Protein AF-A0A5C6ZRB0-F1 (afdb_monomer_lite)

pLDDT: mean 86.14, std 13.91, range [27.92, 98.75]

Structure (mmCIF, N/CA/C/O backbone):
data_AF-A0A5C6ZRB0-F1
#
_entry.id   AF-A0A5C6ZRB0-F1
#
loop_
_atom_site.group_PDB
_atom_site.id
_atom_site.type_symbol
_atom_site.label_atom_id
_atom_site.label_alt_id
_atom_site.label_comp_id
_atom_site.label_asym_id
_atom_site.label_entity_id
_atom_site.label_seq_id
_atom_site.pdbx_PDB_ins_code
_atom_site.Cartn_x
_atom_site.Cartn_y
_atom_site.Cartn_z
_atom_site.occupancy
_atom_site.B_iso_or_equiv
_atom_site.auth_seq_id
_atom_site.auth_comp_id
_atom_site.auth_asym_id
_atom_site.auth_atom_id
_atom_site.pdbx_PDB_model_num
ATOM 1 N N . MET A 1 1 ? 23.924 12.279 19.665 1.00 90.25 1 MET A N 1
ATOM 2 C CA . MET A 1 1 ? 23.215 11.304 18.821 1.00 90.25 1 MET A CA 1
ATOM 3 C C . MET A 1 1 ? 22.158 12.057 18.046 1.00 90.25 1 MET A C 1
ATOM 5 O O . MET A 1 1 ? 21.431 12.835 18.651 1.00 90.25 1 MET A O 1
ATOM 9 N N . GLU A 1 2 ? 22.085 11.858 16.735 1.00 92.00 2 GLU A N 1
ATOM 10 C CA . GLU A 1 2 ? 21.138 12.551 15.854 1.00 92.00 2 GLU A CA 1
ATOM 11 C C . GLU A 1 2 ? 20.298 11.528 15.082 1.00 92.00 2 GLU A C 1
ATOM 13 O O . GLU A 1 2 ? 20.844 10.572 14.531 1.00 92.00 2 GLU A O 1
ATOM 18 N N . VAL A 1 3 ? 18.977 11.714 15.037 1.00 93.75 3 VAL A N 1
ATOM 19 C CA . VAL A 1 3 ? 18.061 10.862 14.263 1.00 93.75 3 VAL A CA 1
ATOM 20 C C . VAL A 1 3 ? 17.631 11.630 13.016 1.00 93.75 3 VAL A C 1
ATOM 22 O O . VAL A 1 3 ? 16.795 12.525 13.090 1.00 93.75 3 VAL A O 1
ATOM 25 N N . SER A 1 4 ? 18.213 11.298 11.863 1.00 89.19 4 SER A N 1
ATOM 26 C CA . SER A 1 4 ? 18.031 12.072 10.622 1.00 89.19 4 SER A CA 1
ATOM 27 C C . SER A 1 4 ? 16.792 11.673 9.815 1.00 89.19 4 SER A C 1
ATOM 29 O O . SER A 1 4 ? 16.344 12.421 8.942 1.00 89.19 4 SER A O 1
ATOM 31 N N . ARG A 1 5 ? 16.218 10.490 10.079 1.00 90.19 5 ARG A N 1
ATOM 32 C CA . ARG A 1 5 ? 15.005 9.991 9.410 1.00 90.19 5 ARG A CA 1
ATOM 33 C C . ARG A 1 5 ? 14.362 8.850 10.192 1.00 90.19 5 ARG A C 1
ATOM 35 O O . ARG A 1 5 ? 15.033 7.852 10.419 1.00 90.19 5 ARG A O 1
ATOM 42 N N . THR A 1 6 ? 13.050 8.914 10.421 1.00 92.44 6 THR A N 1
ATOM 43 C CA . THR A 1 6 ? 12.245 7.821 11.008 1.00 92.44 6 THR A CA 1
ATOM 44 C C . THR A 1 6 ? 11.079 7.450 10.086 1.00 92.44 6 THR A C 1
ATOM 46 O O . THR A 1 6 ? 10.424 8.331 9.524 1.00 92.44 6 THR A O 1
ATOM 49 N N . ARG A 1 7 ? 10.800 6.153 9.896 1.00 93.06 7 ARG A N 1
ATOM 50 C CA . ARG A 1 7 ? 9.714 5.645 9.032 1.00 93.06 7 ARG A CA 1
ATOM 51 C C . ARG A 1 7 ? 9.107 4.342 9.554 1.00 93.06 7 ARG A C 1
ATOM 53 O O . ARG A 1 7 ? 9.813 3.512 10.106 1.00 93.06 7 ARG A O 1
ATOM 60 N N . ALA A 1 8 ? 7.811 4.141 9.319 1.00 94.69 8 ALA A N 1
ATOM 61 C CA . ALA A 1 8 ? 7.111 2.907 9.669 1.00 94.69 8 ALA A CA 1
ATOM 62 C C . ALA A 1 8 ? 7.018 1.952 8.468 1.00 94.69 8 ALA A C 1
ATOM 64 O O . ALA A 1 8 ? 6.417 2.274 7.435 1.00 94.69 8 ALA A O 1
ATOM 65 N N . LEU A 1 9 ? 7.590 0.762 8.630 1.00 95.19 9 LEU A N 1
ATOM 66 C CA . LEU A 1 9 ? 7.423 -0.392 7.754 1.00 95.19 9 LEU A CA 1
ATOM 67 C C . LEU A 1 9 ? 6.119 -1.101 8.156 1.00 95.19 9 LEU A C 1
ATOM 69 O O . LEU A 1 9 ? 5.903 -1.387 9.334 1.00 95.19 9 LEU A O 1
ATOM 73 N N . ARG A 1 10 ? 5.225 -1.327 7.188 1.00 93.38 10 ARG A N 1
ATOM 74 C CA . ARG A 1 10 ? 3.817 -1.740 7.366 1.00 93.38 10 ARG A CA 1
ATOM 75 C C . ARG A 1 10 ? 3.523 -3.096 6.716 1.00 93.38 10 ARG A C 1
ATOM 77 O O . ARG A 1 10 ? 2.487 -3.279 6.076 1.00 93.38 10 ARG A O 1
ATOM 84 N N . GLY A 1 11 ? 4.490 -4.003 6.808 1.00 92.62 11 GLY A N 1
ATOM 85 C CA . GLY A 1 11 ? 4.471 -5.324 6.188 1.00 92.62 11 GLY A CA 1
ATOM 86 C C . GLY A 1 11 ? 5.880 -5.921 6.080 1.00 92.62 11 GLY A C 1
ATOM 87 O O . GLY A 1 11 ? 6.857 -5.258 6.457 1.00 92.62 11 GLY A O 1
ATOM 88 N N . PRO A 1 12 ? 6.005 -7.148 5.540 1.00 95.31 12 PRO A N 1
ATOM 89 C CA . PRO A 1 12 ? 7.283 -7.843 5.431 1.00 95.31 12 PRO A CA 1
ATOM 90 C C . PRO A 1 12 ? 8.333 -7.018 4.687 1.00 95.31 12 PRO A C 1
ATOM 92 O O . PRO A 1 12 ? 8.055 -6.404 3.657 1.00 95.31 12 PRO A O 1
ATOM 95 N N . ASN A 1 13 ? 9.546 -6.975 5.220 1.00 94.19 13 ASN A N 1
ATOM 96 C CA . ASN A 1 13 ? 10.597 -6.053 4.803 1.00 94.19 13 ASN A CA 1
ATOM 97 C C . ASN A 1 13 ? 11.969 -6.756 4.805 1.00 94.19 13 ASN A C 1
ATOM 99 O O . ASN A 1 13 ? 12.049 -7.976 4.923 1.00 94.19 13 ASN A O 1
ATOM 103 N N . MET A 1 14 ? 13.057 -6.006 4.603 1.00 90.81 14 MET A N 1
ATOM 104 C CA . MET A 1 14 ? 14.409 -6.587 4.521 1.00 90.81 14 MET A CA 1
ATOM 105 C C . MET A 1 14 ? 14.971 -7.067 5.869 1.00 90.81 14 MET A C 1
ATOM 107 O O . MET A 1 14 ? 15.928 -7.842 5.874 1.00 90.81 14 MET A O 1
ATOM 111 N N . TRP A 1 15 ? 14.375 -6.630 6.984 1.00 91.00 15 TRP A N 1
ATOM 112 C CA . TRP A 1 15 ? 14.803 -6.948 8.346 1.00 91.00 15 TRP A CA 1
ATOM 113 C C . TRP A 1 15 ? 13.997 -8.108 8.938 1.00 91.00 15 TRP A C 1
ATOM 115 O O . TRP A 1 15 ? 14.576 -9.043 9.487 1.00 91.00 15 TRP A O 1
ATOM 125 N N . SER A 1 16 ? 12.667 -8.081 8.798 1.00 90.94 16 SER A N 1
ATOM 126 C CA . SER A 1 16 ? 11.777 -9.127 9.314 1.00 90.94 16 SER A CA 1
ATOM 127 C C . SER A 1 16 ? 10.439 -9.199 8.559 1.00 90.94 16 SER A C 1
ATOM 129 O O . SER A 1 16 ? 10.167 -8.426 7.637 1.00 90.94 16 SER A O 1
ATOM 131 N N . ARG A 1 17 ? 9.572 -10.142 8.954 1.00 91.00 17 ARG A N 1
ATOM 132 C CA . ARG A 1 17 ? 8.167 -10.205 8.504 1.00 91.00 17 ARG A CA 1
ATOM 133 C C . ARG A 1 17 ? 7.239 -9.228 9.248 1.00 91.00 17 ARG A C 1
ATOM 135 O O . ARG A 1 17 ? 6.087 -9.087 8.850 1.00 91.00 17 ARG A O 1
ATOM 142 N N . HIS A 1 18 ? 7.731 -8.578 10.301 1.00 90.75 18 HIS A N 1
ATOM 143 C CA . HIS A 1 18 ? 6.939 -7.812 11.260 1.00 90.75 18 HIS A CA 1
ATOM 144 C C . HIS A 1 18 ? 6.822 -6.335 10.854 1.00 90.75 18 HIS A C 1
ATOM 146 O O . HIS A 1 18 ? 7.639 -5.804 10.096 1.00 90.75 18 HIS A O 1
ATOM 152 N N . THR A 1 19 ? 5.807 -5.664 11.389 1.00 94.38 19 THR A N 1
ATOM 153 C CA . THR A 1 19 ? 5.680 -4.203 11.414 1.00 94.38 19 THR A CA 1
ATOM 154 C C . THR A 1 19 ? 6.788 -3.596 12.272 1.00 94.38 19 THR A C 1
ATOM 156 O O . THR A 1 19 ? 7.009 -4.041 13.393 1.00 94.38 19 THR A O 1
ATOM 159 N N . ALA A 1 20 ? 7.521 -2.606 11.753 1.00 96.62 20 ALA A N 1
ATOM 160 C CA . ALA A 1 20 ? 8.669 -2.034 12.462 1.00 96.62 20 ALA A CA 1
ATOM 161 C C . ALA A 1 20 ? 8.908 -0.549 12.156 1.00 96.62 20 ALA A C 1
ATOM 163 O O . ALA A 1 20 ? 8.751 -0.103 11.016 1.00 96.62 20 ALA A O 1
ATOM 164 N N . ILE A 1 21 ? 9.323 0.214 13.165 1.00 97.25 21 ILE A N 1
ATOM 165 C CA . ILE A 1 21 ? 9.900 1.546 12.996 1.00 97.25 21 ILE A CA 1
ATOM 166 C C . ILE A 1 21 ? 11.358 1.355 12.566 1.00 97.25 21 ILE A C 1
ATOM 168 O O . ILE A 1 21 ? 12.124 0.698 13.265 1.00 97.25 21 ILE A O 1
ATOM 172 N N . GLU A 1 22 ? 11.742 1.919 11.420 1.00 95.56 22 GLU A N 1
ATOM 173 C CA . GLU A 1 22 ? 13.142 2.057 11.010 1.00 95.56 22 GLU A CA 1
ATOM 174 C C . GLU A 1 22 ? 13.568 3.523 11.143 1.00 95.56 22 GLU A C 1
ATOM 176 O O . GLU A 1 22 ? 12.947 4.417 10.558 1.00 95.56 22 GLU A O 1
ATOM 181 N N . ALA A 1 23 ? 14.666 3.755 11.856 1.00 95.62 23 ALA A N 1
ATOM 182 C CA . ALA A 1 23 ? 15.309 5.049 11.999 1.00 95.62 23 ALA A CA 1
ATOM 183 C C . ALA A 1 23 ? 16.756 5.032 11.486 1.00 95.62 23 ALA A C 1
ATOM 185 O O . ALA A 1 23 ? 17.452 4.024 11.585 1.00 95.62 23 ALA A O 1
ATOM 186 N N . VAL A 1 24 ? 17.221 6.166 10.961 1.00 94.56 24 VAL A N 1
ATOM 187 C CA . VAL A 1 24 ? 18.633 6.423 10.644 1.00 94.56 24 VAL A CA 1
ATOM 188 C C . VAL A 1 24 ? 19.225 7.260 11.769 1.00 94.56 24 VAL A C 1
ATOM 190 O O . VAL A 1 24 ? 18.698 8.326 12.087 1.00 94.56 24 VAL A O 1
ATOM 193 N N . VAL A 1 25 ? 20.297 6.757 12.377 1.00 95.00 25 VAL A N 1
ATOM 194 C CA . VAL A 1 25 ? 20.872 7.282 13.619 1.00 95.00 25 VAL A CA 1
ATOM 195 C C . VAL A 1 25 ? 22.362 7.532 13.427 1.00 95.00 25 VAL A C 1
ATOM 197 O O . VAL A 1 25 ? 23.105 6.615 13.076 1.00 95.00 25 VAL A O 1
ATOM 200 N N . HIS A 1 26 ? 22.806 8.757 13.686 1.00 94.75 26 HIS A N 1
ATOM 201 C CA . HIS A 1 26 ? 24.207 9.156 13.635 1.00 94.75 26 HIS A CA 1
ATOM 202 C C . HIS A 1 26 ? 24.765 9.299 15.059 1.00 94.75 26 HIS A C 1
ATOM 204 O O . HIS A 1 26 ? 24.214 10.018 15.900 1.00 94.75 26 HIS A O 1
ATOM 210 N N . CYS A 1 27 ? 25.875 8.611 15.322 1.00 92.88 27 CYS A N 1
ATOM 211 C CA . CYS A 1 27 ? 26.628 8.671 16.572 1.00 92.88 27 CYS A CA 1
ATOM 212 C C . CYS A 1 27 ? 27.962 9.399 16.348 1.00 92.88 27 CYS A C 1
ATOM 214 O O . CYS A 1 27 ? 28.741 9.038 15.448 1.00 92.88 27 CYS A O 1
ATOM 216 N N . SER A 1 28 ? 28.258 10.387 17.199 1.00 91.81 28 SER A N 1
ATOM 217 C CA . SER A 1 28 ? 29.598 10.987 17.278 1.00 91.81 28 SER A CA 1
ATOM 218 C C . SER A 1 28 ? 30.634 9.943 17.720 1.00 91.81 28 SER A C 1
ATOM 220 O O . SER A 1 28 ? 30.281 8.830 18.106 1.00 91.81 28 SER A O 1
ATOM 222 N N . GLU A 1 29 ? 31.928 10.261 17.656 1.00 88.38 29 GLU A N 1
ATOM 223 C CA . GLU A 1 29 ? 32.979 9.282 17.976 1.00 88.38 29 GLU A CA 1
ATOM 224 C C . GLU A 1 29 ? 32.856 8.728 19.403 1.00 88.38 29 GLU A C 1
ATOM 226 O O . GLU A 1 29 ? 32.892 7.514 19.589 1.00 88.38 29 GLU A O 1
ATOM 231 N N . THR A 1 30 ? 32.559 9.592 20.377 1.00 87.31 30 THR A N 1
ATOM 232 C CA . THR A 1 30 ? 32.305 9.228 21.782 1.00 87.31 30 THR A CA 1
ATOM 233 C C . THR A 1 30 ? 31.012 8.438 22.013 1.00 87.31 30 THR A C 1
ATOM 235 O O . THR A 1 30 ? 30.826 7.882 23.088 1.00 87.31 30 THR A O 1
ATOM 238 N N . GLU A 1 31 ? 30.113 8.361 21.029 1.00 90.19 31 GLU A N 1
ATOM 239 C CA . GLU A 1 31 ? 28.834 7.636 21.107 1.00 90.19 31 GLU A CA 1
ATOM 240 C C . GLU A 1 31 ? 28.880 6.264 20.405 1.00 90.19 31 GLU A C 1
ATOM 242 O O . GLU A 1 31 ? 27.898 5.510 20.415 1.00 90.19 31 GLU A O 1
ATOM 247 N N . ARG A 1 32 ? 30.022 5.929 19.784 1.00 87.44 32 ARG A N 1
ATOM 248 C CA . ARG A 1 32 ? 30.270 4.646 19.099 1.00 87.44 32 ARG A CA 1
ATOM 249 C C . ARG A 1 32 ? 30.754 3.542 20.044 1.00 87.44 32 ARG A C 1
ATOM 251 O O . ARG A 1 32 ? 30.764 2.380 19.645 1.00 87.44 32 ARG A O 1
ATOM 258 N N . ALA A 1 33 ? 31.115 3.878 21.281 1.00 88.19 33 ALA A N 1
ATOM 259 C CA . ALA A 1 33 ? 31.437 2.911 22.321 1.00 88.19 33 ALA A CA 1
ATOM 260 C C . ALA A 1 33 ? 30.920 3.383 23.688 1.00 88.19 33 ALA A C 1
ATOM 262 O O . ALA A 1 33 ? 31.397 4.359 24.255 1.00 88.19 33 ALA A O 1
ATOM 263 N N . LEU A 1 34 ? 29.971 2.635 24.253 1.00 86.75 34 LEU A N 1
ATOM 264 C CA . LEU A 1 34 ? 29.368 2.894 25.565 1.00 86.75 34 LEU A CA 1
ATOM 265 C C . LEU A 1 34 ? 30.409 2.954 26.700 1.00 86.75 34 LEU A C 1
ATOM 267 O O . LEU A 1 34 ? 30.205 3.649 27.691 1.00 86.75 34 LEU A O 1
ATOM 271 N N . ALA A 1 35 ? 31.529 2.243 26.538 1.00 85.06 35 ALA A N 1
ATOM 272 C CA . ALA A 1 35 ? 32.652 2.228 27.473 1.00 85.06 35 ALA A CA 1
ATOM 273 C C . ALA A 1 35 ? 33.363 3.590 27.591 1.00 85.06 35 ALA A C 1
ATOM 275 O O . ALA A 1 35 ? 33.854 3.923 28.669 1.00 85.06 35 ALA A O 1
ATOM 276 N N . ASP A 1 36 ? 33.361 4.395 26.525 1.00 86.25 36 ASP A N 1
ATOM 277 C CA . ASP A 1 36 ? 33.977 5.728 26.505 1.00 86.25 36 ASP A CA 1
ATOM 278 C C . ASP A 1 36 ? 33.050 6.785 27.147 1.00 86.25 36 ASP A C 1
ATOM 280 O O . ASP A 1 36 ? 33.470 7.888 27.503 1.00 86.25 36 ASP A O 1
ATOM 284 N N . MET A 1 37 ? 31.772 6.441 27.356 1.00 89.31 37 MET A N 1
ATOM 285 C CA . MET A 1 37 ? 30.749 7.309 27.938 1.00 89.31 37 MET A CA 1
ATOM 286 C C . MET A 1 37 ? 30.697 7.182 29.468 1.00 89.31 37 MET A C 1
ATOM 288 O O . MET A 1 37 ? 29.798 6.555 30.035 1.00 89.31 37 MET A O 1
ATOM 292 N N . ALA A 1 38 ? 31.654 7.811 30.156 1.00 87.81 38 ALA A N 1
ATOM 293 C CA . ALA A 1 38 ? 31.828 7.731 31.611 1.00 87.81 38 ALA A CA 1
ATOM 294 C C . ALA A 1 38 ? 30.508 7.833 32.423 1.00 87.81 38 ALA A C 1
ATOM 296 O O . ALA A 1 38 ? 29.809 8.855 32.447 1.00 87.81 38 ALA A O 1
ATOM 297 N N . GLY A 1 39 ? 30.163 6.735 33.105 1.00 89.38 39 GLY A N 1
ATOM 298 C CA . GLY A 1 39 ? 28.979 6.613 33.964 1.00 89.38 39 GLY A CA 1
ATOM 299 C C . GLY A 1 39 ? 27.620 6.620 33.248 1.00 89.38 39 GLY A C 1
ATOM 300 O O . GLY A 1 39 ? 26.597 6.617 33.930 1.00 89.38 39 GLY A O 1
ATOM 301 N N . PHE A 1 40 ? 27.570 6.636 31.910 1.00 93.44 40 PHE A N 1
ATOM 302 C CA . PHE A 1 40 ? 26.311 6.722 31.162 1.00 93.44 40 PHE A CA 1
ATOM 303 C C . PHE A 1 40 ? 25.398 5.516 31.407 1.00 93.44 40 PHE A C 1
ATOM 305 O O . PHE A 1 40 ? 24.228 5.714 31.720 1.00 93.44 40 PHE A O 1
ATOM 312 N N . GLU A 1 41 ? 25.913 4.281 31.348 1.00 92.62 41 GLU A N 1
ATOM 313 C CA . GLU A 1 41 ? 25.077 3.090 31.581 1.00 92.62 41 GLU A CA 1
ATOM 314 C C . GLU A 1 41 ? 24.499 3.056 33.008 1.00 92.62 41 GLU A C 1
ATOM 316 O O . GLU A 1 41 ? 23.354 2.654 33.196 1.00 92.62 41 GLU A O 1
ATOM 321 N N . ALA A 1 42 ? 25.237 3.551 34.009 1.00 92.00 42 ALA A N 1
ATOM 322 C CA . ALA A 1 42 ? 24.724 3.672 35.373 1.00 92.00 42 ALA A CA 1
ATOM 323 C C . ALA A 1 42 ? 23.549 4.665 35.445 1.00 92.00 42 ALA A C 1
ATOM 325 O O . ALA A 1 42 ? 22.488 4.314 35.955 1.00 92.00 42 ALA A O 1
ATOM 326 N N . ARG A 1 43 ? 23.692 5.862 34.853 1.00 95.19 43 ARG A N 1
ATOM 327 C CA . ARG A 1 43 ? 22.615 6.872 34.776 1.00 95.19 43 ARG A CA 1
ATOM 328 C C . ARG A 1 43 ? 21.410 6.391 33.958 1.00 95.19 43 ARG A C 1
ATOM 330 O O . ARG A 1 43 ? 20.271 6.726 34.277 1.00 95.19 43 ARG A O 1
ATOM 337 N N . LEU A 1 44 ? 21.647 5.597 32.917 1.00 95.00 44 LEU A N 1
ATOM 338 C CA . LEU A 1 44 ? 20.611 4.975 32.096 1.00 95.00 44 LEU A CA 1
ATOM 339 C C . LEU A 1 44 ? 19.811 3.935 32.894 1.00 95.00 44 LEU A C 1
ATOM 341 O O . LEU A 1 44 ? 18.585 3.982 32.891 1.00 95.00 44 LEU A O 1
ATOM 345 N N . ARG A 1 45 ? 20.491 3.035 33.618 1.00 94.69 45 ARG A N 1
ATOM 346 C CA . ARG A 1 45 ? 19.852 2.000 34.453 1.00 94.69 45 ARG A CA 1
ATOM 347 C C . ARG A 1 45 ? 19.201 2.556 35.718 1.00 94.69 45 ARG A C 1
ATOM 349 O O . ARG A 1 45 ? 18.235 1.973 36.186 1.00 94.69 45 ARG A O 1
ATOM 356 N N . GLU A 1 46 ? 19.687 3.682 36.235 1.00 93.94 46 GLU A N 1
ATOM 357 C CA . GLU A 1 46 ? 19.027 4.473 37.283 1.00 93.94 46 GLU A CA 1
ATOM 358 C C . GLU A 1 46 ? 17.667 5.015 36.805 1.00 93.94 46 GLU A C 1
ATOM 360 O O . GLU A 1 46 ? 16.685 4.927 37.534 1.00 93.94 46 GLU A O 1
ATOM 365 N N . ARG A 1 47 ? 17.594 5.529 35.567 1.00 95.19 47 ARG A N 1
ATOM 366 C CA . ARG A 1 47 ? 16.364 6.090 34.968 1.00 95.19 47 ARG A CA 1
ATOM 367 C C . ARG A 1 47 ? 15.404 5.031 34.433 1.00 95.19 47 ARG A C 1
ATOM 369 O O . ARG A 1 47 ? 14.199 5.241 34.464 1.00 95.19 47 ARG A O 1
ATOM 376 N N . PHE A 1 48 ? 15.923 3.914 33.926 1.00 96.38 48 PHE A N 1
ATOM 377 C CA . PHE A 1 48 ? 15.121 2.811 33.400 1.00 96.38 48 PHE A CA 1
ATOM 378 C C . PHE A 1 48 ? 15.748 1.448 33.752 1.00 96.38 48 PHE A C 1
ATOM 380 O O . PHE A 1 48 ? 16.431 0.837 32.922 1.00 96.38 48 PHE A O 1
ATOM 387 N N . PRO A 1 49 ? 15.510 0.928 34.974 1.00 92.38 49 PRO A N 1
ATOM 388 C CA . PRO A 1 49 ? 16.048 -0.366 35.406 1.00 92.38 49 PRO A CA 1
ATOM 389 C C . PRO A 1 49 ? 15.627 -1.531 34.496 1.00 92.38 49 PRO A C 1
ATOM 391 O O . PRO A 1 49 ? 16.405 -2.457 34.259 1.00 92.38 49 PRO A O 1
ATOM 394 N N . GLY A 1 50 ? 14.412 -1.456 33.941 1.00 90.38 50 GLY A N 1
ATOM 395 C CA . GLY A 1 50 ? 13.809 -2.467 33.071 1.00 90.38 50 GLY A CA 1
ATOM 396 C C . GLY A 1 50 ? 14.375 -2.558 31.647 1.00 90.38 50 GLY A C 1
ATOM 397 O O . GLY A 1 50 ? 13.906 -3.395 30.885 1.00 90.38 50 GLY A O 1
ATOM 398 N N . ILE A 1 51 ? 15.376 -1.752 31.266 1.00 92.00 51 ILE A N 1
ATOM 399 C CA . ILE A 1 51 ? 15.956 -1.754 29.904 1.00 92.00 51 ILE A CA 1
ATOM 400 C C . ILE A 1 51 ? 16.588 -3.099 29.481 1.00 92.00 51 ILE A C 1
ATOM 402 O O . ILE A 1 51 ? 16.803 -3.349 28.299 1.00 92.00 51 ILE A O 1
ATOM 406 N N . GLY A 1 52 ? 16.905 -3.979 30.436 1.00 87.19 52 GLY A N 1
ATOM 407 C CA . GLY A 1 52 ? 17.457 -5.303 30.144 1.00 87.19 52 GLY A CA 1
ATOM 408 C C . GLY A 1 52 ? 18.933 -5.294 29.695 1.00 87.19 52 GLY A C 1
ATOM 409 O O . GLY A 1 52 ? 19.698 -4.382 30.043 1.00 87.19 52 GLY A O 1
ATOM 410 N N . PRO A 1 53 ? 19.395 -6.355 29.004 1.00 85.56 53 PRO A N 1
ATOM 411 C CA . PRO A 1 53 ? 20.795 -6.523 28.625 1.00 85.56 53 PRO A CA 1
ATOM 412 C C . PRO A 1 53 ? 21.110 -5.854 27.279 1.00 85.56 53 PRO A C 1
ATOM 414 O O . PRO A 1 53 ? 20.667 -6.312 26.230 1.00 85.56 53 PRO A O 1
ATOM 417 N N . LEU A 1 54 ? 21.966 -4.830 27.293 1.00 86.12 54 LEU A N 1
ATOM 418 C CA . LEU A 1 54 ? 22.481 -4.211 26.071 1.00 86.12 54 LEU A CA 1
ATOM 419 C C . LEU A 1 54 ? 23.405 -5.208 25.348 1.00 86.12 54 LEU A C 1
ATOM 421 O O . LEU A 1 54 ? 24.361 -5.711 25.941 1.00 86.12 54 LEU A O 1
ATOM 425 N N . ARG A 1 55 ? 23.114 -5.529 24.081 1.00 71.31 55 ARG A N 1
ATOM 426 C CA . ARG A 1 55 ? 23.852 -6.532 23.292 1.00 71.31 55 ARG A CA 1
ATOM 427 C C . ARG A 1 55 ? 24.086 -6.041 21.857 1.00 71.31 55 ARG A C 1
ATOM 429 O O . ARG A 1 55 ? 23.140 -5.557 21.244 1.00 71.31 55 ARG A O 1
ATOM 436 N N . PRO A 1 56 ? 25.295 -6.202 21.286 1.00 64.69 56 PRO A N 1
ATOM 437 C CA . PRO A 1 56 ? 25.503 -6.004 19.856 1.00 64.69 56 PRO A CA 1
ATOM 438 C C . PRO A 1 56 ? 24.868 -7.157 19.065 1.00 64.69 56 PRO A C 1
ATOM 440 O O . PRO A 1 56 ? 25.062 -8.327 19.403 1.00 64.69 56 PRO A O 1
ATOM 443 N N . ALA A 1 57 ? 24.134 -6.843 17.994 1.00 56.50 57 ALA A N 1
ATOM 444 C CA . ALA A 1 57 ? 23.401 -7.847 17.213 1.00 56.50 57 ALA A CA 1
ATOM 445 C C . ALA A 1 57 ? 24.317 -8.805 16.419 1.00 56.50 57 ALA A C 1
ATOM 447 O O . ALA A 1 57 ? 23.909 -9.916 16.078 1.00 56.50 57 ALA A O 1
ATOM 448 N N . SER A 1 58 ? 25.561 -8.402 16.126 1.00 52.50 58 SER A N 1
ATOM 449 C CA . SER A 1 58 ? 26.530 -9.196 15.364 1.00 52.50 58 SER A CA 1
ATOM 450 C C . SER A 1 58 ? 27.926 -9.209 16.011 1.00 52.50 58 SER A C 1
ATOM 452 O O . SER A 1 58 ? 28.672 -8.228 16.022 1.00 52.50 58 SER A O 1
ATOM 454 N N . SER A 1 59 ? 28.298 -10.397 16.501 1.00 51.91 59 SER A N 1
ATOM 455 C CA . SER A 1 59 ? 29.538 -10.728 17.223 1.00 51.91 59 SER A CA 1
ATOM 456 C C . SER A 1 59 ? 29.713 -10.080 18.608 1.00 51.91 59 SER A C 1
ATOM 458 O O . SER A 1 59 ? 29.524 -8.883 18.804 1.00 51.91 59 SER A O 1
ATOM 460 N N . ALA A 1 60 ? 30.214 -10.865 19.566 1.00 55.31 60 ALA A N 1
ATOM 461 C CA . ALA A 1 60 ? 30.578 -10.412 20.914 1.00 55.31 60 ALA A CA 1
ATOM 462 C C . ALA A 1 60 ? 31.899 -9.599 20.965 1.00 55.31 60 ALA A C 1
ATOM 464 O O . ALA A 1 60 ? 32.629 -9.658 21.951 1.00 55.31 60 ALA A O 1
ATOM 465 N N . LYS A 1 61 ? 32.247 -8.903 19.873 1.00 57.16 61 LYS A N 1
ATOM 466 C CA . LYS A 1 61 ? 33.458 -8.071 1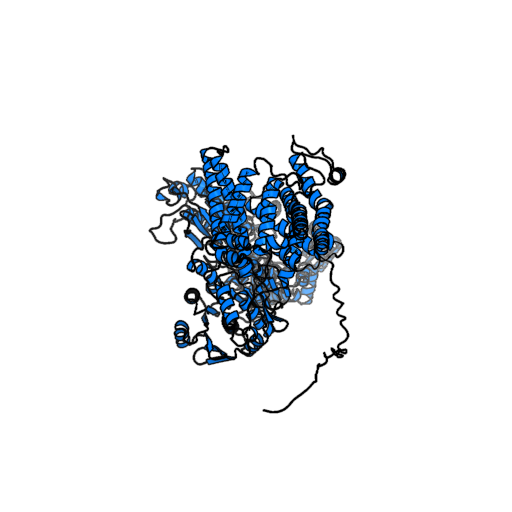9.736 1.00 57.16 61 LYS A CA 1
ATOM 467 C C . LYS A 1 61 ? 33.179 -6.658 19.215 1.00 57.16 61 LYS A C 1
ATOM 469 O O . LYS A 1 61 ? 34.071 -5.817 19.280 1.00 57.16 61 LYS A O 1
ATOM 474 N N . SER A 1 62 ? 31.976 -6.391 18.710 1.00 68.06 62 SER A N 1
ATOM 475 C CA . SER A 1 62 ? 31.551 -5.048 18.308 1.00 68.06 62 SER A CA 1
ATOM 476 C C . SER A 1 62 ? 31.263 -4.196 19.554 1.00 68.06 62 SER A C 1
ATOM 478 O O . SER A 1 62 ? 30.605 -4.700 20.469 1.00 68.06 62 SER A O 1
ATOM 480 N N . PRO A 1 63 ? 31.710 -2.927 19.627 1.00 81.25 63 PRO A N 1
ATOM 481 C CA . PRO A 1 63 ? 31.347 -2.046 20.731 1.00 81.25 63 PRO A CA 1
ATOM 482 C C . PRO A 1 63 ? 29.840 -1.755 20.720 1.00 81.25 63 PRO A C 1
ATOM 484 O O . PRO A 1 63 ? 29.221 -1.635 19.661 1.00 81.25 63 PRO A O 1
ATOM 487 N N . ILE A 1 64 ? 29.247 -1.628 21.908 1.00 88.94 64 ILE A N 1
ATOM 488 C CA . ILE A 1 64 ? 27.856 -1.186 22.062 1.00 88.94 64 ILE A CA 1
ATOM 489 C C . ILE A 1 64 ? 27.813 0.321 21.786 1.00 88.94 64 ILE A C 1
ATOM 491 O O . ILE A 1 64 ? 28.584 1.077 22.372 1.00 88.94 64 ILE A O 1
ATOM 495 N N . THR A 1 65 ? 26.917 0.750 20.902 1.00 92.75 65 THR A N 1
ATOM 496 C CA . THR A 1 65 ? 26.751 2.150 20.470 1.00 92.75 65 THR A CA 1
ATOM 497 C C . THR A 1 65 ? 25.447 2.718 21.034 1.00 92.75 65 THR A C 1
ATOM 499 O O . THR A 1 65 ? 24.558 1.947 21.407 1.00 92.75 65 THR A O 1
ATOM 502 N N . LEU A 1 66 ? 25.254 4.043 21.028 1.00 94.38 66 LEU A N 1
ATOM 503 C CA . LEU A 1 66 ? 23.948 4.610 21.406 1.00 94.38 66 LEU A CA 1
ATOM 504 C C . LEU A 1 66 ? 22.790 4.150 20.500 1.00 94.38 66 LEU A C 1
ATOM 506 O O . LEU A 1 66 ? 21.662 4.064 20.972 1.00 94.38 66 LEU A O 1
ATOM 510 N N . ALA A 1 67 ? 23.055 3.764 19.247 1.00 94.31 67 ALA A N 1
ATOM 511 C CA . ALA A 1 67 ? 22.043 3.158 18.377 1.00 94.31 67 ALA A CA 1
ATOM 512 C C . ALA A 1 67 ? 21.501 1.826 18.946 1.00 94.31 67 ALA A C 1
ATOM 514 O O . ALA A 1 67 ? 20.291 1.621 18.963 1.00 94.31 67 ALA A O 1
ATOM 515 N N . HIS A 1 68 ? 22.369 0.977 19.515 1.00 93.56 68 HIS A N 1
ATOM 516 C CA . HIS A 1 68 ? 21.953 -0.251 20.212 1.00 93.56 68 HIS A CA 1
ATOM 517 C C . HIS A 1 68 ? 21.209 0.040 21.528 1.00 93.56 68 HIS A C 1
ATOM 519 O O . HIS A 1 68 ? 20.348 -0.736 21.940 1.00 93.56 68 HIS A O 1
ATOM 525 N N . VAL A 1 69 ? 21.526 1.153 22.202 1.00 95.31 69 VAL A N 1
ATOM 526 C CA . VAL A 1 69 ? 20.778 1.597 23.391 1.00 95.31 69 VAL A CA 1
ATOM 527 C C . VAL A 1 69 ? 19.370 2.044 23.003 1.00 95.31 69 VAL A C 1
ATOM 529 O O . VAL A 1 69 ? 18.412 1.655 23.663 1.00 95.31 69 VAL A O 1
ATOM 532 N N . LEU A 1 70 ? 19.240 2.811 21.917 1.00 96.50 70 LEU A N 1
ATOM 533 C CA . LEU A 1 70 ? 17.964 3.294 21.384 1.00 96.50 70 LEU A CA 1
ATOM 534 C C . LEU A 1 70 ? 17.065 2.136 20.934 1.00 96.50 70 LEU A C 1
ATOM 536 O O . LEU A 1 70 ? 15.886 2.105 21.278 1.00 96.50 70 LEU A O 1
ATOM 540 N N . GLU A 1 71 ? 17.649 1.153 20.244 1.00 95.75 71 GLU A N 1
ATOM 541 C CA . GLU A 1 71 ? 16.998 -0.103 19.867 1.00 95.75 71 GLU A CA 1
ATOM 542 C C . GLU A 1 71 ? 16.368 -0.813 21.081 1.00 95.75 71 GLU A C 1
ATOM 544 O O . GLU A 1 71 ? 15.163 -1.071 21.107 1.00 95.75 71 GLU A O 1
ATOM 549 N N . GLN A 1 72 ? 17.180 -1.108 22.101 1.00 95.69 72 GLN A N 1
ATOM 550 C CA . GLN A 1 72 ? 16.748 -1.895 23.257 1.00 95.69 72 GLN A CA 1
ATOM 551 C C . GLN A 1 72 ? 15.827 -1.101 24.196 1.00 95.69 72 GLN A C 1
ATOM 553 O O . GLN A 1 72 ? 14.883 -1.670 24.739 1.00 95.69 72 GLN A O 1
ATOM 558 N N . ALA A 1 73 ? 16.026 0.213 24.341 1.00 96.88 73 ALA A N 1
ATOM 559 C CA . ALA A 1 73 ? 15.124 1.075 25.102 1.00 96.88 73 ALA A CA 1
ATOM 560 C C . ALA A 1 73 ? 13.718 1.134 24.480 1.00 96.88 73 ALA A C 1
ATOM 562 O O . ALA A 1 73 ? 12.734 0.936 25.193 1.00 96.88 73 ALA A O 1
ATOM 563 N N . ALA A 1 74 ? 13.609 1.337 23.162 1.00 97.12 74 ALA A N 1
ATOM 564 C CA . ALA A 1 74 ? 12.317 1.402 22.475 1.00 97.12 74 ALA A CA 1
ATOM 565 C C . ALA A 1 74 ? 11.576 0.049 22.473 1.00 97.12 74 ALA A C 1
ATOM 567 O O . ALA A 1 74 ? 10.348 0.018 22.582 1.00 97.12 74 ALA A O 1
ATOM 568 N N . LEU A 1 75 ? 12.302 -1.076 22.402 1.00 96.75 75 LEU A N 1
ATOM 569 C CA . LEU A 1 75 ? 11.710 -2.409 22.560 1.00 96.75 75 LEU A CA 1
ATOM 570 C C . LEU A 1 75 ? 11.232 -2.645 24.006 1.00 96.75 75 LEU A C 1
ATOM 572 O O . LEU A 1 75 ? 10.089 -3.046 24.226 1.00 96.75 75 LEU A O 1
ATOM 576 N N . ALA A 1 76 ? 12.082 -2.364 24.999 1.00 96.62 76 ALA A N 1
ATOM 577 C CA . ALA A 1 76 ? 11.787 -2.623 26.408 1.00 96.62 76 ALA A CA 1
ATOM 578 C C . ALA A 1 76 ? 10.656 -1.740 26.966 1.00 96.62 76 ALA A C 1
ATOM 580 O O . ALA A 1 76 ? 9.905 -2.207 27.827 1.00 96.62 76 ALA A O 1
ATOM 581 N N . LEU A 1 77 ? 10.509 -0.500 26.480 1.00 97.56 77 LEU A N 1
ATOM 582 C CA . LEU A 1 77 ? 9.394 0.389 26.831 1.00 97.56 77 LEU A CA 1
ATOM 583 C C . LEU A 1 77 ? 8.048 -0.173 26.343 1.00 97.56 77 LEU A C 1
ATOM 585 O O . LEU A 1 77 ? 7.112 -0.269 27.135 1.00 97.56 77 LEU A O 1
ATOM 589 N N . GLN A 1 78 ? 7.959 -0.619 25.083 1.00 97.25 78 GLN A N 1
ATOM 590 C CA . GLN A 1 78 ? 6.750 -1.267 24.546 1.00 97.25 78 GLN A CA 1
ATOM 591 C C . GLN A 1 78 ? 6.420 -2.573 25.286 1.00 97.25 78 GLN A C 1
ATOM 593 O O . GLN A 1 78 ? 5.277 -2.789 25.691 1.00 97.25 78 GLN A O 1
ATOM 598 N N . ALA A 1 79 ? 7.423 -3.422 25.528 1.00 95.62 79 ALA A N 1
ATOM 599 C CA . ALA A 1 79 ? 7.230 -4.687 26.237 1.00 95.62 79 ALA A CA 1
ATOM 600 C C . ALA A 1 79 ? 6.712 -4.491 27.679 1.00 95.62 79 ALA A C 1
ATOM 602 O O . ALA A 1 79 ? 5.892 -5.277 28.150 1.00 95.62 79 ALA A O 1
ATOM 603 N N . GLN A 1 80 ? 7.134 -3.425 28.373 1.00 95.19 80 GLN A N 1
ATOM 604 C CA . GLN A 1 80 ? 6.632 -3.080 29.714 1.00 95.19 80 GLN A CA 1
ATOM 605 C C . GLN A 1 80 ? 5.293 -2.329 29.697 1.00 95.19 80 GLN A C 1
ATOM 607 O O . GLN A 1 80 ? 4.505 -2.474 30.636 1.00 95.19 80 GLN A O 1
ATOM 612 N N . ALA A 1 81 ? 4.978 -1.586 28.631 1.00 93.00 81 ALA A N 1
ATOM 613 C CA . ALA A 1 81 ? 3.622 -1.084 28.406 1.00 93.00 81 ALA A CA 1
ATOM 614 C C . ALA A 1 81 ? 2.621 -2.248 28.268 1.00 93.00 81 ALA A C 1
ATOM 616 O O . ALA A 1 81 ? 1.517 -2.171 28.804 1.00 93.00 81 ALA A O 1
ATOM 617 N N . GLY A 1 82 ? 3.055 -3.363 27.671 1.00 90.62 82 GLY A N 1
ATOM 618 C CA . GLY A 1 82 ? 2.289 -4.606 27.513 1.00 90.62 82 GLY A CA 1
ATOM 619 C C . GLY A 1 82 ? 2.113 -5.034 26.054 1.00 90.62 82 GLY A C 1
ATOM 620 O O . GLY A 1 82 ? 1.375 -5.977 25.776 1.00 90.62 82 GLY A O 1
ATOM 621 N N . CYS A 1 83 ? 2.773 -4.344 25.122 1.00 92.31 83 CYS A N 1
ATOM 622 C CA . CYS A 1 83 ? 2.649 -4.579 23.691 1.00 92.31 83 CYS A CA 1
ATOM 623 C C . CYS A 1 83 ? 3.366 -5.888 23.291 1.00 92.31 83 CYS A C 1
ATOM 625 O O . CYS A 1 83 ? 4.478 -6.140 23.768 1.00 92.31 83 CYS A O 1
ATOM 627 N N . PRO A 1 84 ? 2.790 -6.716 22.398 1.00 90.56 84 PRO A N 1
ATOM 628 C CA . PRO A 1 84 ? 3.313 -8.039 22.042 1.00 90.56 84 PRO A CA 1
ATOM 629 C C . PRO A 1 84 ? 4.477 -7.969 21.032 1.00 90.56 84 PRO A C 1
ATOM 631 O O . PRO A 1 84 ? 4.412 -8.559 19.956 1.00 90.56 84 PRO A O 1
ATOM 634 N N . VAL A 1 85 ? 5.538 -7.230 21.368 1.00 94.25 85 VAL A N 1
ATOM 635 C CA . VAL A 1 85 ? 6.715 -7.002 20.511 1.00 94.25 85 VAL A CA 1
ATOM 636 C C . VAL A 1 85 ? 7.934 -7.792 20.994 1.00 94.25 85 VAL A C 1
ATOM 638 O O . VAL A 1 85 ? 8.143 -7.980 22.192 1.00 94.25 85 VAL A O 1
ATOM 641 N N . THR A 1 86 ? 8.753 -8.268 20.055 1.00 93.06 86 THR A N 1
ATOM 642 C CA . THR A 1 86 ? 9.907 -9.149 20.322 1.00 93.06 86 THR A CA 1
ATOM 643 C C . THR A 1 86 ? 11.121 -8.891 19.425 1.00 93.06 86 THR A C 1
ATOM 645 O O . THR A 1 86 ? 12.240 -9.229 19.814 1.00 93.06 86 THR A O 1
ATOM 648 N N . PHE A 1 87 ? 10.931 -8.315 18.234 1.00 94.12 87 PHE A N 1
ATOM 649 C CA . PHE A 1 87 ? 11.987 -8.118 17.245 1.00 94.12 87 PHE A CA 1
ATOM 650 C C . PHE A 1 87 ? 12.592 -6.708 17.296 1.00 94.12 87 PHE A C 1
ATOM 652 O O . PHE A 1 87 ? 11.895 -5.694 17.230 1.00 94.12 87 PHE A O 1
ATOM 659 N N . SER A 1 88 ? 13.922 -6.644 17.295 1.00 94.06 88 SER A N 1
ATOM 660 C CA . SER A 1 88 ? 14.683 -5.419 17.057 1.00 94.06 88 SER A CA 1
ATOM 661 C C . SER A 1 88 ? 16.024 -5.726 16.382 1.00 94.06 88 SER A C 1
ATOM 663 O O . SER A 1 88 ? 16.507 -6.862 16.426 1.00 94.06 88 SER A O 1
ATOM 665 N N . HIS A 1 89 ? 16.609 -4.737 15.700 1.00 92.00 89 HIS A N 1
ATOM 666 C CA . HIS A 1 89 ? 17.890 -4.884 15.011 1.00 92.00 89 HIS A CA 1
ATOM 667 C C . HIS A 1 89 ? 18.579 -3.542 14.715 1.00 92.00 89 HIS A C 1
ATOM 669 O O . HIS A 1 89 ? 18.014 -2.692 14.028 1.00 92.00 89 HIS A O 1
ATOM 675 N N . THR A 1 90 ? 19.837 -3.391 15.131 1.00 91.94 90 THR A N 1
ATOM 676 C CA . THR A 1 90 ? 20.741 -2.323 14.674 1.00 91.94 90 THR A CA 1
ATOM 677 C C . THR A 1 90 ? 21.679 -2.841 13.583 1.00 91.94 90 THR A C 1
ATOM 679 O O . THR A 1 90 ? 22.460 -3.768 13.805 1.00 91.94 90 THR A O 1
ATOM 682 N N . HIS A 1 91 ? 21.652 -2.193 12.419 1.00 88.56 91 HIS A N 1
ATOM 683 C CA . HIS A 1 91 ? 22.534 -2.458 11.285 1.00 88.56 91 HIS A CA 1
ATOM 684 C C . HIS A 1 91 ? 23.509 -1.292 11.059 1.00 88.56 91 HIS A C 1
ATOM 686 O O . HIS A 1 91 ? 23.096 -0.141 10.908 1.00 88.56 91 HIS A O 1
ATOM 692 N N . THR A 1 92 ? 24.812 -1.571 11.001 1.00 88.19 92 THR A N 1
ATOM 693 C CA . THR A 1 92 ? 25.843 -0.570 10.669 1.00 88.19 92 THR A CA 1
ATOM 694 C C . THR A 1 92 ? 25.846 -0.293 9.166 1.00 88.19 92 THR A C 1
ATOM 696 O O . THR A 1 92 ? 25.879 -1.228 8.370 1.00 88.19 92 THR A O 1
ATOM 699 N N . THR A 1 93 ? 25.822 0.977 8.760 1.00 85.69 93 THR A N 1
ATOM 700 C CA . THR A 1 93 ? 25.852 1.350 7.333 1.00 85.69 93 THR A CA 1
ATOM 701 C C . THR A 1 93 ? 27.285 1.503 6.800 1.00 85.69 93 THR A C 1
ATOM 703 O O . THR A 1 93 ? 28.261 1.389 7.540 1.00 85.69 93 THR A O 1
ATOM 706 N N . SER A 1 94 ? 27.419 1.815 5.507 1.00 80.31 94 SER A N 1
ATOM 707 C CA . SER A 1 94 ? 28.691 2.191 4.874 1.00 80.31 94 SER A CA 1
ATOM 708 C C . SER A 1 94 ? 29.307 3.500 5.393 1.00 80.31 94 SER A C 1
ATOM 710 O O . SER A 1 94 ? 30.466 3.782 5.098 1.00 80.31 94 SER A O 1
ATOM 712 N N . GLU A 1 95 ? 28.543 4.327 6.110 1.00 85.62 95 GLU A N 1
ATOM 713 C CA . GLU A 1 95 ? 28.995 5.614 6.642 1.00 85.62 95 GLU A CA 1
ATOM 714 C C . GLU A 1 95 ? 29.467 5.461 8.104 1.00 85.62 95 GLU A C 1
ATOM 716 O O . GLU A 1 95 ? 28.685 5.023 8.956 1.00 85.62 95 GLU A O 1
ATOM 721 N N . PRO A 1 96 ? 30.723 5.820 8.446 1.00 85.75 96 PRO A N 1
ATOM 722 C CA . PRO A 1 96 ? 31.260 5.630 9.794 1.00 85.75 96 PRO A CA 1
ATOM 723 C C . PRO A 1 96 ? 30.471 6.369 10.885 1.00 85.75 96 PRO A C 1
ATOM 725 O O . PRO A 1 96 ? 30.530 7.594 11.003 1.00 85.75 96 PRO A O 1
ATOM 728 N N . GLY A 1 97 ? 29.779 5.600 11.730 1.00 89.12 97 GLY A N 1
ATOM 729 C CA . GLY A 1 97 ? 28.928 6.105 12.811 1.00 89.12 97 GLY A CA 1
ATOM 730 C C . GLY A 1 97 ? 27.457 6.313 12.441 1.00 89.12 97 GLY A C 1
ATOM 731 O O . GLY A 1 97 ? 26.698 6.742 13.306 1.00 89.12 97 GLY A O 1
ATOM 732 N N . THR A 1 98 ? 27.047 5.996 11.210 1.00 92.12 98 THR A N 1
ATOM 733 C CA . THR A 1 98 ? 25.639 5.966 10.789 1.00 92.12 98 THR A CA 1
ATOM 734 C C . THR A 1 98 ? 25.091 4.537 10.892 1.00 92.12 98 THR A C 1
ATOM 736 O O . THR A 1 98 ? 25.649 3.594 10.318 1.00 92.12 98 THR A O 1
ATOM 739 N N . TYR A 1 99 ? 23.962 4.380 11.580 1.00 92.38 99 TYR A N 1
ATOM 740 C CA . TYR A 1 99 ? 23.277 3.109 11.824 1.00 92.38 99 TYR A CA 1
ATOM 741 C C . TYR A 1 99 ? 21.824 3.168 11.339 1.00 92.38 99 TYR A C 1
ATOM 743 O O . TYR A 1 99 ? 21.196 4.227 11.352 1.00 92.38 99 TYR A O 1
ATOM 751 N N . GLN A 1 100 ? 21.270 2.018 10.959 1.00 92.81 100 GLN A N 1
ATOM 752 C CA . GLN A 1 100 ? 19.830 1.814 10.817 1.00 92.81 100 GLN A CA 1
ATOM 753 C C . GLN A 1 100 ? 19.332 1.037 12.037 1.00 92.81 100 GLN A C 1
ATOM 755 O O . GLN A 1 100 ? 19.738 -0.105 12.240 1.00 92.81 100 GLN A O 1
ATOM 760 N N . VAL A 1 101 ? 18.480 1.659 12.848 1.00 95.25 101 VAL A N 1
ATOM 761 C CA . VAL A 1 101 ? 17.839 1.040 14.018 1.00 95.25 101 VAL A CA 1
ATOM 762 C C . VAL A 1 101 ? 16.432 0.611 13.627 1.00 95.25 101 VAL A C 1
ATOM 764 O O . VAL A 1 101 ? 15.675 1.412 13.081 1.00 95.25 101 VAL A O 1
ATOM 767 N N . VAL A 1 102 ? 16.087 -0.643 13.900 1.00 95.62 102 VAL A N 1
ATOM 768 C CA . VAL A 1 102 ? 14.800 -1.262 13.569 1.00 95.62 102 VAL A CA 1
ATOM 769 C C . VAL A 1 102 ? 14.170 -1.801 14.847 1.00 95.62 102 VAL A C 1
ATOM 771 O O . VAL A 1 102 ? 14.816 -2.559 15.568 1.00 95.62 102 VAL A O 1
ATOM 774 N N . VAL A 1 103 ? 12.919 -1.441 15.128 1.00 96.69 103 VAL A N 1
ATOM 775 C CA . VAL A 1 103 ? 12.185 -1.892 16.325 1.00 96.69 103 VAL A CA 1
ATOM 776 C C . VAL A 1 103 ? 10.760 -2.265 15.929 1.00 96.69 103 VAL A C 1
ATOM 778 O O . VAL A 1 103 ? 10.090 -1.489 15.249 1.00 96.69 103 VAL A O 1
ATOM 781 N N . GLU A 1 104 ? 10.302 -3.455 16.312 1.00 97.00 104 GLU A N 1
ATOM 782 C CA . GLU A 1 104 ? 8.930 -3.916 16.077 1.00 97.00 104 GLU A CA 1
ATOM 783 C C . GLU A 1 104 ? 7.888 -3.014 16.762 1.00 97.00 104 GLU A C 1
ATOM 785 O O . GLU A 1 104 ? 8.154 -2.446 17.821 1.00 97.00 104 GLU A O 1
ATOM 790 N N . TYR A 1 105 ? 6.696 -2.903 16.166 1.00 96.12 105 TYR A N 1
ATOM 791 C CA . TYR A 1 105 ? 5.513 -2.316 16.801 1.00 96.12 105 TYR A CA 1
ATOM 792 C C . TYR A 1 105 ? 4.255 -3.148 16.517 1.00 96.12 105 TYR A C 1
ATOM 794 O O . TYR A 1 105 ? 4.101 -3.690 15.418 1.00 96.12 105 TYR A O 1
ATOM 802 N N . SER A 1 106 ? 3.338 -3.198 17.486 1.00 91.81 106 SER A N 1
ATOM 803 C CA . SER A 1 106 ? 1.974 -3.726 17.318 1.00 91.81 106 SER A CA 1
ATOM 804 C C . SER A 1 106 ? 1.046 -2.688 16.679 1.00 91.81 106 SER A C 1
ATOM 806 O O . SER A 1 106 ? 0.439 -2.955 15.646 1.00 91.81 106 SER A O 1
ATOM 808 N N . GLU A 1 107 ? 0.995 -1.483 17.251 1.00 93.31 107 GLU A N 1
ATOM 809 C CA . GLU A 1 107 ? 0.248 -0.324 16.745 1.00 93.31 107 GLU A CA 1
ATOM 810 C C . GLU A 1 107 ? 1.223 0.840 16.477 1.00 93.31 107 GLU A C 1
ATOM 812 O O . GLU A 1 107 ? 2.151 1.082 17.255 1.00 93.31 107 GLU A O 1
ATOM 817 N N . GLU A 1 108 ? 1.069 1.542 15.345 1.00 94.75 108 GLU A N 1
ATOM 818 C CA . GLU A 1 108 ? 2.125 2.436 14.824 1.00 94.75 108 GLU A CA 1
ATOM 819 C C . GLU A 1 108 ? 2.420 3.622 15.754 1.00 94.75 108 GLU A C 1
ATOM 821 O O . GLU A 1 108 ? 3.583 3.979 15.947 1.00 94.75 108 GLU A O 1
ATOM 826 N N . ASP A 1 109 ? 1.387 4.216 16.350 1.00 95.06 109 ASP A N 1
ATOM 827 C CA . ASP A 1 109 ? 1.527 5.417 17.178 1.00 95.06 109 ASP A CA 1
ATOM 828 C C . ASP A 1 109 ? 2.191 5.110 18.535 1.00 95.06 109 ASP A C 1
ATOM 830 O O . ASP A 1 109 ? 3.002 5.903 19.015 1.00 95.06 109 ASP A O 1
ATOM 834 N N . VAL A 1 110 ? 1.960 3.915 19.096 1.00 96.00 110 VAL A N 1
ATOM 835 C CA . VAL A 1 110 ? 2.667 3.414 20.292 1.00 96.00 110 VAL A CA 1
ATOM 836 C C . VAL A 1 110 ? 4.134 3.127 19.970 1.00 96.00 110 VAL A C 1
ATOM 838 O O . VAL A 1 110 ? 5.019 3.548 20.715 1.00 96.00 110 VAL A O 1
ATOM 841 N N . GLY A 1 111 ? 4.417 2.488 18.828 1.00 96.56 111 GLY A N 1
ATOM 842 C CA . GLY A 1 111 ? 5.790 2.237 18.374 1.00 96.56 111 GLY A CA 1
ATOM 843 C C . GLY A 1 111 ? 6.593 3.520 18.142 1.00 96.56 111 GLY A C 1
ATOM 844 O O . GLY A 1 111 ? 7.774 3.591 18.485 1.00 96.56 111 GLY A O 1
ATOM 845 N N . ARG A 1 112 ? 5.945 4.563 17.609 1.00 97.00 112 ARG A N 1
ATOM 846 C CA . ARG A 1 112 ? 6.522 5.910 17.469 1.00 97.00 112 ARG A CA 1
ATOM 847 C C . ARG A 1 112 ? 6.788 6.553 18.824 1.00 97.00 112 ARG A C 1
ATOM 849 O O . ARG A 1 112 ? 7.925 6.931 19.089 1.00 97.00 112 ARG A O 1
ATOM 856 N N . MET A 1 113 ? 5.780 6.604 19.695 1.00 97.50 113 MET A N 1
ATOM 857 C CA . MET A 1 113 ? 5.919 7.191 21.027 1.00 97.50 113 MET A CA 1
ATOM 858 C C . MET A 1 113 ? 7.022 6.496 21.839 1.00 97.50 113 MET A C 1
ATOM 860 O O . MET A 1 113 ? 7.805 7.172 22.499 1.00 97.50 113 MET A O 1
ATOM 864 N N . ALA A 1 114 ? 7.145 5.169 21.760 1.00 97.75 114 ALA A N 1
ATOM 865 C CA . ALA A 1 114 ? 8.196 4.431 22.458 1.00 97.75 114 ALA A CA 1
ATOM 866 C C . ALA A 1 114 ? 9.597 4.728 21.904 1.00 97.75 114 ALA A C 1
ATOM 868 O O . ALA A 1 114 ? 10.557 4.795 22.672 1.00 97.75 114 ALA A O 1
ATOM 869 N N . PHE A 1 115 ? 9.717 4.947 20.591 1.00 97.44 115 PHE A N 1
ATOM 870 C CA . PHE A 1 115 ? 10.964 5.386 19.970 1.00 97.44 115 PHE A CA 1
ATOM 871 C C . PHE A 1 115 ? 11.352 6.799 20.434 1.00 97.44 115 PHE A C 1
ATOM 873 O O . PHE A 1 115 ? 12.487 7.018 20.857 1.00 97.44 115 PHE A O 1
ATOM 880 N N . ASP A 1 116 ? 10.403 7.736 20.445 1.00 96.94 116 ASP A N 1
ATOM 881 C CA . ASP A 1 116 ? 10.638 9.111 20.897 1.00 96.94 116 ASP A CA 1
ATOM 882 C C . ASP A 1 116 ? 10.976 9.158 22.404 1.00 96.94 116 ASP A C 1
ATOM 884 O O . ASP A 1 116 ? 11.939 9.815 22.808 1.00 96.94 116 ASP A O 1
ATOM 888 N N . LYS A 1 117 ? 10.289 8.364 23.243 1.00 97.88 117 LYS A N 1
ATOM 889 C CA . LYS A 1 117 ? 10.626 8.200 24.671 1.00 97.88 117 LYS A CA 1
ATOM 890 C C . LYS A 1 117 ? 11.981 7.533 24.909 1.00 97.88 117 LYS A C 1
ATOM 892 O O . LYS A 1 117 ? 12.656 7.875 25.880 1.00 97.88 117 LYS A O 1
ATOM 897 N N . ALA A 1 118 ? 12.429 6.648 24.023 1.00 97.69 118 ALA A N 1
ATOM 898 C CA . ALA A 1 118 ? 13.781 6.101 24.084 1.00 97.69 118 ALA A CA 1
ATOM 899 C C . ALA A 1 118 ? 14.859 7.152 23.735 1.00 97.69 118 ALA A C 1
ATOM 901 O O . ALA A 1 118 ? 15.929 7.150 24.350 1.00 97.69 118 ALA A O 1
ATOM 902 N N . VAL A 1 119 ? 14.575 8.096 22.825 1.00 96.94 119 VAL A N 1
ATOM 903 C CA . VAL A 1 119 ? 15.451 9.258 22.573 1.00 96.94 119 VAL A CA 1
ATOM 904 C C . VAL A 1 119 ? 15.485 10.198 23.787 1.00 96.94 119 VAL A C 1
ATOM 906 O O . VAL A 1 119 ? 16.575 10.595 24.204 1.00 96.94 119 VAL A O 1
ATOM 909 N N . GLU A 1 120 ? 14.335 10.503 24.403 1.00 96.62 120 GLU A N 1
ATOM 910 C CA . GLU A 1 120 ? 14.261 11.304 25.642 1.00 96.62 120 GLU A CA 1
ATOM 911 C C . GLU A 1 120 ? 15.084 10.684 26.786 1.00 96.62 120 GLU A C 1
ATOM 913 O O . GLU A 1 120 ? 15.889 11.377 27.415 1.00 96.62 120 GLU A O 1
ATOM 918 N N . LEU A 1 121 ? 14.943 9.374 27.023 1.00 97.31 121 LEU A N 1
ATOM 919 C CA . LEU A 1 121 ? 15.704 8.631 28.034 1.00 97.31 121 LEU A CA 1
ATOM 920 C C . LEU A 1 121 ? 17.223 8.733 27.808 1.00 97.31 121 LEU A C 1
ATOM 922 O O . LEU A 1 121 ? 17.980 8.966 28.756 1.00 97.31 121 LEU A O 1
ATOM 926 N N . ILE A 1 122 ? 17.679 8.581 26.560 1.00 95.88 122 ILE A N 1
ATOM 927 C CA . ILE A 1 122 ? 19.102 8.704 26.213 1.00 95.88 122 ILE A CA 1
ATOM 928 C C . ILE A 1 122 ? 19.585 10.138 26.444 1.00 95.88 122 ILE A C 1
ATOM 930 O O . ILE A 1 122 ? 20.623 10.325 27.080 1.00 95.88 122 ILE A O 1
ATOM 934 N N . ALA A 1 123 ? 18.825 11.151 26.018 1.00 94.81 123 ALA A N 1
ATOM 935 C CA . ALA A 1 123 ? 19.170 12.554 26.241 1.00 94.81 123 ALA A CA 1
ATOM 936 C C . ALA A 1 123 ? 19.253 12.905 27.742 1.00 94.81 123 ALA A C 1
ATOM 938 O O . ALA A 1 123 ? 20.181 13.604 28.166 1.00 94.81 123 ALA A O 1
ATOM 939 N N . ALA A 1 124 ? 18.353 12.366 28.572 1.00 95.31 124 ALA A N 1
ATOM 940 C CA . ALA A 1 124 ? 18.400 12.499 30.029 1.00 95.31 124 ALA A CA 1
ATOM 941 C C . ALA A 1 124 ? 19.638 11.808 30.638 1.00 95.31 124 ALA A C 1
ATOM 943 O O . ALA A 1 124 ? 20.336 12.396 31.464 1.00 95.31 124 ALA A O 1
ATOM 944 N N . ALA A 1 125 ? 19.981 10.595 30.192 1.00 94.56 125 ALA A N 1
ATOM 945 C CA . ALA A 1 125 ? 21.176 9.882 30.654 1.00 94.56 125 ALA A CA 1
ATOM 946 C C . ALA A 1 125 ? 22.501 10.518 30.163 1.00 94.56 125 ALA A C 1
ATOM 948 O O . ALA A 1 125 ? 23.519 10.443 30.864 1.00 94.56 125 ALA A O 1
ATOM 949 N N . GLN A 1 126 ? 22.508 11.188 29.001 1.00 92.12 126 GLN A N 1
ATOM 950 C CA . GLN A 1 126 ? 23.651 11.978 28.521 1.00 92.12 126 GLN A CA 1
ATOM 951 C C . GLN A 1 126 ? 23.829 13.267 29.337 1.00 92.12 126 GLN A C 1
ATOM 953 O O . GLN A 1 126 ? 24.926 13.519 29.830 1.00 92.12 126 GLN A O 1
ATOM 958 N N . SER A 1 127 ? 22.760 14.052 29.508 1.00 91.25 127 SER A N 1
ATOM 959 C CA . SER A 1 127 ? 22.788 15.372 30.168 1.00 91.25 127 SER A CA 1
ATOM 960 C C . SER A 1 127 ? 22.797 15.331 31.701 1.00 91.25 127 SER A C 1
ATOM 962 O O . SER A 1 127 ? 23.155 16.319 32.336 1.00 91.25 127 SER A O 1
ATOM 964 N N . GLY A 1 128 ? 22.381 14.214 32.305 1.00 86.12 128 GLY A N 1
ATOM 965 C CA . GLY A 1 128 ? 22.134 14.101 33.745 1.00 86.12 128 GLY A CA 1
ATOM 966 C C . GLY A 1 128 ? 20.720 14.514 34.175 1.00 86.12 128 GLY A C 1
ATOM 967 O O . GLY A 1 128 ? 20.388 14.353 35.349 1.00 86.12 128 GLY A O 1
ATOM 968 N N . GLY A 1 129 ? 19.869 14.983 33.253 1.00 88.94 129 GLY A N 1
ATOM 969 C CA . GLY A 1 129 ? 18.463 15.309 33.522 1.00 88.94 129 GLY A CA 1
ATOM 970 C C . GLY A 1 129 ? 17.639 14.118 34.031 1.00 88.94 129 GLY A C 1
ATOM 971 O O . GLY A 1 129 ? 18.085 12.970 33.994 1.00 88.94 129 GLY A O 1
ATOM 972 N N . ALA A 1 130 ? 16.429 14.379 34.524 1.00 91.50 130 ALA A N 1
ATOM 973 C CA . ALA A 1 130 ? 15.500 13.336 34.963 1.00 91.50 130 ALA A CA 1
ATOM 974 C C . ALA A 1 130 ? 14.742 12.708 33.778 1.00 91.50 130 ALA A C 1
ATOM 976 O O . ALA A 1 130 ? 14.520 13.359 32.760 1.00 91.50 130 ALA A O 1
ATOM 977 N N . PHE A 1 131 ? 14.319 11.454 33.939 1.00 96.56 131 PHE A N 1
ATOM 978 C CA . PHE A 1 131 ? 13.366 10.770 33.064 1.00 96.56 131 PHE A CA 1
ATOM 979 C C . PHE A 1 131 ? 12.489 9.873 33.940 1.00 96.56 131 PHE A C 1
ATOM 981 O O . PHE A 1 131 ? 13.020 9.147 34.779 1.00 96.56 131 PHE A O 1
ATOM 988 N N . ASP A 1 132 ? 11.173 9.948 33.762 1.00 96.00 132 ASP A N 1
ATOM 989 C CA . ASP A 1 132 ? 10.195 9.159 34.512 1.00 96.00 132 ASP A CA 1
ATOM 990 C C . ASP A 1 132 ? 9.739 7.974 33.649 1.00 96.00 132 ASP A C 1
ATOM 992 O O . ASP A 1 132 ? 8.913 8.115 32.740 1.00 96.00 132 ASP A O 1
ATOM 996 N N . ALA A 1 133 ? 10.335 6.806 33.900 1.00 95.19 133 ALA A N 1
ATOM 997 C CA . ALA A 1 133 ? 10.021 5.593 33.155 1.00 95.19 133 ALA A CA 1
ATOM 998 C C . ALA A 1 133 ? 8.616 5.061 33.461 1.00 95.19 133 ALA A C 1
ATOM 1000 O O . ALA A 1 133 ? 7.967 4.559 32.546 1.00 95.19 133 ALA A O 1
ATOM 1001 N N . ASP A 1 134 ? 8.114 5.211 34.689 1.00 95.06 134 ASP A N 1
ATOM 1002 C CA . ASP A 1 134 ? 6.776 4.739 35.053 1.00 95.06 134 ASP A CA 1
ATOM 1003 C C . ASP A 1 134 ? 5.698 5.590 34.368 1.00 95.06 134 ASP A C 1
ATOM 1005 O O . ASP A 1 134 ? 4.745 5.043 33.808 1.00 95.06 134 ASP A O 1
ATOM 1009 N N . ALA A 1 135 ? 5.880 6.914 34.303 1.00 95.94 135 ALA A N 1
ATOM 1010 C CA . ALA A 1 135 ? 5.013 7.799 33.526 1.00 95.94 135 ALA A CA 1
ATOM 1011 C C . ALA A 1 135 ? 5.093 7.524 32.013 1.00 95.94 135 ALA A C 1
ATOM 1013 O O . ALA A 1 135 ? 4.061 7.536 31.338 1.00 95.94 135 ALA A O 1
ATOM 1014 N N . ALA A 1 136 ? 6.283 7.233 31.471 1.00 96.31 136 ALA A N 1
ATOM 1015 C CA . ALA A 1 136 ? 6.447 6.878 30.058 1.00 96.31 136 ALA A CA 1
ATOM 1016 C C . ALA A 1 136 ? 5.766 5.539 29.707 1.00 96.31 136 ALA A C 1
ATOM 1018 O O . ALA A 1 136 ? 5.018 5.466 28.732 1.00 96.31 136 ALA A O 1
ATOM 1019 N N . ILE A 1 137 ? 5.970 4.497 30.520 1.00 96.38 137 ILE A N 1
ATOM 1020 C CA . ILE A 1 137 ? 5.324 3.181 30.370 1.00 96.38 137 ILE A CA 1
ATOM 1021 C C . ILE A 1 137 ? 3.805 3.305 30.524 1.00 96.38 137 ILE A C 1
ATOM 1023 O O . ILE A 1 137 ? 3.056 2.689 29.763 1.00 96.38 137 ILE A O 1
ATOM 1027 N N . LYS A 1 138 ? 3.340 4.126 31.474 1.00 94.50 138 LYS A N 1
ATOM 1028 C CA . LYS A 1 138 ? 1.919 4.414 31.668 1.00 94.50 138 LYS A CA 1
ATOM 1029 C C . LYS A 1 138 ? 1.310 5.083 30.432 1.00 94.50 138 LYS A C 1
ATOM 1031 O O . LYS A 1 138 ? 0.317 4.572 29.929 1.00 94.50 138 LYS A O 1
ATOM 1036 N N . ALA A 1 139 ? 1.914 6.153 29.912 1.00 95.00 139 ALA A N 1
ATOM 1037 C CA . ALA A 1 139 ? 1.408 6.854 28.727 1.00 95.00 139 ALA A CA 1
ATOM 1038 C C . ALA A 1 139 ? 1.364 5.947 27.482 1.00 95.00 139 ALA A C 1
ATOM 1040 O O . ALA A 1 139 ? 0.405 5.994 26.710 1.00 95.00 139 ALA A O 1
ATOM 1041 N N . LEU A 1 140 ? 2.363 5.071 27.317 1.00 95.75 140 LEU A N 1
ATOM 1042 C CA . LEU A 1 140 ? 2.370 4.049 26.266 1.00 95.75 140 LEU A CA 1
ATOM 1043 C C . LEU A 1 140 ? 1.233 3.034 26.438 1.00 95.75 140 LEU A C 1
ATOM 1045 O O . LEU A 1 140 ? 0.572 2.706 25.457 1.00 95.75 140 LEU A O 1
ATOM 1049 N N . ARG A 1 141 ? 0.968 2.570 27.668 1.00 92.88 141 ARG A N 1
ATOM 1050 C CA . ARG A 1 141 ? -0.134 1.638 27.960 1.00 92.88 141 ARG A CA 1
ATOM 1051 C C . ARG A 1 141 ? -1.505 2.282 27.777 1.00 92.88 141 ARG A C 1
ATOM 1053 O O . ARG A 1 141 ? -2.379 1.647 27.206 1.00 92.88 141 ARG A O 1
ATOM 1060 N N . GLU A 1 142 ? -1.693 3.521 28.228 1.00 90.88 142 GLU A N 1
ATOM 1061 C CA . GLU A 1 142 ? -2.937 4.276 28.018 1.00 90.88 142 GLU A CA 1
ATOM 1062 C C . GLU A 1 142 ? -3.196 4.470 26.513 1.00 90.88 142 GLU A C 1
ATOM 1064 O O . GLU A 1 142 ? -4.298 4.204 26.044 1.00 90.88 142 GLU A O 1
ATOM 1069 N N . THR A 1 143 ? -2.156 4.794 25.734 1.00 92.44 143 THR A N 1
ATOM 1070 C CA . THR A 1 143 ? -2.251 4.891 24.267 1.00 92.44 143 THR A CA 1
ATOM 1071 C C . THR A 1 143 ? -2.585 3.541 23.616 1.00 92.44 143 THR A C 1
ATOM 1073 O O . THR A 1 143 ? -3.462 3.487 22.758 1.00 92.44 143 THR A O 1
ATOM 1076 N N . ASP A 1 144 ? -1.925 2.448 24.017 1.00 90.50 144 ASP A N 1
ATOM 1077 C CA . ASP A 1 144 ? -2.199 1.092 23.512 1.00 90.50 144 ASP A CA 1
ATOM 1078 C C . ASP A 1 144 ? -3.633 0.643 23.850 1.00 90.50 144 ASP A C 1
ATOM 1080 O O . ASP A 1 144 ? -4.342 0.159 22.971 1.00 90.50 144 ASP A O 1
ATOM 1084 N N . GLU A 1 145 ? -4.101 0.861 25.084 1.00 85.56 145 GLU A N 1
ATOM 1085 C CA . GLU A 1 145 ? -5.460 0.509 25.521 1.00 85.56 145 GLU A CA 1
ATOM 1086 C C . GLU A 1 145 ? -6.564 1.303 24.804 1.00 85.56 145 GLU A C 1
ATOM 1088 O O . GLU A 1 145 ? -7.619 0.720 24.531 1.00 85.56 145 GLU A O 1
ATOM 1093 N N . ASP A 1 146 ? -6.320 2.572 24.460 1.00 85.75 146 ASP A N 1
ATOM 1094 C CA . ASP A 1 146 ? -7.254 3.408 23.694 1.00 85.75 146 ASP A CA 1
ATOM 1095 C C . ASP A 1 146 ? -7.304 3.034 22.202 1.00 85.75 146 ASP A C 1
ATOM 1097 O O . ASP A 1 146 ? -8.389 3.019 21.610 1.00 85.75 146 ASP A O 1
ATOM 1101 N N . ILE A 1 147 ? -6.156 2.740 21.568 1.00 88.19 147 ILE A N 1
ATOM 1102 C CA . ILE A 1 147 ? -6.113 2.522 20.110 1.00 88.19 147 ILE A CA 1
ATOM 1103 C C . ILE A 1 147 ? -6.240 1.061 19.682 1.00 88.19 147 ILE A C 1
ATOM 1105 O O . ILE A 1 147 ? -6.687 0.831 18.560 1.00 88.19 147 ILE A O 1
ATOM 1109 N N . ARG A 1 148 ? -5.868 0.061 20.492 1.00 87.81 148 ARG A N 1
ATOM 1110 C CA . ARG A 1 148 ? -5.849 -1.351 20.051 1.00 87.81 148 ARG A CA 1
ATOM 1111 C C . ARG A 1 148 ? -7.245 -1.924 19.778 1.00 87.81 148 ARG A C 1
ATOM 1113 O O . ARG A 1 148 ? -8.275 -1.367 20.158 1.00 87.81 148 ARG A O 1
ATOM 1120 N N . LEU A 1 149 ? -7.306 -3.087 19.130 1.00 89.25 149 LEU A N 1
ATOM 1121 C CA . LEU A 1 149 ? -8.571 -3.809 18.965 1.00 89.25 149 LEU A CA 1
ATOM 1122 C C . LEU A 1 149 ? -9.124 -4.273 20.324 1.00 89.25 149 LEU A C 1
ATOM 1124 O O . LEU A 1 149 ? -8.540 -5.123 20.994 1.00 89.25 149 LEU A O 1
ATOM 1128 N N . GLY A 1 150 ? -10.298 -3.757 20.703 1.00 85.31 150 GLY A N 1
ATOM 1129 C CA . GLY A 1 150 ? -11.011 -4.190 21.910 1.00 85.31 150 GLY A CA 1
ATOM 1130 C C . GLY A 1 150 ? -11.335 -5.697 21.907 1.00 85.31 150 GLY A C 1
ATOM 1131 O O . GLY A 1 150 ? -11.501 -6.286 20.832 1.00 85.31 150 GLY A O 1
ATOM 1132 N N . PRO A 1 151 ? -11.477 -6.331 23.091 1.00 85.62 151 PRO A N 1
ATOM 1133 C CA . PRO A 1 151 ? -11.308 -7.779 23.277 1.00 85.62 151 PRO A CA 1
ATOM 1134 C C . PRO A 1 151 ? -12.224 -8.672 22.426 1.00 85.62 151 PRO A C 1
ATOM 1136 O O . PRO A 1 151 ? -11.793 -9.743 22.008 1.00 85.62 151 PRO A O 1
ATOM 1139 N N . SER A 1 152 ? -13.452 -8.236 22.111 1.00 90.06 152 SER A N 1
ATOM 1140 C CA . SER A 1 152 ? -14.326 -8.959 21.171 1.00 90.06 152 SER A CA 1
ATOM 1141 C C . SER A 1 152 ? -13.675 -9.082 19.788 1.00 90.06 152 SER A C 1
ATOM 1143 O O . SER A 1 152 ? -13.421 -10.189 19.322 1.00 90.06 152 SER A O 1
ATOM 1145 N N . THR A 1 153 ? -13.346 -7.945 19.166 1.00 93.69 153 THR A N 1
ATOM 1146 C CA . THR A 1 153 ? -12.735 -7.877 17.829 1.00 93.69 153 THR A CA 1
ATOM 1147 C C . THR A 1 153 ? -11.354 -8.527 17.811 1.00 93.69 153 THR A C 1
ATOM 1149 O O . THR A 1 153 ? -11.038 -9.259 16.876 1.00 93.69 153 THR A O 1
ATOM 1152 N N . GLY A 1 154 ? -10.556 -8.289 18.863 1.00 92.69 154 GLY A N 1
ATOM 1153 C CA . GLY A 1 154 ? -9.234 -8.890 19.040 1.00 92.69 154 GLY A CA 1
ATOM 1154 C C . GLY A 1 154 ? -9.298 -10.414 18.973 1.00 92.69 154 GLY A C 1
ATOM 1155 O O . GLY A 1 154 ? -8.655 -11.000 18.115 1.00 92.69 154 GLY A O 1
ATOM 1156 N N . SER A 1 155 ? -10.183 -11.051 19.752 1.00 94.44 155 SER A N 1
ATOM 1157 C CA . SER A 1 155 ? -10.313 -12.519 19.759 1.00 94.44 155 SER A CA 1
ATOM 1158 C C . SER A 1 155 ? -10.643 -13.140 18.391 1.00 94.44 155 SER A C 1
ATOM 1160 O O . SER A 1 155 ? -10.166 -14.231 18.077 1.00 94.44 155 SER A O 1
ATOM 1162 N N . ILE A 1 156 ? -11.425 -12.444 17.556 1.00 95.88 156 ILE A N 1
ATOM 1163 C CA . ILE A 1 156 ? -11.780 -12.896 16.201 1.00 95.88 156 ILE A CA 1
ATOM 1164 C C . ILE A 1 156 ? -10.575 -12.742 15.259 1.00 95.88 156 ILE A C 1
ATOM 1166 O O . ILE A 1 156 ? -10.289 -13.639 14.466 1.00 95.88 156 ILE A O 1
ATOM 1170 N N . VAL A 1 157 ? -9.831 -11.637 15.373 1.00 95.25 157 VAL A N 1
ATOM 1171 C CA . VAL A 1 157 ? -8.593 -11.406 14.609 1.00 95.25 157 VAL A CA 1
ATOM 1172 C C . VAL A 1 157 ? -7.482 -12.373 15.029 1.00 95.25 157 VAL A C 1
ATOM 1174 O O . VAL A 1 157 ? -6.818 -12.936 14.163 1.00 95.25 157 VAL A O 1
ATOM 1177 N N . ASP A 1 158 ? -7.330 -12.660 16.320 1.00 93.94 158 ASP A N 1
ATOM 1178 C CA . ASP A 1 158 ? -6.382 -13.652 16.833 1.00 93.94 158 ASP A CA 1
ATOM 1179 C C . ASP A 1 158 ? -6.692 -15.051 16.287 1.00 93.94 158 ASP A C 1
ATOM 1181 O O . ASP A 1 158 ? -5.785 -15.774 15.877 1.00 93.94 158 ASP A O 1
ATOM 1185 N N . ALA A 1 159 ? -7.971 -15.437 16.225 1.00 94.75 159 ALA A N 1
ATOM 1186 C CA . ALA A 1 159 ? -8.390 -16.694 15.609 1.00 94.75 159 ALA A CA 1
ATOM 1187 C C . ALA A 1 159 ? -8.128 -16.731 14.092 1.00 94.75 159 ALA A C 1
ATOM 1189 O O . ALA A 1 159 ? -7.645 -17.743 13.576 1.00 94.75 159 ALA A O 1
ATOM 1190 N N . ALA A 1 160 ? -8.350 -15.618 13.382 1.00 94.12 160 ALA A N 1
ATOM 1191 C CA . ALA A 1 160 ? -7.978 -15.494 11.974 1.00 94.12 160 ALA A CA 1
ATOM 1192 C C . ALA A 1 160 ? -6.464 -15.702 11.791 1.00 94.12 160 ALA A C 1
ATOM 1194 O O . ALA A 1 160 ? -6.051 -16.544 10.992 1.00 94.12 160 ALA A O 1
ATOM 1195 N N . CYS A 1 161 ? -5.643 -15.031 12.603 1.00 92.31 161 CYS A N 1
ATOM 1196 C CA . CYS A 1 161 ? -4.188 -15.167 12.612 1.00 92.31 161 CYS A CA 1
ATOM 1197 C C . CYS A 1 161 ? -3.720 -16.597 12.941 1.00 92.31 161 CYS A C 1
ATOM 1199 O O . CYS A 1 161 ? -2.840 -17.107 12.247 1.00 92.31 161 CYS A O 1
ATOM 1201 N N . LYS A 1 162 ? -4.332 -17.285 13.922 1.00 92.25 162 LYS A N 1
ATOM 1202 C CA . LYS A 1 162 ? -4.054 -18.707 14.236 1.00 92.25 162 LYS A CA 1
ATOM 1203 C C . LYS A 1 162 ? -4.320 -19.627 13.037 1.00 92.25 162 LYS A C 1
ATOM 1205 O O . LYS A 1 162 ? -3.535 -20.536 12.779 1.00 92.25 162 LYS A O 1
ATOM 1210 N N . ARG A 1 163 ? -5.394 -19.374 12.278 1.00 89.06 163 ARG A N 1
ATOM 1211 C CA . ARG A 1 163 ? -5.711 -20.063 11.008 1.00 89.06 163 ARG A CA 1
ATOM 1212 C C . ARG A 1 163 ? -4.894 -19.561 9.811 1.00 89.06 163 ARG A C 1
ATOM 1214 O O . ARG A 1 163 ? -5.062 -20.049 8.696 1.00 89.06 163 ARG A O 1
ATOM 1221 N N . GLY A 1 164 ? -4.013 -18.585 10.019 1.00 90.38 164 GLY A N 1
ATOM 1222 C CA . GLY A 1 164 ? -3.214 -17.962 8.971 1.00 90.38 164 GLY A CA 1
ATOM 1223 C C . GLY A 1 164 ? -4.022 -17.112 7.989 1.00 90.38 164 GLY A C 1
ATOM 1224 O O . GLY A 1 164 ? -3.493 -16.794 6.927 1.00 90.38 164 GLY A O 1
ATOM 1225 N N . ILE A 1 165 ? -5.266 -16.740 8.296 1.00 93.38 165 ILE A N 1
ATOM 1226 C CA . ILE A 1 165 ? -6.082 -15.815 7.496 1.00 93.38 165 ILE A CA 1
ATOM 1227 C C . ILE A 1 165 ? -5.535 -14.392 7.704 1.00 93.38 165 ILE A C 1
ATOM 1229 O O . ILE A 1 165 ? -5.388 -13.964 8.850 1.00 93.38 165 ILE A O 1
ATOM 1233 N N . PRO A 1 166 ? -5.204 -13.641 6.638 1.00 93.50 166 PRO A N 1
ATOM 1234 C CA . PRO A 1 166 ? -4.659 -12.299 6.778 1.00 93.50 166 PRO A CA 1
ATOM 1235 C C . PRO A 1 166 ? -5.781 -11.306 7.100 1.00 93.50 166 PRO A C 1
ATOM 1237 O O . PRO A 1 166 ? -6.937 -11.531 6.741 1.00 93.50 166 PRO A O 1
ATOM 1240 N N . PHE A 1 167 ? -5.452 -10.181 7.734 1.00 94.00 167 PHE A N 1
ATOM 1241 C CA . PHE A 1 167 ? -6.435 -9.154 8.076 1.00 94.00 167 PHE A CA 1
ATOM 1242 C C . PHE A 1 167 ? -5.926 -7.737 7.800 1.00 94.00 167 PHE A C 1
ATOM 1244 O O . PHE A 1 167 ? -4.731 -7.495 7.615 1.00 94.00 167 PHE A O 1
ATOM 1251 N N . ARG A 1 168 ? -6.857 -6.781 7.792 1.00 91.75 168 ARG A N 1
ATOM 1252 C CA . ARG A 1 168 ? -6.574 -5.348 7.792 1.00 91.75 168 ARG A CA 1
ATOM 1253 C C . ARG A 1 168 ? -7.673 -4.572 8.514 1.00 91.75 168 ARG A C 1
ATOM 1255 O O . ARG A 1 168 ? -8.839 -4.628 8.129 1.00 91.75 168 ARG A O 1
ATOM 1262 N N . ARG A 1 169 ? -7.289 -3.772 9.508 1.00 91.38 169 ARG A N 1
ATOM 1263 C CA . ARG A 1 169 ? -8.160 -2.771 10.139 1.00 91.38 169 ARG A CA 1
ATOM 1264 C C . ARG A 1 169 ? -8.504 -1.659 9.133 1.00 91.38 169 ARG A C 1
ATOM 1266 O O . ARG A 1 169 ? -7.614 -1.178 8.427 1.00 91.38 169 ARG A O 1
ATOM 1273 N N . LEU A 1 170 ? -9.781 -1.281 9.029 1.00 90.50 170 LEU A N 1
ATOM 1274 C CA . LEU A 1 170 ? -10.266 -0.291 8.049 1.00 90.50 170 LEU A CA 1
ATOM 1275 C C . LEU A 1 170 ? -10.558 1.092 8.656 1.00 90.50 170 LEU A C 1
ATOM 1277 O O . LEU A 1 170 ? -10.629 2.073 7.919 1.00 90.50 170 LEU A O 1
ATOM 1281 N N . THR A 1 171 ? -10.717 1.181 9.977 1.00 89.19 171 THR A N 1
ATOM 1282 C CA . THR A 1 171 ? -10.939 2.426 10.735 1.00 89.19 171 THR A CA 1
ATOM 1283 C C . THR A 1 171 ? -10.143 2.387 12.042 1.00 89.19 171 THR A C 1
ATOM 1285 O O . THR A 1 171 ? -9.630 1.335 12.408 1.00 89.19 171 THR A O 1
ATOM 1288 N N . GLN A 1 172 ? -10.089 3.490 12.796 1.00 80.00 172 GLN A N 1
ATOM 1289 C CA . GLN A 1 172 ? -9.601 3.438 14.185 1.00 80.00 172 GLN A CA 1
ATOM 1290 C C . GLN A 1 172 ? -10.574 2.703 15.131 1.00 80.00 172 GLN A C 1
ATOM 1292 O O . GLN A 1 172 ? -10.224 2.385 16.260 1.00 80.00 172 GLN A O 1
ATOM 1297 N N . GLY A 1 173 ? -11.787 2.374 14.675 1.00 84.75 173 GLY A N 1
ATOM 1298 C CA . GLY A 1 173 ? -12.727 1.528 15.407 1.00 84.75 173 GLY A CA 1
ATOM 1299 C C . GLY A 1 173 ? -12.497 0.031 15.175 1.00 84.75 173 GLY A C 1
ATOM 1300 O O . GLY A 1 173 ? -11.412 -0.421 14.808 1.00 84.75 173 GLY A O 1
ATOM 1301 N N . SER A 1 174 ? -13.566 -0.739 15.373 1.00 89.88 174 SER A N 1
ATOM 1302 C CA . SER A 1 174 ? -13.605 -2.205 15.302 1.00 89.88 174 SER A CA 1
ATOM 1303 C C . SER A 1 174 ? -13.993 -2.776 13.928 1.00 89.88 174 SER A C 1
ATOM 1305 O O . SER A 1 174 ? -14.339 -3.953 13.838 1.00 89.88 174 SER A O 1
ATOM 1307 N N . LEU A 1 175 ? -13.949 -1.970 12.857 1.00 95.25 175 LEU A N 1
ATOM 1308 C CA . LEU A 1 175 ? -14.205 -2.438 11.491 1.00 95.25 175 LEU A CA 1
ATOM 1309 C C . LEU A 1 175 ? -12.931 -3.062 10.903 1.00 95.25 175 LEU A C 1
ATOM 1311 O O . LEU A 1 175 ? -11.951 -2.363 10.617 1.00 95.25 175 LEU A O 1
ATOM 1315 N N . VAL A 1 176 ? -12.960 -4.377 10.694 1.00 96.44 176 VAL A N 1
ATOM 1316 C CA . VAL A 1 176 ? -11.826 -5.167 10.200 1.00 96.44 176 VAL A CA 1
ATOM 1317 C C . VAL A 1 176 ? -12.230 -5.948 8.952 1.00 96.44 176 VAL A C 1
ATOM 1319 O O . VAL A 1 176 ? -13.308 -6.535 8.876 1.00 96.44 176 VAL A O 1
ATOM 1322 N N . GLN A 1 177 ? -11.339 -5.966 7.965 1.00 95.88 177 GLN A N 1
ATOM 1323 C CA . GLN A 1 177 ? -11.385 -6.895 6.845 1.00 95.88 177 GLN A CA 1
ATOM 1324 C C . GLN A 1 177 ? -10.517 -8.120 7.146 1.00 95.88 177 GLN A C 1
ATOM 1326 O O . GLN A 1 177 ? -9.380 -7.981 7.590 1.00 95.88 177 GLN A O 1
ATOM 1331 N N . LEU A 1 178 ? -11.040 -9.300 6.842 1.00 95.38 178 LEU A N 1
ATOM 1332 C CA . LEU A 1 178 ? -10.346 -10.583 6.818 1.00 95.38 178 LEU A CA 1
ATOM 1333 C C . LEU A 1 178 ? -10.215 -11.015 5.350 1.00 95.38 178 LEU A C 1
ATOM 1335 O O . LEU A 1 178 ? -11.149 -10.817 4.579 1.00 95.38 178 LEU A O 1
ATOM 1339 N N . GLY A 1 179 ? -9.087 -11.591 4.944 1.00 94.62 179 GLY A N 1
ATOM 1340 C CA . GLY A 1 179 ? -8.865 -12.059 3.572 1.00 94.62 179 GLY A CA 1
ATOM 1341 C C . GLY A 1 179 ? -8.741 -10.961 2.498 1.00 94.62 179 GLY A C 1
ATOM 1342 O O . GLY A 1 179 ? -8.938 -9.765 2.739 1.00 94.62 179 GLY A O 1
ATOM 1343 N N . TRP A 1 180 ? -8.405 -11.398 1.282 1.00 95.25 180 TRP A N 1
ATOM 1344 C CA . TRP A 1 180 ? -8.093 -10.552 0.122 1.00 95.25 180 TRP A CA 1
ATOM 1345 C C . TRP A 1 180 ? -8.981 -10.867 -1.096 1.00 95.25 180 TRP A C 1
ATOM 1347 O O . TRP A 1 180 ? -9.347 -12.021 -1.329 1.00 95.25 180 TRP A O 1
ATOM 1357 N N . GLY A 1 181 ? -9.260 -9.855 -1.925 1.00 95.06 181 GLY A N 1
ATOM 1358 C CA . GLY A 1 181 ? -9.982 -10.009 -3.196 1.00 95.06 181 GLY A CA 1
ATOM 1359 C C . GLY A 1 181 ? -11.403 -10.553 -3.018 1.00 95.06 181 GLY A C 1
ATOM 1360 O O . GLY A 1 181 ? -12.079 -10.218 -2.047 1.00 95.06 181 GLY A O 1
ATOM 1361 N N . VAL A 1 182 ? -11.839 -11.458 -3.901 1.00 94.19 182 VAL A N 1
ATOM 1362 C CA . VAL A 1 182 ? -13.143 -12.157 -3.799 1.00 94.19 182 VAL A CA 1
ATOM 1363 C C . VAL A 1 182 ? -13.339 -12.969 -2.514 1.00 94.19 182 VAL A C 1
ATOM 1365 O O . VAL A 1 182 ? -14.473 -13.301 -2.174 1.00 94.19 182 VAL A O 1
ATOM 1368 N N . LYS A 1 183 ? -12.256 -13.296 -1.795 1.00 92.62 183 LYS A N 1
ATOM 1369 C CA . LYS A 1 183 ? -12.301 -14.035 -0.523 1.00 92.62 183 LYS A CA 1
ATOM 1370 C C . LYS A 1 183 ? -12.367 -13.129 0.706 1.00 92.62 183 LYS A C 1
ATOM 1372 O O . LYS A 1 183 ? -12.381 -13.629 1.836 1.00 92.62 183 LYS A O 1
ATOM 1377 N N . GLN A 1 184 ? -12.358 -11.811 0.510 1.00 93.38 184 GLN A N 1
ATOM 1378 C CA . GLN A 1 184 ? -12.411 -10.883 1.625 1.00 93.38 184 GLN A CA 1
ATOM 1379 C C . GLN A 1 184 ? -13.786 -10.911 2.299 1.00 93.38 184 GLN A C 1
ATOM 1381 O O . GLN A 1 184 ? -14.825 -10.915 1.638 1.00 93.38 184 GLN A O 1
ATOM 1386 N N . ARG A 1 185 ? -13.772 -10.905 3.627 1.00 93.94 185 ARG A N 1
ATOM 1387 C CA . ARG A 1 185 ? -14.935 -10.832 4.509 1.00 93.94 185 ARG A CA 1
ATOM 1388 C C . ARG A 1 185 ? -14.737 -9.679 5.486 1.00 93.94 185 ARG A C 1
ATOM 1390 O O . ARG A 1 185 ? -13.608 -9.239 5.706 1.00 93.94 185 ARG A O 1
ATOM 1397 N N . ARG A 1 186 ? -15.809 -9.141 6.056 1.00 94.81 186 ARG A N 1
ATOM 1398 C CA . ARG A 1 186 ? -15.742 -8.022 7.009 1.00 94.81 186 ARG A CA 1
ATOM 1399 C C . ARG A 1 186 ? -16.460 -8.342 8.307 1.00 94.81 186 ARG A C 1
ATOM 1401 O O . ARG A 1 186 ? -17.490 -9.013 8.309 1.00 94.81 186 ARG A O 1
ATOM 1408 N N . ILE A 1 187 ? -15.896 -7.817 9.389 1.00 95.31 187 ILE A N 1
ATOM 1409 C CA . ILE A 1 187 ? -16.479 -7.835 10.727 1.00 95.31 187 ILE A CA 1
ATOM 1410 C C . ILE A 1 187 ? -16.520 -6.416 11.292 1.00 95.31 187 ILE A C 1
ATOM 1412 O O . ILE A 1 187 ? -15.606 -5.623 11.045 1.00 95.31 187 ILE A O 1
ATOM 1416 N N . TRP A 1 188 ? -17.554 -6.104 12.069 1.00 93.56 188 TRP A N 1
ATOM 1417 C CA . TRP A 1 188 ? -17.637 -4.874 12.858 1.00 93.56 188 TRP A CA 1
ATOM 1418 C C . TRP A 1 188 ? -17.895 -5.269 14.313 1.00 93.56 188 TRP A C 1
ATOM 1420 O O . TRP A 1 188 ? -18.962 -5.770 14.658 1.00 93.56 188 TRP A O 1
ATOM 1430 N N . ALA A 1 189 ? -16.890 -5.090 15.174 1.00 91.25 189 ALA A N 1
ATOM 1431 C CA . ALA A 1 189 ? -16.857 -5.671 16.521 1.00 91.25 189 ALA A CA 1
ATOM 1432 C C . ALA A 1 189 ? -17.048 -7.204 16.519 1.00 91.25 189 ALA A C 1
ATOM 1434 O O . ALA A 1 189 ? -16.071 -7.923 16.328 1.00 91.25 189 ALA A O 1
ATOM 1435 N N . ALA A 1 190 ? -18.271 -7.690 16.749 1.00 92.44 190 ALA A N 1
ATOM 1436 C CA . ALA A 1 190 ? -18.634 -9.112 16.713 1.00 92.44 190 ALA A CA 1
ATOM 1437 C C . ALA A 1 190 ? -19.594 -9.470 15.559 1.00 92.44 190 ALA A C 1
ATOM 1439 O O . ALA A 1 190 ? -19.826 -10.651 15.311 1.00 92.44 190 ALA A O 1
ATOM 1440 N N . GLU A 1 191 ? -20.140 -8.475 14.853 1.00 92.94 191 GLU A N 1
ATOM 1441 C CA . GLU A 1 191 ? -20.990 -8.702 13.685 1.00 92.94 191 GLU A CA 1
ATOM 1442 C C . GLU A 1 191 ? -20.170 -9.092 12.459 1.00 92.94 191 GLU A C 1
ATOM 1444 O O . GLU A 1 191 ? -19.004 -8.715 12.320 1.00 92.94 191 GLU A O 1
ATOM 1449 N N . VAL A 1 192 ? -20.808 -9.829 11.551 1.00 93.06 192 VAL A N 1
ATOM 1450 C CA . VAL A 1 192 ? -20.224 -10.344 10.310 1.00 93.06 192 VAL A CA 1
ATOM 1451 C C . VAL A 1 192 ? -21.031 -9.852 9.112 1.00 93.06 192 VAL A C 1
ATOM 1453 O O . VAL A 1 192 ? -22.252 -9.750 9.188 1.00 93.06 192 VAL A O 1
ATOM 1456 N N . ASP A 1 193 ? -20.366 -9.621 7.983 1.00 90.50 193 ASP A N 1
ATOM 1457 C CA . ASP A 1 193 ? -20.944 -9.120 6.720 1.00 90.50 193 ASP A CA 1
ATOM 1458 C C . ASP A 1 193 ? -22.088 -9.947 6.085 1.00 90.50 193 ASP A C 1
ATOM 1460 O O . ASP A 1 193 ? -22.649 -9.535 5.069 1.00 90.50 193 ASP A O 1
ATOM 1464 N N . ALA A 1 194 ? -22.434 -11.102 6.657 1.00 88.88 194 ALA A N 1
ATOM 1465 C CA . ALA A 1 194 ? -23.610 -11.886 6.288 1.00 88.88 194 ALA A CA 1
ATOM 1466 C C . ALA A 1 194 ? -24.887 -11.435 7.026 1.00 88.88 194 ALA A C 1
ATOM 1468 O O . ALA A 1 194 ? -25.991 -11.653 6.525 1.00 88.88 194 ALA A O 1
ATOM 1469 N N . THR A 1 195 ? -24.764 -10.811 8.203 1.00 91.44 195 THR A N 1
ATOM 1470 C CA . THR A 1 195 ? -25.893 -10.183 8.904 1.00 91.44 195 THR A CA 1
ATOM 1471 C C . THR A 1 195 ? -26.354 -8.959 8.114 1.00 91.44 195 THR A C 1
ATOM 1473 O O . THR A 1 195 ? -25.540 -8.157 7.661 1.00 91.44 195 THR A O 1
ATOM 1476 N N . SER A 1 196 ? -27.667 -8.824 7.915 1.00 92.81 196 SER A N 1
ATOM 1477 C CA . SER A 1 196 ? -28.231 -7.699 7.168 1.00 92.81 196 SER A CA 1
ATOM 1478 C C . SER A 1 196 ? -28.595 -6.539 8.097 1.00 92.81 196 SER A C 1
ATOM 1480 O O . SER A 1 196 ? -29.013 -6.764 9.230 1.00 92.81 196 SER A O 1
ATOM 1482 N N . ALA A 1 197 ? -28.551 -5.304 7.591 1.00 92.19 197 ALA A N 1
ATOM 1483 C CA . ALA A 1 197 ? -29.045 -4.132 8.324 1.00 92.19 197 ALA A CA 1
ATOM 1484 C C . ALA A 1 197 ? -30.551 -4.225 8.663 1.00 92.19 197 ALA A C 1
ATOM 1486 O O . ALA A 1 197 ? -31.023 -3.572 9.588 1.00 92.19 197 ALA A O 1
ATOM 1487 N N . VAL A 1 198 ? -31.317 -5.064 7.948 1.00 94.06 198 VAL A N 1
ATOM 1488 C CA . VAL A 1 198 ? -32.711 -5.383 8.305 1.00 94.06 198 VAL A CA 1
ATOM 1489 C C . VAL A 1 198 ? -32.748 -6.274 9.548 1.00 94.06 198 VAL A C 1
ATOM 1491 O O . VAL A 1 198 ? -33.510 -5.991 10.464 1.00 94.06 198 VAL A O 1
ATOM 1494 N N . SER A 1 199 ? -31.885 -7.292 9.623 1.00 93.88 199 SER A N 1
ATOM 1495 C CA . SER A 1 199 ? -31.717 -8.146 10.808 1.00 93.88 199 SER A CA 1
ATOM 1496 C C . SER A 1 199 ? -31.289 -7.331 12.035 1.00 93.88 199 SER A C 1
ATOM 1498 O O . SER A 1 199 ? -31.815 -7.525 13.126 1.00 93.88 199 SER A O 1
ATOM 1500 N N . GLU A 1 200 ? -30.358 -6.389 11.846 1.00 91.00 200 GLU A N 1
ATOM 1501 C CA . GLU A 1 200 ? -29.915 -5.441 12.876 1.00 91.00 200 GLU A CA 1
ATOM 1502 C C . GLU A 1 200 ? -31.076 -4.546 13.347 1.00 91.00 200 GLU A C 1
ATOM 1504 O O . GLU A 1 200 ? -31.325 -4.438 14.546 1.00 91.00 200 GLU A O 1
ATOM 1509 N N . SER A 1 201 ? -31.844 -3.973 12.411 1.00 90.88 201 SER A N 1
ATOM 1510 C CA . SER A 1 201 ? -33.013 -3.133 12.722 1.00 90.88 201 SER A CA 1
ATOM 1511 C C . SER A 1 201 ? -34.090 -3.904 13.495 1.00 90.88 201 SER A C 1
ATOM 1513 O O . SER A 1 201 ? -34.640 -3.384 14.463 1.00 90.88 201 SER A O 1
ATOM 1515 N N . ILE A 1 202 ? -34.363 -5.159 13.114 1.00 92.06 202 ILE A N 1
ATOM 1516 C CA . ILE A 1 202 ? -35.295 -6.037 13.840 1.00 92.06 202 ILE A CA 1
ATOM 1517 C C . ILE A 1 202 ? -34.775 -6.321 15.255 1.00 92.06 202 ILE A C 1
ATOM 1519 O O . ILE A 1 202 ? -35.566 -6.326 16.191 1.00 92.06 202 ILE A O 1
ATOM 1523 N N . ALA A 1 203 ? -33.468 -6.536 15.436 1.00 90.06 203 ALA A N 1
ATOM 1524 C CA . ALA A 1 203 ? -32.868 -6.767 16.753 1.00 90.06 203 ALA A CA 1
ATOM 1525 C C . ALA A 1 203 ? -32.928 -5.528 17.673 1.00 90.06 203 ALA A C 1
ATOM 1527 O O . ALA A 1 203 ? -32.998 -5.672 18.893 1.00 90.06 203 ALA A O 1
ATOM 1528 N N . GLN A 1 204 ? -32.907 -4.319 17.102 1.00 86.00 204 GLN A N 1
ATOM 1529 C CA . GLN A 1 204 ? -33.045 -3.061 17.848 1.00 86.00 204 GLN A CA 1
ATOM 1530 C C . GLN A 1 204 ? -34.504 -2.784 18.260 1.00 86.00 204 GLN A C 1
ATOM 1532 O O . GLN A 1 204 ? -34.743 -2.342 19.386 1.00 86.00 204 GLN A O 1
ATOM 1537 N N . ASP A 1 205 ? -35.480 -3.097 17.399 1.00 87.38 205 ASP A N 1
ATOM 1538 C CA . ASP A 1 205 ? -36.910 -3.034 17.729 1.00 87.38 205 ASP A CA 1
ATOM 1539 C C . ASP A 1 205 ? -37.327 -4.234 18.601 1.00 87.38 205 ASP A C 1
ATOM 1541 O O . ASP A 1 205 ? -37.617 -5.338 18.127 1.00 87.38 205 ASP A O 1
ATOM 1545 N N . LYS A 1 206 ? -37.374 -4.002 19.917 1.00 83.75 206 LYS A N 1
ATOM 1546 C CA . LYS A 1 206 ? -37.691 -5.033 20.918 1.00 83.75 206 LYS A CA 1
ATOM 1547 C C . LYS A 1 206 ? -39.109 -5.604 20.782 1.00 83.75 206 LYS A C 1
ATOM 1549 O O . LYS A 1 206 ? -39.321 -6.754 21.167 1.00 83.75 206 LYS A O 1
ATOM 1554 N N . ASP A 1 207 ? -40.064 -4.837 20.259 1.00 87.44 207 ASP A N 1
ATOM 1555 C CA . ASP A 1 207 ? -41.455 -5.272 20.082 1.00 87.44 207 ASP A CA 1
ATOM 1556 C C . ASP A 1 207 ? -41.587 -6.114 18.802 1.00 87.44 207 ASP A C 1
ATOM 1558 O O . ASP A 1 207 ? -42.045 -7.259 18.855 1.00 87.44 207 ASP A O 1
ATOM 1562 N N . LEU A 1 208 ? -41.058 -5.632 17.671 1.00 89.94 208 LEU A N 1
ATOM 1563 C CA . LEU A 1 208 ? -41.000 -6.401 16.424 1.00 89.94 208 LEU A CA 1
ATOM 1564 C C . LEU A 1 208 ? -40.229 -7.716 16.592 1.00 89.94 208 LEU A C 1
ATOM 1566 O O . LEU A 1 208 ? -40.741 -8.766 16.193 1.00 89.94 208 LEU A O 1
ATOM 1570 N N . SER A 1 209 ? -39.050 -7.688 17.230 1.00 91.50 209 SER A N 1
ATOM 1571 C CA . SER A 1 209 ? -38.310 -8.907 17.585 1.00 91.50 209 SER A CA 1
ATOM 1572 C C . SER A 1 209 ? -39.193 -9.877 18.366 1.00 91.50 209 SER A C 1
ATOM 1574 O O . SER A 1 209 ? -39.341 -11.031 17.966 1.00 91.50 209 SER A O 1
ATOM 1576 N N . LYS A 1 210 ? -39.840 -9.429 19.449 1.00 90.88 210 LYS A N 1
ATOM 1577 C CA . LYS A 1 210 ? -40.678 -10.304 20.280 1.00 90.88 210 LYS A CA 1
ATOM 1578 C C . LYS A 1 210 ? -41.869 -10.893 19.535 1.00 90.88 210 LYS A C 1
ATOM 1580 O O . LYS A 1 210 ? -42.107 -12.091 19.672 1.00 90.88 210 LYS A O 1
ATOM 1585 N N . ARG A 1 211 ? -42.573 -10.104 18.717 1.00 91.75 211 ARG A N 1
ATOM 1586 C CA . ARG A 1 211 ? -43.683 -10.589 17.877 1.00 91.75 211 ARG A CA 1
ATOM 1587 C C . ARG A 1 211 ? -43.218 -11.689 16.920 1.00 91.75 211 ARG A C 1
ATOM 1589 O O . ARG A 1 211 ? -43.882 -12.719 16.800 1.00 91.75 211 ARG A O 1
ATOM 1596 N N . LEU A 1 212 ? -42.059 -11.506 16.280 1.00 94.69 212 LEU A N 1
ATOM 1597 C CA . LEU A 1 212 ? -41.466 -12.504 15.385 1.00 94.69 212 LEU A CA 1
ATOM 1598 C C . LEU A 1 212 ? -41.073 -13.779 16.146 1.00 94.69 212 LEU A C 1
ATOM 1600 O O . LEU A 1 212 ? -41.474 -14.872 15.742 1.00 94.69 212 LEU A O 1
ATOM 1604 N N . LEU A 1 213 ? -40.378 -13.654 17.281 1.00 95.12 213 LEU A N 1
ATOM 1605 C CA . LEU A 1 213 ? -40.005 -14.788 18.136 1.00 95.12 213 LEU A CA 1
ATOM 1606 C C . LEU A 1 213 ? -41.228 -15.573 18.629 1.00 95.12 213 LEU A C 1
ATOM 1608 O O . LEU A 1 213 ? -41.277 -16.796 18.480 1.00 95.12 213 LEU A O 1
ATOM 1612 N N . GLN A 1 214 ? -42.250 -14.879 19.131 1.00 93.25 214 GLN A N 1
ATOM 1613 C CA . GLN A 1 214 ? -43.498 -15.494 19.579 1.00 93.25 214 GLN A CA 1
ATOM 1614 C C . GLN A 1 214 ? -44.208 -16.228 18.429 1.00 93.25 214 GLN A C 1
ATOM 1616 O O . GLN A 1 214 ? -44.668 -17.355 18.614 1.00 93.25 214 GLN A O 1
ATOM 1621 N N . SER A 1 215 ? -44.238 -15.643 17.222 1.00 92.50 215 SER A N 1
ATOM 1622 C CA . SER A 1 215 ? -44.823 -16.282 16.030 1.00 92.50 215 SER A CA 1
ATOM 1623 C C . SER A 1 215 ? -44.088 -17.559 15.595 1.00 92.50 215 SER A C 1
ATOM 1625 O O . SER A 1 215 ? -44.699 -18.459 15.022 1.00 92.50 215 SER A O 1
ATOM 1627 N N . ALA A 1 216 ? -42.797 -17.670 15.922 1.00 92.06 216 ALA A N 1
ATOM 1628 C CA . ALA A 1 216 ? -41.966 -18.846 15.678 1.00 92.06 216 ALA A CA 1
ATOM 1629 C C . ALA A 1 216 ? -41.996 -19.879 16.826 1.00 92.06 216 ALA A C 1
ATOM 1631 O O . ALA A 1 216 ? -41.235 -20.848 16.802 1.00 92.06 216 ALA A O 1
ATOM 1632 N N . GLY A 1 217 ? -42.845 -19.687 17.844 1.00 90.12 217 GLY A N 1
ATOM 1633 C CA . GLY A 1 217 ? -42.934 -20.582 19.002 1.00 90.12 217 GLY A CA 1
ATOM 1634 C C . GLY A 1 217 ? -41.736 -20.491 19.955 1.00 90.12 217 GLY A C 1
ATOM 1635 O O . GLY A 1 217 ? -41.440 -21.453 20.664 1.00 90.12 217 GLY A O 1
ATOM 1636 N N . VAL A 1 218 ? -41.027 -19.359 19.962 1.00 94.38 218 VAL A N 1
ATOM 1637 C CA . VAL A 1 218 ? -39.958 -19.070 20.925 1.00 94.38 218 VAL A CA 1
ATOM 1638 C C . VAL A 1 218 ? -40.568 -18.381 22.157 1.00 94.38 218 VAL A C 1
ATOM 1640 O O . VAL A 1 218 ? -41.279 -17.387 21.995 1.00 94.38 218 VAL A O 1
ATOM 1643 N N . PRO A 1 219 ? -40.316 -18.867 23.389 1.00 93.88 219 PRO A N 1
ATOM 1644 C CA . PRO A 1 219 ? -40.891 -18.274 24.593 1.00 93.88 219 PRO A CA 1
ATOM 1645 C C . PRO A 1 219 ? -40.276 -16.898 24.881 1.00 93.88 219 PRO A C 1
ATOM 1647 O O . PRO A 1 219 ? -39.061 -16.762 25.023 1.00 93.88 219 PRO A O 1
ATOM 1650 N N . VAL A 1 220 ? -41.136 -15.887 25.004 1.00 94.50 220 VAL A N 1
ATOM 1651 C CA . VAL A 1 220 ? -40.803 -14.494 25.345 1.00 94.50 220 VAL A CA 1
ATOM 1652 C C . VAL A 1 220 ? -41.776 -13.987 26.423 1.00 94.50 220 VAL A C 1
ATOM 1654 O O . VAL A 1 220 ? -42.908 -14.478 26.479 1.00 94.50 220 VAL A O 1
ATOM 1657 N N . PRO A 1 221 ? -41.404 -13.012 27.279 1.00 92.19 221 PRO A N 1
ATOM 1658 C CA . PRO A 1 221 ? -42.359 -12.415 28.205 1.00 92.19 221 PRO A CA 1
ATOM 1659 C C . PRO A 1 221 ? -43.438 -11.657 27.428 1.00 92.19 221 PRO A C 1
ATOM 1661 O O . PRO A 1 221 ? -43.119 -10.709 26.701 1.00 92.19 221 PRO A O 1
ATOM 1664 N N . ILE A 1 222 ? -44.689 -12.096 27.606 1.00 89.75 222 ILE A N 1
ATOM 1665 C CA . ILE A 1 222 ? -45.908 -11.491 27.051 1.00 89.75 222 ILE A CA 1
ATOM 1666 C C . ILE A 1 222 ? -46.015 -10.048 27.551 1.00 89.75 222 ILE A C 1
ATOM 1668 O O . ILE A 1 222 ? -45.807 -9.793 28.738 1.00 89.75 222 ILE A O 1
ATOM 1672 N N . GLY A 1 223 ? -46.330 -9.119 26.654 1.00 90.81 223 GLY A N 1
ATOM 1673 C CA . GLY A 1 223 ? -46.418 -7.694 26.943 1.00 90.81 223 GLY A CA 1
ATOM 1674 C C . GLY A 1 223 ? -46.689 -6.872 25.689 1.00 90.81 223 GLY A C 1
ATOM 1675 O O . GLY A 1 223 ? -46.624 -7.404 24.581 1.00 90.81 223 GLY A O 1
ATOM 1676 N N . ALA A 1 224 ? -46.979 -5.586 25.869 1.00 90.69 224 ALA A N 1
ATOM 1677 C CA . ALA A 1 224 ? -47.253 -4.646 24.783 1.00 90.69 224 ALA A CA 1
ATOM 1678 C C . ALA A 1 224 ? -46.828 -3.211 25.163 1.00 90.69 224 ALA A C 1
ATOM 1680 O O . ALA A 1 224 ? -46.738 -2.895 26.358 1.00 90.69 224 ALA A O 1
ATOM 1681 N N . PRO A 1 225 ? -46.535 -2.344 24.173 1.00 92.69 225 PRO A N 1
ATOM 1682 C CA . PRO A 1 225 ? -46.413 -0.907 24.400 1.00 92.69 225 PRO A CA 1
ATOM 1683 C C . PRO A 1 225 ? -47.769 -0.303 24.795 1.00 92.69 225 PRO A C 1
ATOM 1685 O O . PRO A 1 225 ? -48.814 -0.765 24.339 1.00 92.69 225 PRO A O 1
ATOM 1688 N N . VAL A 1 226 ? -47.732 0.733 25.630 1.00 93.94 226 VAL A N 1
ATOM 1689 C CA . VAL A 1 226 ? -48.894 1.413 26.220 1.00 93.94 226 VAL A CA 1
ATOM 1690 C C . VAL A 1 226 ? -48.670 2.926 26.256 1.00 93.94 226 VAL A C 1
ATOM 1692 O O . VAL A 1 226 ? -47.535 3.402 26.301 1.00 93.94 226 VAL A O 1
ATOM 1695 N N . ASN A 1 227 ? -49.764 3.681 26.227 1.00 93.38 227 ASN A N 1
ATOM 1696 C CA . ASN A 1 227 ? -49.800 5.130 26.017 1.00 93.38 227 ASN A CA 1
ATOM 1697 C C . ASN A 1 227 ? -50.354 5.889 27.236 1.00 93.38 227 ASN A C 1
ATOM 1699 O O . ASN A 1 227 ? -50.399 7.120 27.236 1.00 93.38 227 ASN A O 1
ATOM 1703 N N . SER A 1 228 ? -50.825 5.171 28.260 1.00 95.19 228 SER A N 1
ATOM 1704 C CA . SER A 1 228 ? -51.316 5.753 29.508 1.00 95.19 228 SER A CA 1
ATOM 1705 C C . SER A 1 228 ? -51.121 4.828 30.711 1.00 95.19 228 SER A C 1
ATOM 1707 O O . SER A 1 228 ? -50.991 3.612 30.578 1.00 95.19 228 SER A O 1
ATOM 1709 N N . VAL A 1 229 ? -51.150 5.421 31.905 1.00 95.12 229 VAL A N 1
ATOM 1710 C CA . VAL A 1 229 ? -51.084 4.724 33.200 1.00 95.12 229 VAL A CA 1
ATOM 1711 C C . VAL A 1 229 ? -52.235 3.731 33.396 1.00 95.12 229 VAL A C 1
ATOM 1713 O O . VAL A 1 229 ? -52.016 2.648 33.934 1.00 95.12 229 VAL A O 1
ATOM 1716 N N . ASP A 1 230 ? -53.453 4.078 32.974 1.00 95.31 230 ASP A N 1
ATOM 1717 C CA . ASP A 1 230 ? -54.614 3.198 33.143 1.00 95.31 230 ASP A CA 1
ATOM 1718 C C . ASP A 1 230 ? -54.560 2.006 32.176 1.00 95.31 230 ASP A C 1
ATOM 1720 O O . ASP A 1 230 ? -54.712 0.873 32.621 1.00 95.31 230 ASP A O 1
ATOM 1724 N N . GLU A 1 231 ? -54.203 2.226 30.906 1.00 96.00 231 GLU A N 1
ATOM 1725 C CA . GLU A 1 231 ? -53.920 1.162 29.923 1.00 96.00 231 GLU A CA 1
ATOM 1726 C C . GLU A 1 231 ? -52.787 0.234 30.406 1.00 96.00 231 GLU A C 1
ATOM 1728 O O . GLU A 1 231 ? -52.886 -0.990 30.315 1.00 96.00 231 GLU A O 1
ATOM 1733 N N . ALA A 1 232 ? -51.733 0.804 31.002 1.00 94.62 232 ALA A N 1
ATOM 1734 C CA . ALA A 1 232 ? -50.639 0.054 31.616 1.00 94.62 232 ALA A CA 1
ATOM 1735 C C . ALA A 1 232 ? -51.093 -0.802 32.814 1.00 94.62 232 ALA A C 1
ATOM 1737 O O . ALA A 1 232 ? -50.565 -1.896 33.023 1.00 94.62 232 ALA A O 1
ATOM 1738 N N . TRP A 1 233 ? -52.064 -0.324 33.600 1.00 95.94 233 TRP A N 1
ATOM 1739 C CA . TRP A 1 233 ? -52.624 -1.059 34.735 1.00 95.94 233 TRP A CA 1
ATOM 1740 C C . TRP A 1 233 ? -53.617 -2.146 34.301 1.00 95.94 233 TRP A C 1
ATOM 1742 O O . TRP A 1 233 ? -53.560 -3.256 34.828 1.00 95.94 233 TRP A O 1
ATOM 1752 N N . GLU A 1 234 ? -54.479 -1.870 33.319 1.00 95.75 234 GLU A N 1
ATOM 1753 C CA . GLU A 1 234 ? -55.391 -2.858 32.724 1.00 95.75 234 GLU A CA 1
ATOM 1754 C C . GLU A 1 234 ? -54.602 -4.018 32.096 1.00 95.75 234 GLU A C 1
ATOM 1756 O O . GLU A 1 234 ? -54.834 -5.181 32.438 1.00 95.75 234 GLU A O 1
ATOM 1761 N N . LEU A 1 235 ? -53.579 -3.710 31.291 1.00 95.38 235 LEU A N 1
ATOM 1762 C CA . LEU A 1 235 ? -52.680 -4.709 30.710 1.00 95.38 235 LEU A CA 1
ATOM 1763 C C . LEU A 1 235 ? -51.901 -5.493 31.785 1.00 95.38 235 LEU A C 1
ATOM 1765 O O . LEU A 1 235 ? -51.698 -6.700 31.649 1.00 95.38 235 LEU A O 1
ATOM 1769 N N . ALA A 1 236 ? -51.498 -4.850 32.888 1.00 94.81 236 ALA A N 1
ATOM 1770 C CA . ALA A 1 236 ? -50.856 -5.544 34.007 1.00 94.81 236 ALA A CA 1
ATOM 1771 C C . ALA A 1 236 ? -51.797 -6.527 34.731 1.00 94.81 236 ALA A C 1
ATOM 1773 O O . ALA A 1 236 ? -51.335 -7.550 35.247 1.00 94.81 236 ALA A O 1
ATOM 1774 N N . GLN A 1 237 ? -53.107 -6.252 34.755 1.00 94.94 237 GLN A N 1
ATOM 1775 C CA . GLN A 1 237 ? -54.110 -7.188 35.269 1.00 94.94 237 GLN A CA 1
ATOM 1776 C C . GLN A 1 237 ? -54.390 -8.339 34.291 1.00 94.94 237 GLN A C 1
ATOM 1778 O O . GLN A 1 237 ? -54.541 -9.472 34.748 1.00 94.94 237 GLN A O 1
ATOM 1783 N N . GLU A 1 238 ? -54.398 -8.089 32.976 1.00 94.38 238 GLU A N 1
ATOM 1784 C CA . GLU A 1 238 ? -54.563 -9.135 31.950 1.00 94.38 238 GLU A CA 1
ATOM 1785 C C . GLU A 1 238 ? -53.373 -10.114 31.917 1.00 94.38 238 GLU A C 1
ATOM 1787 O O . GLU A 1 238 ? -53.561 -11.331 31.911 1.00 94.38 238 GLU A O 1
ATOM 1792 N N . ILE A 1 239 ? -52.140 -9.594 31.950 1.00 92.62 239 ILE A N 1
ATOM 1793 C CA . ILE A 1 239 ? -50.902 -10.396 31.969 1.00 92.62 239 ILE A CA 1
ATOM 1794 C C . ILE A 1 239 ? -50.759 -11.203 33.274 1.00 92.62 239 ILE A C 1
ATOM 1796 O O . ILE A 1 239 ? -50.188 -12.302 33.279 1.00 92.62 239 ILE A O 1
ATOM 1800 N N . GLY A 1 240 ? -51.269 -10.647 34.376 1.00 91.88 240 GLY A N 1
ATOM 1801 C CA . GLY A 1 240 ? -51.104 -11.154 35.732 1.00 91.88 240 GLY A CA 1
ATOM 1802 C C . GLY A 1 240 ? -49.854 -10.596 36.419 1.00 91.88 240 GLY A C 1
ATOM 1803 O O . GLY A 1 240 ? -48.744 -10.652 35.890 1.00 91.88 240 GLY A O 1
ATOM 1804 N N . LEU A 1 241 ? -50.044 -10.081 37.635 1.00 92.25 241 LEU A N 1
ATOM 1805 C CA . LEU A 1 241 ? -48.988 -9.499 38.466 1.00 92.25 241 LEU A CA 1
ATOM 1806 C C . LEU A 1 241 ? -48.074 -10.584 39.083 1.00 92.25 241 LEU A C 1
ATOM 1808 O O . LEU A 1 241 ? -48.559 -11.667 39.420 1.00 92.25 241 LEU A O 1
ATOM 1812 N N . PRO A 1 242 ? -46.779 -10.294 39.324 1.00 93.69 242 PRO A N 1
ATOM 1813 C CA . PRO A 1 242 ? -46.101 -9.025 39.064 1.00 93.69 242 PRO A CA 1
ATOM 1814 C C . PRO A 1 242 ? -45.684 -8.832 37.595 1.00 93.69 242 PRO A C 1
ATOM 1816 O O . PRO A 1 242 ? -45.493 -9.785 36.841 1.00 93.69 242 PRO A O 1
ATOM 1819 N N . VAL A 1 243 ? -45.478 -7.572 37.213 1.00 94.69 243 VAL A N 1
ATOM 1820 C CA . VAL A 1 243 ? -45.031 -7.159 35.873 1.00 94.69 243 VAL A CA 1
ATOM 1821 C C . VAL A 1 243 ? -43.685 -6.423 35.901 1.00 94.69 243 VAL A C 1
ATOM 1823 O O . VAL A 1 243 ? -43.127 -6.102 36.955 1.00 94.69 243 VAL A O 1
ATOM 1826 N N . VAL A 1 244 ? -43.145 -6.184 34.711 1.00 92.88 244 VAL A N 1
ATOM 1827 C CA . VAL A 1 244 ? -42.028 -5.286 34.413 1.00 92.88 244 VAL A CA 1
ATOM 1828 C C . VAL A 1 244 ? -42.587 -4.095 33.645 1.00 92.88 244 VAL A C 1
ATOM 1830 O O . VAL A 1 244 ? -43.368 -4.278 32.714 1.00 92.88 244 VAL A O 1
ATOM 1833 N N . VAL A 1 245 ? -42.158 -2.891 34.010 1.00 91.81 245 VAL A N 1
ATOM 1834 C CA . VAL A 1 245 ? -42.469 -1.647 33.294 1.00 91.81 245 VAL A CA 1
ATOM 1835 C C . VAL A 1 245 ? -41.151 -1.054 32.806 1.00 91.81 245 VAL A C 1
ATOM 1837 O O . VAL A 1 245 ? -40.192 -0.959 33.579 1.00 91.81 245 VAL A O 1
ATOM 1840 N N . LYS A 1 246 ? -41.065 -0.712 31.518 1.00 89.12 246 LYS A N 1
ATOM 1841 C CA . LYS A 1 246 ? -39.832 -0.218 30.884 1.00 89.12 246 LYS A CA 1
ATOM 1842 C C . LYS A 1 246 ? -40.122 0.694 29.686 1.00 89.12 246 LYS A C 1
ATOM 1844 O O . LYS A 1 246 ? -41.161 0.520 29.059 1.00 89.12 246 LYS A O 1
ATOM 1849 N N . PRO A 1 247 ? -39.202 1.589 29.295 1.00 87.56 247 PRO A N 1
ATOM 1850 C CA . PRO A 1 247 ? -39.252 2.232 27.987 1.00 87.56 247 PRO A CA 1
ATOM 1851 C C . PRO A 1 247 ? -38.846 1.247 26.879 1.00 87.56 247 PRO A C 1
ATOM 1853 O O . PRO A 1 247 ? -37.911 0.455 27.053 1.00 87.56 247 PRO A O 1
ATOM 1856 N N . LEU A 1 248 ? -39.509 1.331 25.725 1.00 81.94 248 LEU A N 1
ATOM 1857 C CA . LEU A 1 248 ? -39.236 0.528 24.528 1.00 81.94 248 LEU A CA 1
ATOM 1858 C C . LEU A 1 248 ? -37.775 0.698 24.067 1.00 81.94 248 LEU A C 1
ATOM 1860 O O . LEU A 1 248 ? -36.994 -0.259 24.075 1.00 81.94 248 LEU A O 1
ATOM 1864 N N . ASP A 1 249 ? -37.366 1.941 23.812 1.00 71.00 249 ASP A N 1
ATOM 1865 C CA . ASP A 1 249 ? -36.035 2.319 23.305 1.00 71.00 249 ASP A CA 1
ATOM 1866 C C . ASP A 1 249 ? -34.964 2.454 24.412 1.00 71.00 249 ASP A C 1
ATOM 1868 O O . ASP A 1 249 ? -33.876 3.004 24.218 1.00 71.00 249 ASP A O 1
ATOM 1872 N N . GLY A 1 250 ? -35.254 1.929 25.609 1.00 61.94 250 GLY A N 1
ATOM 1873 C CA . GLY A 1 250 ? -34.370 1.986 26.770 1.00 61.94 250 GLY A CA 1
ATOM 1874 C C . GLY A 1 250 ? -33.040 1.255 26.570 1.00 61.94 250 GLY A C 1
ATOM 1875 O O . GLY A 1 250 ? -33.009 0.101 26.137 1.00 61.94 250 GLY A O 1
ATOM 1876 N N . ASN A 1 251 ? -31.945 1.910 26.967 1.00 60.16 251 ASN A N 1
ATOM 1877 C CA . ASN A 1 251 ? -30.583 1.371 26.949 1.00 60.16 251 ASN A CA 1
ATOM 1878 C C . ASN A 1 251 ? -30.017 1.173 28.369 1.00 60.16 251 ASN A C 1
ATOM 1880 O O . ASN A 1 251 ? -30.324 1.929 29.294 1.00 60.16 251 ASN A O 1
ATOM 1884 N N . GLN A 1 252 ? -29.161 0.157 28.541 1.00 59.34 252 GLN A N 1
ATOM 1885 C CA . GLN A 1 252 ? -28.483 -0.221 29.801 1.00 59.34 252 GLN A CA 1
ATOM 1886 C C . GLN A 1 252 ? -29.394 -0.497 31.023 1.00 59.34 252 GLN A C 1
ATOM 1888 O O . GLN A 1 252 ? -28.885 -0.660 32.135 1.00 59.34 252 GLN A O 1
ATOM 1893 N N . GLY A 1 253 ? -30.715 -0.584 30.845 1.00 64.75 253 GLY A N 1
ATOM 1894 C CA . GLY A 1 253 ? -31.685 -0.741 31.935 1.00 64.75 253 GLY A CA 1
ATOM 1895 C C . GLY A 1 253 ? -32.188 0.572 32.551 1.00 64.75 253 GLY A C 1
ATOM 1896 O O . GLY A 1 253 ? -32.804 0.540 33.614 1.00 64.75 253 GLY A O 1
ATOM 1897 N N . LYS A 1 254 ? -31.945 1.730 31.917 1.00 69.56 254 LYS A N 1
ATOM 1898 C CA . LYS A 1 254 ? -32.578 2.998 32.325 1.00 69.56 254 LYS A CA 1
ATOM 1899 C C . LYS A 1 254 ? -34.102 2.905 32.156 1.00 69.56 254 LYS A C 1
ATOM 1901 O O . LYS A 1 254 ? -34.566 2.384 31.147 1.00 69.56 254 LYS A O 1
ATOM 1906 N N . GLY A 1 255 ? -34.856 3.387 33.146 1.00 77.44 255 GLY A N 1
ATOM 1907 C CA . GLY A 1 255 ? -36.325 3.322 33.172 1.00 77.44 255 GLY A CA 1
ATOM 1908 C C . GLY A 1 255 ? -36.923 1.928 33.404 1.00 77.44 255 GLY A C 1
ATOM 1909 O O . GLY A 1 255 ? -38.141 1.794 33.402 1.00 77.44 255 GLY A O 1
ATOM 1910 N N . VAL A 1 256 ? -36.108 0.882 33.594 1.00 83.81 256 VAL A N 1
ATOM 1911 C CA . VAL A 1 256 ? -36.606 -0.486 33.805 1.00 83.81 256 VAL A CA 1
ATOM 1912 C C . VAL A 1 256 ? -36.901 -0.723 35.284 1.00 83.81 256 VAL A C 1
ATOM 1914 O O . VAL A 1 256 ? -35.983 -0.794 36.106 1.00 83.81 256 VAL A O 1
ATOM 1917 N N . THR A 1 257 ? -38.176 -0.934 35.604 1.00 86.06 257 THR A N 1
ATOM 1918 C CA . THR A 1 257 ? -38.640 -1.325 36.939 1.00 86.06 257 THR A CA 1
ATOM 1919 C C . THR A 1 257 ? -39.213 -2.737 36.886 1.00 86.06 257 THR A C 1
ATOM 1921 O O . THR A 1 257 ? -40.095 -3.035 36.084 1.00 86.06 257 THR A O 1
ATOM 1924 N N . VAL A 1 258 ? -38.699 -3.625 37.738 1.00 86.75 258 VAL A N 1
ATOM 1925 C CA . VAL A 1 258 ? -39.063 -5.050 37.783 1.00 86.75 258 VAL A CA 1
ATOM 1926 C C . VAL A 1 258 ? -39.823 -5.385 39.065 1.00 86.75 258 VAL A C 1
ATOM 1928 O O . VAL A 1 258 ? -39.661 -4.699 40.074 1.00 86.75 258 VAL A O 1
ATOM 1931 N N . ASN A 1 259 ? -40.598 -6.474 39.044 1.00 86.38 259 ASN A N 1
ATOM 1932 C CA . ASN A 1 259 ? -41.404 -6.938 40.178 1.00 86.38 259 ASN A CA 1
ATOM 1933 C C . ASN A 1 259 ? -42.430 -5.884 40.661 1.00 86.38 259 ASN A C 1
ATOM 1935 O O . ASN A 1 259 ? -42.585 -5.618 41.856 1.00 86.38 259 ASN A O 1
ATOM 1939 N N . VAL A 1 260 ? -43.121 -5.256 39.708 1.00 90.00 260 VAL A N 1
ATOM 1940 C CA . VAL A 1 260 ? -44.200 -4.296 39.961 1.00 90.00 260 VAL A CA 1
ATOM 1941 C C . VAL A 1 260 ? -45.480 -5.072 40.280 1.00 90.00 260 VAL A C 1
ATOM 1943 O O . VAL A 1 260 ? -45.989 -5.803 39.435 1.00 90.00 260 VAL A O 1
ATOM 1946 N N . ALA A 1 261 ? -45.975 -4.945 41.514 1.00 92.31 261 ALA A N 1
ATOM 1947 C CA . ALA A 1 261 ? -47.061 -5.771 42.059 1.00 92.31 261 ALA A CA 1
ATOM 1948 C C . ALA A 1 261 ? -48.268 -4.975 42.601 1.00 92.31 261 ALA A C 1
ATOM 1950 O O . ALA A 1 261 ? -49.239 -5.578 43.047 1.00 92.31 261 ALA A O 1
ATOM 1951 N N . THR A 1 262 ? -48.220 -3.639 42.584 1.00 92.69 262 THR A N 1
ATOM 1952 C CA . THR A 1 262 ? -49.321 -2.760 43.023 1.00 92.69 262 THR A CA 1
ATOM 1953 C C . THR A 1 262 ? -49.470 -1.582 42.061 1.00 92.69 262 THR A C 1
ATOM 1955 O O . THR A 1 262 ? -48.542 -1.284 41.301 1.00 92.69 262 THR A O 1
ATOM 1958 N N . ARG A 1 263 ? -50.628 -0.908 42.084 1.00 93.69 263 ARG A N 1
ATOM 1959 C CA . ARG A 1 263 ? -50.916 0.201 41.164 1.00 93.69 263 ARG A CA 1
ATOM 1960 C C . ARG A 1 263 ? -50.026 1.409 41.437 1.00 93.69 263 ARG A C 1
ATOM 1962 O O . ARG A 1 263 ? -49.507 1.999 40.503 1.00 93.69 263 ARG A O 1
ATOM 1969 N N . GLU A 1 264 ? -49.772 1.715 42.702 1.00 90.94 264 GLU A N 1
ATOM 1970 C CA . GLU A 1 264 ? -48.938 2.840 43.137 1.00 90.94 264 GLU A CA 1
ATOM 1971 C C . GLU A 1 264 ? -47.484 2.653 42.671 1.00 90.94 264 GLU A C 1
ATOM 1973 O O . GLU A 1 264 ? -46.844 3.588 42.191 1.00 90.94 264 GLU A O 1
ATOM 1978 N N . HIS A 1 265 ? -46.968 1.418 42.742 1.00 89.56 265 HIS A N 1
ATOM 1979 C CA . HIS A 1 265 ? -45.644 1.095 42.211 1.00 89.56 265 HIS A CA 1
ATOM 1980 C C . HIS A 1 265 ? -45.624 1.138 40.673 1.00 89.56 265 HIS A C 1
ATOM 1982 O O . HIS A 1 265 ? -44.628 1.574 40.098 1.00 89.56 265 HIS A O 1
ATOM 1988 N N . LEU A 1 266 ? -46.717 0.749 40.000 1.00 93.12 266 LEU A N 1
ATOM 1989 C CA . LEU A 1 266 ? -46.841 0.866 38.543 1.00 93.12 266 LEU A CA 1
ATOM 1990 C C . LEU A 1 266 ? -46.921 2.329 38.084 1.00 93.12 266 LEU A C 1
ATOM 1992 O O . LEU A 1 266 ? -46.280 2.676 37.101 1.00 93.12 266 LEU A O 1
ATOM 1996 N N . GLU A 1 267 ? -47.616 3.201 38.813 1.00 93.44 267 GLU A N 1
ATOM 1997 C CA . GLU A 1 267 ? -47.685 4.644 38.545 1.00 93.44 267 GLU A CA 1
ATOM 1998 C C . GLU A 1 267 ? -46.300 5.308 38.652 1.00 93.44 267 GLU A C 1
ATOM 2000 O O . GLU A 1 267 ? -45.893 6.061 37.761 1.00 93.44 267 GLU A O 1
ATOM 2005 N N . MET A 1 268 ? -45.524 4.963 39.687 1.00 88.12 268 MET A N 1
ATOM 2006 C CA . MET A 1 268 ? -44.125 5.396 39.818 1.00 88.12 268 MET A CA 1
ATOM 2007 C C . MET A 1 268 ? -43.238 4.856 38.685 1.00 88.12 268 MET A C 1
ATOM 2009 O O . MET A 1 268 ? -42.428 5.596 38.121 1.00 88.12 268 MET A O 1
ATOM 2013 N N . ALA A 1 269 ? -43.388 3.572 38.349 1.00 89.94 269 ALA A N 1
ATOM 2014 C CA . ALA A 1 269 ? -42.590 2.900 37.329 1.00 89.94 269 ALA A CA 1
ATOM 2015 C C . ALA A 1 269 ? -42.895 3.397 35.907 1.00 89.94 269 ALA A C 1
ATOM 2017 O O . ALA A 1 269 ? -41.968 3.577 35.118 1.00 89.94 269 ALA A O 1
ATOM 2018 N N . TYR A 1 270 ? -44.170 3.656 35.599 1.00 93.69 270 TYR A N 1
ATOM 2019 C CA . TYR A 1 270 ? -44.619 4.226 34.331 1.00 93.69 270 TYR A CA 1
ATOM 2020 C C . TYR A 1 270 ? -43.945 5.577 34.113 1.00 93.69 270 TYR A C 1
ATOM 2022 O O . TYR A 1 270 ? -43.275 5.764 33.105 1.00 93.69 270 TYR A O 1
ATOM 2030 N N . LYS A 1 271 ? -44.027 6.490 35.092 1.00 90.19 271 LYS A N 1
ATOM 2031 C CA . LYS A 1 271 ? -43.418 7.826 34.991 1.00 90.19 271 LYS A CA 1
ATOM 2032 C C . LYS A 1 271 ? -41.904 7.766 34.740 1.00 90.19 271 LYS A C 1
ATOM 2034 O O . LYS A 1 271 ? -41.390 8.513 33.915 1.00 90.19 271 LYS A O 1
ATOM 2039 N N . ALA A 1 272 ? -41.197 6.851 35.407 1.00 86.31 272 ALA A N 1
ATOM 2040 C CA . ALA A 1 272 ? -39.755 6.657 35.223 1.00 86.31 272 ALA A CA 1
ATOM 2041 C C . ALA A 1 272 ? -39.365 6.034 33.862 1.00 86.31 272 ALA A C 1
ATOM 2043 O O . ALA A 1 272 ? -38.198 6.108 33.472 1.00 86.31 272 ALA A O 1
ATOM 2044 N N . ALA A 1 273 ? -40.313 5.416 33.151 1.00 88.38 273 ALA A N 1
ATOM 2045 C CA . ALA A 1 273 ? -40.148 4.942 31.778 1.00 88.38 273 ALA A CA 1
ATOM 2046 C C . ALA A 1 273 ? -40.547 6.018 30.747 1.00 88.38 273 ALA A C 1
ATOM 2048 O O . ALA A 1 273 ? -39.802 6.255 29.799 1.00 88.38 273 ALA A O 1
ATOM 2049 N N . ASP A 1 274 ? -41.668 6.704 30.978 1.00 91.88 274 ASP A N 1
ATOM 2050 C CA . ASP A 1 274 ? -42.255 7.755 30.132 1.00 91.88 274 ASP A CA 1
ATOM 2051 C C . ASP A 1 274 ? -41.306 8.956 29.946 1.00 91.88 274 ASP A C 1
ATOM 2053 O O . ASP A 1 274 ? -41.167 9.489 28.848 1.00 91.88 274 ASP A O 1
ATOM 2057 N N . GLU A 1 275 ? -40.528 9.297 30.984 1.00 87.12 275 GLU A N 1
ATOM 2058 C CA . GLU A 1 275 ? -39.437 10.289 30.926 1.00 87.12 275 GLU A CA 1
ATOM 2059 C C . GLU A 1 275 ? -38.273 9.903 29.975 1.00 87.12 275 GLU A C 1
ATOM 2061 O O . GLU A 1 275 ? -37.364 10.708 29.756 1.00 87.12 275 GLU A O 1
ATOM 2066 N N . ILE A 1 276 ? -38.273 8.687 29.407 1.00 84.56 276 ILE A N 1
ATOM 2067 C CA . ILE A 1 276 ? -37.254 8.173 28.470 1.00 84.56 276 ILE A CA 1
ATOM 2068 C C . ILE A 1 276 ? -37.850 7.844 27.090 1.00 84.56 276 ILE A C 1
ATOM 2070 O O . ILE A 1 276 ? -37.162 8.028 26.085 1.00 84.56 276 ILE A O 1
ATOM 2074 N N . GLY A 1 277 ? -39.092 7.358 27.019 1.00 86.12 277 GLY A N 1
ATOM 2075 C CA . GLY A 1 277 ? -39.777 7.017 25.769 1.00 86.12 277 GLY A CA 1
ATOM 2076 C C . GLY A 1 277 ? -41.009 6.135 25.992 1.00 86.12 277 GLY A C 1
ATOM 2077 O O . GLY A 1 277 ? -41.373 5.855 27.131 1.00 86.12 277 GLY A O 1
ATOM 2078 N N . THR A 1 278 ? -41.631 5.673 24.900 1.00 89.75 278 THR A N 1
ATOM 2079 C CA . THR A 1 278 ? -42.864 4.860 24.915 1.00 89.75 278 THR A CA 1
ATOM 2080 C C . THR A 1 278 ? -42.789 3.723 25.932 1.00 89.75 278 THR A C 1
ATOM 2082 O O . THR A 1 278 ? -41.883 2.886 25.871 1.00 89.75 278 THR A O 1
ATOM 2085 N N . VAL A 1 279 ? -43.743 3.684 26.862 1.00 92.25 279 VAL A N 1
ATOM 2086 C CA . VAL A 1 279 ? -43.768 2.700 27.948 1.00 92.25 279 VAL A CA 1
ATOM 2087 C C . VAL A 1 279 ? -44.250 1.345 27.429 1.00 92.25 279 VAL A C 1
ATOM 2089 O O . VAL A 1 279 ? -45.099 1.255 26.548 1.00 92.25 279 VAL A O 1
ATOM 2092 N N . MET A 1 280 ? -43.701 0.270 27.984 1.00 91.56 280 MET A N 1
ATOM 2093 C CA . MET A 1 280 ? -44.056 -1.114 27.697 1.00 91.56 280 MET A CA 1
ATOM 2094 C C . MET A 1 280 ? -44.234 -1.876 29.011 1.00 91.56 280 MET A C 1
ATOM 2096 O O . MET A 1 280 ? -43.386 -1.781 29.906 1.00 91.56 280 MET A O 1
ATOM 2100 N N . VAL A 1 281 ? -45.322 -2.642 29.114 1.00 94.06 281 VAL A N 1
ATOM 2101 C CA . VAL A 1 281 ? -45.618 -3.510 30.265 1.00 94.06 281 VAL A CA 1
ATOM 2102 C C . VAL A 1 281 ? -45.490 -4.964 29.834 1.00 94.06 281 VAL A C 1
ATOM 2104 O O . VAL A 1 281 ? -46.021 -5.359 28.798 1.00 94.06 281 VAL A O 1
ATOM 2107 N N . GLU A 1 282 ? -44.768 -5.760 30.621 1.00 93.31 282 GLU A N 1
ATOM 2108 C CA . GLU A 1 282 ? -44.464 -7.161 30.317 1.00 93.31 282 GLU A CA 1
ATOM 2109 C C . GLU A 1 282 ? -44.583 -8.056 31.551 1.00 93.31 282 GLU A C 1
ATOM 2111 O O . GLU A 1 282 ? -44.374 -7.614 32.680 1.00 93.31 282 GLU A O 1
ATOM 2116 N N . LYS A 1 283 ? -44.833 -9.350 31.348 1.00 93.12 283 LYS A N 1
ATOM 2117 C CA . LYS A 1 283 ? -44.818 -10.342 32.427 1.00 93.12 283 LYS A CA 1
ATOM 2118 C C . LYS A 1 283 ? -43.448 -10.402 33.104 1.00 93.12 283 LYS A C 1
ATOM 2120 O O . LYS A 1 283 ? -42.429 -10.556 32.429 1.00 93.12 283 LYS A O 1
ATOM 2125 N N . PHE A 1 284 ? -43.416 -10.355 34.437 1.00 92.06 284 PHE A N 1
ATOM 2126 C CA . PHE A 1 284 ? -42.188 -10.626 35.180 1.00 92.06 284 PHE A CA 1
ATOM 2127 C C . PHE A 1 284 ? -41.809 -12.108 35.065 1.00 92.06 284 PHE A C 1
ATOM 2129 O O . PHE A 1 284 ? -42.613 -12.988 35.375 1.00 92.06 284 PHE A O 1
ATOM 2136 N N . LEU A 1 285 ? -40.575 -12.374 34.633 1.00 90.81 285 LEU A N 1
ATOM 2137 C CA . LEU A 1 285 ? -39.992 -13.714 34.619 1.00 90.81 285 LEU A CA 1
ATOM 2138 C C . LEU A 1 285 ? -39.067 -13.862 35.841 1.00 90.81 285 LEU A C 1
ATOM 2140 O O . LEU A 1 285 ? -38.181 -13.020 36.018 1.00 90.81 285 LEU A O 1
ATOM 2144 N N . PRO A 1 286 ? -39.250 -14.884 36.694 1.00 86.00 286 PRO A N 1
ATOM 2145 C CA . PRO A 1 286 ? -38.374 -15.123 37.835 1.00 86.00 286 PRO A CA 1
ATOM 2146 C C . PRO A 1 286 ? -37.044 -15.766 37.410 1.00 86.00 286 PRO A C 1
ATOM 2148 O O . PRO A 1 286 ? -36.939 -16.404 36.363 1.00 86.00 286 PRO A O 1
ATOM 2151 N N . GLY A 1 287 ? -36.034 -15.647 38.276 1.00 88.69 287 GLY A N 1
ATOM 2152 C CA . GLY A 1 287 ? -34.782 -16.394 38.167 1.00 88.69 287 GLY A CA 1
ATOM 2153 C C . GLY A 1 287 ? -33.540 -15.537 37.928 1.00 88.69 287 GLY A C 1
ATOM 2154 O O . GLY A 1 287 ? -33.421 -14.424 38.439 1.00 88.69 287 GLY A O 1
ATOM 2155 N N . SER A 1 288 ? -32.580 -16.111 37.204 1.00 90.69 288 SER A N 1
ATOM 2156 C CA . SER A 1 288 ? -31.288 -15.509 36.874 1.00 90.69 288 SER A CA 1
ATOM 2157 C C . SER A 1 288 ? -31.249 -14.988 35.440 1.00 90.69 288 SER A C 1
ATOM 2159 O O . SER A 1 288 ? -31.944 -15.483 34.555 1.00 90.69 288 SER A O 1
ATOM 2161 N N . ASP A 1 289 ? -30.368 -14.018 35.218 1.00 92.31 289 ASP A N 1
ATOM 2162 C CA . ASP A 1 289 ? -30.016 -13.492 33.905 1.00 92.31 289 ASP A CA 1
ATOM 2163 C C . ASP A 1 289 ? -28.931 -14.374 33.250 1.00 92.31 289 ASP A C 1
ATOM 2165 O O . ASP A 1 289 ? -27.889 -14.652 33.857 1.00 92.31 289 ASP A O 1
ATOM 2169 N N . TYR A 1 290 ? -29.164 -14.799 32.007 1.00 95.38 290 TYR A N 1
ATOM 2170 C CA . TYR A 1 290 ? -28.213 -15.546 31.188 1.00 95.38 290 TYR A CA 1
ATOM 2171 C C . TYR A 1 290 ? -28.033 -14.899 29.808 1.00 95.38 290 TYR A C 1
ATOM 2173 O O . TYR A 1 290 ? -28.987 -14.782 29.041 1.00 95.38 290 TYR A O 1
ATOM 2181 N N . ARG A 1 291 ? -26.784 -14.588 29.437 1.00 96.31 291 ARG A N 1
ATOM 2182 C CA . ARG A 1 291 ? -26.396 -14.297 28.046 1.00 96.31 291 ARG A CA 1
ATOM 2183 C C . ARG A 1 291 ? -26.013 -15.616 27.375 1.00 96.31 291 ARG A C 1
ATOM 2185 O O . ARG A 1 291 ? -25.025 -16.245 27.759 1.00 96.31 291 ARG A O 1
ATOM 2192 N N . LEU A 1 292 ? -26.769 -16.025 26.365 1.00 97.81 292 LEU A N 1
ATOM 2193 C CA . LEU A 1 292 ? -26.436 -17.121 25.455 1.00 97.81 292 LEU A CA 1
ATOM 2194 C C . LEU A 1 292 ? -25.838 -16.531 24.171 1.00 97.81 292 LEU A C 1
ATOM 2196 O O . LEU A 1 292 ? -26.286 -15.491 23.696 1.00 97.81 292 LEU A O 1
ATOM 2200 N N . LEU A 1 293 ? -24.823 -17.179 23.603 1.00 98.06 293 LEU A N 1
ATOM 2201 C CA . LEU A 1 293 ? -24.150 -16.731 22.385 1.00 98.06 293 LEU A CA 1
ATOM 2202 C C . LEU A 1 293 ? -24.293 -17.779 21.284 1.00 98.06 293 LEU A C 1
ATOM 2204 O O . LEU A 1 293 ? -23.726 -18.873 21.376 1.00 98.06 293 LEU A O 1
ATOM 2208 N N . VAL A 1 294 ? -25.014 -17.413 20.227 1.00 97.38 294 VAL A N 1
ATOM 2209 C CA . VAL A 1 294 ? -25.181 -18.234 19.025 1.00 97.38 294 VAL A CA 1
ATOM 2210 C C . VAL A 1 294 ? -24.285 -17.704 17.912 1.00 97.38 294 VAL A C 1
ATOM 2212 O O . VAL A 1 294 ? -24.168 -16.493 17.715 1.00 97.38 294 VAL A O 1
ATOM 2215 N N . VAL A 1 295 ? -23.634 -18.626 17.203 1.00 95.50 295 VAL A N 1
ATOM 2216 C CA . VAL A 1 295 ? -22.776 -18.363 16.044 1.00 95.50 295 VAL A CA 1
ATOM 2217 C C . VAL A 1 295 ? -23.118 -19.388 14.965 1.00 95.50 295 VAL A C 1
ATOM 2219 O O . VAL A 1 295 ? -22.974 -20.595 15.170 1.00 95.50 295 VAL A O 1
ATOM 2222 N N . GLY A 1 296 ? -23.583 -18.907 13.813 1.00 89.94 296 GLY A N 1
ATOM 2223 C CA . GLY A 1 296 ? -24.139 -19.747 12.757 1.00 89.94 296 GLY A CA 1
ATOM 2224 C C . GLY A 1 296 ? -25.344 -20.551 13.252 1.00 89.94 296 GLY A C 1
ATOM 2225 O O . GLY A 1 296 ? -26.336 -19.992 13.703 1.00 89.94 296 GLY A O 1
ATOM 2226 N N . ASP A 1 297 ? -25.238 -21.873 13.173 1.00 89.88 297 ASP A N 1
ATOM 2227 C CA . ASP A 1 297 ? -26.269 -22.852 13.529 1.00 89.88 297 ASP A CA 1
ATOM 2228 C C . ASP A 1 297 ? -26.178 -23.362 14.984 1.00 89.88 297 ASP A C 1
ATOM 2230 O O . ASP A 1 297 ? -26.876 -24.312 15.341 1.00 89.88 297 ASP A O 1
ATOM 2234 N N . LYS A 1 298 ? -25.291 -22.800 15.824 1.00 94.38 298 LYS A N 1
ATOM 2235 C CA . LYS A 1 298 ? -24.909 -23.395 17.122 1.00 94.38 298 LYS A CA 1
ATOM 2236 C C . LYS A 1 298 ? -24.856 -22.386 18.266 1.00 94.38 298 LYS A C 1
ATOM 2238 O O . LYS A 1 298 ? -24.302 -21.299 18.125 1.00 94.38 298 LYS A O 1
ATOM 2243 N N . LEU A 1 299 ? -25.330 -22.803 19.441 1.00 97.38 299 LEU A N 1
ATOM 2244 C CA . LEU A 1 299 ? -24.944 -22.199 20.717 1.00 97.38 299 LEU A CA 1
ATOM 2245 C C . LEU A 1 299 ? -23.470 -22.543 20.987 1.00 97.38 299 LEU A C 1
ATOM 2247 O O . LEU A 1 299 ? -23.119 -23.721 21.031 1.00 97.38 299 LEU A O 1
ATOM 2251 N N . VAL A 1 300 ? -22.611 -21.533 21.147 1.00 97.31 300 VAL A N 1
ATOM 2252 C CA . VAL A 1 300 ? -21.153 -21.722 21.323 1.00 97.31 300 VAL A CA 1
ATOM 2253 C C . VAL A 1 300 ? -20.640 -21.300 22.698 1.00 97.31 300 VAL A C 1
ATOM 2255 O O . VAL A 1 300 ? -19.564 -21.733 23.113 1.00 97.31 300 VAL A O 1
ATOM 2258 N N . ALA A 1 301 ? -21.402 -20.473 23.415 1.00 97.81 301 ALA A N 1
ATOM 2259 C CA . ALA A 1 301 ? -21.143 -20.121 24.804 1.00 97.81 301 ALA A CA 1
ATOM 2260 C C . ALA A 1 301 ? -22.442 -19.729 25.526 1.00 97.81 301 ALA A C 1
ATOM 2262 O O . ALA A 1 301 ? -23.373 -19.216 24.905 1.00 97.81 301 ALA A O 1
ATOM 2263 N N . ALA A 1 302 ? -22.486 -19.904 26.844 1.00 97.69 302 ALA A N 1
ATOM 2264 C CA . ALA A 1 302 ? -23.510 -19.334 27.712 1.00 97.69 302 ALA A CA 1
ATOM 2265 C C . ALA A 1 302 ? -22.881 -18.861 29.027 1.00 97.69 302 ALA A C 1
ATOM 2267 O O . ALA A 1 302 ? -21.987 -19.513 29.568 1.00 97.69 302 ALA A O 1
ATOM 2268 N N . ALA A 1 303 ? -23.336 -17.720 29.539 1.00 96.62 303 ALA A N 1
ATOM 2269 C CA . ALA A 1 303 ? -22.859 -17.158 30.793 1.00 96.62 303 ALA A CA 1
ATOM 2270 C C . ALA A 1 303 ? -24.026 -16.627 31.633 1.00 96.62 303 ALA A C 1
ATOM 2272 O O . ALA A 1 303 ? -24.792 -15.782 31.167 1.00 96.62 303 ALA A O 1
ATOM 2273 N N . ARG A 1 304 ? -24.130 -17.073 32.891 1.00 95.81 304 ARG A N 1
ATOM 2274 C CA . ARG A 1 304 ? -25.000 -16.427 33.880 1.00 95.81 304 ARG A CA 1
ATOM 2275 C C . ARG A 1 304 ? -24.370 -15.097 34.274 1.00 95.81 304 ARG A C 1
ATOM 2277 O O . ARG A 1 304 ? -23.194 -15.066 34.655 1.00 95.81 304 ARG A O 1
ATOM 2284 N N . ARG A 1 305 ? -25.133 -14.010 34.192 1.00 92.81 305 ARG A N 1
ATOM 2285 C CA . ARG A 1 305 ? -24.692 -12.676 34.601 1.00 92.81 305 ARG A CA 1
ATOM 2286 C C . ARG A 1 305 ? -25.183 -12.389 36.021 1.00 92.81 305 ARG A C 1
ATOM 2288 O O . ARG A 1 305 ? -26.344 -12.606 36.351 1.00 92.81 305 ARG A O 1
ATOM 2295 N N . ASP A 1 306 ? -24.291 -11.885 36.864 1.00 90.19 306 ASP A N 1
ATOM 2296 C CA . ASP A 1 306 ? -24.566 -11.509 38.251 1.00 90.19 306 ASP A CA 1
ATOM 2297 C C . ASP A 1 306 ? -24.328 -9.990 38.424 1.00 90.19 306 ASP A C 1
ATOM 2299 O O . ASP A 1 306 ? -23.273 -9.489 38.012 1.00 90.19 306 ASP A O 1
ATOM 2303 N N . PRO A 1 307 ? -25.268 -9.231 39.025 1.00 88.88 307 PRO A N 1
ATOM 2304 C CA . PRO A 1 307 ? -25.134 -7.781 39.202 1.00 88.88 307 PRO A CA 1
ATOM 2305 C C . PRO A 1 307 ? -23.939 -7.395 40.087 1.00 88.88 307 PRO A C 1
ATOM 2307 O O . PRO A 1 307 ? -23.507 -8.201 40.918 1.00 88.88 307 PRO A O 1
ATOM 2310 N N . PRO A 1 308 ? -23.402 -6.163 39.964 1.00 89.94 308 PRO A N 1
ATOM 2311 C CA . PRO A 1 308 ? -22.343 -5.681 40.848 1.00 89.94 308 PRO A CA 1
ATOM 2312 C C . PRO A 1 308 ? -22.818 -5.760 42.301 1.00 89.94 308 PRO A C 1
ATOM 2314 O O . PRO A 1 308 ? -23.864 -5.218 42.662 1.00 89.94 308 PRO A O 1
ATOM 2317 N N . ASN A 1 309 ? -22.074 -6.492 43.125 1.00 92.12 309 ASN A N 1
ATOM 2318 C CA . ASN A 1 309 ? -22.443 -6.795 44.501 1.00 92.12 309 ASN A CA 1
ATOM 2319 C C . ASN A 1 309 ? -21.191 -7.038 45.352 1.00 92.12 309 ASN A C 1
ATOM 2321 O O . ASN A 1 309 ? -20.149 -7.428 44.823 1.00 92.12 309 ASN A O 1
ATOM 2325 N N . VAL A 1 310 ? -21.320 -6.839 46.661 1.00 93.44 310 VAL A N 1
ATOM 2326 C CA . VAL A 1 310 ? -20.317 -7.224 47.664 1.00 93.44 310 VAL A CA 1
ATOM 2327 C C . VAL A 1 310 ? -20.962 -8.122 48.718 1.00 93.44 310 VAL A C 1
ATOM 2329 O O . VAL A 1 310 ? -22.181 -8.113 48.889 1.00 93.44 310 VAL A O 1
ATOM 2332 N N . ILE A 1 311 ? -20.158 -8.915 49.423 1.00 93.50 311 ILE A N 1
ATOM 2333 C CA . ILE A 1 311 ? -20.623 -9.770 50.521 1.00 93.50 311 ILE A CA 1
ATOM 2334 C C . ILE A 1 311 ? -20.086 -9.176 51.821 1.00 93.50 311 ILE A C 1
ATOM 2336 O O . ILE A 1 311 ? -18.877 -8.991 51.951 1.00 93.50 311 ILE A O 1
ATOM 2340 N N . GLY A 1 312 ? -20.976 -8.879 52.769 1.00 94.19 312 GLY A N 1
ATOM 2341 C CA . GLY A 1 312 ? -20.591 -8.433 54.104 1.00 94.19 312 GLY A CA 1
ATOM 2342 C C . GLY A 1 312 ? -19.742 -9.479 54.819 1.00 94.19 312 GLY A C 1
ATOM 2343 O O . GLY A 1 312 ? -20.053 -10.671 54.784 1.00 94.19 312 GLY A O 1
ATOM 2344 N N . ASP A 1 313 ? -18.680 -9.047 55.494 1.00 94.12 313 ASP A N 1
ATOM 2345 C CA . ASP A 1 313 ? -17.883 -9.897 56.384 1.00 94.12 313 ASP A CA 1
ATOM 2346 C C . ASP A 1 313 ? -18.140 -9.615 57.876 1.00 94.12 313 ASP A C 1
ATOM 2348 O O . ASP A 1 313 ? -17.623 -10.335 58.732 1.00 94.12 313 ASP A O 1
ATOM 2352 N N . GLY A 1 314 ? -18.994 -8.628 58.180 1.00 93.69 314 GLY A N 1
ATOM 2353 C CA . GLY A 1 314 ? -19.283 -8.149 59.531 1.00 93.69 314 GLY A CA 1
ATOM 2354 C C . GLY A 1 314 ? -18.215 -7.217 60.116 1.00 93.69 314 GLY A C 1
ATOM 2355 O O . GLY A 1 314 ? -18.267 -6.945 61.313 1.00 93.69 314 GLY A O 1
ATOM 2356 N N . VAL A 1 315 ? -17.246 -6.756 59.312 1.00 95.62 315 VAL A N 1
ATOM 2357 C CA . VAL A 1 315 ? -16.128 -5.905 59.765 1.00 95.62 315 VAL A CA 1
ATOM 2358 C C . VAL A 1 315 ? -15.972 -4.648 58.906 1.00 95.62 315 VAL A C 1
ATOM 2360 O O . VAL A 1 315 ? -15.817 -3.559 59.455 1.00 95.62 315 VAL A O 1
ATOM 2363 N N . HIS A 1 316 ? -16.013 -4.780 57.579 1.00 97.19 316 HIS A N 1
ATOM 2364 C CA . HIS A 1 316 ? -15.731 -3.682 56.648 1.00 97.19 316 HIS A CA 1
ATOM 2365 C C . HIS A 1 316 ? -17.004 -2.967 56.170 1.00 97.19 316 HIS A C 1
ATOM 2367 O O . HIS A 1 316 ? -18.058 -3.587 56.005 1.00 97.19 316 HIS A O 1
ATOM 2373 N N . THR A 1 317 ? -16.905 -1.661 55.897 1.00 97.44 317 THR A N 1
ATOM 2374 C CA . THR A 1 317 ? -18.010 -0.897 55.289 1.00 97.44 317 THR A CA 1
ATOM 2375 C C . THR A 1 317 ? -18.245 -1.304 53.832 1.00 97.44 317 THR A C 1
ATOM 2377 O O . THR A 1 317 ? -17.351 -1.849 53.181 1.00 97.44 317 THR A O 1
ATOM 2380 N N . VAL A 1 318 ? -19.425 -1.006 53.273 1.00 94.50 318 VAL A N 1
ATOM 2381 C CA . VAL A 1 318 ? -19.706 -1.234 51.840 1.00 94.50 318 VAL A CA 1
ATOM 2382 C C . VAL A 1 318 ? -18.635 -0.594 50.947 1.00 94.50 318 VAL A C 1
ATOM 2384 O O . VAL A 1 318 ? -18.199 -1.232 49.989 1.00 94.50 318 VAL A O 1
ATOM 2387 N N . ARG A 1 319 ? -18.157 0.615 51.276 1.00 96.06 319 ARG A N 1
ATOM 2388 C CA . ARG A 1 319 ? -17.042 1.273 50.578 1.00 96.06 319 ARG A CA 1
ATOM 2389 C C . ARG A 1 319 ? -15.767 0.431 50.615 1.00 96.06 319 ARG A C 1
ATOM 2391 O O . ARG A 1 319 ? -15.263 0.064 49.561 1.00 96.06 319 ARG A O 1
ATOM 2398 N N . GLN A 1 320 ? -15.309 0.048 51.806 1.00 95.62 320 GLN A N 1
ATOM 2399 C CA . GLN A 1 320 ? -14.099 -0.767 51.979 1.00 95.62 320 GLN A CA 1
ATOM 2400 C C . GLN A 1 320 ? -14.200 -2.130 51.271 1.00 95.62 320 GLN A C 1
ATOM 2402 O O . GLN A 1 320 ? -13.217 -2.613 50.713 1.00 95.62 320 GLN A O 1
ATOM 2407 N N . LEU A 1 321 ? -15.388 -2.744 51.255 1.00 95.00 321 LEU A N 1
ATOM 2408 C CA . LEU A 1 321 ? -15.651 -3.981 50.515 1.00 95.00 321 LEU A CA 1
ATOM 2409 C C . LEU A 1 321 ? -15.602 -3.770 48.993 1.00 95.00 321 LEU A C 1
ATOM 2411 O O . LEU A 1 321 ? -15.092 -4.634 48.282 1.00 95.00 321 LEU A O 1
ATOM 2415 N N . VAL A 1 322 ? -16.096 -2.636 48.483 1.00 93.88 322 VAL A N 1
ATOM 2416 C CA . VAL A 1 322 ? -15.990 -2.266 47.059 1.00 93.88 322 VAL A CA 1
ATOM 2417 C C . VAL A 1 322 ? -14.539 -2.000 46.665 1.00 93.88 322 VAL A C 1
ATOM 2419 O O . VAL A 1 322 ? -14.090 -2.532 45.651 1.00 93.88 322 VAL A O 1
ATOM 2422 N N . ASP A 1 323 ? -13.795 -1.244 47.473 1.00 92.94 323 ASP A N 1
ATOM 2423 C CA . ASP A 1 323 ? -12.385 -0.933 47.223 1.00 92.94 323 ASP A CA 1
ATOM 2424 C C . ASP A 1 323 ? -11.549 -2.222 47.171 1.00 92.94 323 ASP A C 1
ATOM 2426 O O . ASP A 1 323 ? -10.867 -2.475 46.181 1.00 92.94 323 ASP A O 1
ATOM 2430 N N . LYS A 1 324 ? -11.729 -3.117 48.149 1.00 92.81 324 LYS A N 1
ATOM 2431 C CA . LYS A 1 324 ? -11.101 -4.449 48.206 1.00 92.81 324 LYS A CA 1
ATOM 2432 C C . LYS A 1 324 ? -11.495 -5.377 47.048 1.00 92.81 324 LYS A C 1
ATOM 2434 O O . LYS A 1 324 ? -10.695 -6.191 46.598 1.00 92.81 324 LYS A O 1
ATOM 2439 N N . VAL A 1 325 ? -12.718 -5.269 46.521 1.00 90.56 325 VAL A N 1
ATOM 2440 C CA . VAL A 1 325 ? -13.127 -5.994 45.299 1.00 90.56 325 VAL A CA 1
ATOM 2441 C C . VAL A 1 325 ? -12.517 -5.370 44.036 1.00 90.56 325 VAL A C 1
ATOM 2443 O O . VAL A 1 325 ? -12.329 -6.078 43.044 1.00 90.56 325 VAL A O 1
ATOM 2446 N N . ASN A 1 326 ? -12.172 -4.080 44.068 1.00 91.31 326 ASN A N 1
ATOM 2447 C CA . ASN A 1 326 ? -11.475 -3.352 43.004 1.00 91.31 326 ASN A CA 1
ATOM 2448 C C . ASN A 1 326 ? -9.941 -3.521 43.021 1.00 91.31 326 ASN A C 1
ATOM 2450 O O . ASN A 1 326 ? -9.301 -3.121 42.049 1.00 91.31 326 ASN A O 1
ATOM 2454 N N . GLU A 1 327 ? -9.364 -4.142 44.057 1.00 88.81 327 GLU A N 1
ATOM 2455 C CA . GLU A 1 327 ? -7.951 -4.568 44.103 1.00 88.81 327 GLU A CA 1
ATOM 2456 C C . GLU A 1 327 ? -7.647 -5.752 43.159 1.00 88.81 327 GLU A C 1
ATOM 2458 O O . GLU A 1 327 ? -6.483 -6.024 42.868 1.00 88.81 327 GLU A O 1
ATOM 2463 N N . ASP A 1 328 ? -8.670 -6.456 42.651 1.00 83.12 328 ASP A N 1
ATOM 2464 C CA . ASP A 1 328 ? -8.508 -7.508 41.639 1.00 83.12 328 ASP A CA 1
ATOM 2465 C C . ASP A 1 328 ? -7.866 -6.919 40.364 1.00 83.12 328 ASP A C 1
ATOM 2467 O O . ASP A 1 328 ? -8.510 -6.107 39.690 1.00 83.12 328 ASP A O 1
ATOM 2471 N N . PRO A 1 329 ? -6.649 -7.341 39.959 1.00 78.06 329 PRO A N 1
ATOM 2472 C CA . PRO A 1 329 ? -5.939 -6.759 38.815 1.00 78.06 329 PRO A CA 1
ATOM 2473 C C . PRO A 1 329 ? -6.655 -6.982 37.472 1.00 78.06 329 PRO A C 1
ATOM 2475 O O . PRO A 1 329 ? -6.283 -6.384 36.463 1.00 78.06 329 PRO A O 1
ATOM 2478 N N . ARG A 1 330 ? -7.707 -7.812 37.433 1.00 79.44 330 ARG A N 1
ATOM 2479 C CA . ARG A 1 330 ? -8.587 -7.960 36.267 1.00 79.44 330 ARG A CA 1
ATOM 2480 C C . ARG A 1 330 ? -9.567 -6.790 36.104 1.00 79.44 330 ARG A C 1
ATOM 2482 O O . ARG A 1 330 ? -10.166 -6.698 35.032 1.00 79.44 330 ARG A O 1
ATOM 2489 N N . ARG A 1 331 ? -9.763 -5.934 37.123 1.00 83.88 331 ARG A N 1
ATOM 2490 C CA . ARG A 1 331 ? -10.687 -4.783 37.116 1.00 83.88 331 ARG A CA 1
ATOM 2491 C C . ARG A 1 331 ? -9.990 -3.474 36.733 1.00 83.88 331 ARG A C 1
ATOM 2493 O O . ARG A 1 331 ? -9.310 -2.853 37.546 1.00 83.88 331 ARG A O 1
ATOM 2500 N N . GLY A 1 332 ? -10.234 -3.003 35.511 1.00 77.69 332 GLY A N 1
ATOM 2501 C CA . GLY A 1 332 ? -9.803 -1.673 35.059 1.00 77.69 332 GLY A CA 1
ATOM 2502 C C . GLY A 1 332 ? -10.910 -0.616 35.105 1.00 77.69 332 GLY A C 1
ATOM 2503 O O . GLY A 1 332 ? -12.083 -0.917 35.331 1.00 77.69 332 GLY A O 1
ATOM 2504 N N . ASP A 1 333 ? -10.532 0.635 34.850 1.00 70.69 333 ASP A N 1
ATOM 2505 C CA . ASP A 1 333 ? -11.458 1.777 34.795 1.00 70.69 333 ASP A CA 1
ATOM 2506 C C . ASP A 1 333 ? -12.182 1.942 33.447 1.00 70.69 333 ASP A C 1
ATOM 2508 O O . ASP A 1 333 ? -13.182 2.661 33.379 1.00 70.69 333 ASP A O 1
ATOM 2512 N N . GLY A 1 334 ? -11.703 1.254 32.405 1.00 67.38 334 GLY A N 1
ATOM 2513 C CA . GLY A 1 334 ? -12.289 1.210 31.064 1.00 67.38 334 GLY A CA 1
ATOM 2514 C C . GLY A 1 334 ? -12.825 -0.175 30.676 1.00 67.38 334 GLY A C 1
ATOM 2515 O O . GLY A 1 334 ? -13.426 -0.901 31.481 1.00 67.38 334 GLY A O 1
ATOM 2516 N N . HIS A 1 335 ? -12.635 -0.543 29.405 1.00 65.50 335 HIS A N 1
ATOM 2517 C CA . HIS A 1 335 ? -13.117 -1.806 28.819 1.00 65.50 335 HIS A CA 1
ATOM 2518 C C . HIS A 1 335 ? -12.002 -2.693 28.227 1.00 65.50 335 HIS A C 1
ATOM 2520 O O . HIS A 1 335 ? -12.288 -3.796 27.764 1.00 65.50 335 HIS A O 1
ATOM 2526 N N . ALA A 1 336 ? -10.741 -2.247 28.285 1.00 61.44 336 ALA A N 1
ATOM 2527 C CA . ALA A 1 336 ? -9.570 -2.970 27.780 1.00 61.44 336 ALA A CA 1
ATOM 2528 C C . ALA A 1 336 ? -9.150 -4.182 28.643 1.00 61.44 336 ALA A C 1
ATOM 2530 O O . ALA A 1 336 ? -8.460 -5.076 28.154 1.00 61.44 336 ALA A O 1
ATOM 2531 N N . THR A 1 337 ? -9.579 -4.228 29.907 1.00 70.50 337 THR A N 1
ATOM 2532 C CA . THR A 1 337 ? -9.356 -5.318 30.877 1.00 70.50 337 THR A CA 1
ATOM 2533 C C . THR A 1 337 ? -10.547 -6.286 30.936 1.00 70.50 337 THR A C 1
ATOM 2535 O O . THR A 1 337 ? -11.610 -6.019 30.373 1.00 70.50 337 THR A O 1
ATOM 2538 N N . SER A 1 338 ? -10.400 -7.438 31.607 1.00 71.94 338 SER A N 1
ATOM 2539 C CA . SER A 1 338 ? -11.446 -8.485 31.636 1.00 71.94 338 SER A CA 1
ATOM 2540 C C . SER A 1 338 ? -12.694 -8.091 32.438 1.00 71.94 338 SER A C 1
ATOM 2542 O O . SER A 1 338 ? -13.809 -8.438 32.052 1.00 71.94 338 SER A O 1
ATOM 2544 N N . LEU A 1 339 ? -12.527 -7.336 33.525 1.00 81.81 339 LEU A N 1
ATOM 2545 C CA . LEU A 1 339 ? -13.601 -6.821 34.373 1.00 81.81 339 LEU A CA 1
ATOM 2546 C C . LEU A 1 339 ? -13.496 -5.291 34.455 1.00 81.81 339 LEU A C 1
ATOM 2548 O O . LEU A 1 339 ? -12.431 -4.717 34.249 1.00 81.81 339 LEU A O 1
ATOM 2552 N N . THR A 1 340 ? -14.591 -4.615 34.789 1.00 85.75 340 THR A N 1
ATOM 2553 C CA . THR A 1 340 ? -14.576 -3.171 35.080 1.00 85.75 340 THR A CA 1
ATOM 2554 C C . THR A 1 340 ? -14.708 -2.956 36.594 1.00 85.75 340 THR A C 1
ATOM 2556 O O . THR A 1 340 ? -15.301 -3.787 37.294 1.00 85.75 340 THR A O 1
ATOM 2559 N N . LYS A 1 341 ? -14.114 -1.886 37.134 1.00 88.19 341 LYS A N 1
ATOM 2560 C CA . LYS A 1 341 ? -14.241 -1.527 38.555 1.00 88.19 341 LYS A CA 1
ATOM 2561 C C . LYS A 1 341 ? -15.688 -1.198 38.926 1.00 88.19 341 LYS A C 1
ATOM 2563 O O . LYS A 1 341 ? -16.426 -0.590 38.152 1.00 88.19 341 LYS A O 1
ATOM 2568 N N . ILE A 1 342 ? -16.084 -1.590 40.132 1.00 89.75 342 ILE A N 1
ATOM 2569 C CA . ILE A 1 342 ? -17.356 -1.202 40.743 1.00 89.75 342 ILE A CA 1
ATOM 2570 C C . ILE A 1 342 ? -17.218 0.248 41.220 1.00 89.75 342 ILE A C 1
ATOM 2572 O O . ILE A 1 342 ? -16.296 0.561 41.971 1.00 89.75 342 ILE A O 1
ATOM 2576 N N . ARG A 1 343 ? -18.130 1.131 40.801 1.00 88.44 343 ARG A N 1
ATOM 2577 C CA . ARG A 1 343 ? -18.171 2.539 41.230 1.00 88.44 343 ARG A CA 1
ATOM 2578 C C . ARG A 1 343 ? -19.401 2.798 42.099 1.00 88.44 343 ARG A C 1
ATOM 2580 O O . ARG A 1 343 ? -20.510 2.422 41.714 1.00 88.44 343 ARG A O 1
ATOM 2587 N N . LEU A 1 344 ? -19.185 3.449 43.243 1.00 88.56 344 LEU A N 1
ATOM 2588 C CA . LEU A 1 344 ? -20.230 3.967 44.129 1.00 88.56 344 LEU A CA 1
ATOM 2589 C C . LEU A 1 344 ? -20.649 5.367 43.655 1.00 88.56 344 LEU A C 1
ATOM 2591 O O . LEU A 1 344 ? -20.194 6.373 44.193 1.00 88.56 344 LEU A O 1
ATOM 2595 N N . ASP A 1 345 ? -21.459 5.402 42.599 1.00 85.62 345 ASP A N 1
ATOM 2596 C CA . ASP A 1 345 ? -22.148 6.596 42.100 1.00 85.62 345 ASP A CA 1
ATOM 2597 C C . ASP A 1 345 ? -23.565 6.711 42.695 1.00 85.62 345 ASP A C 1
ATOM 2599 O O . ASP A 1 345 ? -24.015 5.832 43.433 1.00 85.62 345 ASP A O 1
ATOM 2603 N N . ASP A 1 346 ? -24.287 7.778 42.353 1.00 83.19 346 ASP A N 1
ATOM 2604 C CA . ASP A 1 346 ? -25.625 8.076 42.892 1.00 83.19 346 ASP A CA 1
ATOM 2605 C C . ASP A 1 346 ? -26.628 6.927 42.678 1.00 83.19 346 ASP A C 1
ATOM 2607 O O . ASP A 1 346 ? -27.481 6.668 43.526 1.00 83.19 346 ASP A O 1
ATOM 2611 N N . ILE A 1 347 ? -26.485 6.176 41.578 1.00 81.44 347 ILE A N 1
ATOM 2612 C CA . ILE A 1 347 ? -27.293 4.983 41.274 1.00 81.44 347 ILE A CA 1
ATOM 2613 C C . ILE A 1 347 ? -27.011 3.865 42.287 1.00 81.44 347 ILE A C 1
ATOM 2615 O O . ILE A 1 347 ? -27.941 3.209 42.761 1.00 81.44 347 ILE A O 1
ATOM 2619 N N . ALA A 1 348 ? -25.739 3.639 42.626 1.00 85.06 348 ALA A N 1
ATOM 2620 C CA . ALA A 1 348 ? -25.361 2.658 43.636 1.00 85.06 348 ALA A CA 1
ATOM 2621 C C . ALA A 1 348 ? -25.766 3.094 45.053 1.00 85.06 348 ALA A C 1
ATOM 2623 O O . ALA A 1 348 ? -26.208 2.255 45.836 1.00 85.06 348 ALA A O 1
ATOM 2624 N N . ILE A 1 349 ? -25.677 4.391 45.367 1.00 87.56 349 ILE A N 1
ATOM 2625 C CA . ILE A 1 349 ? -26.112 4.957 46.655 1.00 87.56 349 ILE A CA 1
ATOM 2626 C C . ILE A 1 349 ? -27.625 4.773 46.830 1.00 87.56 349 ILE A C 1
ATOM 2628 O O . ILE A 1 349 ? -28.043 4.103 47.772 1.00 87.56 349 ILE A O 1
ATOM 2632 N N . ALA A 1 350 ? -28.436 5.214 45.863 1.00 82.12 350 ALA A N 1
ATOM 2633 C CA . ALA A 1 350 ? -29.888 5.031 45.899 1.00 82.12 350 ALA A CA 1
ATOM 2634 C C . ALA A 1 350 ? -30.300 3.546 45.985 1.00 82.12 350 ALA A C 1
ATOM 2636 O O . ALA A 1 350 ? -31.337 3.206 46.561 1.00 82.12 350 ALA A O 1
ATOM 2637 N N . ARG A 1 351 ? -29.485 2.622 45.446 1.00 85.06 351 ARG A N 1
ATOM 2638 C CA . ARG A 1 351 ? -29.740 1.182 45.593 1.00 85.06 351 ARG A CA 1
ATOM 2639 C C . ARG A 1 351 ? -29.386 0.642 46.981 1.00 85.06 351 ARG A C 1
ATOM 2641 O O . ARG A 1 351 ? -30.048 -0.299 47.425 1.00 85.06 351 ARG A O 1
ATOM 2648 N N . LEU A 1 352 ? -28.397 1.214 47.669 1.00 89.12 352 LEU A N 1
ATOM 2649 C CA . LEU A 1 352 ? -28.086 0.898 49.068 1.00 89.12 352 LEU A CA 1
ATOM 2650 C C . LEU A 1 352 ? -29.195 1.384 50.009 1.00 89.12 352 LEU A C 1
ATOM 2652 O O . LEU A 1 352 ? -29.629 0.605 50.861 1.00 89.12 352 LEU A O 1
ATOM 2656 N N . ASP A 1 353 ? -29.730 2.588 49.789 1.00 86.44 353 ASP A N 1
ATOM 2657 C CA . ASP A 1 353 ? -30.823 3.145 50.601 1.00 86.44 353 ASP A CA 1
ATOM 2658 C C . ASP A 1 353 ? -32.065 2.231 50.571 1.00 86.44 353 ASP A C 1
ATOM 2660 O O . ASP A 1 353 ? -32.638 1.904 51.612 1.00 86.44 353 ASP A O 1
ATOM 2664 N N . LEU A 1 354 ? -32.411 1.690 49.392 1.00 82.50 354 LEU A N 1
ATOM 2665 C CA . LEU A 1 354 ? -33.474 0.684 49.208 1.00 82.50 354 LEU A CA 1
ATOM 2666 C C . LEU A 1 354 ? -33.218 -0.669 49.912 1.00 82.50 354 LEU A C 1
ATOM 2668 O O . LEU A 1 354 ? -34.105 -1.520 49.939 1.00 82.50 354 LEU A O 1
ATOM 2672 N N . GLN A 1 355 ? -32.019 -0.898 50.452 1.00 87.81 355 GLN A N 1
ATOM 2673 C CA . GLN A 1 355 ? -31.658 -2.060 51.279 1.00 87.81 355 GLN A CA 1
ATOM 2674 C C . GLN A 1 355 ? -31.470 -1.686 52.763 1.00 87.81 355 GLN A C 1
ATOM 2676 O O . GLN A 1 355 ? -31.053 -2.540 53.552 1.00 87.81 355 GLN A O 1
ATOM 2681 N N . GLY A 1 356 ? -31.752 -0.436 53.151 1.00 90.75 356 GLY A N 1
ATOM 2682 C CA . GLY A 1 356 ? -31.487 0.082 54.496 1.00 90.75 356 GLY A CA 1
ATOM 2683 C C . GLY A 1 356 ? -29.992 0.159 54.820 1.00 90.75 356 GLY A C 1
ATOM 2684 O O . GLY A 1 356 ? -29.596 -0.145 55.944 1.00 90.75 356 GLY A O 1
ATOM 2685 N N . LEU A 1 357 ? -29.159 0.480 53.825 1.00 93.31 357 LEU A N 1
ATOM 2686 C CA . LEU A 1 357 ? -27.703 0.576 53.936 1.00 93.31 357 LEU A CA 1
ATOM 2687 C C . LEU A 1 357 ? -27.203 1.899 53.350 1.00 93.31 357 LEU A C 1
ATOM 2689 O O . LEU A 1 357 ? -27.815 2.475 52.464 1.00 93.31 357 LEU A O 1
ATOM 2693 N N . THR A 1 358 ? -26.027 2.326 53.793 1.00 94.31 358 THR A N 1
ATOM 2694 C CA . THR A 1 358 ? -25.258 3.442 53.223 1.00 94.31 358 THR A CA 1
ATOM 2695 C C . THR A 1 358 ? -23.855 2.957 52.829 1.00 94.31 358 THR A C 1
ATOM 2697 O O . THR A 1 358 ? -23.443 1.881 53.274 1.00 94.31 358 THR A O 1
ATOM 2700 N N . PRO A 1 359 ? -23.064 3.726 52.051 1.00 94.81 359 PRO A N 1
ATOM 2701 C CA . PRO A 1 359 ? -21.672 3.375 51.743 1.00 94.81 359 PRO A CA 1
ATOM 2702 C C . PRO A 1 359 ? -20.793 3.092 52.975 1.00 94.81 359 PRO A C 1
ATOM 2704 O O . PRO A 1 359 ? -19.891 2.259 52.901 1.00 94.81 359 PRO A O 1
ATOM 2707 N N . GLU A 1 360 ? -21.087 3.730 54.114 1.00 96.81 360 GLU A N 1
ATOM 2708 C CA . GLU A 1 360 ? -20.343 3.557 55.372 1.00 96.81 360 GLU A CA 1
ATOM 2709 C C . GLU A 1 360 ? -20.995 2.555 56.344 1.00 96.81 360 GLU A C 1
ATOM 2711 O O . GLU A 1 360 ? -20.524 2.374 57.464 1.00 96.81 360 GLU A O 1
ATOM 2716 N N . SER A 1 361 ? -22.072 1.878 55.933 1.00 95.38 361 SER A N 1
ATOM 2717 C CA . SER A 1 361 ? -22.660 0.783 56.711 1.00 95.38 361 SER A CA 1
ATOM 2718 C C . SER A 1 361 ? -21.784 -0.467 56.630 1.00 95.38 361 SER A C 1
ATOM 2720 O O . SER A 1 361 ? -21.301 -0.813 55.552 1.00 95.38 361 SER A O 1
ATOM 2722 N N . VAL A 1 362 ? -21.619 -1.177 57.749 1.00 96.38 362 VAL A N 1
ATOM 2723 C CA . VAL A 1 362 ? -20.979 -2.504 57.808 1.00 96.38 362 VAL A CA 1
ATOM 2724 C C . VAL A 1 362 ? -22.064 -3.573 57.626 1.00 96.38 362 VAL A C 1
ATOM 2726 O O . VAL A 1 362 ? -22.925 -3.685 58.499 1.00 96.38 362 VAL A O 1
ATOM 2729 N N . PRO A 1 363 ? -22.086 -4.348 56.524 1.00 94.44 363 PRO A N 1
ATOM 2730 C CA . PRO A 1 363 ? -23.117 -5.359 56.312 1.00 94.44 363 PRO A CA 1
ATOM 2731 C C . PRO A 1 363 ? -22.813 -6.647 57.083 1.00 94.44 363 PRO A C 1
ATOM 2733 O O . PRO A 1 363 ? -21.657 -7.065 57.202 1.00 94.44 363 PRO A O 1
ATOM 2736 N N . ASP A 1 364 ? -23.873 -7.311 57.546 1.00 94.38 364 ASP A N 1
ATOM 2737 C CA . ASP A 1 364 ? -23.805 -8.564 58.300 1.00 94.38 364 ASP A CA 1
ATOM 2738 C C . ASP A 1 364 ? -22.997 -9.647 57.565 1.00 94.38 364 ASP A C 1
ATOM 2740 O O . ASP A 1 364 ? -23.016 -9.742 56.334 1.00 94.38 364 ASP A O 1
ATOM 2744 N N . LYS A 1 365 ? -22.303 -10.511 58.314 1.00 94.56 365 LYS A N 1
ATOM 2745 C CA . LYS A 1 365 ? -21.455 -11.552 57.723 1.00 94.56 365 LYS A CA 1
ATOM 2746 C C . LYS A 1 365 ? -22.275 -12.524 56.860 1.00 94.56 365 LYS A C 1
ATOM 2748 O O . LYS A 1 365 ? -23.121 -13.252 57.368 1.00 94.56 365 LYS A O 1
ATOM 2753 N N . GLY A 1 366 ? -21.976 -12.564 55.562 1.00 91.69 366 GLY A N 1
ATOM 2754 C CA . GLY A 1 366 ? -22.692 -13.349 54.551 1.00 91.69 366 GLY A CA 1
ATOM 2755 C C . GLY A 1 366 ? -23.829 -12.601 53.842 1.00 91.69 366 GLY A C 1
ATOM 2756 O O . GLY A 1 366 ? -24.373 -13.123 52.869 1.00 91.69 366 GLY A O 1
ATOM 2757 N N . ARG A 1 367 ? -24.177 -11.375 54.258 1.00 93.56 367 ARG A N 1
ATOM 2758 C CA . ARG A 1 367 ? -25.209 -10.563 53.597 1.00 93.56 367 ARG A CA 1
ATOM 2759 C C . ARG A 1 367 ? -24.709 -10.082 52.235 1.00 93.56 367 ARG A C 1
ATOM 2761 O O . ARG A 1 367 ? -23.767 -9.295 52.152 1.00 93.56 367 ARG A O 1
ATOM 2768 N N . ARG A 1 368 ? -25.360 -10.534 51.160 1.00 91.81 368 ARG A N 1
ATOM 2769 C CA . ARG A 1 368 ? -25.128 -10.037 49.797 1.00 91.81 368 ARG A CA 1
ATOM 2770 C C . ARG A 1 368 ? -25.742 -8.641 49.661 1.00 91.81 368 ARG A C 1
ATOM 2772 O O . ARG A 1 368 ? -26.946 -8.484 49.836 1.00 91.81 368 ARG A O 1
ATOM 2779 N N . VAL A 1 369 ? -24.919 -7.646 49.346 1.00 91.62 369 VAL A N 1
ATOM 2780 C CA . VAL A 1 369 ? -25.320 -6.251 49.125 1.00 91.62 369 VAL A CA 1
ATOM 2781 C C . VAL A 1 369 ? -25.263 -5.966 47.631 1.00 91.62 369 VAL A C 1
ATOM 2783 O O . VAL A 1 369 ? -24.190 -6.008 47.027 1.00 91.62 369 VAL A O 1
ATOM 2786 N N . ILE A 1 370 ? -26.420 -5.707 47.024 1.00 90.00 370 ILE A N 1
ATOM 2787 C CA . ILE A 1 370 ? -26.553 -5.489 45.578 1.00 90.00 370 ILE A CA 1
ATOM 2788 C C . ILE A 1 370 ? -26.385 -3.997 45.286 1.00 90.00 370 ILE A C 1
ATOM 2790 O O . ILE A 1 370 ? -27.081 -3.173 45.867 1.00 90.00 370 ILE A O 1
ATOM 2794 N N . LEU A 1 371 ? -25.484 -3.636 44.374 1.00 88.56 371 LEU A N 1
ATOM 2795 C CA . LEU A 1 371 ? -25.164 -2.235 44.080 1.00 88.56 371 LEU A CA 1
ATOM 2796 C C . LEU A 1 371 ? -25.918 -1.701 42.856 1.00 88.56 371 LEU A C 1
ATOM 2798 O O . LEU A 1 371 ? -26.153 -0.504 42.770 1.00 88.56 371 LEU A O 1
ATOM 2802 N N . ARG A 1 372 ? -26.347 -2.560 41.922 1.00 85.44 372 ARG A N 1
ATOM 2803 C CA . ARG A 1 372 ? -27.268 -2.206 40.820 1.00 85.44 372 ARG A CA 1
ATOM 2804 C C . ARG A 1 372 ? -28.159 -3.392 40.467 1.00 85.44 372 ARG A C 1
ATOM 2806 O O . ARG A 1 372 ? -27.790 -4.529 40.726 1.00 85.44 372 ARG A O 1
ATOM 2813 N N . ASN A 1 373 ? -29.299 -3.136 39.828 1.00 75.81 373 ASN A N 1
ATOM 2814 C CA . ASN A 1 373 ? -30.181 -4.205 39.341 1.00 75.81 373 ASN A CA 1
ATOM 2815 C C . ASN A 1 373 ? -29.702 -4.835 38.020 1.00 75.81 373 ASN A C 1
ATOM 2817 O O . ASN A 1 373 ? -30.069 -5.967 37.732 1.00 75.81 373 ASN A O 1
ATOM 2821 N N . ASN A 1 374 ? -28.902 -4.128 37.213 1.00 75.75 374 ASN A N 1
ATOM 2822 C CA . ASN A 1 374 ? -28.468 -4.621 35.906 1.00 75.75 374 ASN A CA 1
ATOM 2823 C C . ASN A 1 374 ? -27.209 -5.504 36.003 1.00 75.75 374 ASN A C 1
ATOM 2825 O O . ASN A 1 374 ? -26.203 -5.123 36.603 1.00 75.75 374 ASN A O 1
ATOM 2829 N N . ALA A 1 375 ? -27.239 -6.673 35.361 1.00 79.94 375 ALA A N 1
ATOM 2830 C CA . ALA A 1 375 ? -26.165 -7.670 35.399 1.00 79.94 375 ALA A CA 1
ATOM 2831 C C . ALA A 1 375 ? -24.984 -7.351 34.446 1.00 79.94 375 ALA A C 1
ATOM 2833 O O . ALA A 1 375 ? -24.370 -8.227 33.840 1.00 79.94 375 ALA A O 1
ATOM 2834 N N . ASN A 1 376 ? -24.665 -6.065 34.275 1.00 80.31 376 ASN A N 1
ATOM 2835 C CA . ASN A 1 376 ? -23.725 -5.595 33.262 1.00 80.31 376 ASN A CA 1
ATOM 2836 C C . ASN A 1 376 ? -22.270 -5.586 33.760 1.00 80.31 376 ASN A C 1
ATOM 2838 O O . ASN A 1 376 ? -21.929 -4.969 34.768 1.00 80.31 376 ASN A O 1
ATOM 2842 N N . LEU A 1 377 ? -21.362 -6.194 32.989 1.00 82.12 377 LEU A N 1
ATOM 2843 C CA . LEU A 1 377 ? -19.922 -6.170 33.290 1.00 82.12 377 LEU A CA 1
ATOM 2844 C C . LEU A 1 377 ? -19.330 -4.753 33.192 1.00 82.12 377 LEU A C 1
ATOM 2846 O O . LEU A 1 377 ? -18.326 -4.470 33.837 1.00 82.12 377 LEU A O 1
ATOM 2850 N N . SER A 1 378 ? -19.930 -3.862 32.395 1.00 77.75 378 SER A N 1
ATOM 2851 C CA . SER A 1 378 ? -19.535 -2.448 32.288 1.00 77.75 378 SER A CA 1
ATOM 2852 C C . SER A 1 378 ? -19.839 -1.637 33.553 1.00 77.75 378 SER A C 1
ATOM 2854 O O . SER A 1 378 ? -19.188 -0.623 33.781 1.00 77.75 378 SER A O 1
ATOM 2856 N N . THR A 1 379 ? -20.766 -2.096 34.402 1.00 80.81 379 THR A N 1
ATOM 2857 C CA . THR A 1 379 ? -21.060 -1.518 35.727 1.00 80.81 379 THR A CA 1
ATOM 2858 C C . THR A 1 379 ? -20.423 -2.315 36.875 1.00 80.81 379 THR A C 1
ATOM 2860 O O . THR A 1 379 ? -20.774 -2.128 38.039 1.00 80.81 379 THR A O 1
ATOM 2863 N N . GLY A 1 380 ? -19.466 -3.197 36.558 1.00 84.75 380 GLY A N 1
ATOM 2864 C CA . GLY A 1 380 ? -18.700 -3.988 37.525 1.00 84.75 380 GLY A CA 1
ATOM 2865 C C . GLY A 1 380 ? -19.324 -5.329 37.927 1.00 84.75 380 GLY A C 1
ATOM 2866 O O . GLY A 1 380 ? -18.781 -5.992 38.817 1.00 84.75 380 GLY A O 1
ATOM 2867 N N . GLY A 1 381 ? -20.419 -5.744 37.277 1.00 88.38 381 GLY A N 1
ATOM 2868 C CA . GLY A 1 381 ? -21.004 -7.081 37.420 1.00 88.38 381 GLY A CA 1
ATOM 2869 C C . GLY A 1 381 ? -20.060 -8.213 36.992 1.00 88.38 381 GLY A C 1
ATOM 2870 O O . GLY A 1 381 ? -19.008 -7.986 36.388 1.00 88.38 381 GLY A O 1
ATOM 2871 N N . THR A 1 382 ? -20.439 -9.446 37.321 1.00 90.19 382 THR A N 1
ATOM 2872 C CA . THR A 1 382 ? -19.634 -10.663 37.116 1.00 90.19 382 THR A CA 1
ATOM 2873 C C . THR A 1 382 ? -20.335 -11.660 36.197 1.00 90.19 382 THR A C 1
ATOM 2875 O O . THR A 1 382 ? -21.559 -11.655 36.095 1.00 90.19 382 THR A O 1
ATOM 2878 N N . ALA A 1 383 ? -19.571 -12.544 35.556 1.00 93.12 383 ALA A N 1
ATOM 2879 C CA . ALA A 1 383 ? -20.094 -13.601 34.690 1.00 93.12 383 ALA A CA 1
ATOM 2880 C C . ALA A 1 383 ? -19.602 -14.985 35.127 1.00 93.12 383 ALA A C 1
ATOM 2882 O O . ALA A 1 383 ? -18.418 -15.159 35.415 1.00 93.12 383 ALA A O 1
ATOM 2883 N N . THR A 1 384 ? -20.499 -15.966 35.131 1.00 95.50 384 THR A N 1
ATOM 2884 C CA . THR A 1 384 ? -20.176 -17.385 35.334 1.00 95.50 384 THR A CA 1
ATOM 2885 C C . THR A 1 384 ? -20.444 -18.130 34.034 1.00 95.50 384 THR A C 1
ATOM 2887 O O . THR A 1 384 ? -21.582 -18.120 33.570 1.00 95.50 384 THR A O 1
ATOM 2890 N N . ASP A 1 385 ? -19.429 -18.755 33.439 1.00 97.06 385 ASP A N 1
ATOM 2891 C CA . ASP A 1 385 ? -19.625 -19.667 32.305 1.00 97.06 385 ASP A CA 1
ATOM 2892 C C . ASP A 1 385 ? -20.463 -20.877 32.743 1.00 97.06 385 ASP A C 1
ATOM 2894 O O . ASP A 1 385 ? -20.182 -21.495 33.768 1.00 97.06 385 ASP A O 1
ATOM 2898 N N . VAL A 1 386 ? -21.499 -21.169 31.957 1.00 97.25 386 VAL A N 1
ATOM 2899 C CA . VAL A 1 386 ? -22.467 -22.264 32.150 1.00 97.25 386 VAL A CA 1
ATOM 2900 C C . VAL A 1 386 ? -22.746 -22.971 30.817 1.00 97.25 386 VAL A C 1
ATOM 2902 O O . VAL A 1 386 ? -23.813 -23.536 30.607 1.00 97.25 386 VAL A O 1
ATOM 2905 N N . THR A 1 387 ? -21.819 -22.890 29.854 1.00 97.25 387 THR A N 1
ATOM 2906 C CA . THR A 1 387 ? -22.042 -23.374 28.478 1.00 97.25 387 THR A CA 1
ATOM 2907 C C . THR A 1 387 ? -22.370 -24.866 28.419 1.00 97.25 387 THR A C 1
ATOM 2909 O O . THR A 1 387 ? -23.244 -25.266 27.656 1.00 97.25 387 THR A O 1
ATOM 2912 N N . ASP A 1 388 ? -21.688 -25.678 29.231 1.00 96.19 388 ASP A N 1
ATOM 2913 C CA . ASP A 1 388 ? -21.856 -27.138 29.242 1.00 96.19 388 ASP A CA 1
ATOM 2914 C C . ASP A 1 388 ? -23.090 -27.585 30.063 1.00 96.19 388 ASP A C 1
ATOM 2916 O O . ASP A 1 388 ? -23.452 -28.758 30.044 1.00 96.19 388 ASP A O 1
ATOM 2920 N N . ASP A 1 389 ? -23.746 -26.645 30.757 1.00 95.81 389 ASP A N 1
ATOM 2921 C CA . ASP A 1 389 ? -24.901 -26.855 31.642 1.00 95.81 389 ASP A CA 1
ATOM 2922 C C . ASP A 1 389 ? -26.264 -26.604 30.963 1.00 95.81 389 ASP A C 1
ATOM 2924 O O . ASP A 1 389 ? -27.312 -26.845 31.574 1.00 95.81 389 ASP A O 1
ATOM 2928 N N . VAL A 1 390 ? -26.268 -26.070 29.733 1.00 97.38 390 VAL A N 1
ATOM 2929 C CA . VAL A 1 390 ? -27.484 -25.640 29.023 1.00 97.38 390 VAL A CA 1
ATOM 2930 C C . VAL A 1 390 ? -28.250 -26.834 28.453 1.00 97.38 390 VAL A C 1
ATOM 2932 O O . VAL A 1 390 ? -27.722 -27.617 27.663 1.00 97.38 390 VAL A O 1
ATOM 2935 N N . HIS A 1 391 ? -29.535 -26.935 28.792 1.00 97.94 391 HIS A N 1
ATOM 2936 C CA . HIS A 1 391 ? -30.432 -27.958 28.266 1.00 97.94 391 HIS A CA 1
ATOM 2937 C C . HIS A 1 391 ? -30.567 -27.849 26.732 1.00 97.94 391 HIS A C 1
ATOM 2939 O O . HIS A 1 391 ? -30.745 -26.735 26.223 1.00 97.94 391 HIS A O 1
ATOM 2945 N N . PRO A 1 392 ? -30.560 -28.966 25.972 1.00 96.88 392 PRO A N 1
ATOM 2946 C CA . PRO A 1 392 ? -30.608 -28.932 24.507 1.00 96.88 392 PRO A CA 1
ATOM 2947 C C . PRO A 1 392 ? -31.777 -28.127 23.923 1.00 96.88 392 PRO A C 1
ATOM 2949 O O . PRO A 1 392 ? -31.616 -27.466 22.901 1.00 96.88 392 PRO A O 1
ATOM 2952 N N . GLU A 1 393 ? -32.936 -28.119 24.585 1.00 95.75 393 GLU A N 1
ATOM 2953 C CA . GLU A 1 393 ? -34.090 -27.323 24.143 1.00 95.75 393 GLU A CA 1
ATOM 2954 C C . GLU A 1 393 ? -33.895 -25.815 24.355 1.00 95.75 393 GLU A C 1
ATOM 2956 O O . GLU A 1 393 ? -34.283 -25.029 23.496 1.00 95.75 393 GLU A O 1
ATOM 2961 N N . VAL A 1 394 ? -33.218 -25.392 25.430 1.00 96.75 394 VAL A N 1
ATOM 2962 C CA . VAL A 1 394 ? -32.869 -23.975 25.654 1.00 96.75 394 VAL A CA 1
ATOM 2963 C C . VAL A 1 394 ? -31.892 -23.505 24.574 1.00 96.75 394 VAL A C 1
ATOM 2965 O O . VAL A 1 394 ? -32.070 -22.429 24.000 1.00 96.75 394 VAL A O 1
ATOM 2968 N N . ALA A 1 395 ? -30.910 -24.343 24.227 1.00 96.88 395 ALA A N 1
ATOM 2969 C CA . ALA A 1 395 ? -30.015 -24.090 23.102 1.00 96.88 395 ALA A CA 1
ATOM 2970 C C . ALA A 1 395 ? -30.785 -24.012 21.768 1.00 96.88 395 ALA A C 1
ATOM 2972 O O . ALA A 1 395 ? -30.565 -23.084 20.991 1.00 96.88 395 ALA A O 1
ATOM 2973 N N . ALA A 1 396 ? -31.741 -24.916 21.527 1.00 95.94 396 ALA A N 1
ATOM 2974 C CA . ALA A 1 396 ? -32.589 -24.888 20.335 1.00 95.94 396 ALA A CA 1
ATOM 2975 C C . ALA A 1 396 ? -33.467 -23.623 20.256 1.00 95.94 396 ALA A C 1
ATOM 2977 O O . ALA A 1 396 ? -33.588 -23.042 19.177 1.00 95.94 396 ALA A O 1
ATOM 2978 N N . ARG A 1 397 ? -34.024 -23.134 21.377 1.00 96.00 397 ARG A N 1
ATOM 2979 C CA . ARG A 1 397 ? -34.753 -21.850 21.420 1.00 96.00 397 ARG A CA 1
ATOM 2980 C C . ARG A 1 397 ? -33.844 -20.655 21.131 1.00 96.00 397 ARG A C 1
ATOM 2982 O O . ARG A 1 397 ? -34.263 -19.765 20.396 1.00 96.00 397 ARG A O 1
ATOM 2989 N N . ALA A 1 398 ? -32.604 -20.654 21.627 1.00 96.88 398 ALA A N 1
ATOM 2990 C CA . ALA A 1 398 ? -31.621 -19.610 21.325 1.00 96.88 398 ALA A CA 1
ATOM 2991 C C . ALA A 1 398 ? -31.133 -19.634 19.861 1.00 96.88 398 ALA A C 1
ATOM 2993 O O . ALA A 1 398 ? -30.828 -18.583 19.300 1.00 96.88 398 ALA A O 1
ATOM 2994 N N . ILE A 1 399 ? -31.095 -20.804 19.213 1.00 96.75 399 ILE A N 1
ATOM 2995 C CA . ILE A 1 399 ? -30.792 -20.929 17.776 1.00 96.75 399 ILE A CA 1
ATOM 2996 C C . ILE A 1 399 ? -32.004 -20.507 16.922 1.00 96.75 399 ILE A C 1
ATOM 2998 O O . ILE A 1 399 ? -31.833 -19.807 15.923 1.00 96.75 399 ILE A O 1
ATOM 3002 N N . ALA A 1 400 ? -33.232 -20.855 17.335 1.00 96.00 400 ALA A N 1
ATOM 3003 C CA . ALA A 1 400 ? -34.472 -20.415 16.684 1.00 96.00 400 ALA A CA 1
ATOM 3004 C C . ALA A 1 400 ? -34.607 -18.881 16.723 1.00 96.00 400 ALA A C 1
ATOM 3006 O O . ALA A 1 400 ? -34.569 -18.261 15.666 1.00 96.00 400 ALA A O 1
ATOM 3007 N N . ALA A 1 401 ? -34.625 -18.286 17.923 1.00 96.19 401 ALA A N 1
ATOM 3008 C CA . ALA A 1 401 ? -33.673 -17.236 18.303 1.00 96.19 401 ALA A CA 1
ATOM 3009 C C . ALA A 1 401 ? -33.037 -16.402 17.172 1.00 96.19 401 ALA A C 1
ATOM 3011 O O . ALA A 1 401 ? -33.662 -15.557 16.527 1.00 96.19 401 ALA A O 1
ATOM 3012 N N . ALA A 1 402 ? -31.750 -16.686 16.954 1.00 95.62 402 ALA A N 1
ATOM 3013 C CA . ALA A 1 402 ? -30.901 -16.111 15.914 1.00 95.62 402 ALA A CA 1
ATOM 3014 C C . ALA A 1 402 ? -31.504 -16.213 14.502 1.00 95.62 402 ALA A C 1
ATOM 3016 O O . ALA A 1 402 ? -31.453 -15.257 13.726 1.00 95.62 402 ALA A O 1
ATOM 3017 N N . THR A 1 403 ? -32.089 -17.370 14.177 1.00 94.56 403 THR A N 1
ATOM 3018 C CA . THR A 1 403 ? -32.589 -17.704 12.834 1.00 94.56 403 THR A CA 1
ATOM 3019 C C . THR A 1 403 ? -33.786 -16.843 12.429 1.00 94.56 403 THR A C 1
ATOM 3021 O O . THR A 1 403 ? -33.864 -16.403 11.285 1.00 94.56 403 THR A O 1
ATOM 3024 N N . VAL A 1 404 ? -34.701 -16.573 13.364 1.00 95.31 404 VAL A N 1
ATOM 3025 C CA . VAL A 1 404 ? -35.937 -15.802 13.139 1.00 95.31 404 VAL A CA 1
ATOM 3026 C C . VAL A 1 404 ? -35.650 -14.311 12.948 1.00 95.31 404 VAL A C 1
ATOM 3028 O O . VAL A 1 404 ? -36.288 -13.669 12.118 1.00 95.31 404 VAL A O 1
ATOM 3031 N N . VAL A 1 405 ? -34.661 -13.771 13.669 1.00 94.94 405 VAL A N 1
ATOM 3032 C CA . VAL A 1 405 ? -34.179 -12.385 13.492 1.00 94.94 405 VAL A CA 1
ATOM 3033 C C . VAL A 1 405 ? -33.217 -12.268 12.294 1.00 94.94 405 VAL A C 1
ATOM 3035 O O . VAL A 1 405 ? -33.029 -11.188 11.740 1.00 94.94 405 VAL A O 1
ATOM 3038 N N . GLY A 1 406 ? -32.619 -13.380 11.850 1.00 93.50 406 GLY A N 1
ATOM 3039 C CA . GLY A 1 406 ? -31.686 -13.424 10.720 1.00 93.50 406 GLY A CA 1
ATOM 3040 C C . GLY A 1 406 ? -30.271 -12.950 11.071 1.00 93.50 406 GLY A C 1
ATOM 3041 O O . GLY A 1 406 ? -29.639 -12.258 10.265 1.00 93.50 406 GLY A O 1
ATOM 3042 N N . LEU A 1 407 ? -29.785 -13.281 12.272 1.00 94.94 407 LEU A N 1
ATOM 3043 C CA . LEU A 1 407 ? -28.457 -12.915 12.782 1.00 94.94 407 LEU A CA 1
ATOM 3044 C C . LEU A 1 407 ? -27.488 -14.106 12.714 1.00 94.94 407 LEU A C 1
ATOM 3046 O O . LEU A 1 407 ? -27.815 -15.204 13.153 1.00 94.94 407 LEU A O 1
ATOM 3050 N N . HIS A 1 408 ? -26.269 -13.881 12.216 1.00 93.00 408 HIS A N 1
ATOM 3051 C CA . HIS A 1 408 ? -25.242 -14.933 12.089 1.00 93.00 408 HIS A CA 1
ATOM 3052 C C . HIS A 1 408 ? -24.329 -15.062 13.318 1.00 93.00 408 HIS A C 1
ATOM 3054 O O . HIS A 1 408 ? -23.674 -16.087 13.510 1.00 93.00 408 HIS A O 1
ATOM 3060 N N . VAL A 1 409 ? -24.277 -14.016 14.137 1.00 95.62 409 VAL A N 1
ATOM 3061 C CA . VAL A 1 409 ? -23.677 -13.972 15.472 1.00 95.62 409 VAL A CA 1
ATOM 3062 C C . VAL A 1 409 ? -24.667 -13.177 16.313 1.00 95.62 409 VAL A C 1
ATOM 3064 O O . VAL A 1 409 ? -25.061 -12.094 15.886 1.00 95.62 409 VAL A O 1
ATOM 3067 N N . CYS A 1 410 ? -25.117 -13.696 17.457 1.00 94.69 410 CYS A N 1
ATOM 3068 C CA . CYS A 1 410 ? -26.018 -12.933 18.322 1.00 94.69 410 CYS A CA 1
ATOM 3069 C C . CYS A 1 410 ? -25.947 -13.311 19.802 1.00 94.69 410 CYS A C 1
ATOM 3071 O O . CYS A 1 410 ? -25.796 -14.480 20.168 1.00 94.69 410 CYS A O 1
ATOM 3073 N N . GLY A 1 411 ? -26.132 -12.302 20.652 1.00 96.00 411 GLY A N 1
ATOM 3074 C CA . GLY A 1 411 ? -26.353 -12.473 22.084 1.00 96.00 411 GLY A CA 1
ATOM 3075 C C . GLY A 1 411 ? -27.842 -12.585 22.383 1.00 96.00 411 GLY A C 1
ATOM 3076 O O . GLY A 1 411 ? -28.570 -11.612 22.218 1.00 96.00 411 GLY A O 1
ATOM 3077 N N . VAL A 1 412 ? -28.290 -13.749 22.833 1.00 96.50 412 VAL A N 1
ATOM 3078 C CA . VAL A 1 412 ? -29.667 -14.013 23.258 1.00 96.50 412 VAL A CA 1
ATOM 3079 C C . VAL A 1 412 ? -29.727 -13.872 24.777 1.00 96.50 412 VAL A C 1
ATOM 3081 O O . VAL A 1 412 ? -29.045 -14.617 25.479 1.00 96.50 412 VAL A O 1
ATOM 3084 N N . ASP A 1 413 ? -30.519 -12.930 25.286 1.00 94.44 413 ASP A N 1
ATOM 3085 C CA . ASP A 1 413 ? -30.686 -12.732 26.730 1.00 94.44 413 ASP A CA 1
ATOM 3086 C C . ASP A 1 413 ? -31.919 -13.484 27.229 1.00 94.44 413 ASP A C 1
ATOM 3088 O O . ASP A 1 413 ? -33.045 -13.234 26.797 1.00 94.44 413 ASP A O 1
ATOM 3092 N N . VAL A 1 414 ? -31.679 -14.428 28.136 1.00 95.50 414 VAL A N 1
ATOM 3093 C CA . VAL A 1 414 ? -32.661 -15.340 28.727 1.00 95.50 414 VAL A CA 1
ATOM 3094 C C . VAL A 1 414 ? -32.815 -15.013 30.208 1.00 95.50 414 VAL A C 1
ATOM 3096 O O . VAL A 1 414 ? -31.820 -14.859 30.916 1.00 95.50 414 VAL A O 1
ATOM 3099 N N . VAL A 1 415 ? -34.056 -14.979 30.693 1.00 94.00 415 VAL A N 1
ATOM 3100 C CA . VAL A 1 415 ? -34.356 -15.024 32.131 1.00 94.00 415 VAL A CA 1
ATOM 3101 C C . VAL A 1 415 ? -35.071 -16.334 32.437 1.00 94.00 415 VAL A C 1
ATOM 3103 O O . VAL A 1 415 ? -36.048 -16.684 31.774 1.00 94.00 415 VAL A O 1
ATOM 3106 N N . ALA A 1 416 ? -34.534 -17.081 33.400 1.00 94.25 416 ALA A N 1
ATOM 3107 C CA . ALA A 1 416 ? -35.015 -18.398 33.816 1.00 94.25 416 ALA A CA 1
ATOM 3108 C C . ALA A 1 416 ? -34.475 -18.741 35.214 1.00 94.25 416 ALA A C 1
ATOM 3110 O O . ALA A 1 416 ? -33.411 -18.255 35.602 1.00 94.25 416 ALA A O 1
ATOM 3111 N N . GLU A 1 417 ? -35.137 -19.620 35.969 1.00 92.44 417 GLU A N 1
ATOM 3112 C CA . GLU A 1 417 ? -34.589 -20.121 37.240 1.00 92.44 417 GLU A CA 1
ATOM 3113 C C . GLU A 1 417 ? -33.309 -20.946 37.024 1.00 92.44 417 GLU A C 1
ATOM 3115 O O . GLU A 1 417 ? -32.381 -20.878 37.832 1.00 92.44 417 GLU A O 1
ATOM 3120 N N . SER A 1 418 ? -33.238 -21.700 35.921 1.00 92.62 418 SER A N 1
ATOM 3121 C CA . SER A 1 418 ? -32.080 -22.509 35.548 1.00 92.62 418 SER A CA 1
ATOM 3122 C C . SER A 1 418 ? -32.027 -22.827 34.050 1.00 92.62 418 SER A C 1
ATOM 3124 O O . SER A 1 418 ? -33.025 -23.209 33.446 1.00 92.62 418 SER A O 1
ATOM 3126 N N . VAL A 1 419 ? -30.831 -22.807 33.456 1.00 94.31 419 VAL A N 1
ATOM 3127 C CA . VAL A 1 419 ? -30.608 -23.316 32.086 1.00 94.31 419 VAL A CA 1
ATOM 3128 C C . VAL A 1 419 ? -30.647 -24.848 31.971 1.00 94.31 419 VAL A C 1
ATOM 3130 O O . VAL A 1 419 ? -30.634 -25.353 30.853 1.00 94.31 419 VAL A O 1
ATOM 3133 N N . HIS A 1 420 ? -30.735 -25.600 33.077 1.00 94.94 420 HIS A N 1
ATOM 3134 C CA . HIS A 1 420 ? -30.739 -27.075 33.074 1.00 94.94 420 HIS A CA 1
ATOM 3135 C C . HIS A 1 420 ? -32.067 -27.723 32.620 1.00 94.94 420 HIS A C 1
ATOM 3137 O O . HIS A 1 420 ? -32.142 -28.947 32.521 1.00 94.94 420 HIS A O 1
ATOM 3143 N N . LYS A 1 421 ? -33.120 -26.935 32.372 1.00 94.19 421 LYS A N 1
ATOM 3144 C CA . LYS A 1 421 ? -34.464 -27.390 31.963 1.00 94.19 421 LYS A CA 1
ATOM 3145 C C . LYS A 1 421 ? -34.981 -26.565 30.777 1.00 94.19 421 LYS A C 1
ATOM 3147 O O . LYS A 1 421 ? -34.486 -25.452 30.593 1.00 94.19 421 LYS A O 1
ATOM 3152 N N . PRO A 1 422 ? -35.991 -27.032 30.015 1.00 95.19 422 PRO A N 1
ATOM 3153 C CA . PRO A 1 422 ? -36.723 -26.194 29.058 1.00 95.19 422 PRO A CA 1
ATOM 3154 C C . PRO A 1 422 ? -37.219 -24.881 29.690 1.00 95.19 422 PRO A C 1
ATOM 3156 O O . PRO A 1 422 ? -37.455 -24.815 30.899 1.00 95.19 422 PRO A O 1
ATOM 3159 N N . LEU A 1 423 ? -37.382 -23.822 28.893 1.00 94.06 423 LEU A N 1
ATOM 3160 C CA . LEU A 1 423 ? -37.824 -22.512 29.404 1.00 94.06 423 LEU A CA 1
ATOM 3161 C C . LEU A 1 423 ? -39.314 -22.543 29.770 1.00 94.06 423 LEU A C 1
ATOM 3163 O O . LEU A 1 423 ? -39.738 -22.003 30.792 1.00 94.06 423 LEU A O 1
ATOM 3167 N N . GLU A 1 424 ? -40.087 -23.251 28.956 1.00 89.81 424 GLU A N 1
ATOM 3168 C CA . GLU A 1 424 ? -41.533 -23.403 29.032 1.00 89.81 424 GLU A CA 1
ATOM 3169 C C . GLU A 1 424 ? -41.992 -24.112 30.320 1.00 89.81 424 GLU A C 1
ATOM 3171 O O . GLU A 1 424 ? -43.042 -23.771 30.860 1.00 89.81 424 GLU A O 1
ATOM 3176 N N . GLU A 1 425 ? -41.189 -25.034 30.866 1.00 91.69 425 GLU A N 1
ATOM 3177 C CA . GLU A 1 425 ? -41.479 -25.729 32.135 1.00 91.69 425 GLU A CA 1
ATOM 3178 C C . GLU A 1 425 ? -41.370 -24.828 33.376 1.00 91.69 425 GLU A C 1
ATOM 3180 O O . GLU A 1 425 ? -41.949 -25.137 34.417 1.00 91.69 425 GLU A O 1
ATOM 3185 N N . GLN A 1 426 ? -40.602 -23.739 33.292 1.00 86.88 426 GLN A N 1
ATOM 3186 C CA . GLN A 1 426 ? -40.189 -22.921 34.441 1.00 86.88 426 GLN A CA 1
ATOM 3187 C C . GLN A 1 426 ? -40.622 -21.450 34.334 1.00 86.88 426 GLN A C 1
ATOM 3189 O O . GLN A 1 426 ? -40.143 -20.608 35.086 1.00 86.88 426 GLN A O 1
ATOM 3194 N N . SER A 1 427 ? -41.509 -21.120 33.385 1.00 83.44 427 SER A N 1
ATOM 3195 C CA . SER A 1 427 ? -41.863 -19.729 33.038 1.00 83.44 427 SER A CA 1
ATOM 3196 C C . SER A 1 427 ? -40.648 -18.847 32.695 1.00 83.44 427 SER A C 1
ATOM 3198 O O . SER A 1 427 ? -40.656 -17.646 32.957 1.00 83.44 427 SER A O 1
ATOM 3200 N N . GLY A 1 428 ? -39.606 -19.439 32.106 1.00 92.19 428 GLY A N 1
ATOM 3201 C CA . GLY A 1 428 ? -38.470 -18.714 31.542 1.00 92.19 428 GLY A CA 1
ATOM 3202 C C . GLY A 1 428 ? -38.752 -18.225 30.118 1.00 92.19 428 GLY A C 1
ATOM 3203 O O . GLY A 1 428 ? -39.711 -18.652 29.471 1.00 92.19 428 GLY A O 1
ATOM 3204 N N . GLY A 1 429 ? -37.900 -17.345 29.598 1.00 95.00 429 GLY A N 1
ATOM 3205 C CA . GLY A 1 429 ? -38.072 -16.795 28.254 1.00 95.00 429 GLY A CA 1
ATOM 3206 C C . GLY A 1 429 ? -36.923 -15.907 27.789 1.00 95.00 429 GLY A C 1
ATOM 3207 O O . GLY A 1 429 ? -36.095 -15.452 28.580 1.00 95.00 429 GLY A O 1
ATOM 3208 N N . ILE A 1 430 ? -36.890 -15.660 26.481 1.00 95.31 430 ILE A N 1
ATOM 3209 C CA . ILE A 1 430 ? -35.964 -14.733 25.831 1.00 95.31 430 ILE A CA 1
ATOM 3210 C C . ILE A 1 430 ? -36.519 -13.311 25.961 1.00 95.31 430 ILE A C 1
ATOM 3212 O O . ILE A 1 430 ? -37.656 -13.027 25.585 1.00 95.31 430 ILE A O 1
ATOM 3216 N N . VAL A 1 431 ? -35.710 -12.418 26.523 1.00 90.06 431 VAL A N 1
ATOM 3217 C CA . VAL A 1 431 ? -36.069 -11.021 26.802 1.00 90.06 431 VAL A CA 1
ATOM 3218 C C . VAL A 1 431 ? -35.609 -10.095 25.674 1.00 90.06 431 VAL A C 1
ATOM 3220 O O . VAL A 1 431 ? -36.321 -9.146 25.346 1.00 90.06 431 VAL A O 1
ATOM 3223 N N . GLU A 1 432 ? -34.447 -10.378 25.077 1.00 89.81 432 GLU A N 1
ATOM 3224 C CA . GLU A 1 432 ? -33.800 -9.552 24.049 1.00 89.81 432 GLU A CA 1
ATOM 3225 C C . GLU A 1 432 ? -32.862 -10.402 23.166 1.00 89.81 432 GLU A C 1
ATOM 3227 O O . GLU A 1 432 ? -32.310 -11.408 23.621 1.00 89.81 432 GLU A O 1
ATOM 3232 N N . VAL A 1 433 ? -32.636 -9.987 21.915 1.00 92.75 433 VAL A N 1
ATOM 3233 C CA . VAL A 1 433 ? -31.636 -10.574 21.005 1.00 92.75 433 VAL A CA 1
ATOM 3234 C C . VAL A 1 433 ? -30.767 -9.447 20.438 1.00 92.75 433 VAL A C 1
ATOM 3236 O O . VAL A 1 433 ? -31.281 -8.449 19.959 1.00 92.75 433 VAL A O 1
ATOM 3239 N N . ASN A 1 434 ? -29.443 -9.577 20.534 1.00 91.88 434 ASN A N 1
ATOM 3240 C CA . ASN A 1 434 ? -28.461 -8.529 20.223 1.00 91.88 434 ASN A CA 1
ATOM 3241 C C . ASN A 1 434 ? -27.602 -8.925 19.007 1.00 91.88 434 ASN A C 1
ATOM 3243 O O . ASN A 1 434 ? -26.992 -9.996 19.036 1.00 91.88 434 ASN A O 1
ATOM 3247 N N . ALA A 1 435 ? -27.469 -8.044 18.008 1.00 89.12 435 ALA A N 1
ATOM 3248 C CA . ALA A 1 435 ? -26.648 -8.275 16.809 1.00 89.12 435 ALA A CA 1
ATOM 3249 C C . ALA A 1 435 ? -25.125 -8.214 17.072 1.00 89.12 435 ALA A C 1
ATOM 3251 O O . ALA A 1 435 ? -24.406 -9.124 16.663 1.00 89.12 435 ALA A O 1
ATOM 3252 N N . ALA A 1 436 ? -24.639 -7.230 17.843 1.00 87.94 436 ALA A N 1
ATOM 3253 C CA . ALA A 1 436 ? -23.231 -7.095 18.248 1.00 87.94 436 ALA A CA 1
ATOM 3254 C C . ALA A 1 436 ? -22.980 -7.515 19.719 1.00 87.94 436 ALA A C 1
ATOM 3256 O O . ALA A 1 436 ? -22.802 -6.655 20.589 1.00 87.94 436 ALA A O 1
ATOM 3257 N N . PRO A 1 437 ? -22.946 -8.819 20.060 1.00 91.31 437 PRO A N 1
ATOM 3258 C CA . PRO A 1 437 ? -22.736 -9.261 21.437 1.00 91.31 437 PRO A CA 1
ATOM 3259 C C . PRO A 1 437 ? -21.343 -8.914 21.988 1.00 91.31 437 PRO A C 1
ATOM 3261 O O . PRO A 1 437 ? -20.306 -9.101 21.350 1.00 91.31 437 PRO A O 1
ATOM 3264 N N . GLY A 1 438 ? -21.308 -8.481 23.250 1.00 89.62 438 GLY A N 1
ATOM 3265 C CA . GLY A 1 438 ? -20.072 -8.254 23.999 1.00 89.62 438 GLY A CA 1
ATOM 3266 C C . GLY A 1 438 ? -19.408 -9.564 24.437 1.00 89.62 438 GLY A C 1
ATOM 3267 O O . GLY A 1 438 ? -19.695 -10.073 25.519 1.00 89.62 438 GLY A O 1
ATOM 3268 N N . LEU A 1 439 ? -18.475 -10.079 23.631 1.00 92.75 439 LEU A N 1
ATOM 3269 C CA . LEU A 1 439 ? -17.865 -11.408 23.803 1.00 92.75 439 LEU A CA 1
ATOM 3270 C C . LEU A 1 439 ? -17.025 -11.575 25.087 1.00 92.75 439 LEU A C 1
ATOM 3272 O O . LEU A 1 439 ? -16.786 -12.703 25.516 1.00 92.75 439 LEU A O 1
ATOM 3276 N N . ARG A 1 440 ? -16.606 -10.470 25.729 1.00 88.94 440 ARG A N 1
ATOM 3277 C CA . ARG A 1 440 ? -15.728 -10.438 26.923 1.00 88.94 440 ARG A CA 1
ATOM 3278 C C . ARG A 1 440 ? -16.136 -11.435 28.018 1.00 88.94 440 ARG A C 1
ATOM 3280 O O . ARG A 1 440 ? -15.262 -12.072 28.594 1.00 88.94 440 ARG A O 1
ATOM 3287 N N . MET A 1 441 ? -17.438 -11.606 28.268 1.00 90.69 441 MET A N 1
ATOM 3288 C CA . MET A 1 441 ? -17.946 -12.508 29.314 1.00 90.69 441 MET A CA 1
ATOM 3289 C C . MET A 1 441 ? -17.822 -14.005 28.996 1.00 90.69 441 MET A C 1
ATOM 3291 O O . MET A 1 441 ? -17.860 -14.813 29.916 1.00 90.69 441 MET A O 1
ATOM 3295 N N . HIS A 1 442 ? -17.665 -14.370 27.722 1.00 95.25 442 HIS A N 1
ATOM 3296 C CA . HIS A 1 442 ? -17.456 -15.753 27.282 1.00 95.25 442 HIS A CA 1
ATOM 3297 C C . HIS A 1 442 ? -15.968 -16.064 27.086 1.00 95.25 442 HIS A C 1
ATOM 3299 O O . HIS A 1 442 ? -15.537 -17.183 27.344 1.00 95.25 442 HIS A O 1
ATOM 3305 N N . LEU A 1 443 ? -15.178 -15.067 26.670 1.00 92.94 443 LEU A N 1
ATOM 3306 C CA . LEU A 1 443 ? -13.721 -15.166 26.540 1.00 92.94 443 LEU A CA 1
ATOM 3307 C C . LEU A 1 443 ? -13.043 -15.293 27.916 1.00 92.94 443 LEU A C 1
ATOM 3309 O O . LEU A 1 443 ? -12.274 -16.224 28.144 1.00 92.94 443 LEU A O 1
ATOM 3313 N N . SER A 1 444 ? -13.381 -14.384 28.838 1.00 90.31 444 SER A N 1
ATOM 3314 C CA . SER A 1 444 ? -12.791 -14.273 30.178 1.00 90.31 444 SER A CA 1
ATOM 3315 C C . SER A 1 444 ? -13.886 -14.116 31.245 1.00 90.31 444 SER A C 1
ATOM 3317 O O . SER A 1 444 ? -14.060 -13.021 31.792 1.00 90.31 444 SER A O 1
ATOM 3319 N N . PRO A 1 445 ? -14.663 -15.175 31.545 1.00 91.62 445 PRO A N 1
ATOM 3320 C CA . PRO A 1 445 ? -15.657 -15.129 32.613 1.00 91.62 445 PRO A CA 1
ATOM 3321 C C . PRO A 1 445 ? -14.996 -14.899 33.984 1.00 91.62 445 PRO A C 1
ATOM 3323 O O . PRO A 1 445 ? -13.817 -15.186 34.197 1.00 91.62 445 PRO A O 1
ATOM 3326 N N . SER A 1 446 ? -15.766 -14.394 34.950 1.00 90.25 446 SER A N 1
ATOM 3327 C CA . SER A 1 446 ? -15.311 -14.238 36.340 1.00 90.25 446 SER A CA 1
ATOM 3328 C C . SER A 1 446 ? -15.094 -15.594 37.024 1.00 90.25 446 SER A C 1
ATOM 3330 O O . SER A 1 446 ? -14.177 -15.717 37.839 1.00 90.25 446 SER A O 1
ATOM 3332 N N . TYR A 1 447 ? -15.920 -16.585 36.660 1.00 91.06 447 TYR A N 1
ATOM 3333 C CA . TYR A 1 447 ? -15.913 -17.970 37.141 1.00 91.06 447 TYR A CA 1
ATOM 3334 C C . TYR A 1 447 ? -16.238 -18.941 35.988 1.00 91.06 447 TYR A C 1
ATOM 3336 O O . TYR A 1 447 ? -17.013 -18.598 35.098 1.00 91.06 447 TYR A O 1
ATOM 3344 N N . GLY A 1 448 ? -15.699 -20.162 36.012 1.00 92.00 448 GLY A N 1
ATOM 3345 C CA . GLY A 1 448 ? -15.881 -21.145 34.932 1.00 92.00 448 GLY A CA 1
ATOM 3346 C C . GLY A 1 448 ? -14.811 -21.040 33.836 1.00 92.00 448 GLY A C 1
ATOM 3347 O O . GLY A 1 448 ? -13.704 -20.562 34.094 1.00 92.00 448 GLY A O 1
ATOM 3348 N N . LYS A 1 449 ? -15.103 -21.535 32.626 1.00 93.88 449 LYS A N 1
ATOM 3349 C CA . LYS A 1 449 ? -14.116 -21.737 31.554 1.00 93.88 449 LYS A CA 1
ATOM 3350 C C . LYS A 1 449 ? -14.300 -20.739 30.404 1.00 93.88 449 LYS A C 1
ATOM 3352 O O . LYS A 1 449 ? -15.385 -20.599 29.850 1.00 93.88 449 LYS A O 1
ATOM 3357 N N . GLY A 1 450 ? -13.204 -20.105 29.981 1.00 94.81 450 GLY A N 1
ATOM 3358 C CA . GLY A 1 450 ? -13.173 -19.301 28.755 1.00 94.81 450 GLY A CA 1
ATOM 3359 C C . GLY A 1 450 ? -13.450 -20.140 27.499 1.00 94.81 450 GLY A C 1
ATOM 3360 O O . GLY A 1 450 ? -12.921 -21.246 27.344 1.00 94.81 450 GLY A O 1
ATOM 3361 N N . ARG A 1 451 ? -14.288 -19.621 26.601 1.00 95.81 451 ARG A N 1
ATOM 3362 C CA . ARG A 1 451 ? -14.729 -20.271 25.356 1.00 95.81 451 ARG A CA 1
ATOM 3363 C C . ARG A 1 451 ? -14.049 -19.595 24.159 1.00 95.81 451 ARG A C 1
ATOM 3365 O O . ARG A 1 451 ? -14.046 -18.368 24.083 1.00 95.81 451 ARG A O 1
ATOM 3372 N N . ASP A 1 452 ? -13.489 -20.365 23.216 1.00 94.56 452 ASP A N 1
ATOM 3373 C CA . ASP A 1 452 ? -12.844 -19.807 22.007 1.00 94.56 452 ASP A CA 1
ATOM 3374 C C . ASP A 1 452 ? -13.901 -19.397 20.965 1.00 94.56 452 ASP A C 1
ATOM 3376 O O . ASP A 1 452 ? -14.149 -20.050 19.951 1.00 94.56 452 ASP A O 1
ATOM 3380 N N . VAL A 1 453 ? -14.587 -18.300 21.286 1.00 95.62 453 VAL A N 1
ATOM 3381 C CA . VAL A 1 453 ? -15.622 -17.687 20.452 1.00 95.62 453 VAL A CA 1
ATOM 3382 C C . VAL A 1 453 ? -15.035 -17.132 19.152 1.00 95.62 453 VAL A C 1
ATOM 3384 O O . VAL A 1 453 ? -15.700 -17.177 18.118 1.00 95.62 453 VAL A O 1
ATOM 3387 N N . GLY A 1 454 ? -13.792 -16.641 19.182 1.00 95.06 454 GLY A N 1
ATOM 3388 C CA . GLY A 1 454 ? -13.098 -16.153 17.992 1.00 95.06 454 GLY A CA 1
ATOM 3389 C C . GLY A 1 454 ? -12.972 -17.247 16.935 1.00 95.06 454 GLY A C 1
ATOM 3390 O O . GLY A 1 454 ? -13.376 -17.049 15.790 1.00 95.06 454 GLY A O 1
ATOM 3391 N N . GLU A 1 455 ? -12.507 -18.434 17.335 1.00 94.06 455 GLU A N 1
ATOM 3392 C CA . GLU A 1 455 ? -12.412 -19.605 16.455 1.00 94.06 455 GLU A CA 1
ATOM 3393 C C . GLU A 1 455 ? -13.785 -20.072 15.947 1.00 94.06 455 GLU A C 1
ATOM 3395 O O . GLU A 1 455 ? -13.910 -20.466 14.784 1.00 94.06 455 GLU A O 1
ATOM 3400 N N . ALA A 1 456 ? -14.839 -19.977 16.764 1.00 93.81 456 ALA A N 1
ATOM 3401 C CA . ALA A 1 456 ? -16.202 -20.280 16.326 1.00 93.81 456 ALA A CA 1
ATOM 3402 C C . ALA A 1 456 ? -16.711 -19.296 15.253 1.00 93.81 456 ALA A C 1
ATOM 3404 O O . ALA A 1 456 ? -17.279 -19.725 14.247 1.00 93.81 456 ALA A O 1
ATOM 3405 N N . ILE A 1 457 ? -16.467 -17.990 15.420 1.00 94.31 457 ILE A N 1
ATOM 3406 C CA . ILE A 1 457 ? -16.850 -16.957 14.442 1.00 94.31 457 ILE A CA 1
ATOM 3407 C C . ILE A 1 457 ? -16.034 -17.108 13.152 1.00 94.31 457 ILE A C 1
ATOM 3409 O O . ILE A 1 457 ? -16.601 -17.127 12.063 1.00 94.31 457 ILE A O 1
ATOM 3413 N N . ILE A 1 458 ? -14.718 -17.316 13.229 1.00 92.94 458 ILE A N 1
ATOM 3414 C CA . ILE A 1 458 ? -13.909 -17.569 12.025 1.00 92.94 458 ILE A CA 1
ATOM 3415 C C . ILE A 1 458 ? -14.320 -18.881 11.334 1.00 92.94 458 ILE A C 1
ATOM 3417 O O . ILE A 1 458 ? -14.335 -18.945 10.102 1.00 92.94 458 ILE A O 1
ATOM 3421 N N . SER A 1 459 ? -14.743 -19.897 12.093 1.00 89.62 459 SER A N 1
ATOM 3422 C CA . SER A 1 459 ? -15.328 -21.126 11.538 1.00 89.62 459 SER A CA 1
ATOM 3423 C C . SER A 1 459 ? -16.663 -20.896 10.829 1.00 89.62 459 SER A C 1
ATOM 3425 O O . SER A 1 459 ? -16.923 -21.570 9.837 1.00 89.62 459 SER A O 1
ATOM 3427 N N . SER A 1 460 ? -17.505 -19.955 11.270 1.00 88.38 460 SER A N 1
ATOM 3428 C CA . SER A 1 460 ? -18.734 -19.621 10.534 1.00 88.38 460 SER A CA 1
ATOM 3429 C C . SER A 1 460 ? -18.444 -18.818 9.258 1.00 88.38 460 SER A C 1
ATOM 3431 O O . SER A 1 460 ? -19.158 -18.963 8.265 1.00 88.38 460 SER A O 1
ATOM 3433 N N . ILE A 1 461 ? -17.366 -18.028 9.235 1.00 88.81 461 ILE A N 1
ATOM 3434 C CA . ILE A 1 461 ? -16.974 -17.210 8.076 1.00 88.81 461 ILE A CA 1
ATOM 3435 C C . ILE A 1 461 ? -16.258 -18.037 6.989 1.00 88.81 461 ILE A C 1
ATOM 3437 O O . ILE A 1 461 ? -16.571 -17.854 5.812 1.00 88.81 461 ILE A O 1
ATOM 3441 N N . TYR A 1 462 ? -15.333 -18.928 7.370 1.00 86.94 462 TYR A N 1
ATOM 3442 C CA . TYR A 1 462 ? -14.427 -19.667 6.465 1.00 86.94 462 TYR A CA 1
ATOM 3443 C C . TYR A 1 462 ? -14.478 -21.205 6.632 1.00 86.94 462 TYR A C 1
ATOM 3445 O O . TYR A 1 462 ? -13.557 -21.915 6.232 1.00 86.94 462 TYR A O 1
ATOM 3453 N N . GLY A 1 463 ? -15.524 -21.743 7.264 1.00 75.88 463 GLY A N 1
ATOM 3454 C CA . GLY A 1 463 ? -15.707 -23.186 7.453 1.00 75.88 463 GLY A CA 1
ATOM 3455 C C . GLY A 1 463 ? -16.302 -23.921 6.241 1.00 75.88 463 GLY A C 1
ATOM 3456 O O . GLY A 1 463 ? -16.840 -23.297 5.320 1.00 75.88 463 GLY A O 1
ATOM 3457 N N . PRO A 1 464 ? -16.249 -25.269 6.242 1.00 62.34 464 PRO A N 1
ATOM 3458 C CA . PRO A 1 464 ? -16.786 -26.085 5.158 1.00 62.34 464 PRO A CA 1
ATOM 3459 C C . PRO A 1 464 ? -18.289 -25.846 4.956 1.00 62.34 464 PRO A C 1
ATOM 3461 O O . PRO A 1 464 ? -19.087 -26.056 5.865 1.00 62.34 464 PRO A O 1
ATOM 3464 N N . GLY A 1 465 ? -18.658 -25.437 3.739 1.00 59.66 465 GLY A N 1
ATOM 3465 C CA . GLY A 1 465 ? -20.037 -25.152 3.324 1.00 59.66 465 GLY A CA 1
ATOM 3466 C C . GLY A 1 465 ? -20.281 -23.680 2.971 1.00 59.66 465 GLY A C 1
ATOM 3467 O O . GLY A 1 465 ? -21.039 -23.393 2.045 1.00 59.66 465 GLY A O 1
ATOM 3468 N N . ASN A 1 466 ? -19.579 -22.742 3.615 1.00 57.66 466 ASN A N 1
ATOM 3469 C CA . ASN A 1 466 ? -19.800 -21.304 3.424 1.00 57.66 466 ASN A CA 1
ATOM 3470 C C . ASN A 1 466 ? -18.866 -20.715 2.359 1.00 57.66 466 ASN A C 1
ATOM 3472 O O . ASN A 1 466 ? -17.862 -20.085 2.673 1.00 57.66 466 ASN A O 1
ATOM 3476 N N . ARG A 1 467 ? -19.210 -20.932 1.078 1.00 51.34 467 ARG A N 1
ATOM 3477 C CA . ARG A 1 467 ? -18.470 -20.519 -0.145 1.00 51.34 467 ARG A CA 1
ATOM 3478 C C . ARG A 1 467 ? -17.028 -21.044 -0.296 1.00 51.34 467 ARG A C 1
ATOM 3480 O O . ARG A 1 467 ? -16.520 -21.008 -1.413 1.00 51.34 467 ARG A O 1
ATOM 3487 N N . GLY A 1 468 ? -16.412 -21.558 0.766 1.00 49.62 468 GLY A N 1
ATOM 3488 C CA . GLY A 1 468 ? -15.035 -22.047 0.805 1.00 49.62 468 GLY A CA 1
ATOM 3489 C C . GLY A 1 468 ? -14.897 -23.536 1.137 1.00 49.62 468 GLY A C 1
ATOM 3490 O O . GLY A 1 468 ? -15.855 -24.232 1.485 1.00 49.62 468 GLY A O 1
ATOM 3491 N N . SER A 1 469 ? -13.658 -24.026 1.038 1.00 50.88 469 SER A N 1
ATOM 3492 C CA . SER A 1 469 ? -13.267 -25.353 1.538 1.00 50.88 469 SER A CA 1
ATOM 3493 C C . SER A 1 469 ? -12.902 -25.298 3.026 1.00 50.88 469 SER A C 1
ATOM 3495 O O . SER A 1 469 ? -12.592 -24.228 3.541 1.00 50.88 469 SER A O 1
ATOM 3497 N N . ALA A 1 470 ? -12.830 -26.453 3.698 1.00 48.72 470 ALA A N 1
ATOM 3498 C CA . ALA A 1 470 ? -12.441 -26.540 5.113 1.00 48.72 470 ALA A CA 1
ATOM 3499 C C . ALA A 1 470 ? -11.067 -25.915 5.457 1.00 48.72 470 ALA A C 1
ATOM 3501 O O . ALA A 1 470 ? -10.835 -25.586 6.616 1.00 48.72 470 ALA A O 1
ATOM 3502 N N . ASN A 1 471 ? -10.183 -25.743 4.464 1.00 57.19 471 ASN A N 1
ATOM 3503 C CA . ASN A 1 471 ? -8.840 -25.172 4.613 1.00 57.19 471 ASN A CA 1
ATOM 3504 C C . ASN A 1 471 ? -8.694 -23.827 3.864 1.00 57.19 471 ASN A C 1
ATOM 3506 O O . ASN A 1 471 ? -7.652 -23.561 3.264 1.00 57.19 471 ASN A O 1
ATOM 3510 N N . GLU A 1 472 ? -9.737 -22.992 3.819 1.00 77.50 472 GLU A N 1
ATOM 3511 C CA . GLU A 1 472 ? -9.634 -21.664 3.204 1.00 77.50 472 GLU A CA 1
ATOM 3512 C C . GLU A 1 472 ? -8.826 -20.680 4.071 1.00 77.50 472 GLU A C 1
ATOM 3514 O O . GLU A 1 472 ? -9.182 -20.375 5.205 1.00 77.50 472 GLU A O 1
ATOM 3519 N N . ASP A 1 473 ? -7.751 -20.133 3.498 1.00 86.50 473 ASP A N 1
ATOM 3520 C CA . ASP A 1 473 ? -6.822 -19.200 4.147 1.00 86.50 473 ASP A CA 1
ATOM 3521 C C . ASP A 1 473 ? -7.148 -17.714 3.884 1.00 86.50 473 ASP A C 1
ATOM 3523 O O . ASP A 1 473 ? -6.326 -16.835 4.146 1.00 86.50 473 ASP A O 1
ATOM 3527 N N . GLY A 1 474 ? -8.303 -17.429 3.277 1.00 90.50 474 GLY A N 1
ATOM 3528 C CA . GLY A 1 474 ? -8.718 -16.086 2.870 1.00 90.50 474 GLY A CA 1
ATOM 3529 C C . GLY A 1 474 ? -7.910 -15.446 1.728 1.00 90.50 474 GLY A C 1
ATOM 3530 O O . GLY A 1 474 ? -8.144 -14.270 1.444 1.00 90.50 474 GLY A O 1
ATOM 3531 N N . ARG A 1 475 ? -6.980 -16.147 1.053 1.00 92.62 475 ARG A N 1
ATOM 3532 C CA . ARG A 1 475 ? -6.141 -15.553 -0.013 1.00 92.62 475 ARG A CA 1
ATOM 3533 C C . ARG A 1 475 ? -6.504 -15.992 -1.426 1.00 92.62 475 ARG A C 1
ATOM 3535 O O . ARG A 1 475 ? -6.768 -17.161 -1.713 1.00 92.62 475 ARG A O 1
ATOM 3542 N N . ILE A 1 476 ? -6.439 -15.018 -2.324 1.00 95.31 476 ILE A N 1
ATOM 3543 C CA . ILE A 1 476 ? -6.336 -15.204 -3.773 1.00 95.31 476 ILE A CA 1
ATOM 3544 C C . ILE A 1 476 ? -4.891 -15.555 -4.179 1.00 95.31 476 ILE A C 1
ATOM 3546 O O . ILE A 1 476 ? -3.958 -15.220 -3.443 1.00 95.31 476 ILE A O 1
ATOM 3550 N N . PRO A 1 477 ? -4.656 -16.174 -5.352 1.00 96.06 477 PRO A N 1
ATOM 3551 C CA . PRO A 1 477 ? -3.311 -16.342 -5.892 1.00 96.06 477 PRO A CA 1
ATOM 3552 C C . PRO A 1 477 ? -2.632 -14.988 -6.135 1.00 96.06 477 PRO A C 1
ATOM 3554 O O . PRO A 1 477 ? -3.195 -14.106 -6.783 1.00 96.06 477 PRO A O 1
ATOM 3557 N N . ILE A 1 478 ? -1.404 -14.834 -5.638 1.00 98.19 478 ILE A N 1
ATOM 3558 C CA . ILE A 1 478 ? -0.582 -13.626 -5.805 1.00 98.19 478 ILE A CA 1
ATOM 3559 C C . ILE A 1 478 ? 0.740 -14.011 -6.474 1.00 98.19 478 ILE A C 1
ATOM 3561 O O . ILE A 1 478 ? 1.447 -14.893 -5.977 1.00 98.19 478 ILE A O 1
ATOM 3565 N N . VAL A 1 479 ? 1.103 -13.314 -7.554 1.00 98.69 479 VAL A N 1
ATOM 3566 C CA . VAL A 1 479 ? 2.423 -13.398 -8.198 1.00 98.69 479 VAL A CA 1
ATOM 3567 C C . VAL A 1 479 ? 3.166 -12.078 -8.016 1.00 98.69 479 VAL A C 1
ATOM 3569 O O . VAL A 1 479 ? 2.783 -11.057 -8.583 1.00 98.69 479 VAL A O 1
ATOM 3572 N N . ALA A 1 480 ? 4.247 -12.081 -7.243 1.00 98.38 480 ALA A N 1
ATOM 3573 C CA . ALA A 1 480 ? 5.113 -10.919 -7.071 1.00 98.38 480 ALA A CA 1
ATOM 3574 C C . ALA A 1 480 ? 6.264 -10.957 -8.087 1.00 98.38 480 ALA A C 1
ATOM 3576 O O . ALA A 1 480 ? 6.898 -11.993 -8.252 1.00 98.38 480 ALA A O 1
ATOM 3577 N N . VAL A 1 481 ? 6.563 -9.842 -8.758 1.00 98.12 481 VAL A N 1
ATOM 3578 C CA . VAL A 1 481 ? 7.605 -9.757 -9.797 1.00 98.12 481 VAL A CA 1
ATOM 3579 C C . VAL A 1 481 ? 8.602 -8.652 -9.460 1.00 98.12 481 VAL A C 1
ATOM 3581 O O . VAL A 1 481 ? 8.225 -7.489 -9.307 1.00 98.12 481 VAL A O 1
ATOM 3584 N N . THR A 1 482 ? 9.892 -8.983 -9.392 1.00 95.25 482 THR A N 1
ATOM 3585 C CA . THR A 1 482 ? 10.971 -8.002 -9.221 1.00 95.25 482 THR A CA 1
ATOM 3586 C C . THR A 1 482 ? 12.210 -8.331 -10.061 1.00 95.25 482 THR A C 1
ATOM 3588 O O . THR A 1 482 ? 12.297 -9.361 -10.724 1.00 95.25 482 THR A O 1
ATOM 3591 N N . GLY A 1 483 ? 13.167 -7.408 -10.057 1.00 90.56 483 GLY A N 1
ATOM 3592 C CA . GLY A 1 483 ? 14.403 -7.462 -10.836 1.00 90.56 483 GLY A CA 1
ATOM 3593 C C . GLY A 1 483 ? 14.878 -6.068 -11.240 1.00 90.56 483 GLY A C 1
ATOM 3594 O O . GLY A 1 483 ? 14.311 -5.057 -10.800 1.00 90.56 483 GLY A O 1
ATOM 3595 N N . THR A 1 484 ? 15.926 -6.000 -12.051 1.00 83.81 484 THR A N 1
ATOM 3596 C CA . THR A 1 484 ? 16.393 -4.767 -12.702 1.00 83.81 484 THR A CA 1
ATOM 3597 C C . THR A 1 484 ? 15.545 -4.523 -13.958 1.00 83.81 484 THR A C 1
ATOM 3599 O O . THR A 1 484 ? 14.655 -3.671 -13.957 1.00 83.81 484 THR A O 1
ATOM 3602 N N . ASN A 1 485 ? 15.675 -5.374 -14.976 1.00 85.94 485 ASN A N 1
ATOM 3603 C CA . ASN A 1 485 ? 14.939 -5.306 -16.242 1.00 85.94 485 ASN A CA 1
ATOM 3604 C C . ASN A 1 485 ? 13.903 -6.447 -16.379 1.00 85.94 485 ASN A C 1
ATOM 3606 O O . ASN A 1 485 ? 13.968 -7.453 -15.675 1.00 85.94 485 ASN A O 1
ATOM 3610 N N . GLY A 1 486 ? 12.928 -6.301 -17.284 1.00 87.81 486 GLY A N 1
ATOM 3611 C CA . GLY A 1 486 ? 11.928 -7.342 -17.606 1.00 87.81 486 GLY A CA 1
ATOM 3612 C C . GLY A 1 486 ? 10.669 -7.386 -16.722 1.00 87.81 486 GLY A C 1
ATOM 3613 O O . GLY A 1 486 ? 9.665 -7.974 -17.128 1.00 87.81 486 GLY A O 1
ATOM 3614 N N . LYS A 1 487 ? 10.681 -6.702 -15.564 1.00 91.62 487 LYS A N 1
ATOM 3615 C CA . LYS A 1 487 ? 9.574 -6.642 -14.585 1.00 91.62 487 LYS A CA 1
ATOM 3616 C C . LYS A 1 487 ? 8.193 -6.420 -15.224 1.00 91.62 487 LYS A C 1
ATOM 3618 O O . LYS A 1 487 ? 7.355 -7.314 -15.186 1.00 91.62 487 LYS A O 1
ATOM 3623 N N . THR A 1 488 ? 7.995 -5.253 -15.845 1.00 90.19 488 THR A N 1
ATOM 3624 C CA . THR A 1 488 ? 6.713 -4.787 -16.409 1.00 90.19 488 THR A CA 1
ATOM 3625 C C . THR A 1 488 ? 6.158 -5.711 -17.498 1.00 90.19 488 THR A C 1
ATOM 3627 O O . THR A 1 488 ? 4.949 -5.879 -17.613 1.00 90.19 488 THR A O 1
ATOM 3630 N N . THR A 1 489 ? 7.031 -6.319 -18.309 1.00 92.19 489 THR A N 1
ATOM 3631 C CA . THR A 1 489 ? 6.619 -7.264 -19.360 1.00 92.19 489 THR A CA 1
ATOM 3632 C C . THR A 1 489 ? 6.188 -8.593 -18.750 1.00 92.19 489 THR A C 1
ATOM 3634 O O . THR A 1 489 ? 5.165 -9.145 -19.141 1.00 92.19 489 THR A O 1
ATOM 3637 N N . THR A 1 490 ? 6.938 -9.084 -17.761 1.00 96.25 490 THR A N 1
ATOM 3638 C CA . THR A 1 490 ? 6.648 -10.350 -17.076 1.00 96.25 490 THR A CA 1
ATOM 3639 C C . THR A 1 490 ? 5.351 -10.257 -16.267 1.00 96.25 490 THR A C 1
ATOM 3641 O O . THR A 1 490 ? 4.518 -11.154 -16.361 1.00 96.25 490 THR A O 1
ATOM 3644 N N . SER A 1 491 ? 5.121 -9.157 -15.536 1.00 96.19 491 SER A N 1
ATOM 3645 C CA . SER A 1 491 ? 3.869 -8.950 -14.790 1.00 96.19 491 SER A CA 1
ATOM 3646 C C . SER A 1 491 ? 2.652 -8.845 -15.715 1.00 96.19 491 SER A C 1
ATOM 3648 O O . SER A 1 491 ? 1.664 -9.545 -15.497 1.00 96.19 491 SER A O 1
ATOM 3650 N N . ARG A 1 492 ? 2.738 -8.054 -16.794 1.00 95.12 492 ARG A N 1
ATOM 3651 C CA . ARG A 1 492 ? 1.655 -7.930 -17.788 1.00 95.12 492 ARG A CA 1
ATOM 3652 C C . ARG A 1 492 ? 1.369 -9.250 -18.518 1.00 95.12 492 ARG A C 1
ATOM 3654 O O . ARG A 1 492 ? 0.204 -9.557 -18.746 1.00 95.12 492 ARG A O 1
ATOM 3661 N N . LEU A 1 493 ? 2.386 -10.064 -18.815 1.00 96.38 493 LEU A N 1
ATOM 3662 C CA . LEU A 1 493 ? 2.201 -11.381 -19.437 1.00 96.38 493 LEU A CA 1
ATOM 3663 C C . LEU A 1 493 ? 1.557 -12.405 -18.483 1.00 96.38 493 LEU A C 1
ATOM 3665 O O . LEU A 1 493 ? 0.648 -13.121 -18.898 1.00 96.38 493 LEU A O 1
ATOM 3669 N N . VAL A 1 494 ? 1.953 -12.454 -17.205 1.00 97.81 494 VAL A N 1
ATOM 3670 C CA . VAL A 1 494 ? 1.288 -13.322 -16.208 1.00 97.81 494 VAL A CA 1
ATOM 3671 C C . VAL A 1 494 ? -0.162 -12.882 -15.977 1.00 97.81 494 VAL A C 1
ATOM 3673 O O . VAL A 1 494 ? -1.059 -13.724 -15.951 1.00 97.81 494 VAL A O 1
ATOM 3676 N N . ALA A 1 495 ? -0.421 -11.573 -15.888 1.00 97.06 495 ALA A N 1
ATOM 3677 C CA . ALA A 1 495 ? -1.780 -11.047 -15.774 1.00 97.06 495 ALA A CA 1
ATOM 3678 C C . ALA A 1 495 ? -2.637 -11.406 -17.003 1.00 97.06 495 ALA A C 1
ATOM 3680 O O . ALA A 1 495 ? -3.791 -11.801 -16.858 1.00 97.06 495 ALA A O 1
ATOM 3681 N N . HIS A 1 496 ? -2.061 -11.358 -18.208 1.00 96.56 496 HIS A N 1
ATOM 3682 C CA . HIS A 1 496 ? -2.730 -11.794 -19.435 1.00 96.56 496 HIS A CA 1
ATOM 3683 C C . HIS A 1 496 ? -3.055 -13.299 -19.436 1.00 96.56 496 HIS A C 1
ATOM 3685 O O . HIS A 1 496 ? -4.120 -13.690 -19.909 1.00 96.56 496 HIS A O 1
ATOM 3691 N N . MET A 1 497 ? -2.198 -14.153 -18.860 1.00 97.56 497 MET A N 1
ATOM 3692 C CA . MET A 1 497 ? -2.498 -15.585 -18.695 1.00 97.56 497 MET A CA 1
ATOM 3693 C C . MET A 1 497 ? -3.654 -15.833 -17.714 1.00 97.56 497 MET A C 1
ATOM 3695 O O . MET A 1 497 ? -4.546 -16.614 -18.035 1.00 97.56 497 MET A O 1
ATOM 3699 N N . PHE A 1 498 ? -3.697 -15.138 -16.570 1.00 97.56 498 PHE A N 1
ATOM 3700 C CA . PHE A 1 498 ? -4.843 -15.211 -15.650 1.00 97.56 498 PHE A CA 1
ATOM 3701 C C . PHE A 1 498 ? -6.148 -14.733 -16.312 1.00 97.56 498 PHE A C 1
ATOM 3703 O O . PHE A 1 498 ? -7.167 -15.416 -16.220 1.00 97.56 498 PHE A O 1
ATOM 3710 N N . ALA A 1 499 ? -6.114 -13.621 -17.053 1.00 96.56 499 ALA A N 1
ATOM 3711 C CA . ALA A 1 499 ? -7.274 -13.135 -17.804 1.00 96.56 499 ALA A CA 1
ATOM 3712 C C . ALA A 1 499 ? -7.706 -14.121 -18.911 1.00 96.56 499 ALA A C 1
ATOM 3714 O O . ALA A 1 499 ? -8.896 -14.310 -19.149 1.00 96.56 499 ALA A O 1
ATOM 3715 N N . THR A 1 500 ? -6.753 -14.823 -19.537 1.00 96.25 500 THR A N 1
ATOM 3716 C CA . THR A 1 500 ? -7.021 -15.897 -20.517 1.00 96.25 500 THR A CA 1
ATOM 3717 C C . THR A 1 500 ? -7.697 -17.125 -19.886 1.00 96.25 500 THR A C 1
ATOM 3719 O O . THR A 1 500 ? -8.372 -17.877 -20.588 1.00 96.25 500 THR A O 1
ATOM 3722 N N . GLN A 1 501 ? -7.559 -17.319 -18.569 1.00 95.19 501 GLN A N 1
ATOM 3723 C CA . GLN A 1 501 ? -8.297 -18.324 -17.795 1.00 95.19 501 GLN A CA 1
ATOM 3724 C C . GLN A 1 501 ? -9.736 -17.878 -17.458 1.00 95.19 501 GLN A C 1
ATOM 3726 O O . GLN A 1 501 ? -10.536 -18.689 -16.997 1.00 95.19 501 GLN A O 1
ATOM 3731 N N . GLY A 1 502 ? -10.069 -16.598 -17.668 1.00 95.44 502 GLY A N 1
ATOM 3732 C CA . GLY A 1 502 ? -11.335 -15.986 -17.256 1.00 95.44 502 GLY A CA 1
ATOM 3733 C C . GLY A 1 502 ? -11.338 -15.411 -15.835 1.00 95.44 502 GLY A C 1
ATOM 3734 O O . GLY A 1 502 ? -12.410 -15.087 -15.335 1.00 95.44 502 GLY A O 1
ATOM 3735 N N . LEU A 1 503 ? -10.175 -15.283 -15.181 1.00 96.56 503 LEU A N 1
ATOM 3736 C CA . LEU A 1 503 ? -10.063 -14.668 -13.852 1.00 96.56 503 LEU A CA 1
ATOM 3737 C C . LEU A 1 503 ? -10.010 -13.139 -13.953 1.00 96.56 503 LEU A C 1
ATOM 3739 O O . LEU A 1 503 ? -9.250 -12.591 -14.755 1.00 96.56 503 LEU A O 1
ATOM 3743 N N . ARG A 1 504 ? -10.728 -12.445 -13.067 1.00 97.75 504 ARG A N 1
ATOM 3744 C CA . ARG A 1 504 ? -10.674 -10.984 -12.912 1.00 97.75 504 ARG A CA 1
ATOM 3745 C C . ARG A 1 504 ? -9.383 -10.581 -12.203 1.00 97.75 504 ARG A C 1
ATOM 3747 O O . ARG A 1 504 ? -9.222 -10.753 -10.991 1.00 97.75 504 ARG A O 1
ATOM 3754 N N . VAL A 1 505 ? -8.423 -10.073 -12.974 1.00 98.06 505 VAL A N 1
ATOM 3755 C CA . VAL A 1 505 ? -7.047 -9.854 -12.501 1.00 98.06 505 VAL A CA 1
ATOM 3756 C C . VAL A 1 505 ? -6.848 -8.456 -11.932 1.00 98.06 505 VAL A C 1
ATOM 3758 O O . VAL A 1 505 ? -7.172 -7.461 -12.580 1.00 98.06 505 VAL A O 1
ATOM 3761 N N . GLY A 1 506 ? -6.226 -8.374 -10.758 1.00 98.00 506 GLY A N 1
ATOM 3762 C CA . GLY A 1 506 ? -5.664 -7.139 -10.219 1.00 98.00 506 GLY A CA 1
ATOM 3763 C C . GLY A 1 506 ? -4.160 -7.049 -10.487 1.00 98.00 506 GLY A C 1
ATOM 3764 O O . GLY A 1 506 ? -3.421 -7.982 -10.188 1.00 98.00 506 GLY A O 1
ATOM 3765 N N . MET A 1 507 ? -3.666 -5.943 -11.036 1.00 97.12 507 MET A N 1
ATOM 3766 C CA . MET A 1 507 ? -2.252 -5.785 -11.388 1.00 97.12 507 MET A CA 1
ATOM 3767 C C . MET A 1 507 ? -1.692 -4.431 -10.948 1.00 97.12 507 MET A C 1
ATOM 3769 O O . MET A 1 507 ? -2.336 -3.396 -11.116 1.00 97.12 507 MET A O 1
ATOM 3773 N N . THR A 1 508 ? -0.447 -4.434 -10.463 1.00 95.88 508 THR A N 1
ATOM 3774 C CA . THR A 1 508 ? 0.363 -3.220 -10.284 1.00 95.88 508 THR A CA 1
ATOM 3775 C C . THR A 1 508 ? 1.601 -3.254 -11.174 1.00 95.88 508 THR A C 1
ATOM 3777 O O . THR A 1 508 ? 2.244 -4.295 -11.330 1.00 95.88 508 THR A O 1
ATOM 3780 N N . ASN A 1 509 ? 1.941 -2.112 -11.769 1.00 87.56 509 ASN A N 1
ATOM 3781 C CA . ASN A 1 509 ? 3.100 -1.948 -12.647 1.00 87.56 509 ASN A CA 1
ATOM 3782 C C . ASN A 1 509 ? 3.668 -0.517 -12.561 1.00 87.56 509 ASN A C 1
ATOM 3784 O O . ASN A 1 509 ? 3.183 0.310 -11.786 1.00 87.56 509 ASN A O 1
ATOM 3788 N N . THR A 1 510 ? 4.720 -0.224 -13.333 1.00 78.19 510 THR A N 1
ATOM 3789 C CA . THR A 1 510 ? 5.372 1.103 -13.350 1.00 78.19 510 THR A CA 1
ATOM 3790 C C . THR A 1 510 ? 4.516 2.241 -13.941 1.00 78.19 510 THR A C 1
ATOM 3792 O O . THR A 1 510 ? 4.998 3.371 -14.004 1.00 78.19 510 THR A O 1
ATOM 3795 N N . ASP A 1 511 ? 3.305 1.963 -14.435 1.00 74.81 511 ASP A N 1
ATOM 3796 C CA . ASP A 1 511 ? 2.479 2.924 -15.179 1.00 74.81 511 ASP A CA 1
ATOM 3797 C C . ASP A 1 511 ? 1.024 3.066 -14.664 1.00 74.81 511 ASP A C 1
ATOM 3799 O O . ASP A 1 511 ? 0.379 4.091 -14.917 1.00 74.81 511 ASP A O 1
ATOM 3803 N N . GLY A 1 512 ? 0.537 2.119 -13.852 1.00 85.62 512 GLY A N 1
ATOM 3804 C CA . GLY A 1 512 ? -0.754 2.206 -13.179 1.00 85.62 512 GLY A CA 1
ATOM 3805 C C . GLY A 1 512 ? -1.118 1.032 -12.264 1.00 85.62 512 GLY A C 1
ATOM 3806 O O . GLY A 1 512 ? -0.393 0.042 -12.121 1.00 85.62 512 GLY A O 1
ATOM 3807 N N . VAL A 1 513 ? -2.304 1.144 -11.663 1.00 91.12 513 VAL A N 1
ATOM 3808 C CA . VAL A 1 513 ? -3.052 0.008 -11.103 1.00 91.12 513 VAL A CA 1
ATOM 3809 C C . VAL A 1 513 ? -4.149 -0.367 -12.084 1.00 91.12 513 VAL A C 1
ATOM 3811 O O . VAL A 1 513 ? -4.823 0.510 -12.623 1.00 91.12 513 VAL A O 1
ATOM 3814 N N . TYR A 1 514 ? -4.328 -1.663 -12.301 1.00 93.56 514 TYR A N 1
ATOM 3815 C CA . TYR A 1 514 ? -5.313 -2.228 -13.212 1.00 93.56 514 TYR A CA 1
ATOM 3816 C C . TYR A 1 514 ? -6.167 -3.257 -12.469 1.00 93.56 514 TYR A C 1
ATOM 3818 O O . TYR A 1 514 ? -5.633 -4.061 -11.707 1.00 93.56 514 TYR A O 1
ATOM 3826 N N . VAL A 1 515 ? -7.476 -3.252 -12.706 1.00 95.69 515 VAL A N 1
ATOM 3827 C CA . VAL A 1 515 ? -8.412 -4.278 -12.229 1.00 95.69 515 VAL A CA 1
ATOM 3828 C C . VAL A 1 515 ? -9.320 -4.662 -13.387 1.00 95.69 515 VAL A C 1
ATOM 3830 O O . VAL A 1 515 ? -9.968 -3.793 -13.967 1.00 95.69 515 VAL A O 1
ATOM 3833 N N . ASP A 1 516 ? -9.333 -5.949 -13.732 1.00 93.06 516 ASP A N 1
ATOM 3834 C CA . ASP A 1 516 ? -10.101 -6.513 -14.849 1.00 93.06 516 ASP A CA 1
ATOM 3835 C C . ASP A 1 516 ? -9.873 -5.744 -16.170 1.00 93.06 516 ASP A C 1
ATOM 3837 O O . ASP A 1 516 ? -10.778 -5.211 -16.809 1.00 93.06 516 ASP A O 1
ATOM 3841 N N . GLY A 1 517 ? -8.593 -5.547 -16.509 1.00 86.25 517 GLY A N 1
ATOM 3842 C CA . GLY A 1 517 ? -8.137 -4.759 -17.664 1.00 86.25 517 GLY A CA 1
ATOM 3843 C C . GLY A 1 517 ? -8.318 -3.236 -17.544 1.00 86.25 517 GLY A C 1
ATOM 3844 O O . GLY A 1 517 ? -7.590 -2.483 -18.194 1.00 86.25 517 GLY A O 1
ATOM 3845 N N . ARG A 1 518 ? -9.224 -2.746 -16.691 1.00 90.00 518 ARG A N 1
ATOM 3846 C CA . ARG A 1 518 ? -9.483 -1.314 -16.492 1.00 90.00 518 ARG A CA 1
ATOM 3847 C C . ARG A 1 518 ? -8.415 -0.679 -15.602 1.00 90.00 518 ARG A C 1
ATOM 3849 O O . ARG A 1 518 ? -8.218 -1.094 -14.463 1.00 90.00 518 ARG A O 1
ATOM 3856 N N . GLN A 1 519 ? -7.778 0.389 -16.079 1.00 88.31 519 GLN A N 1
ATOM 3857 C CA . GLN A 1 519 ? -6.894 1.204 -15.243 1.00 88.31 519 GLN A CA 1
ATOM 3858 C C . GLN A 1 519 ? -7.703 1.939 -14.156 1.00 88.31 519 GLN A C 1
ATOM 3860 O O . GLN A 1 519 ? -8.712 2.587 -14.448 1.00 88.31 519 GLN A O 1
ATOM 3865 N N . THR A 1 520 ? -7.267 1.829 -12.901 1.00 84.38 520 THR A N 1
ATOM 3866 C CA . THR A 1 520 ? -7.896 2.448 -11.721 1.00 84.38 520 THR A CA 1
ATOM 3867 C C . THR A 1 520 ? -7.039 3.542 -11.083 1.00 84.38 520 THR A C 1
ATOM 3869 O O . THR A 1 520 ? -7.579 4.377 -10.366 1.00 84.38 520 THR A O 1
ATOM 3872 N N . ASP A 1 521 ? -5.725 3.529 -11.320 1.00 79.38 521 ASP A N 1
ATOM 3873 C CA . ASP A 1 521 ? -4.750 4.522 -10.840 1.00 79.38 521 ASP A CA 1
ATOM 3874 C C . ASP A 1 521 ? -3.599 4.646 -11.862 1.00 79.38 521 ASP A C 1
ATOM 3876 O O . ASP A 1 521 ? -3.397 3.736 -12.676 1.00 79.38 521 ASP A O 1
ATOM 3880 N N . SER A 1 522 ? -2.850 5.751 -11.856 1.00 79.19 522 SER A N 1
ATOM 3881 C CA . SER A 1 522 ? -1.873 6.087 -12.908 1.00 79.19 522 SER A CA 1
ATOM 3882 C C . SER A 1 522 ? -0.583 6.707 -12.374 1.00 79.19 522 SER A C 1
ATOM 3884 O O . SER A 1 522 ? -0.624 7.585 -11.515 1.00 79.19 522 SER A O 1
ATOM 3886 N N . GLY A 1 523 ? 0.553 6.316 -12.955 1.00 75.88 523 GLY A N 1
ATOM 3887 C CA . GLY A 1 523 ? 1.895 6.679 -12.489 1.00 75.88 523 GLY A CA 1
ATOM 3888 C C . GLY A 1 523 ? 2.637 5.460 -11.939 1.00 75.88 523 GLY A C 1
ATOM 3889 O O . GLY A 1 523 ? 2.198 4.330 -12.143 1.00 75.88 523 GLY A O 1
ATOM 3890 N N . ASP A 1 524 ? 3.753 5.664 -11.233 1.00 78.12 524 ASP A N 1
ATOM 3891 C CA . ASP A 1 524 ? 4.503 4.538 -10.663 1.00 78.12 524 ASP A CA 1
ATOM 3892 C C . ASP A 1 524 ? 3.742 3.892 -9.496 1.00 78.12 524 ASP A C 1
ATOM 3894 O O . ASP A 1 524 ? 3.787 4.340 -8.347 1.00 78.12 524 ASP A O 1
ATOM 3898 N N . CYS A 1 525 ? 3.042 2.809 -9.822 1.00 86.62 525 CYS A N 1
ATOM 3899 C CA . CYS A 1 525 ? 2.230 2.025 -8.908 1.00 86.62 525 CYS A CA 1
ATOM 3900 C C . CYS A 1 525 ? 2.941 0.741 -8.453 1.00 86.62 525 CYS A C 1
ATOM 3902 O O . CYS A 1 525 ? 2.312 -0.126 -7.852 1.00 86.62 525 CYS A O 1
ATOM 3904 N N . SER A 1 526 ? 4.255 0.606 -8.670 1.00 86.06 526 SER A N 1
ATOM 3905 C CA . SER A 1 526 ? 5.052 -0.575 -8.278 1.00 86.06 526 SER A CA 1
ATOM 3906 C C . SER A 1 526 ? 5.336 -0.691 -6.760 1.00 86.06 526 SER A C 1
ATOM 3908 O O . SER A 1 526 ? 6.297 -1.336 -6.323 1.00 86.06 526 SER A O 1
ATOM 3910 N N . GLY A 1 527 ? 4.512 -0.029 -5.937 1.00 89.62 527 GLY A N 1
ATOM 3911 C CA . GLY A 1 527 ? 4.686 0.138 -4.495 1.00 89.62 527 GLY A CA 1
ATOM 3912 C C . GLY A 1 527 ? 3.564 -0.473 -3.639 1.00 89.62 527 GLY A C 1
ATOM 3913 O O . GLY A 1 527 ? 2.470 -0.768 -4.124 1.00 89.62 527 GLY A O 1
ATOM 3914 N N . PRO A 1 528 ? 3.799 -0.625 -2.324 1.00 92.69 528 PRO A N 1
ATOM 3915 C CA . PRO A 1 528 ? 2.932 -1.402 -1.437 1.00 92.69 528 PRO A CA 1
ATOM 3916 C C . PRO A 1 528 ? 1.538 -0.794 -1.223 1.00 92.69 528 PRO A C 1
ATOM 3918 O O . PRO A 1 528 ? 0.581 -1.539 -1.030 1.00 92.69 528 PRO A O 1
ATOM 3921 N N . LYS A 1 529 ? 1.378 0.536 -1.324 1.00 92.56 529 LYS A N 1
ATOM 3922 C CA . LYS A 1 529 ? 0.054 1.194 -1.332 1.00 92.56 529 LYS A CA 1
ATOM 3923 C C . LYS A 1 529 ? -0.842 0.638 -2.446 1.00 92.56 529 LYS A C 1
ATOM 3925 O O . LYS A 1 529 ? -1.990 0.294 -2.189 1.00 92.56 529 LYS A O 1
ATOM 3930 N N . SER A 1 530 ? -0.302 0.516 -3.654 1.00 94.44 530 SER A N 1
ATOM 3931 C CA . SER A 1 530 ? -1.025 0.058 -4.840 1.00 94.44 530 SER A CA 1
ATOM 3932 C C . SER A 1 530 ? -1.380 -1.428 -4.758 1.00 94.44 530 SER A C 1
ATOM 3934 O O . SER A 1 530 ? -2.512 -1.797 -5.061 1.00 94.44 530 SER A O 1
ATOM 3936 N N . ALA A 1 531 ? -0.468 -2.270 -4.256 1.00 95.88 531 ALA A N 1
ATOM 3937 C CA . ALA A 1 531 ? -0.758 -3.685 -4.011 1.00 95.88 531 ALA A CA 1
ATOM 3938 C C . ALA A 1 531 ? -1.874 -3.863 -2.961 1.00 95.88 531 ALA A C 1
ATOM 3940 O O . ALA A 1 531 ? -2.833 -4.594 -3.200 1.00 95.88 531 ALA A O 1
ATOM 3941 N N . ARG A 1 532 ? -1.832 -3.105 -1.852 1.00 94.44 532 ARG A N 1
ATOM 3942 C CA . ARG A 1 532 ? -2.913 -3.094 -0.848 1.00 94.44 532 ARG A CA 1
ATOM 3943 C C . ARG A 1 532 ? -4.254 -2.620 -1.421 1.00 94.44 532 ARG A C 1
ATOM 3945 O O . ARG A 1 532 ? -5.285 -3.138 -1.011 1.00 94.44 532 ARG A O 1
ATOM 3952 N N . ASN A 1 533 ? -4.263 -1.672 -2.361 1.00 92.81 533 ASN A N 1
ATOM 3953 C CA . ASN A 1 533 ? -5.494 -1.241 -3.037 1.00 92.81 533 ASN A CA 1
ATOM 3954 C C . ASN A 1 533 ? -6.110 -2.365 -3.888 1.00 92.81 533 ASN A C 1
ATOM 3956 O O . ASN A 1 533 ? -7.325 -2.534 -3.869 1.00 92.81 533 ASN A O 1
ATOM 3960 N N . VAL A 1 534 ? -5.284 -3.158 -4.579 1.00 96.88 534 VAL A N 1
ATOM 3961 C CA . VAL A 1 534 ? -5.739 -4.341 -5.329 1.00 96.88 534 VAL A CA 1
ATOM 3962 C C . VAL A 1 534 ? -6.311 -5.414 -4.396 1.00 96.88 534 VAL A C 1
ATOM 3964 O O . VAL A 1 534 ? -7.391 -5.929 -4.667 1.00 96.88 534 VAL A O 1
ATOM 3967 N N . LEU A 1 535 ? -5.641 -5.722 -3.278 1.00 95.94 535 LEU A N 1
ATOM 3968 C CA . LEU A 1 535 ? -6.099 -6.760 -2.339 1.00 95.94 535 LEU A CA 1
ATOM 3969 C C . LEU A 1 535 ? -7.413 -6.423 -1.611 1.00 95.94 535 LEU A C 1
ATOM 3971 O O . LEU A 1 535 ? -8.063 -7.335 -1.106 1.00 95.94 535 LEU A O 1
ATOM 3975 N N . MET A 1 536 ? -7.817 -5.149 -1.571 1.00 93.94 536 MET A N 1
ATOM 3976 C CA . MET A 1 536 ? -9.114 -4.708 -1.032 1.00 93.94 536 MET A CA 1
ATOM 3977 C C . MET A 1 536 ? -10.245 -4.680 -2.078 1.00 93.94 536 MET A C 1
ATOM 3979 O O . MET A 1 536 ? -11.401 -4.410 -1.733 1.00 93.94 536 MET A O 1
ATOM 3983 N N . HIS A 1 537 ? -9.943 -4.895 -3.363 1.00 95.25 537 HIS A N 1
ATOM 3984 C CA . HIS A 1 537 ? -10.938 -4.797 -4.427 1.00 95.25 537 HIS A CA 1
ATOM 3985 C C . HIS A 1 537 ? -11.756 -6.101 -4.513 1.00 95.25 537 HIS A C 1
ATOM 3987 O O . HIS A 1 537 ? -11.183 -7.147 -4.825 1.00 95.25 537 HIS A O 1
ATOM 3993 N N . PRO A 1 538 ? -13.084 -6.072 -4.272 1.00 94.00 538 PRO A N 1
ATOM 3994 C CA . PRO A 1 538 ? -13.889 -7.283 -4.080 1.00 94.00 538 PRO A CA 1
ATOM 3995 C C . PRO A 1 538 ? -13.933 -8.195 -5.308 1.00 94.00 538 PRO A C 1
ATOM 3997 O O . PRO A 1 538 ? -14.089 -9.396 -5.157 1.00 94.00 538 PRO A O 1
ATOM 4000 N N . ASP A 1 539 ? -13.778 -7.647 -6.512 1.00 94.12 539 ASP A N 1
ATOM 4001 C CA . ASP A 1 539 ? -13.814 -8.429 -7.753 1.00 94.12 539 ASP A CA 1
ATOM 4002 C C . ASP A 1 539 ? -12.509 -9.149 -8.116 1.00 94.12 539 ASP A C 1
ATOM 4004 O O . ASP A 1 539 ? -12.495 -9.876 -9.103 1.00 94.12 539 ASP A O 1
ATOM 4008 N N . VAL A 1 540 ? -11.407 -8.944 -7.386 1.00 97.56 540 VAL A N 1
ATOM 4009 C CA . VAL A 1 540 ? -10.101 -9.498 -7.784 1.00 97.56 540 VAL A CA 1
ATOM 4010 C C . VAL A 1 540 ? -9.984 -10.967 -7.380 1.00 97.56 540 VAL A C 1
ATOM 4012 O O . VAL A 1 540 ? -10.054 -11.305 -6.200 1.00 97.56 540 VAL A O 1
ATOM 4015 N N . GLU A 1 541 ? -9.757 -11.833 -8.367 1.00 97.25 541 GLU A N 1
ATOM 4016 C CA . GLU A 1 541 ? -9.673 -13.295 -8.215 1.00 97.25 541 GLU A CA 1
ATOM 4017 C C . GLU A 1 541 ? -8.234 -13.816 -8.210 1.00 97.25 541 GLU A C 1
ATOM 4019 O O . GLU A 1 541 ? -7.954 -14.840 -7.592 1.00 97.25 541 GLU A O 1
ATOM 4024 N N . ALA A 1 542 ? -7.315 -13.090 -8.848 1.00 97.94 542 ALA A N 1
ATOM 4025 C CA . ALA A 1 542 ? -5.872 -13.309 -8.787 1.00 97.94 542 ALA A CA 1
ATOM 4026 C C . ALA A 1 542 ? -5.134 -11.971 -8.952 1.00 97.94 542 ALA A C 1
ATOM 4028 O O . ALA A 1 542 ? -5.637 -11.057 -9.613 1.00 97.94 542 ALA A O 1
ATOM 4029 N N . ALA A 1 543 ? -3.941 -11.845 -8.366 1.00 98.25 543 ALA A N 1
ATOM 4030 C CA . ALA A 1 543 ? -3.176 -10.602 -8.379 1.00 98.25 543 ALA A CA 1
ATOM 4031 C C . ALA A 1 543 ? -1.732 -10.759 -8.886 1.00 98.25 543 ALA A C 1
ATOM 4033 O O . ALA A 1 543 ? -1.066 -11.759 -8.612 1.00 98.25 543 ALA A O 1
ATOM 4034 N N . VAL A 1 544 ? -1.227 -9.741 -9.592 1.00 98.50 544 VAL A N 1
ATOM 4035 C CA . VAL A 1 544 ? 0.156 -9.683 -10.097 1.00 98.50 544 VAL A CA 1
ATOM 4036 C C . VAL A 1 544 ? 0.813 -8.351 -9.733 1.00 98.50 544 VAL A C 1
ATOM 4038 O O . VAL A 1 544 ? 0.392 -7.291 -10.195 1.00 98.50 544 VAL A O 1
ATOM 4041 N N . PHE A 1 545 ? 1.873 -8.392 -8.927 1.00 98.12 545 PHE A N 1
ATOM 4042 C CA . PHE A 1 545 ? 2.502 -7.199 -8.359 1.00 98.12 545 PHE A CA 1
ATOM 4043 C C . PHE A 1 545 ? 3.927 -6.978 -8.863 1.00 98.12 545 PHE A C 1
ATOM 4045 O O . PHE A 1 545 ? 4.871 -7.602 -8.368 1.00 98.12 545 PHE A O 1
ATOM 4052 N N . GLU A 1 546 ? 4.125 -6.023 -9.780 1.00 95.62 546 GLU A N 1
ATOM 4053 C CA . GLU A 1 546 ? 5.456 -5.437 -9.967 1.00 95.62 546 GLU A CA 1
ATOM 4054 C C . GLU A 1 546 ? 5.877 -4.766 -8.652 1.00 95.62 546 GLU A C 1
ATOM 4056 O O . GLU A 1 546 ? 5.233 -3.828 -8.183 1.00 95.62 546 GLU A O 1
ATOM 4061 N N . THR A 1 547 ? 6.949 -5.277 -8.049 1.00 92.69 547 THR A N 1
ATOM 4062 C CA . THR A 1 547 ? 7.417 -4.892 -6.715 1.00 92.69 547 THR A CA 1
ATOM 4063 C C . THR A 1 547 ? 8.779 -4.213 -6.835 1.00 92.69 547 THR A C 1
ATOM 4065 O O . THR A 1 547 ? 9.808 -4.875 -7.022 1.00 92.69 547 THR A O 1
ATOM 4068 N N . ALA A 1 548 ? 8.809 -2.881 -6.754 1.00 87.38 548 ALA A N 1
ATOM 4069 C CA . ALA A 1 548 ? 10.042 -2.107 -6.875 1.00 87.38 548 ALA A CA 1
ATOM 4070 C C . ALA A 1 548 ? 10.755 -1.892 -5.531 1.00 87.38 548 ALA A C 1
ATOM 4072 O O . ALA A 1 548 ? 10.135 -1.678 -4.487 1.00 87.38 548 ALA A O 1
ATOM 4073 N N . ARG A 1 549 ? 12.096 -1.843 -5.587 1.00 85.75 549 ARG A N 1
ATOM 4074 C CA . ARG A 1 549 ? 12.999 -1.625 -4.438 1.00 85.75 549 ARG A CA 1
ATOM 4075 C C . ARG A 1 549 ? 12.572 -0.440 -3.561 1.00 85.75 549 ARG A C 1
ATOM 4077 O O . ARG A 1 549 ? 12.615 -0.531 -2.340 1.00 85.75 549 ARG A O 1
ATOM 4084 N N . GLY A 1 550 ? 12.167 0.668 -4.187 1.00 83.94 550 GLY A N 1
ATOM 4085 C CA . GLY A 1 550 ? 11.768 1.895 -3.491 1.00 83.94 550 GLY A CA 1
ATOM 4086 C C . GLY A 1 550 ? 10.502 1.750 -2.640 1.00 83.94 550 GLY A C 1
ATOM 4087 O O . GLY A 1 550 ? 10.383 2.438 -1.632 1.00 83.94 550 GLY A O 1
ATOM 4088 N N . GLY A 1 551 ? 9.589 0.841 -3.001 1.00 86.62 551 GLY A N 1
ATOM 4089 C CA . GLY A 1 551 ? 8.426 0.504 -2.179 1.00 86.62 551 GLY A CA 1
ATOM 4090 C C . GLY A 1 551 ? 8.829 -0.297 -0.940 1.00 86.62 551 GLY A C 1
ATOM 4091 O O . GLY A 1 551 ? 8.556 0.133 0.180 1.00 86.62 551 GLY A O 1
ATOM 4092 N N . VAL A 1 552 ? 9.561 -1.398 -1.152 1.00 90.69 552 VAL A N 1
ATOM 4093 C CA . VAL A 1 552 ? 10.021 -2.308 -0.084 1.00 90.69 552 VAL A CA 1
ATOM 4094 C C . VAL A 1 552 ? 10.842 -1.565 0.973 1.00 90.69 552 VAL A C 1
ATOM 4096 O O . VAL A 1 552 ? 10.592 -1.720 2.163 1.00 90.69 552 VAL A O 1
ATOM 4099 N N . LEU A 1 553 ? 11.766 -0.694 0.550 1.00 88.56 553 LEU A N 1
ATOM 4100 C CA . LEU A 1 553 ? 12.582 0.115 1.463 1.00 88.56 553 LEU A CA 1
ATOM 4101 C C . LEU A 1 553 ? 11.793 1.170 2.245 1.00 88.56 553 LEU A C 1
ATOM 4103 O O . LEU A 1 553 ? 12.279 1.627 3.272 1.00 88.56 553 LEU A O 1
ATOM 4107 N N . ARG A 1 554 ? 10.646 1.638 1.743 1.00 87.88 554 ARG A N 1
ATOM 4108 C CA . ARG A 1 554 ? 9.902 2.752 2.354 1.00 87.88 554 ARG A CA 1
ATOM 4109 C C . ARG A 1 554 ? 8.853 2.276 3.355 1.00 87.88 554 ARG A C 1
ATOM 4111 O O . ARG A 1 554 ? 8.610 2.973 4.333 1.00 87.88 554 ARG A O 1
ATOM 4118 N N . GLU A 1 555 ? 8.222 1.137 3.077 1.00 90.62 555 GLU A N 1
ATOM 4119 C CA . GLU A 1 555 ? 7.027 0.656 3.784 1.00 90.62 555 GLU A CA 1
ATOM 4120 C C . GLU A 1 555 ? 6.961 -0.881 3.926 1.00 90.62 555 GLU A C 1
ATOM 4122 O O . GLU A 1 555 ? 5.991 -1.373 4.497 1.00 90.62 555 GLU A O 1
ATOM 4127 N N . GLY A 1 556 ? 7.925 -1.648 3.405 1.00 94.38 556 GLY A N 1
ATOM 4128 C CA . GLY A 1 556 ? 7.803 -3.105 3.251 1.00 94.38 556 GLY A CA 1
ATOM 4129 C C . GLY A 1 556 ? 6.949 -3.524 2.042 1.00 94.38 556 GLY A C 1
ATOM 4130 O O . GLY A 1 556 ? 6.696 -2.736 1.125 1.00 94.38 556 GLY A O 1
ATOM 4131 N N . LEU A 1 557 ? 6.530 -4.790 2.010 1.00 96.19 557 LEU A N 1
ATOM 4132 C CA . LEU A 1 557 ? 5.596 -5.334 1.022 1.00 96.19 557 LEU A CA 1
ATOM 4133 C C . LEU A 1 557 ? 4.160 -4.850 1.277 1.00 96.19 557 LEU A C 1
ATOM 4135 O O . LEU A 1 557 ? 3.774 -4.497 2.387 1.00 96.19 557 LEU A O 1
ATOM 4139 N N . GLY A 1 558 ? 3.346 -4.847 0.218 1.00 94.00 558 GLY A N 1
ATOM 4140 C CA . GLY A 1 558 ? 1.913 -4.534 0.296 1.00 94.00 558 GLY A CA 1
ATOM 4141 C C . GLY A 1 558 ? 1.031 -5.759 0.545 1.00 94.00 558 GLY A C 1
ATOM 4142 O O . GLY A 1 558 ? -0.181 -5.669 0.389 1.00 94.00 558 GLY A O 1
ATOM 4143 N N . PHE A 1 559 ? 1.646 -6.897 0.854 1.00 95.00 559 PHE A N 1
ATOM 4144 C CA . PHE A 1 559 ? 1.032 -8.206 1.027 1.00 95.00 559 PHE A CA 1
ATOM 4145 C C . PHE A 1 559 ? 1.886 -9.029 1.998 1.00 95.00 559 PHE A C 1
ATOM 4147 O O . PHE A 1 559 ? 3.084 -8.781 2.140 1.00 95.00 559 PHE A O 1
ATOM 4154 N N . ASP A 1 560 ? 1.264 -9.997 2.662 1.00 93.19 560 ASP A N 1
ATOM 4155 C CA . ASP A 1 560 ? 1.884 -10.844 3.682 1.00 93.19 560 ASP A CA 1
ATOM 4156 C C . ASP A 1 560 ? 2.665 -12.024 3.074 1.00 93.19 560 ASP A C 1
ATOM 4158 O O . ASP A 1 560 ? 3.797 -12.290 3.475 1.00 93.19 560 ASP A O 1
ATOM 4162 N N . ARG A 1 561 ? 2.097 -12.690 2.058 1.00 94.19 561 ARG A N 1
ATOM 4163 C CA . ARG A 1 561 ? 2.758 -13.745 1.273 1.00 94.19 561 ARG A CA 1
ATOM 4164 C C . ARG A 1 561 ? 2.280 -13.775 -0.177 1.00 94.19 561 ARG A C 1
ATOM 4166 O O . ARG A 1 561 ? 1.233 -13.222 -0.506 1.00 94.19 561 ARG A O 1
ATOM 4173 N N . CYS A 1 562 ? 3.038 -14.440 -1.041 1.00 97.06 562 CYS A N 1
ATOM 4174 C CA . CYS A 1 562 ? 2.690 -14.685 -2.440 1.00 97.06 562 CYS A CA 1
ATOM 4175 C C . CYS A 1 562 ? 2.733 -16.182 -2.782 1.00 97.06 562 CYS A C 1
ATOM 4177 O O . CYS A 1 562 ? 3.483 -16.946 -2.175 1.00 97.06 562 CYS A O 1
ATOM 4179 N N . GLN A 1 563 ? 1.937 -16.614 -3.764 1.00 97.31 563 GLN A N 1
ATOM 4180 C CA . GLN A 1 563 ? 1.988 -17.994 -4.262 1.00 97.31 563 GLN A CA 1
ATOM 4181 C C . GLN A 1 563 ? 3.237 -18.210 -5.123 1.00 97.31 563 GLN A C 1
ATOM 4183 O O . GLN A 1 563 ? 3.841 -19.283 -5.096 1.00 97.31 563 GLN A O 1
ATOM 4188 N N . VAL A 1 564 ? 3.640 -17.176 -5.871 1.00 98.69 564 VAL A N 1
ATOM 4189 C CA . VAL A 1 564 ? 4.877 -17.171 -6.651 1.00 98.69 564 VAL A CA 1
ATOM 4190 C C . VAL A 1 564 ? 5.631 -15.853 -6.495 1.00 98.69 564 VAL A C 1
ATOM 4192 O O . VAL A 1 564 ? 5.051 -14.778 -6.652 1.00 98.69 564 VAL A O 1
ATOM 4195 N N . ALA A 1 565 ? 6.943 -15.942 -6.278 1.00 98.62 565 ALA A N 1
ATOM 4196 C CA . ALA A 1 565 ? 7.872 -14.819 -6.384 1.00 98.62 565 ALA A CA 1
ATOM 4197 C C . ALA A 1 565 ? 8.759 -14.987 -7.623 1.00 98.62 565 ALA A C 1
ATOM 4199 O O . ALA A 1 565 ? 9.451 -15.992 -7.750 1.00 98.62 565 ALA A O 1
ATOM 4200 N N . VAL A 1 566 ? 8.769 -14.006 -8.522 1.00 98.69 566 VAL A N 1
ATOM 4201 C CA . VAL A 1 566 ? 9.563 -14.001 -9.756 1.00 98.69 566 VAL A CA 1
ATOM 4202 C C . VAL A 1 566 ? 10.690 -12.984 -9.634 1.00 98.69 566 VAL A C 1
ATOM 4204 O O . VAL A 1 566 ? 10.435 -11.798 -9.411 1.00 98.69 566 VAL A O 1
ATOM 4207 N N . VAL A 1 567 ? 11.932 -13.429 -9.825 1.00 97.62 567 VAL A N 1
ATOM 4208 C CA . VAL A 1 567 ? 13.114 -12.558 -9.839 1.00 97.62 567 VAL A CA 1
ATOM 4209 C C . VAL A 1 567 ? 13.818 -12.693 -11.188 1.00 97.62 567 VAL A C 1
ATOM 4211 O O . VAL A 1 567 ? 14.373 -13.743 -11.510 1.00 97.62 567 VAL A O 1
ATOM 4214 N N . THR A 1 568 ? 13.767 -11.636 -12.004 1.00 93.75 568 THR A N 1
ATOM 4215 C CA . THR A 1 568 ? 14.200 -11.700 -13.412 1.00 93.75 568 THR A CA 1
ATOM 4216 C C . THR A 1 568 ? 15.713 -11.555 -13.606 1.00 93.75 568 THR A C 1
ATOM 4218 O O . THR A 1 568 ? 16.278 -12.254 -14.446 1.00 93.75 568 THR A O 1
ATOM 4221 N N . ASN A 1 569 ? 16.358 -10.622 -12.893 1.00 89.31 569 ASN A N 1
ATOM 4222 C CA . ASN A 1 569 ? 17.800 -10.316 -12.954 1.00 89.31 569 ASN A CA 1
ATOM 4223 C C . ASN A 1 569 ? 18.203 -9.223 -11.935 1.00 89.31 569 ASN A C 1
ATOM 4225 O O . ASN A 1 569 ? 17.363 -8.431 -11.488 1.00 89.31 569 ASN A O 1
ATOM 4229 N N . LEU A 1 570 ? 19.500 -9.147 -11.634 1.00 83.19 570 LEU A N 1
ATOM 4230 C CA . LEU A 1 570 ? 20.205 -8.147 -10.824 1.00 83.19 570 LEU A CA 1
ATOM 4231 C C . LEU A 1 570 ? 21.335 -7.492 -11.650 1.00 83.19 570 LEU A C 1
ATOM 4233 O O . LEU A 1 570 ? 22.516 -7.755 -11.458 1.00 83.19 570 LEU A O 1
ATOM 4237 N N . GLY A 1 571 ? 20.955 -6.635 -12.602 1.00 64.38 571 GLY A N 1
ATOM 4238 C CA . GLY A 1 571 ? 21.892 -5.939 -13.500 1.00 64.38 571 GLY A CA 1
ATOM 4239 C C . GLY A 1 571 ? 22.658 -4.757 -12.877 1.00 64.38 571 GLY A C 1
ATOM 4240 O O . GLY A 1 571 ? 22.190 -4.141 -11.914 1.00 64.38 571 GLY A O 1
ATOM 4241 N N . GLU A 1 572 ? 23.783 -4.383 -13.498 1.00 52.53 572 GLU A N 1
ATOM 4242 C CA . GLU A 1 572 ? 24.810 -3.408 -13.058 1.00 52.53 572 GLU A CA 1
ATOM 4243 C C . GLU A 1 572 ? 24.343 -1.927 -13.057 1.00 52.53 572 GLU A C 1
ATOM 4245 O O . GLU A 1 572 ? 25.162 -1.009 -13.084 1.00 52.53 572 GLU A O 1
ATOM 4250 N N . GLY A 1 573 ? 23.032 -1.654 -13.092 1.00 48.12 573 GLY A N 1
ATOM 4251 C CA . GLY A 1 573 ? 22.492 -0.324 -13.418 1.00 48.12 573 GLY A CA 1
ATOM 4252 C C . GLY A 1 573 ? 21.369 0.232 -12.535 1.00 48.12 573 GLY A C 1
ATOM 4253 O O . GLY A 1 573 ? 20.957 1.368 -12.764 1.00 48.12 573 GLY A O 1
ATOM 4254 N N . ASP A 1 574 ? 20.869 -0.516 -11.547 1.00 51.38 574 ASP A N 1
ATOM 4255 C CA . ASP A 1 574 ? 19.691 -0.130 -10.746 1.00 51.38 574 ASP A CA 1
ATOM 4256 C C . ASP A 1 574 ? 20.077 0.494 -9.385 1.00 51.38 574 ASP A C 1
ATOM 4258 O O . ASP A 1 574 ? 20.134 -0.171 -8.350 1.00 51.38 574 ASP A O 1
ATOM 4262 N N . HIS A 1 575 ? 20.252 1.818 -9.371 1.00 54.53 575 HIS A N 1
ATOM 4263 C CA . HIS A 1 575 ? 20.170 2.667 -8.168 1.00 54.53 575 HIS A CA 1
ATOM 4264 C C . HIS A 1 575 ? 21.135 2.374 -6.989 1.00 54.53 575 HIS A C 1
ATOM 4266 O O . HIS A 1 575 ? 20.783 2.674 -5.839 1.00 54.53 575 HIS A O 1
ATOM 4272 N N . LEU A 1 576 ? 22.320 1.808 -7.232 1.00 56.94 576 LEU A N 1
ATOM 4273 C CA . LEU A 1 576 ? 23.388 1.726 -6.220 1.00 56.94 576 LEU A CA 1
ATOM 4274 C C . LEU A 1 576 ? 23.798 3.137 -5.743 1.00 56.94 576 LEU A C 1
ATOM 4276 O O . LEU A 1 576 ? 23.684 4.103 -6.499 1.00 56.94 576 LEU A O 1
ATOM 4280 N N . GLY A 1 577 ? 24.237 3.259 -4.487 1.00 51.34 577 GLY A N 1
ATOM 4281 C CA . GLY A 1 577 ? 24.546 4.545 -3.846 1.00 51.34 577 GLY A CA 1
ATOM 4282 C C . GLY A 1 577 ? 23.313 5.294 -3.316 1.00 51.34 577 GLY A C 1
ATOM 4283 O O . GLY A 1 577 ? 23.298 6.521 -3.283 1.00 51.34 577 GLY A O 1
ATOM 4284 N N . MET A 1 578 ? 22.245 4.581 -2.931 1.00 57.00 578 MET A N 1
ATOM 4285 C CA . MET A 1 578 ? 21.038 5.176 -2.332 1.00 57.00 578 MET A CA 1
ATOM 4286 C C . MET A 1 578 ? 20.509 4.334 -1.172 1.00 57.00 578 MET A C 1
ATOM 4288 O O . MET A 1 578 ? 20.354 3.123 -1.314 1.00 57.00 578 MET A O 1
ATOM 4292 N N . ASN A 1 579 ? 20.111 4.992 -0.075 1.00 62.06 579 ASN A N 1
ATOM 4293 C CA . ASN A 1 579 ? 19.641 4.344 1.161 1.00 62.06 579 ASN A CA 1
ATOM 4294 C C . ASN A 1 579 ? 20.634 3.295 1.695 1.00 62.06 579 ASN A C 1
ATOM 4296 O O . ASN A 1 579 ? 20.219 2.204 2.070 1.00 62.06 579 ASN A O 1
ATOM 4300 N N . PHE A 1 580 ? 21.930 3.624 1.681 1.00 69.31 580 PHE A N 1
ATOM 4301 C CA . PHE A 1 580 ? 23.031 2.768 2.150 1.00 69.31 580 PHE A CA 1
ATOM 4302 C C . PHE A 1 580 ? 23.213 1.437 1.392 1.00 69.31 580 PHE A C 1
ATOM 4304 O O . PHE A 1 580 ? 23.994 0.597 1.819 1.00 69.31 580 PHE A O 1
ATOM 4311 N N . LEU A 1 581 ? 22.546 1.255 0.244 1.00 71.81 581 LEU A N 1
ATOM 4312 C CA . LEU A 1 581 ? 22.756 0.115 -0.653 1.00 71.81 581 LEU A CA 1
ATOM 4313 C C . LEU A 1 581 ? 23.791 0.490 -1.718 1.00 71.81 581 LEU A C 1
ATOM 4315 O O . LEU A 1 581 ? 23.486 1.245 -2.650 1.00 71.81 581 LEU A O 1
ATOM 4319 N N . ASN A 1 582 ? 25.004 -0.033 -1.581 1.00 68.56 582 ASN A N 1
ATOM 4320 C CA . ASN A 1 582 ? 26.162 0.287 -2.418 1.00 68.56 582 ASN A CA 1
ATOM 4321 C C . ASN A 1 582 ? 26.599 -0.900 -3.295 1.00 68.56 582 ASN A C 1
ATOM 4323 O O . ASN A 1 582 ? 27.210 -0.700 -4.343 1.00 68.56 582 ASN A O 1
ATOM 4327 N N . THR A 1 583 ? 26.252 -2.122 -2.890 1.00 73.56 583 THR A N 1
ATOM 4328 C CA . THR A 1 583 ? 26.625 -3.394 -3.524 1.00 73.56 583 THR A CA 1
ATOM 4329 C C . THR A 1 583 ? 25.427 -4.106 -4.166 1.00 73.56 583 THR A C 1
ATOM 4331 O O . THR A 1 583 ? 24.260 -3.823 -3.870 1.00 73.56 583 THR A O 1
ATOM 4334 N N . VAL A 1 584 ? 25.705 -5.064 -5.058 1.00 72.75 584 VAL A N 1
ATOM 4335 C CA . VAL A 1 584 ? 24.667 -5.905 -5.685 1.00 72.75 584 VAL A CA 1
ATOM 4336 C C . VAL A 1 584 ? 24.096 -6.897 -4.664 1.00 72.75 584 VAL A C 1
ATOM 4338 O O . VAL A 1 584 ? 22.909 -7.218 -4.697 1.00 72.75 584 VAL A O 1
ATOM 4341 N N . GLU A 1 585 ? 24.918 -7.311 -3.705 1.00 77.00 585 GLU A N 1
ATOM 4342 C CA . GLU A 1 585 ? 24.584 -8.139 -2.552 1.00 77.00 585 GLU A CA 1
ATOM 4343 C C . GLU A 1 585 ? 23.538 -7.452 -1.657 1.00 77.00 585 GLU A C 1
ATOM 4345 O O . GLU A 1 585 ? 22.489 -8.032 -1.379 1.00 77.00 585 GLU A O 1
ATOM 4350 N N . GLU A 1 586 ? 23.753 -6.187 -1.281 1.00 78.00 586 GLU A N 1
ATOM 4351 C CA . GLU A 1 586 ? 22.775 -5.376 -0.535 1.00 78.00 586 GLU A CA 1
ATOM 4352 C C . GLU A 1 586 ? 21.482 -5.152 -1.341 1.00 78.00 586 GLU A C 1
ATOM 4354 O O . GLU A 1 586 ? 20.376 -5.234 -0.799 1.00 78.00 586 GLU A O 1
ATOM 4359 N N . LEU A 1 587 ? 21.581 -4.939 -2.660 1.00 80.81 587 LEU A N 1
ATOM 4360 C CA . LEU A 1 587 ? 20.406 -4.868 -3.537 1.00 80.81 587 LEU A CA 1
ATOM 4361 C C . LEU A 1 587 ? 19.626 -6.199 -3.564 1.00 80.81 587 LEU A C 1
ATOM 4363 O O . LEU A 1 587 ? 18.389 -6.191 -3.615 1.00 80.81 587 LEU A O 1
ATOM 4367 N N . ALA A 1 588 ? 20.323 -7.335 -3.486 1.00 86.44 588 ALA A N 1
ATOM 4368 C CA . ALA A 1 588 ? 19.721 -8.658 -3.386 1.00 86.44 588 ALA A CA 1
ATOM 4369 C C . ALA A 1 588 ? 19.003 -8.873 -2.042 1.00 86.44 588 ALA A C 1
ATOM 4371 O O . ALA A 1 588 ? 17.939 -9.492 -2.046 1.00 86.44 588 ALA A O 1
ATOM 4372 N N . LEU A 1 589 ? 19.490 -8.302 -0.927 1.00 86.94 589 LEU A N 1
ATOM 4373 C CA . LEU A 1 589 ? 18.783 -8.326 0.369 1.00 86.94 589 LEU A CA 1
ATOM 4374 C C . LEU A 1 589 ? 17.383 -7.697 0.286 1.00 86.94 589 LEU A C 1
ATOM 4376 O O . LEU A 1 589 ? 16.465 -8.173 0.948 1.00 86.94 589 LEU A O 1
ATOM 4380 N N . VAL A 1 590 ? 17.193 -6.676 -0.557 1.00 89.38 590 VAL A N 1
ATOM 4381 C CA . VAL A 1 590 ? 15.871 -6.061 -0.778 1.00 89.38 590 VAL A CA 1
ATOM 4382 C C . VAL A 1 590 ? 15.035 -6.849 -1.788 1.00 89.38 590 VAL A C 1
ATOM 4384 O O . VAL A 1 590 ? 13.840 -7.051 -1.570 1.00 89.38 590 VAL A O 1
ATOM 4387 N N . LYS A 1 591 ? 15.624 -7.311 -2.902 1.00 91.44 591 LYS A N 1
ATOM 4388 C CA . LYS A 1 591 ? 14.861 -8.054 -3.925 1.00 91.44 591 LYS A CA 1
ATOM 4389 C C . LYS A 1 591 ? 14.446 -9.460 -3.452 1.00 91.44 591 LYS A C 1
ATOM 4391 O O . LYS A 1 591 ? 13.380 -9.924 -3.847 1.00 91.44 591 LYS A O 1
ATOM 4396 N N . ARG A 1 592 ? 15.202 -10.108 -2.552 1.00 94.44 592 ARG A N 1
ATOM 4397 C CA . ARG A 1 592 ? 14.845 -11.423 -1.978 1.00 94.44 592 ARG A CA 1
ATOM 4398 C C . ARG A 1 592 ? 13.636 -11.385 -1.032 1.00 94.44 592 ARG A C 1
ATOM 4400 O O . ARG A 1 592 ? 13.108 -12.445 -0.721 1.00 94.44 592 ARG A O 1
ATOM 4407 N N . VAL A 1 593 ? 13.166 -10.212 -0.587 1.00 96.19 593 VAL A N 1
ATOM 4408 C CA . VAL A 1 593 ? 12.045 -10.104 0.374 1.00 96.19 593 VAL A CA 1
ATOM 4409 C C . VAL A 1 593 ? 10.763 -10.752 -0.165 1.00 96.19 593 VAL A C 1
ATOM 4411 O O . VAL A 1 593 ? 10.021 -11.352 0.606 1.00 96.19 593 VAL A O 1
ATOM 4414 N N . ILE A 1 594 ? 10.521 -10.726 -1.484 1.00 97.06 594 ILE A N 1
ATOM 4415 C CA . ILE A 1 594 ? 9.390 -11.471 -2.066 1.00 97.06 594 ILE A CA 1
ATOM 4416 C C . ILE A 1 594 ? 9.612 -12.993 -2.030 1.00 97.06 594 ILE A C 1
ATOM 4418 O O . ILE A 1 594 ? 8.667 -13.734 -1.792 1.00 97.06 594 ILE A O 1
ATOM 4422 N N . VAL A 1 595 ? 10.857 -13.461 -2.181 1.00 97.81 595 VAL A N 1
ATOM 4423 C CA . VAL A 1 595 ? 11.236 -14.888 -2.128 1.00 97.81 595 VAL A CA 1
ATOM 4424 C C . VAL A 1 595 ? 11.105 -15.442 -0.706 1.00 97.81 595 VAL A C 1
ATOM 4426 O O . VAL A 1 595 ? 10.561 -16.526 -0.512 1.00 97.81 595 VAL A O 1
ATOM 4429 N N . GLN A 1 596 ? 11.515 -14.655 0.294 1.00 97.06 596 GLN A N 1
ATOM 4430 C CA . GLN A 1 596 ? 11.350 -14.964 1.721 1.00 97.06 596 GLN A CA 1
ATOM 4431 C C . GLN A 1 596 ? 9.878 -15.005 2.172 1.00 97.06 596 GLN A C 1
ATOM 4433 O O . GLN A 1 596 ? 9.591 -15.484 3.269 1.00 97.06 596 GLN A O 1
ATOM 4438 N N . ASN A 1 597 ? 8.949 -14.513 1.347 1.00 96.75 597 ASN A N 1
ATOM 4439 C CA . ASN A 1 597 ? 7.506 -14.493 1.604 1.00 96.75 597 ASN A CA 1
ATOM 4440 C C . ASN A 1 597 ? 6.716 -15.185 0.474 1.00 96.75 597 ASN A C 1
ATOM 4442 O O . ASN A 1 597 ? 5.585 -14.815 0.157 1.00 96.75 597 ASN A O 1
ATOM 4446 N N . VAL A 1 598 ? 7.313 -16.215 -0.130 1.00 97.81 598 VAL A N 1
ATOM 4447 C CA . VAL A 1 598 ? 6.588 -17.263 -0.863 1.00 97.81 598 VAL A CA 1
ATOM 4448 C C . VAL A 1 598 ? 5.831 -18.138 0.150 1.00 97.81 598 VAL A C 1
ATOM 4450 O O . VAL A 1 598 ? 6.293 -18.315 1.275 1.00 97.81 598 VAL A O 1
ATOM 4453 N N . ALA A 1 599 ? 4.659 -18.661 -0.212 1.00 94.94 599 ALA A N 1
ATOM 4454 C CA . ALA A 1 599 ? 3.932 -19.641 0.599 1.00 94.94 599 ALA A CA 1
ATOM 4455 C C . ALA A 1 599 ? 4.648 -21.008 0.620 1.00 94.94 599 ALA A C 1
ATOM 4457 O O . ALA A 1 599 ? 5.357 -21.353 -0.321 1.00 94.94 599 ALA A O 1
ATOM 4458 N N . ASP A 1 600 ? 4.425 -21.834 1.641 1.00 93.31 600 ASP A N 1
ATOM 4459 C CA . ASP A 1 600 ? 5.145 -23.114 1.804 1.00 93.31 600 ASP A CA 1
ATOM 4460 C C . ASP A 1 600 ? 4.816 -24.136 0.688 1.00 93.31 600 ASP A C 1
ATOM 4462 O O . ASP A 1 600 ? 5.622 -24.999 0.345 1.00 93.31 600 ASP A O 1
ATOM 4466 N N . ASN A 1 601 ? 3.645 -23.993 0.053 1.00 92.81 601 ASN A N 1
ATOM 4467 C CA . ASN A 1 601 ? 3.230 -24.723 -1.153 1.00 92.81 601 ASN A CA 1
ATOM 4468 C C . ASN A 1 601 ? 3.486 -23.950 -2.472 1.00 92.81 601 ASN A C 1
ATOM 4470 O O . ASN A 1 601 ? 3.051 -24.386 -3.540 1.00 92.81 601 ASN A O 1
ATOM 4474 N N . GLY A 1 602 ? 4.134 -22.786 -2.394 1.00 96.88 602 GLY A N 1
ATOM 4475 C CA . GLY A 1 602 ? 4.411 -21.873 -3.500 1.00 96.88 602 GLY A CA 1
ATOM 4476 C C . GLY A 1 602 ? 5.772 -22.091 -4.161 1.00 96.88 602 GLY A C 1
ATOM 4477 O O . GLY A 1 602 ? 6.498 -23.035 -3.842 1.00 96.88 602 GLY A O 1
ATOM 4478 N N . TYR A 1 603 ? 6.122 -21.199 -5.095 1.00 98.62 603 TYR A N 1
ATOM 4479 C CA . TYR A 1 603 ? 7.364 -21.288 -5.871 1.00 98.62 603 TYR A CA 1
ATOM 4480 C C . TYR A 1 603 ? 8.128 -19.961 -5.981 1.00 98.62 603 TYR A C 1
ATOM 4482 O O . TYR A 1 603 ? 7.563 -18.926 -6.329 1.00 98.62 603 TYR A O 1
ATOM 4490 N N . ALA A 1 604 ? 9.448 -20.000 -5.812 1.00 98.69 604 ALA A N 1
ATOM 4491 C CA . ALA A 1 604 ? 10.341 -18.969 -6.329 1.00 98.69 604 ALA A CA 1
ATOM 4492 C C . ALA A 1 604 ? 10.748 -19.295 -7.776 1.00 98.69 604 ALA A C 1
ATOM 4494 O O . ALA A 1 604 ? 11.326 -20.347 -8.050 1.00 98.69 604 ALA A O 1
ATOM 4495 N N . VAL A 1 605 ? 10.458 -18.386 -8.703 1.00 98.75 605 VAL A N 1
ATOM 4496 C CA . VAL A 1 605 ? 10.887 -18.430 -10.104 1.00 98.75 605 VAL A CA 1
ATOM 4497 C C . VAL A 1 605 ? 12.143 -17.578 -10.240 1.00 98.75 605 VAL A C 1
ATOM 4499 O O . VAL A 1 605 ? 12.085 -16.349 -10.150 1.00 98.75 605 VAL A O 1
ATOM 4502 N N . LEU A 1 606 ? 13.284 -18.236 -10.430 1.00 98.44 606 LEU A N 1
ATOM 4503 C CA . LEU A 1 606 ? 14.607 -17.617 -10.344 1.00 98.44 606 LEU A CA 1
ATOM 4504 C C . LEU A 1 606 ? 15.387 -17.806 -11.647 1.00 98.44 606 LEU A C 1
ATOM 4506 O O . LEU A 1 606 ? 15.459 -18.915 -12.186 1.00 98.44 606 LEU A O 1
ATOM 4510 N N . ASN A 1 607 ? 16.007 -16.730 -12.132 1.00 97.25 607 ASN A N 1
ATOM 4511 C CA . ASN A 1 607 ? 16.932 -16.801 -13.257 1.00 97.25 607 ASN A CA 1
ATOM 4512 C C . ASN A 1 607 ? 18.216 -17.525 -12.823 1.00 97.25 607 ASN A C 1
ATOM 4514 O O . ASN A 1 607 ? 18.937 -17.048 -11.949 1.00 97.25 607 ASN A O 1
ATOM 4518 N N . ALA A 1 608 ? 18.501 -18.680 -13.420 1.00 96.75 608 ALA A N 1
ATOM 4519 C CA . ALA A 1 608 ? 19.683 -19.471 -13.101 1.00 96.75 608 ALA A CA 1
ATOM 4520 C C . ALA A 1 608 ? 20.966 -18.922 -13.741 1.00 96.75 608 ALA A C 1
ATOM 4522 O O . ALA A 1 608 ? 22.045 -19.222 -13.239 1.00 96.75 608 ALA A O 1
ATOM 4523 N N . ALA A 1 609 ? 20.864 -18.126 -14.813 1.00 93.19 609 ALA A N 1
ATOM 4524 C CA . ALA A 1 609 ? 22.016 -17.491 -15.461 1.00 93.19 609 ALA A CA 1
ATOM 4525 C C . ALA A 1 609 ? 22.545 -16.264 -14.687 1.00 93.19 609 ALA A C 1
ATOM 4527 O O . ALA A 1 609 ? 23.604 -15.736 -15.020 1.00 93.19 609 ALA A O 1
ATOM 4528 N N . ASP A 1 610 ? 21.826 -15.824 -13.652 1.00 92.25 610 ASP A N 1
ATOM 4529 C CA . ASP A 1 610 ? 22.223 -14.765 -12.727 1.00 92.25 610 ASP A CA 1
ATOM 4530 C C . ASP A 1 610 ? 22.630 -15.398 -11.378 1.00 92.25 610 ASP A C 1
ATOM 4532 O O . ASP A 1 610 ? 21.765 -15.880 -10.640 1.00 92.25 610 ASP A O 1
ATOM 4536 N N . PRO A 1 611 ? 23.930 -15.425 -11.020 1.00 91.25 611 PRO A N 1
ATOM 4537 C CA . PRO A 1 611 ? 24.396 -16.101 -9.807 1.00 91.25 611 PRO A CA 1
ATOM 4538 C C . PRO A 1 611 ? 23.890 -15.496 -8.491 1.00 91.25 611 PRO A C 1
ATOM 4540 O O . PRO A 1 611 ? 23.925 -16.176 -7.464 1.00 91.25 611 PRO A O 1
ATOM 4543 N N . VAL A 1 612 ? 23.446 -14.234 -8.484 1.00 91.12 612 VAL A N 1
ATOM 4544 C CA . VAL A 1 612 ? 22.959 -13.560 -7.269 1.00 91.12 612 VAL A CA 1
ATOM 4545 C C . VAL A 1 612 ? 21.467 -13.833 -7.079 1.00 91.12 612 VAL A C 1
ATOM 4547 O O . VAL A 1 612 ? 21.025 -14.108 -5.962 1.00 91.12 612 VAL A O 1
ATOM 4550 N N . VAL A 1 613 ? 20.699 -13.858 -8.172 1.00 94.88 613 VAL A N 1
ATOM 4551 C CA . VAL A 1 613 ? 19.309 -14.337 -8.176 1.00 94.88 613 VAL A CA 1
ATOM 4552 C C . VAL A 1 613 ? 19.240 -15.833 -7.858 1.00 94.88 613 VAL A C 1
ATOM 4554 O O . VAL A 1 613 ? 18.404 -16.243 -7.055 1.00 94.88 613 VAL A O 1
ATOM 4557 N N . ALA A 1 614 ? 20.146 -16.645 -8.407 1.00 95.31 614 ALA A N 1
ATOM 4558 C CA . ALA A 1 614 ? 20.190 -18.086 -8.164 1.00 95.31 614 ALA A CA 1
ATOM 4559 C C . ALA A 1 614 ? 20.329 -18.446 -6.671 1.00 95.31 614 ALA A C 1
ATOM 4561 O O . ALA A 1 614 ? 19.633 -19.342 -6.188 1.00 95.31 614 ALA A O 1
ATOM 4562 N N . LYS A 1 615 ? 21.161 -17.705 -5.922 1.00 95.12 615 LYS A N 1
ATOM 4563 C CA . LYS A 1 615 ? 21.341 -17.868 -4.464 1.00 95.12 615 LYS A CA 1
ATOM 4564 C C . LYS A 1 615 ? 20.072 -17.605 -3.647 1.00 95.12 615 LYS A C 1
ATOM 4566 O O . LYS A 1 615 ? 19.958 -18.104 -2.534 1.00 95.12 615 LYS A O 1
ATOM 4571 N N . MET A 1 616 ? 19.081 -16.881 -4.178 1.00 96.31 616 MET A N 1
ATOM 4572 C CA . MET A 1 616 ? 17.817 -16.652 -3.459 1.00 96.31 616 MET A CA 1
ATOM 4573 C C . MET A 1 616 ? 17.025 -17.947 -3.210 1.00 96.31 616 MET A C 1
ATOM 4575 O O . MET A 1 616 ? 16.149 -17.961 -2.349 1.00 96.31 616 MET A O 1
ATOM 4579 N N . ALA A 1 617 ? 17.363 -19.045 -3.898 1.00 96.88 617 ALA A N 1
ATOM 4580 C CA . ALA A 1 617 ? 16.833 -20.376 -3.612 1.00 96.88 617 ALA A CA 1
ATOM 4581 C C . ALA A 1 617 ? 17.078 -20.828 -2.158 1.00 96.88 617 ALA A C 1
ATOM 4583 O O . ALA A 1 617 ? 16.257 -21.556 -1.611 1.00 96.88 617 ALA A O 1
ATOM 4584 N N . GLU A 1 618 ? 18.163 -20.370 -1.522 1.00 95.56 618 GLU A N 1
ATOM 4585 C CA . GLU A 1 618 ? 18.532 -20.713 -0.137 1.00 95.56 618 GLU A CA 1
ATOM 4586 C C . GLU A 1 618 ? 17.592 -20.096 0.915 1.00 95.56 618 GLU A C 1
ATOM 4588 O O . GLU A 1 618 ? 17.551 -20.564 2.050 1.00 95.56 618 GLU A O 1
ATOM 4593 N N . VAL A 1 619 ? 16.832 -19.053 0.552 1.00 94.88 619 VAL A N 1
ATOM 4594 C CA . VAL A 1 619 ? 15.914 -18.334 1.459 1.00 94.88 619 VAL A CA 1
ATOM 4595 C C . VAL A 1 619 ? 14.438 -18.474 1.067 1.00 94.88 619 VAL A C 1
ATOM 4597 O O . VAL A 1 619 ? 13.589 -17.748 1.588 1.00 94.88 619 VAL A O 1
ATOM 4600 N N . CYS A 1 620 ? 14.121 -19.380 0.139 1.00 97.06 620 CYS A N 1
ATOM 4601 C CA . CYS A 1 620 ? 12.745 -19.701 -0.224 1.00 97.06 620 CYS A CA 1
ATOM 4602 C C . CYS A 1 620 ? 12.171 -20.742 0.759 1.00 97.06 620 CYS A C 1
ATOM 4604 O O . CYS A 1 620 ? 12.769 -21.809 0.897 1.00 97.06 620 CYS A O 1
ATOM 4606 N N . PRO A 1 621 ? 11.029 -20.481 1.426 1.00 96.44 621 PRO A N 1
ATOM 4607 C CA . PRO A 1 621 ? 10.364 -21.481 2.269 1.00 96.44 621 PRO A CA 1
ATOM 4608 C C . PRO A 1 621 ? 9.596 -22.531 1.445 1.00 96.44 621 PRO A C 1
ATOM 4610 O O . PRO A 1 621 ? 9.394 -23.649 1.907 1.00 96.44 621 PRO A O 1
ATOM 4613 N N . GLY A 1 622 ? 9.171 -22.169 0.229 1.00 96.50 622 GLY A N 1
ATOM 4614 C CA . GLY A 1 622 ? 8.513 -23.056 -0.727 1.00 96.50 622 GLY A CA 1
ATOM 4615 C C . GLY A 1 622 ? 9.494 -23.728 -1.694 1.00 96.50 622 GLY A C 1
ATOM 4616 O O . GLY A 1 622 ? 10.674 -23.931 -1.412 1.00 96.50 622 GLY A O 1
ATOM 4617 N N . GLN A 1 623 ? 9.001 -24.084 -2.878 1.00 97.75 623 GLN A N 1
ATOM 4618 C CA . GLN A 1 623 ? 9.786 -24.745 -3.922 1.00 97.75 623 GLN A CA 1
ATOM 4619 C C . GLN A 1 623 ? 10.470 -23.740 -4.868 1.00 97.75 623 GLN A C 1
ATOM 4621 O O . GLN A 1 623 ? 10.205 -22.542 -4.838 1.00 97.75 623 GLN A O 1
ATOM 4626 N N . VAL A 1 624 ? 11.347 -24.220 -5.757 1.00 98.38 624 VAL A N 1
ATOM 4627 C CA . VAL A 1 624 ? 12.085 -23.371 -6.714 1.00 98.38 624 VAL A CA 1
ATOM 4628 C C . VAL A 1 624 ? 11.919 -23.881 -8.145 1.00 98.38 624 VAL A C 1
ATOM 4630 O O . VAL A 1 624 ? 12.122 -25.068 -8.418 1.00 98.38 624 VAL A O 1
ATOM 4633 N N . ILE A 1 625 ? 11.600 -22.972 -9.069 1.00 98.56 625 ILE A N 1
ATOM 4634 C CA . ILE A 1 625 ? 11.617 -23.190 -10.519 1.00 98.56 625 ILE A CA 1
ATOM 4635 C C . ILE A 1 625 ? 12.743 -22.339 -11.106 1.00 98.56 625 ILE A C 1
ATOM 4637 O O . ILE A 1 625 ? 12.651 -21.113 -11.151 1.00 98.56 625 ILE A O 1
ATOM 4641 N N . PHE A 1 626 ? 13.810 -22.984 -11.570 1.00 98.44 626 PHE A N 1
ATOM 4642 C CA . PHE A 1 626 ? 14.883 -22.279 -12.272 1.00 98.44 626 PHE A CA 1
ATOM 4643 C C . PHE A 1 626 ? 14.554 -22.095 -13.753 1.00 98.44 626 PHE A C 1
ATOM 4645 O O . PHE A 1 626 ? 14.051 -23.023 -14.395 1.00 98.44 626 PHE A O 1
ATOM 4652 N N . PHE A 1 627 ? 14.907 -20.935 -14.308 1.00 98.19 627 PHE A N 1
ATOM 4653 C CA . PHE A 1 627 ? 14.881 -20.703 -15.751 1.00 98.19 627 PHE A CA 1
ATOM 4654 C C . PHE A 1 627 ? 16.196 -20.122 -16.279 1.00 98.19 627 PHE A C 1
ATOM 4656 O O . PHE A 1 627 ? 16.834 -19.323 -15.600 1.00 98.19 627 PHE A O 1
ATOM 4663 N N . ALA A 1 628 ? 16.597 -20.523 -17.486 1.00 96.75 628 ALA A N 1
ATOM 4664 C CA . ALA A 1 628 ? 17.662 -19.893 -18.270 1.00 96.75 628 ALA A CA 1
ATOM 4665 C C . ALA A 1 628 ? 17.585 -20.356 -19.731 1.00 96.75 628 ALA A C 1
ATOM 4667 O O . ALA A 1 628 ? 17.097 -21.447 -20.025 1.00 96.75 628 ALA A O 1
ATOM 4668 N N . SER A 1 629 ? 18.114 -19.542 -20.645 1.00 93.38 629 SER A N 1
ATOM 4669 C CA . SER A 1 629 ? 18.114 -19.836 -22.084 1.00 93.38 629 SER A CA 1
ATOM 4670 C C . SER A 1 629 ? 18.948 -21.072 -22.452 1.00 93.38 629 SER A C 1
ATOM 4672 O O . SER A 1 629 ? 18.572 -21.805 -23.361 1.00 93.38 629 SER A O 1
ATOM 4674 N N . ASP A 1 630 ? 20.051 -21.340 -21.744 1.00 93.25 630 ASP A N 1
ATOM 4675 C CA . ASP A 1 630 ? 20.866 -22.540 -21.963 1.00 93.25 630 ASP A CA 1
ATOM 4676 C C . ASP A 1 630 ? 20.303 -23.761 -21.218 1.00 93.25 630 ASP A C 1
ATOM 4678 O O . ASP A 1 630 ? 20.390 -23.868 -19.991 1.00 93.25 630 ASP A O 1
ATOM 4682 N N . ARG A 1 631 ? 19.809 -24.750 -21.973 1.00 90.69 631 ARG A N 1
ATOM 4683 C CA . ARG A 1 631 ? 19.368 -26.037 -21.417 1.00 90.69 631 ARG A CA 1
ATOM 4684 C C . ARG A 1 631 ? 20.479 -26.797 -20.684 1.00 90.69 631 ARG A C 1
ATOM 4686 O O . ARG A 1 631 ? 20.156 -27.634 -19.840 1.00 90.69 631 ARG A O 1
ATOM 4693 N N . HIS A 1 632 ? 21.754 -26.564 -20.992 1.00 92.12 632 HIS A N 1
ATOM 4694 C CA . HIS A 1 632 ? 22.898 -27.247 -20.381 1.00 92.12 632 HIS A CA 1
ATOM 4695 C C . HIS A 1 632 ? 23.430 -26.558 -19.114 1.00 92.12 632 HIS A C 1
ATOM 4697 O O . HIS A 1 632 ? 24.337 -27.103 -18.482 1.00 92.12 632 HIS A O 1
ATOM 4703 N N . HIS A 1 633 ? 22.831 -25.437 -18.688 1.00 95.19 633 HIS A N 1
ATOM 4704 C CA . HIS A 1 633 ? 23.312 -24.645 -17.560 1.00 95.19 633 HIS A CA 1
ATOM 4705 C C . HIS A 1 633 ? 23.507 -25.504 -16.285 1.00 95.19 633 HIS A C 1
ATOM 4707 O O . HIS A 1 633 ? 22.541 -26.144 -15.844 1.00 95.19 633 HIS A O 1
ATOM 4713 N N . PRO A 1 634 ? 24.704 -25.536 -15.654 1.00 93.62 634 PRO A N 1
ATOM 4714 C CA . PRO A 1 634 ? 25.043 -26.545 -14.640 1.00 93.62 634 PRO A CA 1
ATOM 4715 C C . PRO A 1 634 ? 24.076 -26.618 -13.453 1.00 93.62 634 PRO A C 1
ATOM 4717 O O . PRO A 1 634 ? 23.676 -27.708 -13.044 1.00 93.62 634 PRO A O 1
ATOM 4720 N N . LEU A 1 635 ? 23.626 -25.465 -12.945 1.00 94.31 635 LEU A N 1
ATOM 4721 C CA . LEU A 1 635 ? 22.648 -25.401 -11.854 1.00 94.31 635 LEU A CA 1
ATOM 4722 C C . LEU A 1 635 ? 21.313 -26.065 -12.238 1.00 94.31 635 LEU A C 1
ATOM 4724 O O . LEU A 1 635 ? 20.724 -26.794 -11.442 1.00 94.31 635 LEU A O 1
ATOM 4728 N N . MET A 1 636 ? 20.859 -25.870 -13.480 1.00 93.38 636 MET A N 1
ATOM 4729 C CA . MET A 1 636 ? 19.615 -26.461 -13.982 1.00 93.38 636 MET A CA 1
ATOM 4730 C C . MET A 1 636 ? 19.766 -27.949 -14.289 1.00 93.38 636 MET A C 1
ATOM 4732 O O . MET A 1 636 ? 18.815 -28.704 -14.091 1.00 93.38 636 MET A O 1
ATOM 4736 N N . ALA A 1 637 ? 20.946 -28.395 -14.728 1.00 91.00 637 ALA A N 1
ATOM 4737 C CA . ALA A 1 637 ? 21.237 -29.816 -14.887 1.00 91.00 637 ALA A CA 1
ATOM 4738 C C . ALA A 1 637 ? 21.105 -30.561 -13.546 1.00 91.00 637 ALA A C 1
ATOM 4740 O O . ALA A 1 637 ? 20.367 -31.545 -13.470 1.00 91.00 637 ALA A O 1
ATOM 4741 N N . THR A 1 638 ? 21.711 -30.031 -12.479 1.00 92.38 638 THR A N 1
ATOM 4742 C CA . THR A 1 638 ? 21.584 -30.564 -11.111 1.00 92.38 638 THR A CA 1
ATOM 4743 C C . THR A 1 638 ? 20.142 -30.502 -10.596 1.00 92.38 638 THR A C 1
ATOM 4745 O O . THR A 1 638 ? 19.637 -31.486 -10.057 1.00 92.38 638 THR A O 1
ATOM 4748 N N . HIS A 1 639 ? 19.434 -29.387 -10.805 1.00 94.69 639 HIS A N 1
ATOM 4749 C CA . HIS A 1 639 ? 18.040 -29.221 -10.363 1.00 94.69 639 HIS A CA 1
ATOM 4750 C C . HIS A 1 639 ? 17.081 -30.210 -11.050 1.00 94.69 639 HIS A C 1
ATOM 4752 O O . HIS A 1 639 ? 16.247 -30.827 -10.386 1.00 94.69 639 HIS A O 1
ATOM 4758 N N . ARG A 1 640 ? 17.250 -30.446 -12.361 1.00 91.69 640 ARG A N 1
ATOM 4759 C CA . ARG A 1 640 ? 16.503 -31.480 -13.102 1.00 91.69 640 ARG A CA 1
ATOM 4760 C C . ARG A 1 640 ? 16.838 -32.896 -12.643 1.00 91.69 640 ARG A C 1
ATOM 4762 O O . ARG A 1 640 ? 15.934 -33.722 -12.573 1.00 91.69 640 ARG A O 1
ATOM 4769 N N . ALA A 1 641 ? 18.103 -33.181 -12.322 1.00 91.19 641 ALA A N 1
ATOM 4770 C CA . ALA A 1 641 ? 18.512 -34.485 -11.793 1.00 91.19 641 ALA A CA 1
ATOM 4771 C C . ALA A 1 641 ? 17.859 -34.789 -10.429 1.00 91.19 641 ALA A C 1
ATOM 4773 O O . ALA A 1 641 ? 17.567 -35.942 -10.132 1.00 91.19 641 ALA A O 1
ATOM 4774 N N . GLN A 1 642 ? 17.538 -33.753 -9.645 1.00 94.00 642 GLN A N 1
ATOM 4775 C CA . GLN A 1 642 ? 16.727 -33.848 -8.421 1.00 94.00 642 GLN A CA 1
ATOM 4776 C C . GLN A 1 642 ? 15.207 -33.944 -8.689 1.00 94.00 642 GLN A C 1
ATOM 4778 O O . GLN A 1 642 ? 14.412 -33.832 -7.759 1.00 94.00 642 GLN A O 1
ATOM 4783 N N . GLY A 1 643 ? 14.775 -34.098 -9.947 1.00 94.12 643 GLY A N 1
ATOM 4784 C CA . GLY A 1 643 ? 13.362 -34.189 -10.339 1.00 94.12 643 GLY A CA 1
ATOM 4785 C C . GLY A 1 643 ? 12.576 -32.874 -10.262 1.00 94.12 643 GLY A C 1
ATOM 4786 O O . GLY A 1 643 ? 11.361 -32.883 -10.462 1.00 94.12 643 GLY A O 1
ATOM 4787 N N . LYS A 1 644 ? 13.235 -31.743 -9.980 1.00 96.06 644 LYS A N 1
ATOM 4788 C CA . LYS A 1 644 ? 12.584 -30.446 -9.740 1.00 96.06 644 LYS A CA 1
ATOM 4789 C C . LYS A 1 644 ? 12.216 -29.724 -11.043 1.00 96.06 644 LYS A C 1
ATOM 4791 O O . LYS A 1 644 ? 12.713 -30.043 -12.125 1.00 96.06 644 LYS A O 1
ATOM 4796 N N . ARG A 1 645 ? 11.315 -28.744 -10.923 1.00 97.50 645 ARG A N 1
ATOM 4797 C CA . ARG A 1 645 ? 10.770 -27.949 -12.035 1.00 97.50 645 ARG A CA 1
ATOM 4798 C C . ARG A 1 645 ? 11.798 -26.983 -12.629 1.00 97.50 645 ARG A C 1
ATOM 4800 O O . ARG A 1 645 ? 12.528 -26.319 -11.895 1.00 97.50 645 ARG A O 1
ATOM 4807 N N . CYS A 1 646 ? 11.797 -26.838 -13.951 1.00 97.62 646 CYS A N 1
ATOM 4808 C CA . CYS A 1 646 ? 12.592 -25.834 -14.663 1.00 97.62 646 CYS A CA 1
ATOM 4809 C C . CYS A 1 646 ? 11.952 -25.414 -15.998 1.00 97.62 646 CYS A C 1
ATOM 4811 O O . CYS A 1 646 ? 11.100 -26.138 -16.519 1.00 97.62 646 CYS A O 1
ATOM 4813 N N . VAL A 1 647 ? 12.394 -24.283 -16.562 1.00 98.31 647 VAL A N 1
ATOM 4814 C CA . VAL A 1 647 ? 11.997 -23.808 -17.903 1.00 98.31 647 VAL A CA 1
ATOM 4815 C C . VAL A 1 647 ? 13.226 -23.332 -18.691 1.00 98.31 647 VAL A C 1
ATOM 4817 O O . VAL A 1 647 ? 14.025 -22.563 -18.168 1.00 98.31 647 VAL A O 1
ATOM 4820 N N . TYR A 1 648 ? 13.408 -23.796 -19.927 1.00 97.38 648 TYR A N 1
ATOM 4821 C CA . TYR A 1 648 ? 14.569 -23.483 -20.777 1.00 97.38 648 TYR A CA 1
ATOM 4822 C C . TYR A 1 648 ? 14.193 -23.405 -22.263 1.00 97.38 648 TYR A C 1
ATOM 4824 O O . TYR A 1 648 ? 13.065 -23.728 -22.634 1.00 97.38 648 TYR A O 1
ATOM 4832 N N . ILE A 1 649 ? 15.132 -23.000 -23.123 1.00 96.50 649 ILE A N 1
ATOM 4833 C CA . ILE A 1 649 ? 14.980 -23.083 -24.584 1.00 96.50 649 ILE A CA 1
ATOM 4834 C C . ILE A 1 649 ? 15.647 -24.360 -25.108 1.00 96.50 649 ILE A C 1
ATOM 4836 O O . ILE A 1 649 ? 16.759 -24.701 -24.702 1.00 96.50 649 ILE A O 1
ATOM 4840 N N . ASP A 1 650 ? 14.975 -25.065 -26.018 1.00 94.31 650 ASP A N 1
ATOM 4841 C CA . ASP A 1 650 ? 15.529 -26.207 -26.746 1.00 94.31 650 ASP A CA 1
ATOM 4842 C C . ASP A 1 650 ? 15.106 -26.141 -28.223 1.00 94.31 650 ASP A C 1
ATOM 4844 O O . ASP A 1 650 ? 13.918 -26.176 -28.547 1.00 94.31 650 ASP A O 1
ATOM 4848 N N . GLY A 1 651 ? 16.075 -25.995 -29.131 1.00 91.75 651 GLY A N 1
ATOM 4849 C CA . GLY A 1 651 ? 15.807 -25.773 -30.555 1.00 91.75 651 GLY A CA 1
ATOM 4850 C C . GLY A 1 651 ? 14.999 -24.494 -30.816 1.00 91.75 651 GLY A C 1
ATOM 4851 O O . GLY A 1 651 ? 15.411 -23.404 -30.419 1.00 91.75 651 GLY A O 1
ATOM 4852 N N . ASP A 1 652 ? 13.857 -24.629 -31.497 1.00 93.25 652 ASP A N 1
ATOM 4853 C CA . ASP A 1 652 ? 12.902 -23.548 -31.773 1.00 93.25 652 ASP A CA 1
ATOM 4854 C C . ASP A 1 652 ? 11.769 -23.447 -30.731 1.00 93.25 652 ASP A C 1
ATOM 4856 O O . ASP A 1 652 ? 10.775 -22.766 -30.987 1.00 93.25 652 ASP A O 1
ATOM 4860 N N . ALA A 1 653 ? 11.890 -24.096 -29.565 1.00 96.81 653 ALA A N 1
ATOM 4861 C CA . ALA A 1 653 ? 10.832 -24.176 -28.557 1.00 96.81 653 ALA A CA 1
ATOM 4862 C C . ALA A 1 653 ? 11.264 -23.750 -27.142 1.00 96.81 653 ALA A C 1
ATOM 4864 O O . ALA A 1 653 ? 12.399 -23.949 -26.709 1.00 96.81 653 ALA A O 1
ATOM 4865 N N . LEU A 1 654 ? 10.303 -23.205 -26.395 1.00 98.00 654 LEU A N 1
ATOM 4866 C CA . LEU A 1 654 ? 10.348 -23.054 -24.944 1.00 98.00 654 LEU A CA 1
ATOM 4867 C C . LEU A 1 654 ? 9.863 -24.365 -24.312 1.00 98.00 654 LEU A C 1
ATOM 4869 O O . LEU A 1 654 ? 8.788 -24.860 -24.653 1.00 98.00 654 LEU A O 1
ATOM 4873 N N . VAL A 1 655 ? 10.644 -24.921 -23.387 1.00 97.69 655 VAL A N 1
ATOM 4874 C CA . VAL A 1 655 ? 10.386 -26.215 -22.742 1.00 97.69 655 VAL A CA 1
ATOM 4875 C C . VAL A 1 655 ? 10.288 -26.047 -21.229 1.00 97.69 655 VAL A C 1
ATOM 4877 O O . VAL A 1 655 ? 11.238 -25.603 -20.585 1.00 97.69 655 VAL A O 1
ATOM 4880 N N . ALA A 1 656 ? 9.164 -26.464 -20.650 1.00 97.94 656 ALA A N 1
ATOM 4881 C CA . ALA A 1 656 ? 9.007 -26.661 -19.211 1.00 97.94 656 ALA A CA 1
ATOM 4882 C C . ALA A 1 656 ? 9.198 -28.148 -18.875 1.00 97.94 656 ALA A C 1
ATOM 4884 O O . ALA A 1 656 ? 8.745 -29.011 -19.624 1.00 97.94 656 ALA A O 1
ATOM 4885 N N . ALA A 1 657 ? 9.879 -28.479 -17.774 1.00 96.12 657 ALA A N 1
ATOM 4886 C CA . ALA A 1 657 ? 10.176 -29.873 -17.426 1.00 96.12 657 ALA A CA 1
ATOM 4887 C C . ALA A 1 657 ? 10.217 -30.136 -15.915 1.00 96.12 657 ALA A C 1
ATOM 4889 O O . ALA A 1 657 ? 10.726 -29.314 -15.149 1.00 96.12 657 ALA A O 1
ATOM 4890 N N . GLN A 1 658 ? 9.737 -31.316 -15.508 1.00 95.69 658 GLN A N 1
ATOM 4891 C CA . GLN A 1 658 ? 9.813 -31.847 -14.144 1.00 95.69 658 GLN A CA 1
ATOM 4892 C C . GLN A 1 658 ? 10.126 -33.352 -14.205 1.00 95.69 658 GLN A C 1
ATOM 4894 O O . GLN A 1 658 ? 9.293 -34.160 -14.618 1.00 95.69 658 GLN A O 1
ATOM 4899 N N . GLY A 1 659 ? 11.349 -33.735 -13.826 1.00 90.31 659 GLY A N 1
ATOM 4900 C CA . GLY A 1 659 ? 11.834 -35.111 -13.979 1.00 90.31 659 GLY A CA 1
ATOM 4901 C C . GLY A 1 659 ? 11.789 -35.581 -15.440 1.00 90.31 659 GLY A C 1
ATOM 4902 O O . GLY A 1 659 ? 12.416 -34.977 -16.312 1.00 90.31 659 GLY A O 1
ATOM 4903 N N . ALA A 1 660 ? 11.047 -36.659 -15.707 1.00 89.25 660 ALA A N 1
ATOM 4904 C CA . ALA A 1 660 ? 10.834 -37.179 -17.061 1.00 89.25 660 ALA A CA 1
ATOM 4905 C C . ALA A 1 660 ? 9.752 -36.417 -17.854 1.00 89.25 660 ALA A C 1
ATOM 4907 O O . ALA A 1 660 ? 9.791 -36.420 -19.084 1.00 89.25 660 ALA A O 1
ATOM 4908 N N . TRP A 1 661 ? 8.802 -35.764 -17.174 1.00 95.31 661 TRP A N 1
ATOM 4909 C CA . TRP A 1 661 ? 7.708 -35.036 -17.819 1.00 95.31 661 TRP A CA 1
ATOM 4910 C C . TRP A 1 661 ? 8.200 -33.705 -18.405 1.00 95.31 661 TRP A C 1
ATOM 4912 O O . TRP A 1 661 ? 9.019 -33.009 -17.792 1.00 95.31 661 TRP A O 1
ATOM 4922 N N . ARG A 1 662 ? 7.700 -33.352 -19.596 1.00 95.12 662 ARG A N 1
ATOM 4923 C CA . ARG A 1 662 ? 8.027 -32.114 -20.314 1.00 95.12 662 ARG A CA 1
ATOM 4924 C C . ARG A 1 662 ? 6.819 -31.598 -21.086 1.00 95.12 662 ARG A C 1
ATOM 4926 O O . ARG A 1 662 ? 6.092 -32.397 -21.665 1.00 95.12 662 ARG A O 1
ATOM 4933 N N . GLU A 1 663 ? 6.705 -30.281 -21.173 1.00 97.25 663 GLU A N 1
ATOM 4934 C CA . GLU A 1 663 ? 5.796 -29.572 -22.073 1.00 97.25 663 GLU A CA 1
ATOM 4935 C C . GLU A 1 663 ? 6.606 -28.648 -22.989 1.00 97.25 663 GLU A C 1
ATOM 4937 O O . GLU A 1 663 ? 7.584 -28.040 -22.549 1.00 97.25 663 GLU A O 1
ATOM 4942 N N . SER A 1 664 ? 6.222 -28.556 -24.266 1.00 97.00 664 SER A N 1
ATOM 4943 C CA . SER A 1 664 ? 6.963 -27.806 -25.292 1.00 97.00 664 SER A CA 1
ATOM 4944 C C . SER A 1 664 ? 6.063 -26.851 -26.080 1.00 97.00 664 SER A C 1
ATOM 4946 O O . SER A 1 664 ? 5.012 -27.248 -26.598 1.00 97.00 664 SER A O 1
ATOM 4948 N N . ILE A 1 665 ? 6.481 -25.588 -26.175 1.00 97.69 665 ILE A N 1
ATOM 4949 C CA . ILE A 1 665 ? 5.760 -24.492 -26.829 1.00 97.69 665 ILE A CA 1
ATOM 4950 C C . ILE A 1 665 ? 6.689 -23.859 -27.882 1.00 97.69 665 ILE A C 1
ATOM 4952 O O . ILE A 1 665 ? 7.689 -23.244 -27.504 1.00 97.69 665 ILE A O 1
ATOM 4956 N N . PRO A 1 666 ? 6.409 -23.991 -29.193 1.00 97.69 666 PRO A N 1
ATOM 4957 C CA . PRO A 1 666 ? 7.252 -23.407 -30.236 1.00 97.69 666 PRO A CA 1
ATOM 4958 C C . PRO A 1 666 ? 7.336 -21.880 -30.116 1.00 97.69 666 PRO A C 1
ATOM 4960 O O . PRO A 1 666 ? 6.321 -21.199 -29.992 1.00 97.69 666 PRO A O 1
ATOM 4963 N N . LEU A 1 667 ? 8.538 -21.311 -30.217 1.00 95.75 667 LEU A N 1
ATOM 4964 C CA . LEU A 1 667 ? 8.782 -19.868 -30.073 1.00 95.75 667 LEU A CA 1
ATOM 4965 C C . LEU A 1 667 ? 8.100 -19.040 -31.173 1.00 95.75 667 LEU A C 1
ATOM 4967 O O . LEU A 1 667 ? 7.749 -17.881 -30.955 1.00 95.75 667 LEU A O 1
ATOM 4971 N N . ARG A 1 668 ? 7.863 -19.642 -32.347 1.00 95.06 668 ARG A N 1
ATOM 4972 C CA . ARG A 1 668 ? 7.031 -19.071 -33.424 1.00 95.06 668 ARG A CA 1
ATOM 4973 C C . ARG A 1 668 ? 5.583 -18.795 -32.996 1.00 95.06 668 ARG A C 1
ATOM 4975 O O . ARG A 1 668 ? 4.977 -17.871 -33.530 1.00 95.06 668 ARG A O 1
ATOM 4982 N N . ASP A 1 669 ? 5.079 -19.532 -32.007 1.00 95.56 669 ASP A N 1
ATOM 4983 C CA . ASP A 1 669 ? 3.723 -19.409 -31.470 1.00 95.56 669 ASP A CA 1
ATOM 4984 C C . ASP A 1 669 ? 3.682 -18.422 -30.275 1.00 95.56 669 ASP A C 1
ATOM 4986 O O . ASP A 1 669 ? 2.669 -18.311 -29.589 1.00 95.56 669 ASP A O 1
ATOM 4990 N N . ILE A 1 670 ? 4.777 -17.678 -30.030 1.00 95.44 670 ILE A N 1
ATOM 4991 C CA . ILE A 1 670 ? 4.913 -16.638 -28.993 1.00 95.44 670 ILE A CA 1
ATOM 4992 C C . ILE A 1 670 ? 5.266 -15.290 -29.668 1.00 95.44 670 ILE A C 1
ATOM 4994 O O . ILE A 1 670 ? 6.445 -14.911 -29.729 1.00 95.44 670 ILE A O 1
ATOM 4998 N N . PRO A 1 671 ? 4.286 -14.535 -30.211 1.00 91.38 671 PRO A N 1
ATOM 4999 C CA . PRO A 1 671 ? 4.540 -13.485 -31.207 1.00 91.38 671 PRO A CA 1
ATOM 5000 C C . PRO A 1 671 ? 5.473 -12.358 -30.750 1.00 91.38 671 PRO A C 1
ATOM 5002 O O . PRO A 1 671 ? 6.269 -11.848 -31.546 1.00 91.38 671 PRO A O 1
ATOM 5005 N N . PHE A 1 672 ? 5.425 -11.981 -29.468 1.00 90.69 672 PHE A N 1
ATOM 5006 C CA . PHE A 1 672 ? 6.240 -10.888 -28.927 1.00 90.69 672 PHE A CA 1
ATOM 5007 C C . PHE A 1 672 ? 7.750 -11.189 -28.866 1.00 90.69 672 PHE A C 1
ATOM 5009 O O . PHE A 1 672 ? 8.554 -10.258 -28.808 1.00 90.69 672 PHE A O 1
ATOM 5016 N N . THR A 1 673 ? 8.150 -12.463 -28.960 1.00 91.75 673 THR A N 1
ATOM 5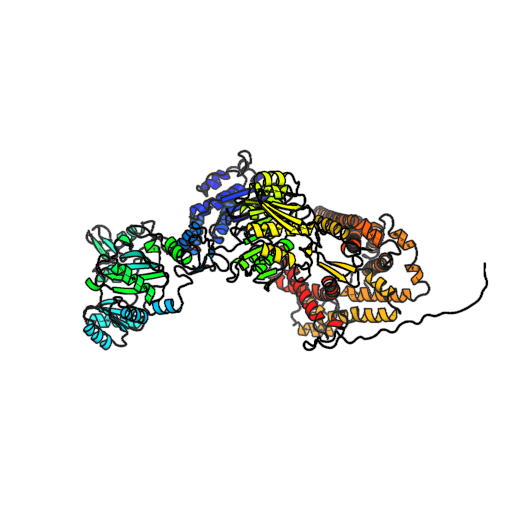017 C CA . THR A 1 673 ? 9.560 -12.876 -29.119 1.00 91.75 673 THR A CA 1
ATOM 5018 C C . THR A 1 673 ? 10.078 -12.714 -30.554 1.00 91.75 673 THR A C 1
ATOM 5020 O O . THR A 1 673 ? 11.275 -12.873 -30.798 1.00 91.75 673 THR A O 1
ATOM 5023 N N . ARG A 1 674 ? 9.179 -12.430 -31.516 1.00 87.88 674 ARG A N 1
ATOM 5024 C CA . ARG A 1 674 ? 9.409 -12.516 -32.970 1.00 87.88 674 ARG A CA 1
ATOM 5025 C C . ARG A 1 674 ? 10.001 -13.878 -33.385 1.00 87.88 674 ARG A C 1
ATOM 5027 O O . ARG A 1 674 ? 10.947 -13.933 -34.164 1.00 87.88 674 ARG A O 1
ATOM 5034 N N . GLY A 1 675 ? 9.435 -14.972 -32.868 1.00 86.00 675 GLY A N 1
ATOM 5035 C CA . GLY A 1 675 ? 9.861 -16.337 -33.202 1.00 86.00 675 GLY A CA 1
ATOM 5036 C C . GLY A 1 675 ? 11.170 -16.747 -32.529 1.00 86.00 675 GLY A C 1
ATOM 5037 O O . GLY A 1 675 ? 12.003 -17.392 -33.155 1.00 86.00 675 GLY A O 1
ATOM 5038 N N . GLY A 1 676 ? 11.387 -16.314 -31.285 1.00 89.50 676 GLY A N 1
ATOM 5039 C CA . GLY A 1 676 ? 12.623 -16.555 -30.535 1.00 89.50 676 GLY A CA 1
ATOM 5040 C C . GLY A 1 676 ? 13.766 -15.575 -30.828 1.00 89.50 676 GLY A C 1
ATOM 5041 O O . GLY A 1 676 ? 14.788 -15.615 -30.145 1.00 89.50 676 GLY A O 1
ATOM 5042 N N . ALA A 1 677 ? 13.608 -14.675 -31.804 1.00 89.00 677 ALA A N 1
ATOM 5043 C CA . ALA A 1 677 ? 14.662 -13.773 -32.279 1.00 89.00 677 ALA A CA 1
ATOM 5044 C C . ALA A 1 677 ? 15.050 -12.643 -31.299 1.00 89.00 677 ALA A C 1
ATOM 5046 O O . ALA A 1 677 ? 16.009 -11.916 -31.562 1.00 89.00 677 ALA A O 1
ATOM 5047 N N . ILE A 1 678 ? 14.322 -12.460 -30.191 1.00 91.19 678 ILE A N 1
ATOM 5048 C CA . ILE A 1 678 ? 14.573 -11.412 -29.189 1.00 91.19 678 ILE A CA 1
ATOM 5049 C C . ILE A 1 678 ? 14.920 -12.072 -27.835 1.00 91.19 678 ILE A C 1
ATOM 5051 O O . ILE A 1 678 ? 14.008 -12.388 -27.069 1.00 91.19 678 ILE A O 1
ATOM 5055 N N . PRO A 1 679 ? 16.214 -12.259 -27.491 1.00 90.38 679 PRO A N 1
ATOM 5056 C CA . PRO A 1 679 ? 16.624 -13.095 -26.354 1.00 90.38 679 PRO A CA 1
ATOM 5057 C C . PRO A 1 679 ? 16.001 -12.707 -25.007 1.00 90.38 679 PRO A C 1
ATOM 5059 O O . PRO A 1 679 ? 15.438 -13.555 -24.321 1.00 90.38 679 PRO A O 1
ATOM 5062 N N . PHE A 1 680 ? 15.995 -11.416 -24.660 1.00 90.94 680 PHE A N 1
ATOM 5063 C CA . PHE A 1 680 ? 15.421 -10.952 -23.390 1.00 90.94 680 PHE A CA 1
ATOM 5064 C C . PHE A 1 680 ? 13.890 -11.121 -23.311 1.00 90.94 680 PHE A C 1
ATOM 5066 O O . PHE A 1 680 ? 13.329 -11.168 -22.218 1.00 90.94 680 PHE A O 1
ATOM 5073 N N . GLN A 1 681 ? 13.193 -11.230 -24.451 1.00 93.50 681 GLN A N 1
ATOM 5074 C CA . GLN A 1 681 ? 11.762 -11.551 -24.471 1.00 93.50 681 GLN A CA 1
ATOM 5075 C C . GLN A 1 681 ? 11.522 -13.054 -24.297 1.00 93.50 681 GLN A C 1
ATOM 5077 O O . GLN A 1 681 ? 10.529 -13.426 -23.678 1.00 93.50 681 GLN A O 1
ATOM 5082 N N . ASN A 1 682 ? 12.447 -13.910 -24.750 1.00 95.06 682 ASN A N 1
ATOM 5083 C CA . ASN A 1 682 ? 12.424 -15.340 -24.428 1.00 95.06 682 ASN A CA 1
ATOM 5084 C C . ASN A 1 682 ? 12.577 -15.542 -22.910 1.00 95.06 682 ASN A C 1
ATOM 5086 O O . ASN A 1 682 ? 11.859 -16.343 -22.321 1.00 95.06 682 ASN A O 1
ATOM 5090 N N . GLU A 1 683 ? 13.454 -14.774 -22.257 1.00 95.69 683 GLU A N 1
ATOM 5091 C CA . GLU A 1 683 ? 13.631 -14.799 -20.796 1.00 95.69 683 GLU A CA 1
ATOM 5092 C C . GLU A 1 683 ? 12.380 -14.322 -20.043 1.00 95.69 683 GLU A C 1
ATOM 5094 O O . GLU A 1 683 ? 11.925 -15.014 -19.132 1.00 95.69 683 GLU A O 1
ATOM 5099 N N . ASN A 1 684 ? 11.754 -13.216 -20.471 1.00 96.38 684 ASN A N 1
ATOM 5100 C CA . ASN A 1 684 ? 10.459 -12.777 -19.928 1.00 96.38 684 ASN A CA 1
ATOM 5101 C C . ASN A 1 684 ? 9.358 -13.845 -20.127 1.00 96.38 684 ASN A C 1
ATOM 5103 O O . ASN A 1 684 ? 8.547 -14.068 -19.227 1.00 96.38 684 ASN A O 1
ATOM 5107 N N . ALA A 1 685 ? 9.338 -14.535 -21.277 1.00 97.56 685 ALA A N 1
ATOM 5108 C CA . ALA A 1 685 ? 8.401 -15.629 -21.544 1.00 97.56 685 ALA A CA 1
ATOM 5109 C C . ALA A 1 685 ? 8.640 -16.828 -20.611 1.00 97.56 685 ALA A C 1
ATOM 5111 O O . ALA A 1 685 ? 7.690 -17.330 -20.014 1.00 97.56 685 ALA A O 1
ATOM 5112 N N . MET A 1 686 ? 9.894 -17.260 -20.432 1.00 98.38 686 MET A N 1
ATOM 5113 C CA . MET A 1 686 ? 10.244 -18.360 -19.524 1.00 98.38 686 MET A CA 1
ATOM 5114 C C . MET A 1 686 ? 9.882 -18.043 -18.070 1.00 98.38 686 MET A C 1
ATOM 5116 O O . MET A 1 686 ? 9.311 -18.896 -17.392 1.00 98.38 686 MET A O 1
ATOM 5120 N N . ALA A 1 687 ? 10.143 -16.814 -17.612 1.00 98.44 687 ALA A N 1
ATOM 5121 C CA . ALA A 1 687 ? 9.765 -16.357 -16.277 1.00 98.44 687 ALA A CA 1
ATOM 5122 C C . ALA A 1 687 ? 8.237 -16.361 -16.072 1.00 98.44 687 ALA A C 1
ATOM 5124 O O . ALA A 1 687 ? 7.752 -16.841 -15.046 1.00 98.44 687 ALA A O 1
ATOM 5125 N N . ALA A 1 688 ? 7.465 -15.886 -17.056 1.00 98.31 688 ALA A N 1
ATOM 5126 C CA . ALA A 1 688 ? 6.003 -15.877 -16.982 1.00 98.31 688 ALA A CA 1
ATOM 5127 C C . ALA A 1 688 ? 5.387 -17.288 -17.045 1.00 98.31 688 ALA A C 1
ATOM 5129 O O . ALA A 1 688 ? 4.490 -17.594 -16.262 1.00 98.31 688 ALA A O 1
ATOM 5130 N N . VAL A 1 689 ? 5.898 -18.170 -17.914 1.00 98.50 689 VAL A N 1
ATOM 5131 C CA . VAL A 1 689 ? 5.465 -19.579 -18.001 1.00 98.50 689 VAL A CA 1
ATOM 5132 C C . VAL A 1 689 ? 5.762 -20.324 -16.702 1.00 98.50 689 VAL A C 1
ATOM 5134 O O . VAL A 1 689 ? 4.891 -21.017 -16.176 1.00 98.50 689 VAL A O 1
ATOM 5137 N N . ALA A 1 690 ? 6.965 -20.148 -16.145 1.00 98.56 690 ALA A N 1
ATOM 5138 C CA . ALA A 1 690 ? 7.323 -20.713 -14.850 1.00 98.56 690 ALA A CA 1
ATOM 5139 C C . ALA A 1 690 ? 6.394 -20.206 -13.733 1.00 98.56 690 ALA A C 1
ATOM 5141 O O . ALA A 1 690 ? 5.995 -20.991 -12.875 1.00 98.56 690 ALA A O 1
ATOM 5142 N N . ALA A 1 691 ? 5.997 -18.930 -13.763 1.00 98.56 691 ALA A N 1
ATOM 5143 C CA . ALA A 1 691 ? 5.082 -18.366 -12.776 1.00 98.56 691 ALA A CA 1
ATOM 5144 C C . ALA A 1 691 ? 3.649 -18.906 -12.903 1.00 98.56 691 ALA A C 1
ATOM 5146 O O . ALA A 1 691 ? 3.078 -19.345 -11.906 1.00 98.56 691 ALA A O 1
ATOM 5147 N N . ALA A 1 692 ? 3.091 -18.952 -14.115 1.00 98.12 692 ALA A N 1
ATOM 5148 C CA . ALA A 1 692 ? 1.764 -19.515 -14.366 1.00 98.12 692 ALA A CA 1
ATOM 5149 C C . ALA A 1 692 ? 1.685 -20.999 -13.957 1.00 98.12 692 ALA A C 1
ATOM 5151 O O . ALA A 1 692 ? 0.760 -21.410 -13.254 1.00 98.12 692 ALA A O 1
ATOM 5152 N N . TRP A 1 693 ? 2.704 -21.791 -14.303 1.00 98.19 693 TRP A N 1
ATOM 5153 C CA . TRP A 1 693 ? 2.813 -23.195 -13.892 1.00 98.19 693 TRP A CA 1
ATOM 5154 C C . TRP A 1 693 ? 3.070 -23.367 -12.382 1.00 98.19 693 TRP A C 1
ATOM 5156 O O . TRP A 1 693 ? 2.631 -24.353 -11.784 1.00 98.19 693 TRP A O 1
ATOM 5166 N N . GLY A 1 694 ? 3.748 -22.406 -11.744 1.00 97.06 694 GLY A N 1
ATOM 5167 C CA . GLY A 1 694 ? 3.922 -22.333 -10.290 1.00 97.06 694 GLY A CA 1
ATOM 5168 C C . GLY A 1 694 ? 2.617 -22.064 -9.533 1.00 97.06 694 GLY A C 1
ATOM 5169 O O . GLY A 1 694 ? 2.407 -22.640 -8.470 1.00 97.06 694 GLY A O 1
ATOM 5170 N N . VAL A 1 695 ? 1.713 -21.256 -10.100 1.00 95.81 695 VAL A N 1
ATOM 5171 C CA . VAL A 1 695 ? 0.350 -21.055 -9.567 1.00 95.81 695 VAL A CA 1
ATOM 5172 C C . VAL A 1 695 ? -0.578 -22.233 -9.897 1.00 95.81 695 VAL A C 1
ATOM 5174 O O . VAL A 1 695 ? -1.510 -22.500 -9.144 1.00 95.81 695 VAL A O 1
ATOM 5177 N N . GLY A 1 696 ? -0.298 -22.975 -10.973 1.00 95.81 696 GLY A N 1
ATOM 5178 C CA . GLY A 1 696 ? -1.048 -24.174 -11.364 1.00 95.81 696 GLY A CA 1
ATOM 5179 C C . GLY A 1 696 ? -2.035 -23.968 -12.515 1.00 95.81 696 GLY A C 1
ATOM 5180 O O . GLY A 1 696 ? -3.020 -24.696 -12.595 1.00 95.81 696 GLY A O 1
ATOM 5181 N N . LEU A 1 697 ? -1.788 -22.994 -13.400 1.00 96.44 697 LEU A N 1
ATOM 5182 C CA . LEU A 1 697 ? -2.581 -22.807 -14.621 1.00 96.44 697 LEU A CA 1
ATOM 5183 C C . LEU A 1 697 ? -2.481 -24.020 -15.554 1.00 96.44 697 LEU A C 1
ATOM 5185 O O . LEU A 1 697 ? -1.434 -24.665 -15.648 1.00 96.44 697 LEU A O 1
ATOM 5189 N N . ASP A 1 698 ? -3.567 -24.293 -16.280 1.00 95.19 698 ASP A N 1
ATOM 5190 C CA . ASP A 1 698 ? -3.591 -25.324 -17.311 1.00 95.19 698 ASP A CA 1
ATOM 5191 C C . ASP A 1 698 ? -2.730 -24.928 -18.520 1.00 95.19 698 ASP A C 1
ATOM 5193 O O . ASP A 1 698 ? -2.607 -23.754 -18.888 1.00 95.19 698 ASP A O 1
ATOM 5197 N N . TRP A 1 699 ? -2.125 -25.929 -19.159 1.00 96.50 699 TRP A N 1
ATOM 5198 C CA . TRP A 1 699 ? -1.191 -25.693 -20.257 1.00 96.50 699 TRP A CA 1
ATOM 5199 C C . TRP A 1 699 ? -1.851 -25.108 -21.503 1.00 96.50 699 TRP A C 1
ATOM 5201 O O . TRP A 1 699 ? -1.201 -24.337 -22.209 1.00 96.50 699 TRP A O 1
ATOM 5211 N N . ASP A 1 700 ? -3.139 -25.362 -21.737 1.00 96.12 700 ASP A N 1
ATOM 5212 C CA . ASP A 1 700 ? -3.857 -24.736 -22.845 1.00 96.12 700 ASP A CA 1
ATOM 5213 C C . ASP A 1 700 ? -4.093 -23.238 -22.591 1.00 96.12 700 ASP A C 1
ATOM 5215 O O . ASP A 1 700 ? -3.948 -22.440 -23.515 1.00 96.12 700 ASP A O 1
ATOM 5219 N N . THR A 1 701 ? -4.371 -22.815 -21.353 1.00 96.06 701 THR A N 1
ATOM 5220 C CA . THR A 1 701 ? -4.406 -21.394 -20.956 1.00 96.06 701 THR A CA 1
ATOM 5221 C C . THR A 1 701 ? -3.041 -20.741 -21.123 1.00 96.06 701 THR A C 1
ATOM 5223 O O . THR A 1 701 ? -2.963 -19.652 -21.692 1.00 96.06 701 THR A O 1
ATOM 5226 N N . ILE A 1 702 ? -1.956 -21.402 -20.704 1.00 98.06 702 ILE A N 1
ATOM 5227 C CA . ILE A 1 702 ? -0.591 -20.880 -20.887 1.00 98.06 702 ILE A CA 1
ATOM 5228 C C . ILE A 1 702 ? -0.276 -20.716 -22.386 1.00 98.06 702 ILE A C 1
ATOM 5230 O O . ILE A 1 702 ? 0.190 -19.653 -22.805 1.00 98.06 702 ILE A O 1
ATOM 5234 N N . ARG A 1 703 ? -0.600 -21.718 -23.216 1.00 97.81 703 ARG A N 1
ATOM 5235 C CA . ARG A 1 703 ? -0.444 -21.673 -24.682 1.00 97.81 703 ARG A CA 1
ATOM 5236 C C . ARG A 1 703 ? -1.289 -20.559 -25.317 1.00 97.81 703 ARG A C 1
ATOM 5238 O O . ARG A 1 703 ? -0.748 -19.757 -26.078 1.00 97.81 703 ARG A O 1
ATOM 5245 N N . ARG A 1 704 ? -2.581 -20.450 -24.973 1.00 96.88 704 ARG A N 1
ATOM 5246 C CA . ARG A 1 704 ? -3.484 -19.373 -25.438 1.00 96.88 704 ARG A CA 1
ATOM 5247 C C . ARG A 1 704 ? -2.972 -17.986 -25.039 1.00 96.88 704 ARG A C 1
ATOM 5249 O O . ARG A 1 704 ? -2.998 -17.070 -25.861 1.00 96.88 704 ARG A O 1
ATOM 5256 N N . GLY A 1 705 ? -2.488 -17.833 -23.806 1.00 96.31 705 GLY A N 1
ATOM 5257 C CA . GLY A 1 705 ? -1.977 -16.569 -23.276 1.00 96.31 705 GLY A CA 1
ATOM 5258 C C . GLY A 1 705 ? -0.713 -16.107 -24.003 1.00 96.31 705 GLY A C 1
ATOM 5259 O O . GLY A 1 705 ? -0.649 -14.966 -24.450 1.00 96.31 705 GLY A O 1
ATOM 5260 N N . LEU A 1 706 ? 0.256 -17.006 -24.214 1.00 96.56 706 LEU A N 1
ATOM 5261 C CA . LEU A 1 706 ? 1.460 -16.715 -25.006 1.00 96.56 706 LEU A CA 1
ATOM 5262 C C . LEU A 1 706 ? 1.137 -16.331 -26.457 1.00 96.56 706 LEU A C 1
ATOM 5264 O O . LEU A 1 706 ? 1.715 -15.376 -26.975 1.00 96.56 706 LEU A O 1
ATOM 5268 N N . ALA A 1 707 ? 0.217 -17.056 -27.099 1.00 96.19 707 ALA A N 1
ATOM 5269 C CA . ALA A 1 707 ? -0.131 -16.853 -28.505 1.00 96.19 707 ALA A CA 1
ATOM 5270 C C . ALA A 1 707 ? -0.924 -15.559 -28.765 1.00 96.19 707 ALA A C 1
ATOM 5272 O O . ALA A 1 707 ? -0.869 -15.016 -29.868 1.00 96.19 707 ALA A O 1
ATOM 5273 N N . SER A 1 708 ? -1.653 -15.057 -27.763 1.00 94.31 708 SER A N 1
ATOM 5274 C CA . SER A 1 708 ? -2.464 -13.833 -27.865 1.00 94.31 708 SER A CA 1
ATOM 5275 C C . SER A 1 708 ? -1.776 -12.572 -27.323 1.00 94.31 708 SER A C 1
ATOM 5277 O O . SER A 1 708 ? -2.239 -11.467 -27.607 1.00 94.31 708 SER A O 1
ATOM 5279 N N . PHE A 1 709 ? -0.664 -12.696 -26.591 1.00 93.31 709 PHE A N 1
ATOM 5280 C CA . PHE A 1 709 ? 0.065 -11.548 -26.049 1.00 93.31 709 PHE A CA 1
ATOM 5281 C C . PHE A 1 709 ? 0.950 -10.862 -27.107 1.00 93.31 709 PHE A C 1
ATOM 5283 O O . PHE A 1 709 ? 1.950 -11.412 -27.582 1.00 93.31 709 PHE A O 1
ATOM 5290 N N . MET A 1 710 ? 0.607 -9.618 -27.451 1.00 83.75 710 MET A N 1
ATOM 5291 C CA . MET A 1 710 ? 1.393 -8.752 -28.339 1.00 83.75 710 MET A CA 1
ATOM 5292 C C . MET A 1 710 ? 2.257 -7.754 -27.552 1.00 83.75 710 MET A C 1
ATOM 5294 O O . MET A 1 710 ? 1.998 -7.481 -26.383 1.00 83.75 710 MET A O 1
ATOM 5298 N N . SER A 1 711 ? 3.279 -7.179 -28.202 1.00 78.00 711 SER A N 1
ATOM 5299 C CA . SER A 1 711 ? 4.152 -6.135 -27.631 1.00 78.00 711 SER A CA 1
ATOM 5300 C C . SER A 1 711 ? 3.930 -4.787 -28.318 1.00 78.00 711 SER A C 1
ATOM 5302 O O . SER A 1 711 ? 4.741 -4.337 -29.134 1.00 78.00 711 SER A O 1
ATOM 5304 N N . ASP A 1 712 ? 2.801 -4.157 -28.009 1.00 74.12 712 ASP A N 1
ATOM 5305 C CA . ASP A 1 712 ? 2.306 -2.925 -28.628 1.00 74.12 712 ASP A CA 1
ATOM 5306 C C . ASP A 1 712 ? 2.083 -1.810 -27.573 1.00 74.12 712 ASP A C 1
ATOM 5308 O O . ASP A 1 712 ? 2.303 -2.040 -26.378 1.00 74.12 712 ASP A O 1
ATOM 5312 N N . PRO A 1 713 ? 1.745 -0.567 -27.981 1.00 65.31 713 PRO A N 1
ATOM 5313 C CA . PRO A 1 713 ? 1.602 0.551 -27.048 1.00 65.31 713 PRO A CA 1
ATOM 5314 C C . PRO A 1 713 ? 0.468 0.412 -26.030 1.00 65.31 713 PRO A C 1
ATOM 5316 O O . PRO A 1 713 ? 0.531 1.085 -25.004 1.00 65.31 713 PRO A O 1
ATOM 5319 N N . ASP A 1 714 ? -0.542 -0.412 -26.309 1.00 64.56 714 ASP A N 1
ATOM 5320 C CA . ASP A 1 714 ? -1.710 -0.589 -25.449 1.00 64.56 714 ASP A CA 1
ATOM 5321 C C . ASP A 1 714 ? -1.464 -1.750 -24.463 1.00 64.56 714 ASP A C 1
ATOM 5323 O O . ASP A 1 714 ? -1.812 -1.660 -23.282 1.00 64.56 714 ASP A O 1
ATOM 5327 N N . SER A 1 715 ? -0.774 -2.810 -24.909 1.00 65.62 715 SER A N 1
ATOM 5328 C CA . SER A 1 715 ? -0.417 -3.964 -24.074 1.00 65.62 715 SER A CA 1
ATOM 5329 C C . SER A 1 715 ? 0.791 -3.721 -23.158 1.00 65.62 715 SER A C 1
ATOM 5331 O O . SER A 1 715 ? 0.741 -4.086 -21.980 1.00 65.62 715 SER A O 1
ATOM 5333 N N . VAL A 1 716 ? 1.871 -3.103 -23.656 1.00 72.38 716 VAL A N 1
ATOM 5334 C CA . VAL A 1 716 ? 3.132 -2.838 -22.926 1.00 72.38 716 VAL A CA 1
ATOM 5335 C C . VAL A 1 716 ? 3.767 -1.499 -23.370 1.00 72.38 716 VAL A C 1
ATOM 5337 O O . VAL A 1 716 ? 4.779 -1.481 -24.083 1.00 72.38 716 VAL A O 1
ATOM 5340 N N . PRO A 1 717 ? 3.206 -0.344 -22.959 1.00 67.06 717 PRO A N 1
ATOM 5341 C CA . PRO A 1 717 ? 3.635 0.978 -23.422 1.00 67.06 717 PRO A CA 1
ATOM 5342 C C . PRO A 1 717 ? 5.136 1.250 -23.228 1.00 67.06 717 PRO A C 1
ATOM 5344 O O . PRO A 1 717 ? 5.670 1.276 -22.117 1.00 67.06 717 PRO A O 1
ATOM 5347 N N . GLY A 1 718 ? 5.838 1.487 -24.337 1.00 67.81 718 GLY A N 1
ATOM 5348 C CA . GLY A 1 718 ? 7.261 1.823 -24.353 1.00 67.81 718 GLY A CA 1
ATOM 5349 C C . GLY A 1 718 ? 8.202 0.679 -23.959 1.00 67.81 718 GLY A C 1
ATOM 5350 O O . GLY A 1 718 ? 9.357 0.955 -23.640 1.00 67.81 718 GLY A O 1
ATOM 5351 N N . ARG A 1 719 ? 7.751 -0.582 -23.955 1.00 74.31 719 ARG A N 1
ATOM 5352 C CA . ARG A 1 719 ? 8.599 -1.764 -23.717 1.00 74.31 719 ARG A CA 1
ATOM 5353 C C . ARG A 1 719 ? 8.710 -2.565 -25.020 1.00 74.31 719 ARG A C 1
ATOM 5355 O O . ARG A 1 719 ? 7.842 -3.362 -25.348 1.00 74.31 719 ARG A O 1
ATOM 5362 N N . PHE A 1 720 ? 9.767 -2.305 -25.782 1.00 79.81 720 PHE A N 1
ATOM 5363 C CA . PHE A 1 720 ? 10.082 -2.896 -27.084 1.00 79.81 720 PHE A CA 1
ATOM 5364 C C . PHE A 1 720 ? 8.884 -2.969 -28.047 1.00 79.81 720 PHE A C 1
ATOM 5366 O O . PHE A 1 720 ? 8.573 -4.018 -28.618 1.00 79.81 720 PHE A O 1
ATOM 5373 N N . ASN A 1 721 ? 8.190 -1.843 -28.245 1.00 79.44 721 ASN A N 1
ATOM 5374 C CA . ASN A 1 721 ? 7.100 -1.785 -29.217 1.00 79.44 721 ASN A CA 1
ATOM 5375 C C . ASN A 1 721 ? 7.689 -1.720 -30.631 1.00 79.44 721 ASN A C 1
ATOM 5377 O O . ASN A 1 721 ? 8.359 -0.745 -30.989 1.00 79.44 721 ASN A O 1
ATOM 5381 N N . VAL A 1 722 ? 7.435 -2.758 -31.430 1.00 74.00 722 VAL A N 1
ATOM 5382 C CA . VAL A 1 722 ? 7.952 -2.901 -32.799 1.00 74.00 722 VAL A CA 1
ATOM 5383 C C . VAL A 1 722 ? 6.849 -2.565 -33.802 1.00 74.00 722 VAL A C 1
ATOM 5385 O O . VAL A 1 722 ? 5.886 -3.314 -33.946 1.00 74.00 722 VAL A O 1
ATOM 5388 N N . MET A 1 723 ? 7.001 -1.446 -34.509 1.00 72.38 723 MET A N 1
ATOM 5389 C CA . MET A 1 723 ? 6.037 -0.908 -35.473 1.00 72.38 723 MET A CA 1
ATOM 5390 C C . MET A 1 723 ? 6.616 -0.898 -36.887 1.00 72.38 723 MET A C 1
ATOM 5392 O O . MET A 1 723 ? 7.676 -0.323 -37.113 1.00 72.38 723 MET A O 1
ATOM 5396 N N . ASP A 1 724 ? 5.896 -1.428 -37.871 1.00 67.56 724 ASP A N 1
ATOM 5397 C CA . ASP A 1 724 ? 6.350 -1.425 -39.265 1.00 67.56 724 ASP A CA 1
ATOM 5398 C C . ASP A 1 724 ? 5.712 -0.264 -40.057 1.00 67.56 724 ASP A C 1
ATOM 5400 O O . ASP A 1 724 ? 4.506 -0.228 -40.303 1.00 67.56 724 ASP A O 1
ATOM 5404 N N . TYR A 1 725 ? 6.524 0.723 -40.462 1.00 55.44 725 TYR A N 1
ATOM 5405 C CA . TYR A 1 725 ? 6.072 1.946 -41.139 1.00 55.44 725 TYR A CA 1
ATOM 5406 C C . TYR A 1 725 ? 6.746 2.125 -42.505 1.00 55.44 725 TYR A C 1
ATOM 5408 O O . TYR A 1 725 ? 7.941 2.392 -42.601 1.00 55.44 725 TYR A O 1
ATOM 5416 N N . ARG A 1 726 ? 5.960 2.018 -43.588 1.00 59.03 726 ARG A N 1
ATOM 5417 C CA . ARG A 1 726 ? 6.420 2.177 -44.990 1.00 59.03 726 ARG A CA 1
ATOM 5418 C C . ARG A 1 726 ? 7.635 1.300 -45.364 1.00 59.03 726 ARG A C 1
ATOM 5420 O O . ARG A 1 726 ? 8.461 1.714 -46.171 1.00 59.03 726 ARG A O 1
ATOM 5427 N N . GLY A 1 727 ? 7.740 0.103 -44.785 1.00 61.38 727 GLY A N 1
ATOM 5428 C CA . GLY A 1 727 ? 8.867 -0.814 -45.003 1.00 61.38 727 GLY A CA 1
ATOM 5429 C C . GLY A 1 727 ? 10.101 -0.544 -44.132 1.00 61.38 727 GLY A C 1
ATOM 5430 O O . GLY A 1 727 ? 11.140 -1.155 -44.360 1.00 61.38 727 GLY A O 1
ATOM 5431 N N . ALA A 1 728 ? 10.005 0.348 -43.142 1.00 55.44 728 ALA A N 1
ATOM 5432 C CA . ALA A 1 728 ? 11.002 0.513 -42.091 1.00 55.44 728 ALA A CA 1
ATOM 5433 C C . ALA A 1 728 ? 10.426 0.071 -40.738 1.00 55.44 728 ALA A C 1
ATOM 5435 O O . ALA A 1 728 ? 9.389 0.577 -40.306 1.00 55.44 728 ALA A O 1
ATOM 5436 N N . THR A 1 729 ? 11.122 -0.837 -40.058 1.00 71.81 729 THR A N 1
ATOM 5437 C CA . THR A 1 729 ? 10.794 -1.251 -38.691 1.00 71.81 729 THR A CA 1
ATOM 5438 C C . THR A 1 729 ? 11.272 -0.186 -37.702 1.00 71.81 729 THR A C 1
ATOM 5440 O O . THR A 1 729 ? 12.459 0.133 -37.619 1.00 71.81 729 THR A O 1
ATOM 5443 N N . VAL A 1 730 ? 10.331 0.391 -36.961 1.00 74.50 730 VAL A N 1
ATOM 5444 C CA . VAL A 1 730 ? 10.529 1.420 -35.938 1.00 74.50 730 VAL A CA 1
ATOM 5445 C C . VAL A 1 730 ? 10.361 0.769 -34.571 1.00 74.50 730 VAL A C 1
ATOM 5447 O O . VAL A 1 730 ? 9.355 0.116 -34.315 1.00 74.50 730 VAL A O 1
ATOM 5450 N N . ILE A 1 731 ? 11.336 0.958 -33.684 1.00 73.31 731 ILE A N 1
ATOM 5451 C CA . ILE A 1 731 ? 11.317 0.384 -32.334 1.00 73.31 731 ILE A CA 1
ATOM 5452 C C . ILE A 1 731 ? 11.286 1.525 -31.318 1.00 73.31 731 ILE A C 1
ATOM 5454 O O . ILE A 1 731 ? 12.174 2.390 -31.323 1.00 73.31 731 ILE A O 1
ATOM 5458 N N . ALA A 1 732 ? 10.263 1.532 -30.465 1.00 72.19 732 ALA A N 1
ATOM 5459 C CA . ALA A 1 732 ? 10.132 2.429 -29.321 1.00 72.19 732 ALA A CA 1
ATOM 5460 C C . ALA A 1 732 ? 10.386 1.643 -28.028 1.00 72.19 732 ALA A C 1
ATOM 5462 O O . ALA A 1 732 ? 9.789 0.590 -27.817 1.00 72.19 732 ALA A O 1
ATOM 5463 N N . ASP A 1 733 ? 11.292 2.143 -27.186 1.00 73.12 733 ASP A N 1
ATOM 5464 C CA . ASP A 1 733 ? 11.711 1.463 -25.961 1.00 73.12 733 ASP A CA 1
ATOM 5465 C C . ASP A 1 733 ? 12.188 2.456 -24.881 1.00 73.12 733 ASP A C 1
ATOM 5467 O O . ASP A 1 733 ? 12.606 3.572 -25.206 1.00 73.12 733 ASP A O 1
ATOM 5471 N N . TYR A 1 734 ? 12.108 2.034 -23.615 1.00 69.50 734 TYR A N 1
ATOM 5472 C CA . TYR A 1 734 ? 12.396 2.786 -22.388 1.00 69.50 734 TYR A CA 1
ATOM 5473 C C . TYR A 1 734 ? 13.759 2.434 -21.739 1.00 69.50 734 TYR A C 1
ATOM 5475 O O . TYR A 1 734 ? 14.028 2.812 -20.597 1.00 69.50 734 TYR A O 1
ATOM 5483 N N . GLY A 1 735 ? 14.629 1.692 -22.427 1.00 66.06 735 GLY A N 1
ATOM 5484 C CA . GLY A 1 735 ? 15.945 1.283 -21.939 1.00 66.06 735 GLY A CA 1
ATOM 5485 C C . GLY A 1 735 ? 16.831 2.467 -21.552 1.00 66.06 735 GLY A C 1
ATOM 5486 O O . GLY A 1 735 ? 17.249 3.255 -22.398 1.00 66.06 735 GLY A O 1
ATOM 5487 N N . HIS A 1 736 ? 17.111 2.577 -20.253 1.00 65.12 736 HIS A N 1
ATOM 5488 C CA . HIS A 1 736 ? 17.793 3.715 -19.627 1.00 65.12 736 HIS A CA 1
ATOM 5489 C C . HIS A 1 736 ? 19.046 3.312 -18.828 1.00 65.12 736 HIS A C 1
ATOM 5491 O O . HIS A 1 736 ? 19.896 4.160 -18.568 1.00 65.12 736 HIS A O 1
ATOM 5497 N N . ASN A 1 737 ? 19.184 2.030 -18.468 1.00 60.88 737 ASN A N 1
ATOM 5498 C CA . ASN A 1 737 ? 20.369 1.467 -17.815 1.00 60.88 737 ASN A CA 1
ATOM 5499 C C . ASN A 1 737 ? 21.265 0.703 -18.818 1.00 60.88 737 ASN A C 1
ATOM 5501 O O . ASN A 1 737 ? 20.869 0.434 -19.957 1.00 60.88 737 ASN A O 1
ATOM 5505 N N . GLY A 1 738 ? 22.498 0.381 -18.408 1.00 63.22 738 GLY A N 1
ATOM 5506 C CA . GLY A 1 738 ? 23.500 -0.248 -19.280 1.00 63.22 738 GLY A CA 1
ATOM 5507 C C . GLY A 1 738 ? 23.055 -1.596 -19.858 1.00 63.22 738 GLY A C 1
ATOM 5508 O O . GLY A 1 738 ? 23.274 -1.860 -21.040 1.00 63.22 738 GLY A O 1
ATOM 5509 N N . ASP A 1 739 ? 22.366 -2.411 -19.061 1.00 68.25 739 ASP A N 1
ATOM 5510 C CA . ASP A 1 739 ? 21.905 -3.746 -19.455 1.00 68.25 739 ASP A CA 1
ATOM 5511 C C . ASP A 1 739 ? 20.739 -3.714 -20.430 1.00 68.25 739 ASP A C 1
ATOM 5513 O O . ASP A 1 739 ? 20.757 -4.437 -21.425 1.00 68.25 739 ASP A O 1
ATOM 5517 N N . ALA A 1 740 ? 19.775 -2.817 -20.215 1.00 68.56 740 ALA A N 1
ATOM 5518 C CA . ALA A 1 740 ? 18.724 -2.571 -21.189 1.00 68.56 740 ALA A CA 1
ATOM 5519 C C . ALA A 1 740 ? 19.339 -2.134 -22.528 1.00 68.56 740 ALA A C 1
ATOM 5521 O O . ALA A 1 740 ? 18.992 -2.675 -23.574 1.00 68.56 740 ALA A O 1
ATOM 5522 N N . MET A 1 741 ? 20.334 -1.238 -22.512 1.00 73.44 741 MET A N 1
ATOM 5523 C CA . MET A 1 741 ? 21.035 -0.837 -23.736 1.00 73.44 741 MET A CA 1
ATOM 5524 C C . MET A 1 741 ? 21.825 -1.985 -24.394 1.00 73.44 741 MET A C 1
ATOM 5526 O O . MET A 1 741 ? 21.836 -2.058 -25.625 1.00 73.44 741 MET A O 1
ATOM 5530 N N . ARG A 1 742 ? 22.435 -2.905 -23.625 1.00 75.19 742 ARG A N 1
ATOM 5531 C CA . ARG A 1 742 ? 23.060 -4.138 -24.158 1.00 75.19 742 ARG A CA 1
ATOM 5532 C C . ARG A 1 742 ? 22.018 -5.036 -24.845 1.00 75.19 742 ARG A C 1
ATOM 5534 O O . ARG A 1 742 ? 22.192 -5.382 -26.015 1.00 75.19 742 ARG A O 1
ATOM 5541 N N . ALA A 1 743 ? 20.915 -5.340 -24.161 1.00 79.06 743 ALA A N 1
ATOM 5542 C CA . ALA A 1 743 ? 19.838 -6.199 -24.661 1.00 79.06 743 ALA A CA 1
ATOM 5543 C C . ALA A 1 743 ? 19.138 -5.620 -25.909 1.00 79.06 743 ALA A C 1
ATOM 5545 O O . ALA A 1 743 ? 18.855 -6.343 -26.868 1.00 79.06 743 ALA A O 1
ATOM 5546 N N . LEU A 1 744 ? 18.926 -4.299 -25.949 1.00 79.69 744 LEU A N 1
ATOM 5547 C CA . LEU A 1 744 ? 18.385 -3.603 -27.120 1.00 79.69 744 LEU A CA 1
ATOM 5548 C C . LEU A 1 744 ? 19.301 -3.696 -28.338 1.00 79.69 744 LEU A C 1
ATOM 5550 O O . LEU A 1 744 ? 18.812 -3.894 -29.450 1.00 79.69 744 LEU A O 1
ATOM 5554 N N . VAL A 1 745 ? 20.619 -3.561 -28.155 1.00 78.94 745 VAL A N 1
ATOM 5555 C CA . VAL A 1 745 ? 21.580 -3.699 -29.260 1.00 78.94 745 VAL A CA 1
ATOM 5556 C C . VAL A 1 745 ? 21.541 -5.117 -29.829 1.00 78.94 745 VAL A C 1
ATOM 5558 O O . VAL A 1 745 ? 21.447 -5.255 -31.048 1.00 78.94 745 VAL A O 1
ATOM 5561 N N . GLN A 1 746 ? 21.516 -6.146 -28.977 1.00 80.38 746 GLN A N 1
ATOM 5562 C CA . GLN A 1 746 ? 21.400 -7.546 -29.405 1.00 80.38 746 GLN A CA 1
ATOM 5563 C C . GLN A 1 746 ? 20.106 -7.800 -30.200 1.00 80.38 746 GLN A C 1
ATOM 5565 O O . GLN A 1 746 ? 20.154 -8.344 -31.303 1.00 80.38 746 GLN A O 1
ATOM 5570 N N . ALA A 1 747 ? 18.955 -7.332 -29.708 1.00 84.75 747 ALA A N 1
ATOM 5571 C CA . ALA A 1 747 ? 17.679 -7.484 -30.411 1.00 84.75 747 ALA A CA 1
ATOM 5572 C C . ALA A 1 747 ? 17.639 -6.724 -31.755 1.00 84.75 747 ALA A C 1
ATOM 5574 O O . ALA A 1 747 ? 17.156 -7.242 -32.761 1.00 84.75 747 ALA A O 1
ATOM 5575 N N . VAL A 1 748 ? 18.202 -5.512 -31.815 1.00 83.25 748 VAL A N 1
ATOM 5576 C CA . VAL A 1 748 ? 18.305 -4.717 -33.056 1.00 83.25 748 VAL A CA 1
ATOM 5577 C C . VAL A 1 748 ? 19.306 -5.317 -34.057 1.00 83.25 748 VAL A C 1
ATOM 5579 O O . VAL A 1 748 ? 19.175 -5.087 -35.264 1.00 83.25 748 VAL A O 1
ATOM 5582 N N . GLN A 1 749 ? 20.293 -6.087 -33.589 1.00 81.38 749 GLN A N 1
ATOM 5583 C CA . GLN A 1 749 ? 21.206 -6.866 -34.432 1.00 81.38 749 GLN A CA 1
ATOM 5584 C C . GLN A 1 749 ? 20.525 -8.113 -35.012 1.00 81.38 749 GLN A C 1
ATOM 5586 O O . GLN A 1 749 ? 20.674 -8.356 -36.210 1.00 81.38 749 GLN A O 1
ATOM 5591 N N . ALA A 1 750 ? 19.752 -8.844 -34.200 1.00 82.56 750 ALA A N 1
ATOM 5592 C CA . ALA A 1 750 ? 19.010 -10.037 -34.619 1.00 82.56 750 ALA A CA 1
ATOM 5593 C C . ALA A 1 750 ? 17.890 -9.735 -35.635 1.00 82.56 750 ALA A C 1
ATOM 5595 O O . ALA A 1 750 ? 17.627 -10.539 -36.528 1.00 82.56 750 ALA A O 1
ATOM 5596 N N . LEU A 1 751 ? 17.253 -8.562 -35.546 1.00 82.56 751 LEU A N 1
ATOM 5597 C CA . LEU A 1 751 ? 16.231 -8.138 -36.508 1.00 82.56 751 LEU A CA 1
ATOM 5598 C C . LEU A 1 751 ? 16.849 -7.713 -37.861 1.00 82.56 751 LEU A C 1
ATOM 5600 O O . LEU A 1 751 ? 17.773 -6.889 -37.875 1.00 82.56 751 LEU A O 1
ATOM 5604 N N . PRO A 1 752 ? 16.335 -8.202 -39.010 1.00 77.94 752 PRO A N 1
ATOM 5605 C CA . PRO A 1 752 ? 16.876 -7.889 -40.334 1.00 77.94 752 PRO A CA 1
ATOM 5606 C C . PRO A 1 752 ? 16.603 -6.430 -40.730 1.00 77.94 752 PRO A C 1
ATOM 5608 O O . PRO A 1 752 ? 15.469 -5.961 -40.675 1.00 77.94 752 PRO A O 1
ATOM 5611 N N . ALA A 1 753 ? 17.637 -5.702 -41.165 1.00 74.31 753 ALA A N 1
ATOM 5612 C CA . ALA A 1 753 ? 17.506 -4.304 -41.578 1.00 74.31 753 ALA A CA 1
ATOM 5613 C C . ALA A 1 753 ? 18.605 -3.863 -42.558 1.00 74.31 753 ALA A C 1
ATOM 5615 O O . ALA A 1 753 ? 19.788 -4.107 -42.328 1.00 74.31 753 ALA A O 1
ATOM 5616 N N . ASN A 1 754 ? 18.219 -3.108 -43.593 1.00 69.00 754 ASN A N 1
ATOM 5617 C CA . ASN A 1 754 ? 19.153 -2.532 -44.572 1.00 69.00 754 ASN A CA 1
ATOM 5618 C C . ASN A 1 754 ? 19.965 -1.345 -44.008 1.00 69.00 754 ASN A C 1
ATOM 5620 O O . ASN A 1 754 ? 21.092 -1.111 -44.438 1.00 69.00 754 ASN A O 1
ATOM 5624 N N . LYS A 1 755 ? 19.388 -0.566 -43.074 1.00 56.00 755 LYS A N 1
ATOM 5625 C CA . LYS A 1 755 ? 19.991 0.587 -42.359 1.00 56.00 755 LYS A CA 1
ATOM 5626 C C . LYS A 1 755 ? 19.322 0.732 -40.975 1.00 56.00 755 LYS A C 1
ATOM 5628 O O . LYS A 1 755 ? 18.190 0.287 -40.816 1.00 56.00 755 LYS A O 1
ATOM 5633 N N . ARG A 1 756 ? 19.991 1.337 -39.976 1.00 59.06 756 ARG A N 1
ATOM 5634 C CA . ARG A 1 756 ? 19.523 1.453 -38.565 1.00 59.06 756 ARG A CA 1
ATOM 5635 C C . ARG A 1 756 ? 19.755 2.896 -38.021 1.00 59.06 756 ARG A C 1
ATOM 5637 O O . ARG A 1 756 ? 20.814 3.459 -38.300 1.00 59.06 756 ARG A O 1
ATOM 5644 N N . SER A 1 757 ? 18.784 3.546 -37.335 1.00 44.25 757 SER A N 1
ATOM 5645 C CA . SER A 1 757 ? 18.787 5.014 -36.995 1.00 44.25 757 SER A CA 1
ATOM 5646 C C . SER A 1 757 ? 17.860 5.457 -35.811 1.00 44.25 757 SER A C 1
ATOM 5648 O O . SER A 1 757 ? 17.061 4.656 -35.333 1.00 44.25 757 SER A O 1
ATOM 5650 N N . VAL A 1 758 ? 18.024 6.701 -35.295 1.00 49.59 758 VAL A N 1
ATOM 5651 C CA . VAL A 1 758 ? 17.754 7.281 -33.922 1.00 49.59 758 VAL A CA 1
ATOM 5652 C C . VAL A 1 758 ? 17.638 8.883 -34.101 1.00 49.59 758 VAL A C 1
ATOM 5654 O O . VAL A 1 758 ? 18.562 9.211 -34.819 1.00 49.59 758 VAL A O 1
ATOM 5657 N N . VAL A 1 759 ? 16.642 9.800 -33.629 1.00 49.84 759 VAL A N 1
ATOM 5658 C CA . VAL A 1 759 ? 16.192 11.337 -33.667 1.00 49.84 759 VAL A CA 1
ATOM 5659 C C . VAL A 1 759 ? 16.600 12.484 -32.634 1.00 49.84 759 VAL A C 1
ATOM 5661 O O . VAL A 1 759 ? 16.376 12.299 -31.450 1.00 49.84 759 VAL A O 1
ATOM 5664 N N . ILE A 1 760 ? 17.042 13.736 -32.983 1.00 34.12 760 ILE A N 1
ATOM 5665 C CA . ILE A 1 760 ? 17.246 14.869 -31.986 1.00 34.12 760 ILE A CA 1
ATOM 5666 C C . ILE A 1 760 ? 17.251 16.371 -32.469 1.00 34.12 760 ILE A C 1
ATOM 5668 O O . ILE A 1 760 ? 17.104 16.656 -33.654 1.00 34.12 760 ILE A O 1
ATOM 5672 N N . SER A 1 761 ? 17.388 17.307 -31.492 1.00 29.92 761 SER A N 1
ATOM 5673 C CA . SER A 1 761 ? 17.109 18.778 -31.392 1.00 29.92 761 SER A CA 1
ATOM 5674 C C . SER A 1 761 ? 18.054 19.868 -32.025 1.00 29.92 761 SER A C 1
ATOM 5676 O O . SER A 1 761 ? 17.896 20.215 -33.196 1.00 29.92 761 SER A O 1
ATOM 5678 N N . GLY A 1 762 ? 18.925 20.555 -31.245 1.00 52.69 762 GLY A N 1
ATOM 5679 C CA . GLY A 1 762 ? 19.047 22.043 -31.237 1.00 52.69 762 GLY A CA 1
ATOM 5680 C C . GLY A 1 762 ? 19.751 22.767 -32.402 1.00 52.69 762 GLY A C 1
ATOM 5681 O O . GLY A 1 762 ? 19.703 23.992 -32.495 1.00 52.69 762 GLY A O 1
ATOM 5682 N N . ALA A 1 763 ? 20.281 22.018 -33.366 1.00 61.75 763 ALA A N 1
ATOM 5683 C CA . ALA A 1 763 ? 20.545 22.508 -34.723 1.00 61.75 763 ALA A CA 1
ATOM 5684 C C . ALA A 1 763 ? 19.288 23.059 -35.438 1.00 61.75 763 ALA A C 1
ATOM 5686 O O . ALA A 1 763 ? 19.389 23.681 -36.499 1.00 61.75 763 ALA A O 1
ATOM 5687 N N . ALA A 1 764 ? 18.105 22.798 -34.867 1.00 67.62 764 ALA A N 1
ATOM 5688 C CA . ALA A 1 764 ? 16.764 23.180 -35.297 1.00 67.62 764 ALA A CA 1
ATOM 5689 C C . ALA A 1 764 ? 16.673 24.440 -36.180 1.00 67.62 764 ALA A C 1
ATOM 5691 O O . ALA A 1 764 ? 16.183 24.334 -37.300 1.00 67.62 764 ALA A O 1
ATOM 5692 N N . THR A 1 765 ? 17.148 25.613 -35.743 1.00 71.00 765 THR A N 1
ATOM 5693 C CA . THR A 1 765 ? 16.973 26.861 -36.518 1.00 71.00 765 THR A CA 1
ATOM 5694 C C . THR A 1 765 ? 17.716 26.837 -37.860 1.00 71.00 765 THR A C 1
ATOM 5696 O O . THR A 1 765 ? 17.158 27.252 -38.875 1.00 71.00 765 THR A O 1
ATOM 5699 N N . ALA A 1 766 ? 18.934 26.292 -37.904 1.00 72.19 766 ALA A N 1
ATOM 5700 C CA . ALA A 1 766 ? 19.694 26.129 -39.145 1.00 72.19 766 ALA A CA 1
ATOM 5701 C C . ALA A 1 766 ? 19.116 25.007 -40.027 1.00 72.19 766 ALA A C 1
ATOM 5703 O O . ALA A 1 766 ? 19.001 25.168 -41.244 1.00 72.19 766 ALA A O 1
ATOM 5704 N N . LEU A 1 767 ? 18.642 23.917 -39.413 1.00 67.25 767 LEU A N 1
ATOM 5705 C CA . LEU A 1 767 ? 17.907 22.851 -40.105 1.00 67.25 767 LEU A CA 1
ATOM 5706 C C . LEU A 1 767 ? 16.577 23.344 -40.708 1.00 67.25 767 LEU A C 1
ATOM 5708 O O . LEU A 1 767 ? 16.140 22.830 -41.736 1.00 67.25 767 LEU A O 1
ATOM 5712 N N . MET A 1 768 ? 15.934 24.345 -40.099 1.00 68.12 768 MET A N 1
ATOM 5713 C CA . MET A 1 768 ? 14.768 25.039 -40.659 1.00 68.12 768 MET A CA 1
ATOM 5714 C C . MET A 1 768 ? 15.175 26.007 -41.779 1.00 68.12 768 MET A C 1
ATOM 5716 O O . MET A 1 768 ? 14.513 26.032 -42.813 1.00 68.12 768 MET A O 1
ATOM 5720 N N . ALA A 1 769 ? 16.283 26.741 -41.630 1.00 68.25 769 ALA A N 1
ATOM 5721 C CA . ALA A 1 769 ? 16.808 27.633 -42.669 1.00 68.25 769 ALA A CA 1
ATOM 5722 C C . ALA A 1 769 ? 17.219 26.886 -43.952 1.00 68.25 769 ALA A C 1
ATOM 5724 O O . ALA A 1 769 ? 16.977 27.382 -45.048 1.00 68.25 769 ALA A O 1
ATOM 5725 N N . GLN A 1 770 ? 17.755 25.665 -43.837 1.00 66.44 770 GLN A N 1
ATOM 5726 C CA . GLN A 1 770 ? 18.047 24.781 -44.979 1.00 66.44 770 GLN A CA 1
ATOM 5727 C C . GLN A 1 770 ? 16.792 24.246 -45.691 1.00 66.44 770 GLN A C 1
ATOM 5729 O O . GLN A 1 770 ? 16.889 23.775 -46.821 1.00 66.44 770 GLN A O 1
ATOM 5734 N N . ARG A 1 771 ? 15.624 24.297 -45.039 1.00 60.03 771 ARG A N 1
ATOM 5735 C CA . ARG A 1 771 ? 14.339 23.796 -45.559 1.00 60.03 771 ARG A CA 1
ATOM 5736 C C . ARG A 1 771 ? 13.412 24.896 -46.082 1.00 60.03 771 ARG A C 1
ATOM 5738 O O . ARG A 1 771 ? 12.382 24.578 -46.666 1.00 60.03 771 ARG A O 1
ATOM 5745 N N . ALA A 1 772 ? 13.732 26.166 -45.843 1.00 59.03 772 ALA A N 1
ATOM 5746 C CA . ALA A 1 772 ? 12.899 27.293 -46.240 1.00 59.03 772 ALA A CA 1
ATOM 5747 C C . ALA A 1 772 ? 13.295 27.805 -47.632 1.00 59.03 772 ALA A C 1
ATOM 5749 O O . ALA A 1 772 ? 14.407 28.292 -47.826 1.00 59.03 772 ALA A O 1
ATOM 5750 N N . GLU A 1 773 ? 12.363 27.762 -48.586 1.00 55.72 773 GLU A N 1
ATOM 5751 C CA . GLU A 1 773 ? 12.584 28.225 -49.967 1.00 55.72 773 GLU A CA 1
ATOM 5752 C C . GLU A 1 773 ? 12.974 29.712 -50.049 1.00 55.72 773 GLU A C 1
ATOM 5754 O O . GLU A 1 773 ? 13.719 30.119 -50.940 1.00 55.72 773 GLU A O 1
ATOM 5759 N N . ARG A 1 774 ? 12.482 30.539 -49.112 1.00 65.31 774 ARG A N 1
ATOM 5760 C CA . ARG A 1 774 ? 12.773 31.980 -49.019 1.00 65.31 774 ARG A CA 1
ATOM 5761 C C . ARG A 1 774 ? 12.948 32.406 -47.551 1.00 65.31 774 ARG A C 1
ATOM 5763 O O . ARG A 1 774 ? 12.091 32.052 -46.737 1.00 65.31 774 ARG A O 1
ATOM 5770 N N . PRO A 1 775 ? 13.970 33.216 -47.195 1.00 62.56 775 PRO A N 1
ATOM 5771 C CA . PRO A 1 775 ? 14.200 33.660 -45.812 1.00 62.56 775 PRO A CA 1
ATOM 5772 C C . PRO A 1 775 ? 12.98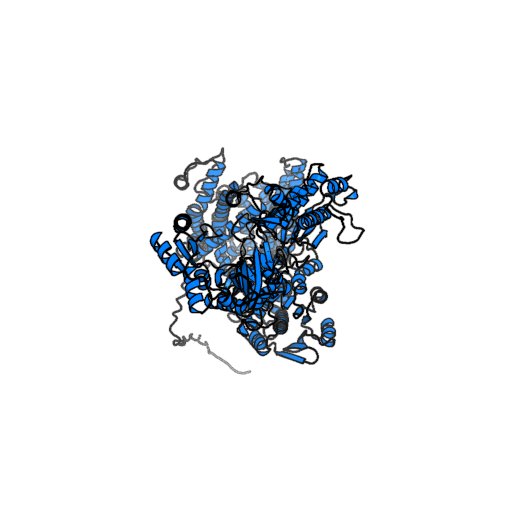9 34.341 -45.155 1.00 62.56 775 PRO A C 1
ATOM 5774 O O . PRO A 1 775 ? 12.678 34.054 -44.001 1.00 62.56 775 PRO A O 1
ATOM 5777 N N . GLY A 1 776 ? 12.252 35.172 -45.904 1.00 67.94 776 GLY A N 1
ATOM 5778 C CA . GLY A 1 776 ? 11.072 35.887 -45.401 1.00 67.94 776 GLY A CA 1
ATOM 5779 C C . GLY A 1 776 ? 9.936 34.980 -44.907 1.00 67.94 776 GLY A C 1
ATOM 5780 O O . GLY A 1 776 ? 9.258 35.324 -43.942 1.00 67.94 776 GLY A O 1
ATOM 5781 N N . ALA A 1 777 ? 9.760 33.789 -45.493 1.00 68.69 777 ALA A N 1
ATOM 5782 C CA . ALA A 1 777 ? 8.739 32.835 -45.049 1.00 68.69 777 ALA A CA 1
ATOM 5783 C C . ALA A 1 777 ? 9.099 32.197 -43.694 1.00 68.69 777 ALA A C 1
ATOM 5785 O O . ALA A 1 777 ? 8.233 32.002 -42.834 1.00 68.69 777 ALA A O 1
ATOM 5786 N N . LEU A 1 778 ? 10.390 31.921 -43.470 1.00 69.50 778 LEU A N 1
ATOM 5787 C CA . LEU A 1 778 ? 10.882 31.458 -42.173 1.00 69.50 778 LEU A CA 1
ATOM 5788 C C . LEU A 1 778 ? 10.816 32.573 -41.124 1.00 69.50 778 LEU A C 1
ATOM 5790 O O . LEU A 1 778 ? 10.393 32.305 -40.002 1.00 69.50 778 LEU A O 1
ATOM 5794 N N . LEU A 1 779 ? 11.156 33.812 -41.496 1.00 76.56 779 LEU A N 1
ATOM 5795 C CA . LEU A 1 779 ? 11.010 34.982 -40.630 1.00 76.56 779 LEU A CA 1
ATOM 5796 C C . LEU A 1 779 ? 9.556 35.152 -40.163 1.00 76.56 779 LEU A C 1
ATOM 5798 O O . LEU A 1 779 ? 9.316 35.147 -38.960 1.00 76.56 779 LEU A O 1
ATOM 5802 N N . ALA A 1 780 ? 8.582 35.190 -41.079 1.00 78.19 780 ALA A N 1
ATOM 5803 C CA . ALA A 1 780 ? 7.161 35.298 -40.730 1.00 78.19 780 ALA A CA 1
ATOM 5804 C C . ALA A 1 780 ? 6.702 34.169 -39.783 1.00 78.19 780 ALA A C 1
ATOM 5806 O O . ALA A 1 780 ? 6.081 34.429 -38.751 1.00 78.19 780 ALA A O 1
ATOM 5807 N N . THR A 1 781 ? 7.090 32.922 -40.078 1.00 72.81 781 THR A N 1
ATOM 5808 C CA . THR A 1 781 ? 6.776 31.751 -39.237 1.00 72.81 781 THR A CA 1
ATOM 5809 C C . THR A 1 781 ? 7.410 31.841 -37.842 1.00 72.81 781 THR A C 1
ATOM 5811 O O . THR A 1 781 ? 6.826 31.379 -36.861 1.00 72.81 781 THR A O 1
ATOM 5814 N N . ARG A 1 782 ? 8.612 32.421 -37.727 1.00 78.00 782 ARG A N 1
ATOM 5815 C CA . ARG A 1 782 ? 9.328 32.593 -36.451 1.00 78.00 782 ARG A CA 1
ATOM 5816 C C . ARG A 1 782 ? 8.783 33.770 -35.644 1.00 78.00 782 ARG A C 1
ATOM 5818 O O . ARG A 1 782 ? 8.624 33.611 -34.440 1.00 78.00 782 ARG A O 1
ATOM 5825 N N . SER A 1 783 ? 8.406 34.879 -36.282 1.00 84.00 783 SER A N 1
ATOM 5826 C CA . SER A 1 783 ? 7.689 35.984 -35.629 1.00 84.00 783 SER A CA 1
ATOM 5827 C C . SER A 1 783 ? 6.366 35.509 -35.026 1.00 84.00 783 SER A C 1
ATOM 5829 O O . SER A 1 783 ? 6.132 35.721 -33.840 1.00 84.00 783 SER A O 1
ATOM 5831 N N . GLN A 1 784 ? 5.548 34.769 -35.786 1.00 81.25 784 GLN A N 1
ATOM 5832 C CA . GLN A 1 784 ? 4.278 34.218 -35.288 1.00 81.25 784 GLN A CA 1
ATOM 5833 C C . GLN A 1 784 ? 4.447 33.252 -34.103 1.00 81.25 784 GLN A C 1
ATOM 5835 O O . GLN A 1 784 ? 3.573 33.191 -33.248 1.00 81.25 784 GLN A O 1
ATOM 5840 N N . ARG A 1 785 ? 5.555 32.501 -34.031 1.00 79.69 785 ARG A N 1
ATOM 5841 C CA . ARG A 1 785 ? 5.808 31.527 -32.952 1.00 79.69 785 ARG A CA 1
ATOM 5842 C C . ARG A 1 785 ? 6.588 32.069 -31.752 1.00 79.69 785 ARG A C 1
ATOM 5844 O O . ARG A 1 785 ? 6.730 31.334 -30.783 1.00 79.69 785 ARG A O 1
ATOM 5851 N N . LEU A 1 786 ? 7.121 33.291 -31.815 1.00 85.31 786 LEU A N 1
ATOM 5852 C CA . LEU A 1 786 ? 7.928 33.880 -30.735 1.00 85.31 786 LEU A CA 1
ATOM 5853 C C . LEU A 1 786 ? 7.360 35.209 -30.232 1.00 85.31 786 LEU A C 1
ATOM 5855 O O . LEU A 1 786 ? 7.228 35.374 -29.027 1.00 85.31 786 LEU A O 1
ATOM 5859 N N . LEU A 1 787 ? 6.965 36.125 -31.123 1.00 90.25 787 LEU A N 1
ATOM 5860 C CA . LEU A 1 787 ? 6.441 37.434 -30.718 1.00 90.25 787 LEU A CA 1
ATOM 5861 C C . LEU A 1 787 ? 4.989 37.358 -30.237 1.00 90.25 787 LEU A C 1
ATOM 5863 O O . LEU A 1 787 ? 4.650 37.985 -29.242 1.00 90.25 787 LEU A O 1
ATOM 5867 N N . LEU A 1 788 ? 4.133 36.566 -30.893 1.00 90.81 788 LEU A N 1
ATOM 5868 C CA . LEU A 1 788 ? 2.737 36.425 -30.459 1.00 90.81 788 LEU A CA 1
ATOM 5869 C C . LEU A 1 788 ? 2.625 35.765 -29.062 1.00 90.81 788 LEU A C 1
ATOM 5871 O O . LEU A 1 788 ? 1.858 36.274 -28.245 1.00 90.81 788 LEU A O 1
ATOM 5875 N N . PRO A 1 789 ? 3.424 34.728 -28.723 1.00 91.88 789 PRO A N 1
ATOM 5876 C CA . PRO A 1 789 ? 3.483 34.200 -27.360 1.00 91.88 789 PRO A CA 1
ATOM 5877 C C . PRO A 1 789 ? 4.211 35.091 -26.357 1.00 91.88 789 PRO A C 1
ATOM 5879 O O . PRO A 1 789 ? 3.861 35.065 -25.183 1.00 91.88 789 PRO A O 1
ATOM 5882 N N . LEU A 1 790 ? 5.182 35.904 -26.791 1.00 94.00 790 LEU A N 1
ATOM 5883 C CA . LEU A 1 790 ? 5.792 36.922 -25.930 1.00 94.00 790 LEU A CA 1
ATOM 5884 C C . LEU A 1 790 ? 4.751 37.964 -25.502 1.00 94.00 790 LEU A C 1
ATOM 5886 O O . LEU A 1 790 ? 4.621 38.233 -24.315 1.00 94.00 790 LEU A O 1
ATOM 5890 N N . LEU A 1 791 ? 3.965 38.488 -26.450 1.00 93.75 791 LEU A N 1
ATOM 5891 C CA . LEU A 1 791 ? 2.898 39.454 -26.173 1.00 93.75 791 LEU A CA 1
ATOM 5892 C C . LEU A 1 791 ? 1.794 38.856 -25.288 1.00 93.75 791 LEU A C 1
ATOM 5894 O O . LEU A 1 791 ? 1.354 39.510 -24.348 1.00 93.75 791 LEU A O 1
ATOM 5898 N N . PHE A 1 792 ? 1.381 37.605 -25.532 1.00 94.25 792 PHE A N 1
ATOM 5899 C CA . PHE A 1 792 ? 0.453 36.898 -24.638 1.00 94.25 792 PHE A CA 1
ATOM 5900 C C . PHE A 1 792 ? 1.044 36.686 -23.240 1.00 94.25 792 PHE A C 1
ATOM 5902 O O . PHE A 1 792 ? 0.365 36.880 -22.236 1.00 94.25 792 PHE A O 1
ATOM 5909 N N . GLY A 1 793 ? 2.328 36.333 -23.179 1.00 94.12 793 GLY A N 1
ATOM 5910 C CA . GLY A 1 793 ? 3.088 36.218 -21.947 1.00 94.12 793 GLY A CA 1
ATOM 5911 C C . GLY A 1 793 ? 3.052 37.511 -21.143 1.00 94.12 793 GLY A C 1
ATOM 5912 O O . GLY A 1 793 ? 2.522 37.514 -20.038 1.00 94.12 793 GLY A O 1
ATOM 5913 N N . MET A 1 794 ? 3.519 38.617 -21.724 1.00 94.50 794 MET A N 1
ATOM 5914 C CA . MET A 1 794 ? 3.504 39.950 -21.108 1.00 94.50 794 MET A CA 1
ATOM 5915 C C . MET A 1 794 ? 2.090 40.400 -20.703 1.00 94.50 794 MET A C 1
ATOM 5917 O O . MET A 1 794 ? 1.921 41.005 -19.655 1.00 94.50 794 MET A O 1
ATOM 5921 N N . ALA A 1 795 ? 1.053 40.084 -21.483 1.00 93.62 795 ALA A N 1
ATOM 5922 C CA . ALA A 1 795 ? -0.313 40.522 -21.183 1.00 93.62 795 ALA A CA 1
ATOM 5923 C C . ALA A 1 795 ? -1.079 39.636 -20.177 1.00 93.62 795 ALA A C 1
ATOM 5925 O O . ALA A 1 795 ? -2.058 40.103 -19.598 1.00 93.62 795 ALA A O 1
ATOM 5926 N N . VAL A 1 796 ? -0.699 38.363 -19.993 1.00 93.00 796 VAL A N 1
ATOM 5927 C CA . VAL A 1 796 ? -1.524 37.379 -19.252 1.00 93.00 796 VAL A CA 1
ATOM 5928 C C . VAL A 1 796 ? -0.722 36.501 -18.290 1.00 93.00 796 VAL A C 1
ATOM 5930 O O . VAL A 1 796 ? -1.172 36.263 -17.173 1.00 93.00 796 VAL A O 1
ATOM 5933 N N . ILE A 1 797 ? 0.455 36.011 -18.691 1.00 94.62 797 ILE A N 1
ATOM 5934 C CA . ILE A 1 797 ? 1.232 35.045 -17.890 1.00 94.62 797 ILE A CA 1
ATOM 5935 C C . ILE A 1 797 ? 2.222 35.749 -16.948 1.00 94.62 797 ILE A C 1
ATOM 5937 O O . ILE A 1 797 ? 2.496 35.264 -15.855 1.00 94.62 797 ILE A O 1
ATOM 5941 N N . VAL A 1 798 ? 2.758 36.903 -17.341 1.00 95.81 798 VAL A N 1
ATOM 5942 C CA . VAL A 1 798 ? 3.740 37.677 -16.570 1.00 95.81 798 VAL A CA 1
ATOM 5943 C C . VAL A 1 798 ? 3.122 38.598 -15.503 1.00 95.81 798 VAL A C 1
ATOM 5945 O O . VAL A 1 798 ? 3.719 38.682 -14.429 1.00 95.81 798 VAL A O 1
ATOM 5948 N N . PRO A 1 799 ? 1.956 39.251 -15.696 1.00 95.69 799 PRO A N 1
ATOM 5949 C CA . PRO A 1 799 ? 1.407 40.155 -14.684 1.00 95.69 799 PRO A CA 1
ATOM 5950 C C . PRO A 1 799 ? 1.195 39.531 -13.289 1.00 95.69 799 PRO A C 1
ATOM 5952 O O . PRO A 1 799 ? 1.479 40.225 -12.316 1.00 95.69 799 PRO A O 1
ATOM 5955 N N . PRO A 1 800 ? 0.806 38.244 -13.127 1.00 95.06 800 PRO A N 1
ATOM 5956 C CA . PRO A 1 800 ? 0.730 37.611 -11.806 1.00 95.06 800 PRO A CA 1
ATOM 5957 C C . PRO A 1 800 ? 2.072 37.546 -11.057 1.00 95.06 800 PRO A C 1
ATOM 5959 O O . PRO A 1 800 ? 2.128 37.924 -9.892 1.00 95.06 800 PRO A O 1
ATOM 5962 N N . GLN A 1 801 ? 3.164 37.118 -11.708 1.00 92.94 801 GLN A N 1
ATOM 5963 C CA . GLN A 1 801 ? 4.491 37.083 -11.062 1.00 92.94 801 GLN A CA 1
ATOM 5964 C C . GLN A 1 801 ? 5.020 38.501 -10.779 1.00 92.94 801 GLN A C 1
ATOM 5966 O O . GLN A 1 801 ? 5.613 38.723 -9.731 1.00 92.94 801 GLN A O 1
ATOM 5971 N N . ALA A 1 802 ? 4.750 39.467 -11.667 1.00 90.56 802 ALA A N 1
ATOM 5972 C CA . ALA A 1 802 ? 5.161 40.862 -11.492 1.00 90.56 802 ALA A CA 1
ATOM 5973 C C . ALA A 1 802 ? 4.379 41.582 -10.372 1.00 90.56 802 ALA A C 1
ATOM 5975 O O . ALA A 1 802 ? 4.934 42.438 -9.689 1.00 90.56 802 ALA A O 1
ATOM 5976 N N . TYR A 1 803 ? 3.109 41.222 -10.150 1.00 94.06 803 TYR A N 1
ATOM 5977 C CA . TYR A 1 803 ? 2.327 41.713 -9.013 1.00 94.06 803 TYR A CA 1
ATOM 5978 C C . TYR A 1 803 ? 2.906 41.221 -7.687 1.00 94.06 803 TYR A C 1
ATOM 5980 O O . TYR A 1 803 ? 3.165 42.031 -6.802 1.00 94.06 803 TYR A O 1
ATOM 5988 N N . LEU A 1 804 ? 3.152 39.911 -7.564 1.00 91.69 804 LEU A N 1
ATOM 5989 C CA . LEU A 1 804 ? 3.719 39.325 -6.345 1.00 91.69 804 LEU A CA 1
ATOM 5990 C C . LEU A 1 804 ? 5.112 39.892 -6.043 1.00 91.69 804 LEU A C 1
ATOM 5992 O O . LEU A 1 804 ? 5.379 40.267 -4.906 1.00 91.69 804 LEU A O 1
ATOM 5996 N N . GLU A 1 805 ? 5.947 40.072 -7.069 1.00 88.31 805 GLU A N 1
ATOM 5997 C CA . GLU A 1 805 ? 7.249 40.737 -6.955 1.00 88.31 805 GLU A CA 1
ATOM 5998 C C . GLU A 1 805 ? 7.140 42.150 -6.343 1.00 88.31 805 GLU A C 1
ATOM 6000 O O . GLU A 1 805 ? 7.923 42.511 -5.464 1.00 88.31 805 GLU A O 1
ATOM 6005 N N . VAL A 1 806 ? 6.143 42.939 -6.754 1.00 88.75 806 VAL A N 1
ATOM 6006 C CA . VAL A 1 806 ? 5.895 44.301 -6.247 1.00 88.75 806 VAL A CA 1
ATOM 6007 C C . VAL A 1 806 ? 5.254 44.309 -4.850 1.00 88.75 806 VAL A C 1
ATOM 6009 O O . VAL A 1 806 ? 5.594 45.162 -4.026 1.00 88.75 806 VAL A O 1
ATOM 6012 N N . VAL A 1 807 ? 4.387 43.344 -4.537 1.00 88.50 807 VAL A N 1
ATOM 6013 C CA . VAL A 1 807 ? 3.832 43.148 -3.185 1.00 88.50 807 VAL A CA 1
ATOM 6014 C C . VAL A 1 807 ? 4.940 42.776 -2.189 1.00 88.50 807 VAL A C 1
ATOM 6016 O O . VAL A 1 807 ? 5.026 43.369 -1.115 1.00 88.50 807 VAL A O 1
ATOM 6019 N N . GLU A 1 808 ? 5.835 41.854 -2.548 1.00 84.31 808 GLU A N 1
ATOM 6020 C CA . GLU A 1 808 ? 6.932 41.406 -1.679 1.00 84.31 808 GLU A CA 1
ATOM 6021 C C . GLU A 1 808 ? 8.044 42.453 -1.528 1.00 84.31 808 GLU A C 1
ATOM 6023 O O . GLU A 1 808 ? 8.468 42.751 -0.409 1.00 84.31 808 GLU A O 1
ATOM 6028 N N . ARG A 1 809 ? 8.535 43.022 -2.640 1.00 82.62 809 ARG A N 1
ATOM 6029 C CA . ARG A 1 809 ? 9.739 43.878 -2.639 1.00 82.62 809 ARG A CA 1
ATOM 6030 C C . ARG A 1 809 ? 9.469 45.338 -2.289 1.00 82.62 809 ARG A C 1
ATOM 6032 O O . ARG A 1 809 ? 10.386 46.001 -1.794 1.00 82.62 809 ARG A O 1
ATOM 6039 N N . LEU A 1 810 ? 8.261 45.830 -2.581 1.00 84.25 810 LEU A N 1
ATOM 6040 C CA . LEU A 1 810 ? 7.862 47.240 -2.452 1.00 84.25 810 LEU A CA 1
ATOM 6041 C C . LEU A 1 810 ? 6.650 47.447 -1.523 1.00 84.25 810 LEU A C 1
ATOM 6043 O O . LEU A 1 810 ? 6.215 48.581 -1.346 1.00 84.25 810 LEU A O 1
ATOM 6047 N N . HIS A 1 811 ? 6.106 46.375 -0.933 1.00 85.06 811 HIS A N 1
ATOM 6048 C CA . HIS A 1 811 ? 4.976 46.408 0.010 1.00 85.06 811 HIS A CA 1
ATOM 6049 C C . HIS A 1 811 ? 3.714 47.097 -0.543 1.00 85.06 811 HIS A C 1
ATOM 6051 O O . HIS A 1 811 ? 2.971 47.761 0.182 1.00 85.06 811 HIS A O 1
ATOM 6057 N N . TYR A 1 812 ? 3.462 46.933 -1.846 1.00 89.50 812 TYR A N 1
ATOM 6058 C CA . TYR A 1 812 ? 2.285 47.488 -2.510 1.00 89.50 812 TYR A CA 1
ATOM 6059 C C . TYR A 1 812 ? 0.983 46.879 -1.972 1.00 89.50 812 TYR A C 1
ATOM 6061 O O . TYR A 1 812 ? 0.795 45.665 -1.994 1.00 89.50 812 TYR A O 1
ATOM 6069 N N . SER A 1 813 ? 0.066 47.739 -1.529 1.00 89.62 813 SER A N 1
ATOM 6070 C CA . SER A 1 813 ? -1.204 47.367 -0.889 1.00 89.62 813 SER A CA 1
ATOM 6071 C C . SER A 1 813 ? -2.433 47.425 -1.810 1.00 89.62 813 SER A C 1
ATOM 6073 O O . SER A 1 813 ? -3.545 47.145 -1.363 1.00 89.62 813 SER A O 1
ATOM 6075 N N . GLY A 1 814 ? -2.266 47.809 -3.080 1.00 89.44 814 GLY A N 1
ATOM 6076 C CA . GLY A 1 814 ? -3.362 47.863 -4.052 1.00 89.44 814 GLY A CA 1
ATOM 6077 C C . GLY A 1 814 ? -3.755 46.479 -4.575 1.00 89.44 814 GLY A C 1
ATOM 6078 O O . GLY A 1 814 ? -2.958 45.545 -4.543 1.00 89.44 814 GLY A O 1
ATOM 6079 N N . SER A 1 815 ? -4.981 46.337 -5.088 1.00 94.19 815 SER A N 1
ATOM 6080 C CA . SER A 1 815 ? -5.445 45.045 -5.607 1.00 94.19 815 SER A CA 1
ATOM 6081 C C . SER A 1 815 ? -4.719 44.647 -6.899 1.00 94.19 815 SER A C 1
ATOM 6083 O O . SER A 1 815 ? -4.216 45.496 -7.639 1.00 94.19 815 SER A O 1
ATOM 6085 N N . TYR A 1 816 ? -4.762 43.357 -7.247 1.00 92.94 816 TYR A N 1
ATOM 6086 C CA . TYR A 1 816 ? -4.255 42.866 -8.534 1.00 92.94 816 TYR A CA 1
ATOM 6087 C C . TYR A 1 816 ? -4.870 43.601 -9.741 1.00 92.94 816 TYR A C 1
ATOM 6089 O O . TYR A 1 816 ? -4.187 43.831 -10.736 1.00 92.94 816 TYR A O 1
ATOM 6097 N N . LEU A 1 817 ? -6.138 44.026 -9.659 1.00 94.88 817 LEU A N 1
ATOM 6098 C CA . LEU A 1 817 ? -6.791 44.789 -10.729 1.00 94.88 817 LEU A CA 1
ATOM 6099 C C . LEU A 1 817 ? -6.309 46.244 -10.802 1.00 94.88 817 LEU A C 1
ATOM 6101 O O . LEU A 1 817 ? -6.345 46.834 -11.879 1.00 94.88 817 LEU A O 1
ATOM 6105 N N . ASP A 1 818 ? -5.852 46.826 -9.694 1.00 92.19 818 ASP A N 1
ATOM 6106 C CA . ASP A 1 818 ? -5.273 48.173 -9.669 1.00 92.19 818 ASP A CA 1
ATOM 6107 C C . ASP A 1 818 ? -3.825 48.157 -10.160 1.00 92.19 818 ASP A C 1
ATOM 6109 O O . ASP A 1 818 ? -3.458 48.971 -11.011 1.00 92.19 818 ASP A O 1
ATOM 6113 N N . PHE A 1 819 ? -3.051 47.146 -9.754 1.00 94.94 819 PHE A N 1
ATOM 6114 C CA . PHE A 1 819 ? -1.761 46.839 -10.365 1.00 94.94 819 PHE A CA 1
ATOM 6115 C C . PHE A 1 819 ? -1.890 46.633 -11.879 1.00 94.94 819 PHE A C 1
ATOM 6117 O O . PHE A 1 819 ? -1.118 47.209 -12.637 1.00 94.94 819 PHE A O 1
ATOM 6124 N N . LEU A 1 820 ? -2.888 45.875 -12.349 1.00 94.75 820 LEU A N 1
ATOM 6125 C CA . LEU A 1 820 ? -3.053 45.589 -13.778 1.00 94.75 820 LEU A CA 1
ATOM 6126 C C . LEU A 1 820 ? -3.381 46.848 -14.608 1.00 94.75 820 LEU A C 1
ATOM 6128 O O . LEU A 1 820 ? -2.948 46.947 -15.757 1.00 94.75 820 LEU A O 1
ATOM 6132 N N . LYS A 1 821 ? -4.076 47.843 -14.030 1.00 93.81 821 LYS A N 1
ATOM 6133 C CA . LYS A 1 821 ? -4.252 49.172 -14.656 1.00 93.81 821 LYS A CA 1
ATOM 6134 C C . LYS A 1 821 ? -2.901 49.872 -14.821 1.00 93.81 821 LYS A C 1
ATOM 6136 O O . LYS A 1 821 ? -2.573 50.293 -15.926 1.00 93.81 821 LYS A O 1
ATOM 6141 N N . LEU A 1 822 ? -2.110 49.944 -13.747 1.00 93.25 822 LEU A N 1
ATOM 6142 C CA . LEU A 1 822 ? -0.778 50.563 -13.743 1.00 93.25 822 LEU A CA 1
ATOM 6143 C C . LEU A 1 822 ? 0.198 49.839 -14.692 1.00 93.25 822 LEU A C 1
ATOM 6145 O O . LEU A 1 822 ? 0.969 50.482 -15.403 1.00 93.25 822 LEU A O 1
ATOM 6149 N N . TYR A 1 823 ? 0.106 48.510 -14.771 1.00 93.50 823 TYR A N 1
ATOM 6150 C CA . TYR A 1 823 ? 0.902 47.651 -15.649 1.00 93.50 823 TYR A CA 1
ATOM 6151 C C . TYR A 1 823 ? 0.687 47.977 -17.133 1.00 93.50 823 TYR A C 1
ATOM 6153 O O . TYR A 1 823 ? 1.654 48.172 -17.869 1.00 93.50 823 TYR A O 1
ATOM 6161 N N . PHE A 1 824 ? -0.569 48.111 -17.574 1.00 93.88 824 PHE A N 1
ATOM 6162 C CA . PHE A 1 824 ? -0.882 48.506 -18.955 1.00 93.88 824 PHE A CA 1
ATOM 6163 C C . PHE A 1 824 ? -0.766 50.015 -19.221 1.00 93.88 824 PHE A C 1
ATOM 6165 O O . PHE A 1 824 ? -0.712 50.421 -20.380 1.00 93.88 824 PHE A O 1
ATOM 6172 N N . GLN A 1 825 ? -0.668 50.842 -18.177 1.00 93.50 825 GLN A N 1
ATOM 6173 C CA . GLN A 1 825 ? -0.301 52.261 -18.271 1.00 93.50 825 GLN A CA 1
ATOM 6174 C C . GLN A 1 825 ? 1.222 52.497 -18.307 1.00 93.50 825 GLN A C 1
ATOM 6176 O O . GLN A 1 825 ? 1.638 53.651 -18.356 1.00 93.50 825 GLN A O 1
ATOM 6181 N N . ALA A 1 826 ? 2.042 51.435 -18.290 1.00 89.62 826 ALA A N 1
ATOM 6182 C CA . ALA A 1 826 ? 3.505 51.507 -18.210 1.00 89.62 826 ALA A CA 1
ATOM 6183 C C . ALA A 1 826 ? 4.006 52.335 -17.006 1.00 89.62 826 ALA A C 1
ATOM 6185 O O . ALA A 1 826 ? 4.922 53.147 -17.112 1.00 89.62 826 ALA A O 1
ATOM 6186 N N . TYR A 1 827 ? 3.373 52.159 -15.842 1.00 90.81 827 TYR A N 1
ATOM 6187 C CA . TYR A 1 827 ? 3.679 52.941 -14.647 1.00 90.81 827 TYR A CA 1
ATOM 6188 C C . TYR A 1 827 ? 5.104 52.688 -14.125 1.00 90.81 827 TYR A C 1
ATOM 6190 O O . TYR A 1 827 ? 5.438 51.585 -13.699 1.00 90.81 827 TYR A O 1
ATOM 6198 N N . HIS A 1 828 ? 5.917 53.746 -14.100 1.00 83.38 828 HIS A N 1
ATOM 6199 C CA . HIS A 1 828 ? 7.330 53.702 -13.705 1.00 83.38 828 HIS A CA 1
ATOM 6200 C C . HIS A 1 828 ? 7.593 53.909 -12.199 1.00 83.38 828 HIS A C 1
ATOM 6202 O O . HIS A 1 828 ? 8.746 53.992 -11.800 1.00 83.38 828 HIS A O 1
ATOM 6208 N N . GLY A 1 829 ? 6.564 54.022 -11.348 1.00 81.00 829 GLY A N 1
ATOM 6209 C CA . GLY A 1 829 ? 6.740 54.339 -9.919 1.00 81.00 829 GLY A CA 1
ATOM 6210 C C . GLY A 1 829 ? 7.063 53.152 -9.000 1.00 81.00 829 GLY A C 1
ATOM 6211 O O . GLY A 1 829 ? 7.146 53.332 -7.788 1.00 81.00 829 GLY A O 1
ATOM 6212 N N . PHE A 1 830 ? 7.226 51.940 -9.538 1.00 87.38 830 PHE A N 1
ATOM 6213 C CA . PHE A 1 830 ? 7.585 50.749 -8.763 1.00 87.38 830 PHE A CA 1
ATOM 6214 C C . PHE A 1 830 ? 9.112 50.594 -8.664 1.00 87.38 830 PHE A C 1
ATOM 6216 O O . PHE A 1 830 ? 9.705 49.779 -9.370 1.00 87.38 830 PHE A O 1
ATOM 6223 N N . CYS A 1 831 ? 9.735 51.391 -7.789 1.00 81.94 831 CYS A N 1
ATOM 6224 C CA . CYS A 1 831 ? 11.191 51.465 -7.620 1.00 81.94 831 CYS A CA 1
ATOM 6225 C C . CYS A 1 831 ? 11.653 51.294 -6.165 1.00 81.94 831 CYS A C 1
ATOM 6227 O O . CYS A 1 831 ? 10.932 51.641 -5.226 1.00 81.94 831 CYS A O 1
ATOM 6229 N N . ARG A 1 832 ? 12.897 50.835 -5.981 1.00 75.19 832 ARG A N 1
ATOM 6230 C CA . ARG A 1 832 ? 13.602 50.733 -4.692 1.00 75.19 832 ARG A CA 1
ATOM 6231 C C . ARG A 1 832 ? 15.025 51.281 -4.830 1.00 75.19 832 ARG A C 1
ATOM 6233 O O . ARG A 1 832 ? 15.978 50.536 -5.032 1.00 75.19 832 ARG A O 1
ATOM 6240 N N . GLY A 1 833 ? 15.157 52.602 -4.721 1.00 76.25 833 GLY A N 1
ATOM 6241 C CA . GLY A 1 833 ? 16.362 53.304 -5.174 1.00 76.25 833 GLY A CA 1
ATOM 6242 C C . GLY A 1 833 ? 16.375 53.370 -6.701 1.00 76.25 833 GLY A C 1
ATOM 6243 O O . GLY A 1 833 ? 15.324 53.590 -7.300 1.00 76.25 833 GLY A O 1
ATOM 6244 N N . ASP A 1 834 ? 17.534 53.140 -7.315 1.00 66.50 834 ASP A N 1
ATOM 6245 C CA . ASP A 1 834 ? 17.699 53.158 -8.778 1.00 66.50 834 ASP A CA 1
ATOM 6246 C C . ASP A 1 834 ? 17.163 51.891 -9.486 1.00 66.50 834 ASP A C 1
ATOM 6248 O O . ASP A 1 834 ? 17.090 51.854 -10.713 1.00 66.50 834 ASP A O 1
ATOM 6252 N N . ASP A 1 835 ? 16.781 50.849 -8.735 1.00 69.94 835 ASP A N 1
ATOM 6253 C CA . ASP A 1 835 ? 16.172 49.626 -9.276 1.00 69.94 835 ASP A CA 1
ATOM 6254 C C . ASP A 1 835 ? 14.652 49.806 -9.431 1.00 69.94 835 ASP A C 1
ATOM 6256 O O . ASP A 1 835 ? 13.928 49.940 -8.440 1.00 69.94 835 ASP A O 1
ATOM 6260 N N . CYS A 1 836 ? 14.169 49.833 -10.675 1.00 79.88 836 CYS A N 1
ATOM 6261 C CA . CYS A 1 836 ? 12.773 50.080 -11.042 1.00 79.88 836 CYS A CA 1
ATOM 6262 C C . CYS A 1 836 ? 12.219 48.945 -11.910 1.00 79.88 836 CYS A C 1
ATOM 6264 O O . CYS A 1 836 ? 12.780 48.626 -12.962 1.00 79.88 836 CYS A O 1
ATOM 6266 N N . LEU A 1 837 ? 11.055 48.400 -11.546 1.00 83.62 837 LEU A N 1
ATOM 6267 C CA . LEU A 1 837 ? 10.386 47.390 -12.364 1.00 83.62 837 LEU A CA 1
ATOM 6268 C C . LEU A 1 837 ? 9.793 48.033 -13.629 1.00 83.62 837 LEU A C 1
ATOM 6270 O O . LEU A 1 837 ? 8.770 48.716 -13.584 1.00 83.62 837 LEU A O 1
ATOM 6274 N N . ALA A 1 838 ? 10.423 47.789 -14.778 1.00 84.06 838 ALA A N 1
ATOM 6275 C CA . ALA A 1 838 ? 9.954 48.282 -16.070 1.00 84.06 838 ALA A CA 1
ATOM 6276 C C . ALA A 1 838 ? 8.638 47.597 -16.486 1.00 84.06 838 ALA A C 1
ATOM 6278 O O . ALA A 1 838 ? 8.619 46.402 -16.774 1.00 84.06 838 ALA A O 1
ATOM 6279 N N . LEU A 1 839 ? 7.533 48.346 -16.550 1.00 88.69 839 LEU A N 1
ATOM 6280 C CA . LEU A 1 839 ? 6.225 47.824 -16.960 1.00 88.69 839 LEU A CA 1
ATOM 6281 C C . LEU A 1 839 ? 5.846 48.274 -18.384 1.00 88.69 839 LEU A C 1
ATOM 6283 O O . LEU A 1 839 ? 6.059 49.439 -18.714 1.00 88.69 839 LEU A O 1
ATOM 6287 N N . PRO A 1 840 ? 5.250 47.399 -19.222 1.00 89.75 840 PRO A N 1
ATOM 6288 C CA . PRO A 1 840 ? 5.027 45.964 -19.006 1.00 89.75 840 PRO A CA 1
ATOM 6289 C C . PRO A 1 840 ? 6.312 45.128 -19.195 1.00 89.75 840 PRO A C 1
ATOM 6291 O O . PRO A 1 840 ? 6.955 45.186 -20.242 1.00 89.75 840 PRO A O 1
ATOM 6294 N N . THR A 1 841 ? 6.661 44.298 -18.206 1.00 88.88 841 THR A N 1
ATOM 6295 C CA . THR A 1 841 ? 7.844 43.411 -18.248 1.00 88.88 841 THR A CA 1
ATOM 6296 C C . THR A 1 841 ? 7.567 42.070 -18.949 1.00 88.88 841 THR A C 1
ATOM 6298 O O . THR A 1 841 ? 6.450 41.555 -18.905 1.00 88.88 841 THR A O 1
ATOM 6301 N N . TRP A 1 842 ? 8.596 41.443 -19.536 1.00 90.88 842 TRP A N 1
ATOM 6302 C CA . TRP A 1 842 ? 8.578 40.027 -19.939 1.00 90.88 842 TRP A CA 1
ATOM 6303 C C . TRP A 1 842 ? 9.099 39.047 -18.868 1.00 90.88 842 TRP A C 1
ATOM 6305 O O . TRP A 1 842 ? 8.882 37.841 -19.008 1.00 90.88 842 TRP A O 1
ATOM 6315 N N . ASN A 1 843 ? 9.771 39.533 -17.813 1.00 88.62 843 ASN A N 1
ATOM 6316 C CA . ASN A 1 843 ? 10.510 38.751 -16.807 1.00 88.62 843 ASN A CA 1
ATOM 6317 C C . ASN A 1 843 ? 11.180 37.506 -17.436 1.00 88.62 843 ASN A C 1
ATOM 6319 O O . ASN A 1 843 ? 12.009 37.638 -18.338 1.00 88.62 843 ASN A O 1
ATOM 6323 N N . HIS A 1 844 ? 10.805 36.292 -17.024 1.00 89.44 844 HIS A N 1
ATOM 6324 C CA . HIS A 1 844 ? 11.442 35.039 -17.449 1.00 89.44 844 HIS A CA 1
ATOM 6325 C C . HIS A 1 844 ? 11.320 34.706 -18.950 1.00 89.44 844 HIS A C 1
ATOM 6327 O O . HIS A 1 844 ? 12.018 33.813 -19.435 1.00 89.44 844 HIS A O 1
ATOM 6333 N N . LEU A 1 845 ? 10.461 35.417 -19.694 1.00 91.81 845 LEU A N 1
ATOM 6334 C CA . LEU A 1 845 ? 10.249 35.231 -21.132 1.00 91.81 845 LEU A CA 1
ATOM 6335 C C . LEU A 1 845 ? 11.294 35.939 -22.014 1.00 91.81 845 LEU A C 1
ATOM 6337 O O . LEU A 1 845 ? 11.204 35.840 -23.239 1.00 91.81 845 LEU A O 1
ATOM 6341 N N . TRP A 1 846 ? 12.309 36.589 -21.422 1.00 89.44 846 TRP A N 1
ATOM 6342 C CA . TRP A 1 846 ? 13.418 37.279 -22.111 1.00 89.44 846 TRP A CA 1
ATOM 6343 C C . TRP A 1 846 ? 14.088 36.451 -23.226 1.00 89.44 846 TRP A C 1
ATOM 6345 O O . TRP A 1 846 ? 14.580 37.002 -24.211 1.00 89.44 846 TRP A O 1
ATOM 6355 N N . PHE A 1 847 ? 14.066 35.117 -23.142 1.00 86.50 847 PHE A N 1
ATOM 6356 C CA . PHE A 1 847 ? 14.646 34.251 -24.171 1.00 86.50 847 PHE A CA 1
ATOM 6357 C C . PHE A 1 847 ? 13.924 34.358 -25.528 1.00 86.50 847 PHE A C 1
ATOM 6359 O O . PHE A 1 847 ? 14.566 34.206 -26.567 1.00 86.50 847 PHE A O 1
ATOM 6366 N N . LEU A 1 848 ? 12.618 34.653 -25.559 1.00 89.94 848 LEU A N 1
ATOM 6367 C CA . LEU A 1 848 ? 11.833 34.783 -26.798 1.00 89.94 848 LEU A CA 1
ATOM 6368 C C . LEU A 1 848 ? 12.282 35.958 -27.682 1.00 89.94 848 LEU A C 1
ATOM 6370 O O . LEU A 1 848 ? 12.588 35.698 -28.852 1.00 89.94 848 LEU A O 1
ATOM 6374 N N . PRO A 1 849 ? 12.350 37.214 -27.191 1.00 90.69 849 PRO A N 1
ATOM 6375 C CA . PRO A 1 849 ? 12.807 38.335 -28.004 1.00 90.69 849 PRO A CA 1
ATOM 6376 C C . PRO A 1 849 ? 14.276 38.176 -28.414 1.00 90.69 849 PRO A C 1
ATOM 6378 O O . PRO A 1 849 ? 14.598 38.404 -29.577 1.00 90.69 849 PRO A O 1
ATOM 6381 N N . TYR A 1 850 ? 15.149 37.670 -27.535 1.00 90.44 850 TYR A N 1
ATOM 6382 C CA . TYR A 1 850 ? 16.558 37.414 -27.864 1.00 90.44 850 TYR A CA 1
ATOM 6383 C C . TYR A 1 850 ? 16.693 36.354 -28.974 1.00 90.44 850 TYR A C 1
ATOM 6385 O O . TYR A 1 850 ? 17.349 36.582 -29.995 1.00 90.44 850 TYR A O 1
ATOM 6393 N N . LEU A 1 851 ? 16.011 35.209 -28.835 1.00 87.75 851 LEU A N 1
ATOM 6394 C CA . LEU A 1 851 ? 15.995 34.141 -29.840 1.00 87.75 851 LEU A CA 1
ATOM 6395 C C . LEU A 1 851 ? 15.380 34.605 -31.170 1.00 87.75 851 LEU A C 1
ATOM 6397 O O . LEU A 1 851 ? 15.817 34.157 -32.239 1.00 87.75 851 LEU A O 1
ATOM 6401 N N . TRP A 1 852 ? 14.371 35.479 -31.127 1.00 91.12 852 TRP A N 1
ATOM 6402 C CA . TRP A 1 852 ? 13.801 36.098 -32.320 1.00 91.12 852 TRP A CA 1
ATOM 6403 C C . TRP A 1 852 ? 14.824 37.019 -32.993 1.00 91.12 852 TRP A C 1
ATOM 6405 O O . TRP A 1 852 ? 15.163 36.769 -34.149 1.00 91.12 852 TRP A O 1
ATOM 6415 N N . THR A 1 853 ? 15.400 37.983 -32.271 1.00 91.31 853 THR A N 1
ATOM 6416 C CA . THR A 1 853 ? 16.398 38.935 -32.787 1.00 91.31 853 THR A CA 1
ATOM 6417 C C . THR A 1 853 ? 17.599 38.225 -33.411 1.00 91.31 853 THR A C 1
ATOM 6419 O O . THR A 1 853 ? 17.966 38.531 -34.545 1.00 91.31 853 THR A O 1
ATOM 6422 N N . TYR A 1 854 ? 18.161 37.194 -32.769 1.00 92.06 854 TYR A N 1
ATOM 6423 C CA . TYR A 1 854 ? 19.258 36.421 -33.372 1.00 92.06 854 TYR A CA 1
ATOM 6424 C C . TYR A 1 854 ? 18.818 35.624 -34.609 1.00 92.06 854 TYR A C 1
ATOM 6426 O O . TYR A 1 854 ? 19.590 35.480 -35.559 1.00 92.06 854 TYR A O 1
ATOM 6434 N N . THR A 1 855 ? 17.563 35.155 -34.653 1.00 85.31 855 THR A N 1
ATOM 6435 C CA . THR A 1 855 ? 16.993 34.559 -35.874 1.00 85.31 855 THR A CA 1
ATOM 6436 C C . THR A 1 855 ? 16.899 35.599 -36.998 1.00 85.31 855 THR A C 1
ATOM 6438 O O . THR A 1 855 ? 17.261 35.283 -38.130 1.00 85.31 855 THR A O 1
ATOM 6441 N N . VAL A 1 856 ? 16.458 36.830 -36.711 1.00 87.25 856 VAL A N 1
ATOM 6442 C CA . VAL A 1 856 ? 16.379 37.930 -37.692 1.00 87.25 856 VAL A CA 1
ATOM 6443 C C . VAL A 1 856 ? 17.768 38.276 -38.225 1.00 87.25 856 VAL A C 1
ATOM 6445 O O . VAL A 1 856 ? 17.984 38.224 -39.434 1.00 87.25 856 VAL A O 1
ATOM 6448 N N . LEU A 1 857 ? 18.723 38.567 -37.337 1.00 89.00 857 LEU A N 1
ATOM 6449 C CA . LEU A 1 857 ? 20.077 38.993 -37.702 1.00 89.00 857 LEU A CA 1
ATOM 6450 C C . LEU A 1 857 ? 20.804 37.943 -38.556 1.00 89.00 857 LEU A C 1
ATOM 6452 O O . LEU A 1 857 ? 21.404 38.289 -39.573 1.00 89.00 857 LEU A O 1
ATOM 6456 N N . VAL A 1 858 ? 20.691 36.653 -38.214 1.00 86.19 858 VAL A N 1
ATOM 6457 C CA . VAL A 1 858 ? 21.287 35.574 -39.022 1.00 86.19 858 VAL A CA 1
ATOM 6458 C C . VAL A 1 858 ? 20.578 35.400 -40.369 1.00 86.19 858 VAL A C 1
ATOM 6460 O O . VAL A 1 858 ? 21.249 35.131 -41.366 1.00 86.19 858 VAL A O 1
ATOM 6463 N N . LEU A 1 859 ? 19.256 35.594 -40.454 1.00 83.50 859 LEU A N 1
ATOM 6464 C CA . LEU A 1 859 ? 18.540 35.554 -41.737 1.00 83.50 859 LEU A CA 1
ATOM 6465 C C . LEU A 1 859 ? 18.888 36.747 -42.643 1.00 83.50 859 LEU A C 1
ATOM 6467 O O . LEU A 1 859 ? 19.029 36.547 -43.849 1.00 83.50 859 LEU A O 1
ATOM 6471 N N . LEU A 1 860 ? 19.097 37.942 -42.083 1.00 84.38 860 LEU A N 1
ATOM 6472 C CA . LEU A 1 860 ? 19.583 39.112 -42.824 1.00 84.38 860 LEU A CA 1
ATOM 6473 C C . LEU A 1 860 ? 21.030 38.908 -43.303 1.00 84.38 860 LEU A C 1
ATOM 6475 O O . LEU A 1 860 ? 21.314 39.080 -44.488 1.00 84.38 860 LEU A O 1
ATOM 6479 N N . ALA A 1 861 ? 21.929 38.434 -42.435 1.00 83.31 861 ALA A N 1
ATOM 6480 C CA . ALA A 1 861 ? 23.305 38.099 -42.814 1.00 83.31 861 ALA A CA 1
ATOM 6481 C C . ALA A 1 861 ? 23.371 37.002 -43.900 1.00 83.31 861 ALA A C 1
ATOM 6483 O O . ALA A 1 861 ? 24.235 37.037 -44.775 1.00 83.31 861 ALA A O 1
ATOM 6484 N N . LEU A 1 862 ? 22.423 36.058 -43.901 1.00 81.06 862 LEU A N 1
ATOM 6485 C CA . LEU A 1 862 ? 22.256 35.032 -44.941 1.00 81.06 862 LEU A CA 1
ATOM 6486 C C . LEU A 1 862 ? 21.765 35.564 -46.299 1.00 81.06 862 LEU A C 1
ATOM 6488 O O . LEU A 1 862 ? 21.845 34.823 -47.286 1.00 81.06 862 LEU A O 1
ATOM 6492 N N . MET A 1 863 ? 21.249 36.795 -46.350 1.00 79.88 863 MET A N 1
ATOM 6493 C CA . MET A 1 863 ? 20.840 37.489 -47.578 1.00 79.88 863 MET A CA 1
ATOM 6494 C C . MET A 1 863 ? 21.953 38.381 -48.153 1.00 79.88 863 MET A C 1
ATOM 6496 O O . MET A 1 863 ? 21.885 38.737 -49.328 1.00 79.88 863 MET A O 1
ATOM 6500 N N . LEU A 1 864 ? 22.999 38.694 -47.378 1.00 83.06 864 LEU A N 1
ATOM 6501 C CA . LEU A 1 864 ? 24.159 39.446 -47.861 1.00 83.06 864 LEU A CA 1
ATOM 6502 C C . LEU A 1 864 ? 25.046 38.601 -48.803 1.00 83.06 864 LEU A C 1
ATOM 6504 O O . LEU A 1 864 ? 25.226 37.395 -48.572 1.00 83.06 864 LEU A O 1
ATOM 6508 N N . PRO A 1 865 ? 25.672 39.213 -49.832 1.00 71.62 865 PRO A N 1
ATOM 6509 C CA . PRO A 1 865 ? 26.638 38.536 -50.692 1.00 71.62 865 PRO A CA 1
ATOM 6510 C C . PRO A 1 865 ? 27.756 37.870 -49.878 1.00 71.62 865 PRO A C 1
ATOM 6512 O O . PRO A 1 865 ? 28.497 38.518 -49.148 1.00 71.62 865 PRO A O 1
ATOM 6515 N N . GLY A 1 866 ? 27.877 36.547 -49.998 1.00 71.94 866 GLY A N 1
ATOM 6516 C CA . GLY A 1 866 ? 28.898 35.768 -49.292 1.00 71.94 866 GLY A CA 1
ATOM 6517 C C . GLY A 1 866 ? 28.508 35.234 -47.907 1.00 71.94 866 GLY A C 1
ATOM 6518 O O . GLY A 1 866 ? 29.189 34.323 -47.441 1.00 71.94 866 GLY A O 1
ATOM 6519 N N . GLY A 1 867 ? 27.396 35.651 -47.287 1.00 75.19 867 GLY A N 1
ATOM 6520 C CA . GLY A 1 867 ? 26.998 35.164 -45.950 1.00 75.19 867 GLY A CA 1
ATOM 6521 C C . GLY A 1 867 ? 26.865 33.633 -45.859 1.00 75.19 867 GLY A C 1
ATOM 6522 O O . GLY A 1 867 ? 27.347 32.997 -44.921 1.00 75.19 867 GLY A O 1
ATOM 6523 N N . ARG A 1 868 ? 26.333 32.999 -46.914 1.00 75.31 868 ARG A N 1
ATOM 6524 C CA . ARG A 1 868 ? 26.287 31.526 -47.048 1.00 75.31 868 ARG A CA 1
ATOM 6525 C C . ARG A 1 868 ? 27.670 30.864 -47.171 1.00 75.31 868 ARG A C 1
ATOM 6527 O O . ARG A 1 868 ? 27.810 29.706 -46.786 1.00 75.31 868 ARG A O 1
ATOM 6534 N N . ARG A 1 869 ? 28.691 31.570 -47.681 1.00 77.81 869 ARG A N 1
ATOM 6535 C CA . ARG A 1 869 ? 30.076 31.064 -47.780 1.00 77.81 869 ARG A CA 1
ATOM 6536 C C . ARG A 1 869 ? 30.744 31.017 -46.404 1.00 77.81 869 ARG A C 1
ATOM 6538 O O . ARG A 1 869 ? 31.425 30.041 -46.114 1.00 77.81 869 ARG A O 1
ATOM 6545 N N . VAL A 1 870 ? 30.490 32.008 -45.542 1.00 78.69 870 VAL A N 1
ATOM 6546 C CA . VAL A 1 870 ? 31.031 32.066 -44.167 1.00 78.69 870 VAL A CA 1
ATOM 6547 C C . VAL A 1 870 ? 30.594 30.850 -43.341 1.00 78.69 870 VAL A C 1
ATOM 6549 O O . VAL A 1 870 ? 31.416 30.225 -42.678 1.00 78.69 870 VAL A O 1
ATOM 6552 N N . LEU A 1 871 ? 29.323 30.448 -43.435 1.00 74.44 871 LEU A N 1
ATOM 6553 C CA . LEU A 1 871 ? 28.791 29.259 -42.747 1.00 74.44 871 LEU A CA 1
ATOM 6554 C C . LEU A 1 871 ? 29.315 27.931 -43.323 1.00 74.44 871 LEU A C 1
ATOM 6556 O O . LEU A 1 871 ? 29.435 26.937 -42.607 1.00 74.44 871 LEU A O 1
ATOM 6560 N N . ALA A 1 872 ? 29.642 27.906 -44.616 1.00 73.94 872 ALA A N 1
ATOM 6561 C CA . ALA A 1 872 ? 30.234 26.749 -45.283 1.00 73.94 872 ALA A CA 1
ATOM 6562 C C . ALA A 1 872 ? 31.767 26.668 -45.131 1.00 73.94 872 ALA A C 1
ATOM 6564 O O . ALA A 1 872 ? 32.371 25.718 -45.621 1.00 73.94 872 ALA A O 1
ATOM 6565 N N . HIS A 1 873 ? 32.404 27.645 -44.477 1.00 82.94 873 HIS A N 1
ATOM 6566 C CA . HIS A 1 873 ? 33.857 27.787 -44.471 1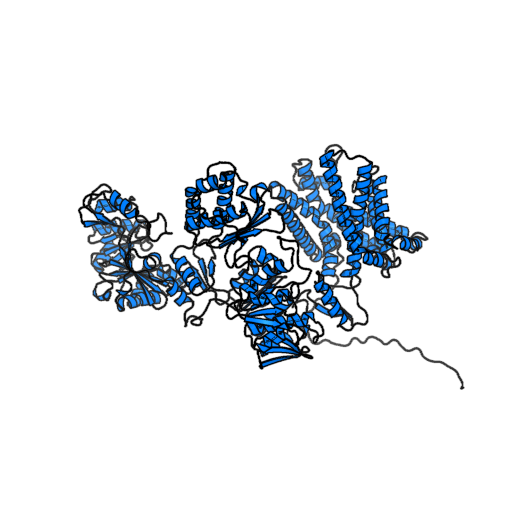.00 82.94 873 HIS A CA 1
ATOM 6567 C C . HIS A 1 873 ? 34.565 26.666 -43.672 1.00 82.94 873 HIS A C 1
ATOM 6569 O O . HIS A 1 873 ? 34.195 26.433 -42.518 1.00 82.94 873 HIS A O 1
ATOM 6575 N N . PRO A 1 874 ? 35.629 26.016 -44.196 1.00 79.25 874 PRO A N 1
ATOM 6576 C CA . PRO A 1 874 ? 36.302 24.894 -43.519 1.00 79.25 874 PRO A CA 1
ATOM 6577 C C . PRO A 1 874 ? 36.925 25.205 -42.147 1.00 79.25 874 PRO A C 1
ATOM 6579 O O . PRO A 1 874 ? 37.313 24.293 -41.418 1.00 79.25 874 PRO A O 1
ATOM 6582 N N . ALA A 1 875 ? 37.035 26.481 -41.757 1.00 83.12 875 ALA A N 1
ATOM 6583 C CA . ALA A 1 875 ? 37.519 26.854 -40.428 1.00 83.12 875 ALA A CA 1
ATOM 6584 C C . ALA A 1 875 ? 36.649 26.301 -39.284 1.00 83.12 875 ALA A C 1
ATOM 6586 O O . ALA A 1 875 ? 37.202 25.972 -38.238 1.00 83.12 875 ALA A O 1
ATOM 6587 N N . TRP A 1 876 ? 35.338 26.128 -39.487 1.00 85.69 876 TRP A N 1
ATOM 6588 C CA . TRP A 1 876 ? 34.440 25.579 -38.463 1.00 85.69 876 TRP A CA 1
ATOM 6589 C C . TRP A 1 876 ? 34.796 24.135 -38.075 1.00 85.69 876 TRP A C 1
ATOM 6591 O O . TRP A 1 876 ? 34.786 23.807 -36.891 1.00 85.69 876 TRP A O 1
ATOM 6601 N N . GLY A 1 877 ? 35.231 23.300 -39.028 1.00 81.94 877 GLY A N 1
ATOM 6602 C CA . GLY A 1 877 ? 35.730 21.949 -38.731 1.00 81.94 877 GLY A CA 1
ATOM 6603 C C . GLY A 1 877 ? 36.991 21.945 -37.853 1.00 81.94 877 GLY A C 1
ATOM 6604 O O . GLY A 1 877 ? 37.131 21.124 -36.945 1.00 81.94 877 GLY A O 1
ATOM 6605 N N . ARG A 1 878 ? 37.884 22.931 -38.033 1.00 84.25 878 ARG A N 1
ATOM 6606 C CA . ARG A 1 878 ? 39.113 23.076 -37.223 1.00 84.25 878 ARG A CA 1
ATOM 6607 C C . ARG A 1 878 ? 38.848 23.455 -35.757 1.00 84.25 878 ARG A C 1
ATOM 6609 O O . ARG A 1 878 ? 39.754 23.286 -34.937 1.00 84.25 878 ARG A O 1
ATOM 6616 N N . LEU A 1 879 ? 37.638 23.930 -35.436 1.00 81.75 879 LEU A N 1
ATOM 6617 C CA . LEU A 1 879 ? 37.183 24.257 -34.077 1.00 81.75 879 LEU A CA 1
ATOM 6618 C C . LEU A 1 879 ? 36.586 23.053 -33.326 1.00 81.75 879 LEU A C 1
ATOM 6620 O O . LEU A 1 879 ? 36.453 23.123 -32.107 1.00 81.75 879 LEU A O 1
ATOM 6624 N N . VAL A 1 880 ? 36.234 21.959 -34.015 1.00 84.44 880 VAL A N 1
ATOM 6625 C CA . VAL A 1 880 ? 35.605 20.772 -33.390 1.00 84.44 880 VAL A CA 1
ATOM 6626 C C . VAL A 1 880 ? 36.463 19.504 -33.434 1.00 84.44 880 VAL A C 1
ATOM 6628 O O . VAL A 1 880 ? 36.201 18.565 -32.679 1.00 84.44 880 VAL A O 1
ATOM 6631 N N . ALA A 1 881 ? 37.517 19.493 -34.254 1.00 83.44 881 ALA A N 1
ATOM 6632 C CA . ALA A 1 881 ? 38.562 18.470 -34.242 1.00 83.44 881 ALA A CA 1
ATOM 6633 C C . ALA A 1 881 ? 39.237 18.327 -32.859 1.00 83.44 881 ALA A C 1
ATOM 6635 O O . ALA A 1 881 ? 39.277 19.271 -32.072 1.00 83.44 881 ALA A O 1
ATOM 6636 N N . ASP A 1 882 ? 39.784 17.144 -32.570 1.00 80.81 882 ASP A N 1
ATOM 6637 C CA . ASP A 1 882 ? 40.778 16.901 -31.506 1.00 80.81 882 ASP A CA 1
ATOM 6638 C C . ASP A 1 882 ? 40.427 17.464 -30.114 1.00 80.81 882 ASP A C 1
ATOM 6640 O O . ASP A 1 882 ? 41.256 18.035 -29.412 1.00 80.81 882 ASP A O 1
ATOM 6644 N N . GLY A 1 883 ? 39.155 17.340 -29.720 1.00 82.88 883 GLY A N 1
ATOM 6645 C CA . GLY A 1 883 ? 38.657 17.780 -28.409 1.00 82.88 883 GLY A CA 1
ATOM 6646 C C . GLY A 1 883 ? 38.424 19.288 -28.283 1.00 82.88 883 GLY A C 1
ATOM 6647 O O . GLY A 1 883 ? 37.876 19.732 -27.276 1.00 82.88 883 GLY A O 1
ATOM 6648 N N . ARG A 1 884 ? 38.744 20.080 -29.315 1.00 92.56 884 ARG A N 1
ATOM 6649 C CA . ARG A 1 884 ? 38.576 21.546 -29.339 1.00 92.56 884 ARG A CA 1
ATOM 6650 C C . ARG A 1 884 ? 37.133 21.994 -29.137 1.00 92.56 884 ARG A C 1
ATOM 6652 O O . ARG A 1 884 ? 36.913 23.044 -28.544 1.00 92.56 884 ARG A O 1
ATOM 6659 N N . LEU A 1 885 ? 36.162 21.152 -29.505 1.00 90.88 885 LEU A N 1
ATOM 6660 C CA . LEU A 1 885 ? 34.745 21.369 -29.200 1.00 90.88 885 LEU A CA 1
ATOM 6661 C C . LEU A 1 885 ? 34.478 21.564 -27.695 1.00 90.88 885 LEU A C 1
ATOM 6663 O O . LEU A 1 885 ? 33.537 22.271 -27.352 1.00 90.88 885 LEU A O 1
ATOM 6667 N N . LEU A 1 886 ? 35.270 20.960 -26.801 1.00 91.19 886 LEU A N 1
ATOM 6668 C CA . LEU A 1 886 ? 35.103 21.114 -25.352 1.00 91.19 886 LEU A CA 1
ATOM 6669 C C . LEU A 1 886 ? 35.646 22.457 -24.848 1.00 91.19 886 LEU A C 1
ATOM 6671 O O . LEU A 1 886 ? 34.979 23.126 -24.064 1.00 91.19 886 LEU A O 1
ATOM 6675 N N . TRP A 1 887 ? 36.846 22.847 -25.292 1.00 90.88 887 TRP A N 1
ATOM 6676 C CA . TRP A 1 887 ? 37.607 23.932 -24.665 1.00 90.88 887 TRP A CA 1
ATOM 6677 C C . TRP A 1 887 ? 37.644 25.244 -25.459 1.00 90.88 887 TRP A C 1
ATOM 6679 O O . TRP A 1 887 ? 37.735 26.302 -24.843 1.00 90.88 887 TRP A O 1
ATOM 6689 N N . VAL A 1 888 ? 37.529 25.234 -26.793 1.00 91.69 888 VAL A N 1
ATOM 6690 C CA . VAL A 1 888 ? 37.573 26.483 -27.582 1.00 91.69 888 VAL A CA 1
ATOM 6691 C C . VAL A 1 888 ? 36.323 27.345 -27.353 1.00 91.69 888 VAL A C 1
ATOM 6693 O O . VAL A 1 888 ? 36.484 28.532 -27.076 1.00 91.69 888 VAL A O 1
ATOM 6696 N N . PRO A 1 889 ? 35.083 26.810 -27.378 1.00 91.31 889 PRO A N 1
ATOM 6697 C CA . PRO A 1 889 ? 33.907 27.614 -27.046 1.00 91.31 889 PRO A CA 1
ATOM 6698 C C . PRO A 1 889 ? 33.893 28.045 -25.575 1.00 91.31 889 PRO A C 1
ATOM 6700 O O . PRO A 1 889 ? 33.527 29.177 -25.281 1.00 91.31 889 PRO A O 1
ATOM 6703 N N . TRP A 1 890 ? 34.357 27.183 -24.662 1.00 92.38 890 TRP A N 1
ATOM 6704 C CA . TRP A 1 890 ? 34.555 27.520 -23.247 1.00 92.38 890 TRP A CA 1
ATOM 6705 C C . TRP A 1 890 ? 35.486 28.737 -23.104 1.00 92.38 890 TRP A C 1
ATOM 6707 O O . TRP A 1 890 ? 35.096 29.714 -22.468 1.00 92.38 890 TRP A O 1
ATOM 6717 N N . LEU A 1 891 ? 36.647 28.746 -23.768 1.00 92.12 891 LEU A N 1
ATOM 6718 C CA . LEU A 1 891 ? 37.562 29.893 -23.782 1.00 92.12 891 LEU A CA 1
ATOM 6719 C C . LEU A 1 891 ? 36.901 31.163 -24.348 1.00 92.12 891 LEU A C 1
ATOM 6721 O O . LEU A 1 891 ? 37.056 32.236 -23.771 1.00 92.12 891 LEU A O 1
ATOM 6725 N N . VAL A 1 892 ? 36.111 31.054 -25.423 1.00 90.88 892 VAL A N 1
ATOM 6726 C CA . VAL A 1 892 ? 35.357 32.194 -25.981 1.00 90.88 892 VAL A CA 1
ATOM 6727 C C . VAL A 1 892 ? 34.355 32.756 -24.965 1.00 90.88 892 VAL A C 1
ATOM 6729 O O . VAL A 1 892 ? 34.336 33.965 -24.739 1.00 90.88 892 VAL A O 1
ATOM 6732 N N . PHE A 1 893 ? 33.562 31.910 -24.300 1.00 92.69 893 PHE A N 1
ATOM 6733 C CA . PHE A 1 893 ? 32.630 32.361 -23.259 1.00 92.69 893 PHE A CA 1
ATOM 6734 C C . PHE A 1 893 ? 33.347 32.901 -22.010 1.00 92.69 893 PHE A C 1
ATOM 6736 O O . PHE A 1 893 ? 32.825 33.811 -21.367 1.00 92.69 893 PHE A O 1
ATOM 6743 N N . ALA A 1 894 ? 34.536 32.390 -21.676 1.00 91.00 894 ALA A N 1
ATOM 6744 C CA . ALA A 1 894 ? 35.358 32.909 -20.585 1.00 91.00 894 ALA A CA 1
ATOM 6745 C C . ALA A 1 894 ? 35.860 34.329 -20.892 1.00 91.00 894 ALA A C 1
ATOM 6747 O O . ALA A 1 894 ? 35.663 35.224 -20.074 1.00 91.00 894 ALA A O 1
ATOM 6748 N N . LEU A 1 895 ? 36.409 34.560 -22.091 1.00 92.00 895 LEU A N 1
ATOM 6749 C CA . LEU A 1 895 ? 36.885 35.877 -22.535 1.00 92.00 895 LEU A CA 1
ATOM 6750 C C . LEU A 1 895 ? 35.743 36.900 -22.652 1.00 92.00 895 LEU A C 1
ATOM 6752 O O . LEU A 1 895 ? 35.877 38.027 -22.178 1.00 92.00 895 LEU A O 1
ATOM 6756 N N . LEU A 1 896 ? 34.588 36.508 -23.207 1.00 90.06 896 LEU A N 1
ATOM 6757 C CA . LEU A 1 896 ? 33.390 37.362 -23.242 1.00 90.06 896 LEU A CA 1
ATOM 6758 C C . LEU A 1 896 ? 32.945 37.765 -21.825 1.00 90.06 896 LEU A C 1
ATOM 6760 O O . LEU A 1 896 ? 32.643 38.931 -21.576 1.00 90.06 896 LEU A O 1
ATOM 6764 N N . ARG A 1 897 ? 32.960 36.820 -20.878 1.00 88.44 897 ARG A N 1
ATOM 6765 C CA . ARG A 1 897 ? 32.605 37.055 -19.470 1.00 88.44 897 ARG A CA 1
ATOM 6766 C C . ARG A 1 897 ? 33.666 37.835 -18.691 1.00 88.44 897 ARG A C 1
ATOM 6768 O O . ARG A 1 897 ? 33.319 38.487 -17.715 1.00 88.44 897 ARG A O 1
ATOM 6775 N N . GLN A 1 898 ? 34.929 37.799 -19.104 1.00 86.50 898 GLN A N 1
ATOM 6776 C CA . GLN A 1 898 ? 35.988 38.624 -18.519 1.00 86.50 898 GLN A CA 1
ATOM 6777 C C . GLN A 1 898 ? 35.941 40.068 -19.043 1.00 86.50 898 GLN A C 1
ATOM 6779 O O . GLN A 1 898 ? 36.110 40.984 -18.252 1.00 86.50 898 GLN A O 1
ATOM 6784 N N . HIS A 1 899 ? 35.662 40.295 -20.332 1.00 86.06 899 HIS A N 1
ATOM 6785 C CA . HIS A 1 899 ? 35.750 41.636 -20.932 1.00 86.06 899 HIS A CA 1
ATOM 6786 C C . HIS A 1 899 ? 34.439 42.435 -21.004 1.00 86.06 899 HIS A C 1
ATOM 6788 O O . HIS A 1 899 ? 34.503 43.656 -21.159 1.00 86.06 899 HIS A O 1
ATOM 6794 N N . LEU A 1 900 ? 33.267 41.788 -20.942 1.00 87.56 900 LEU A N 1
ATOM 6795 C CA . LEU A 1 900 ? 31.972 42.474 -21.087 1.00 87.56 900 LEU A CA 1
ATOM 6796 C C . LEU A 1 900 ? 31.195 42.614 -19.771 1.00 87.56 900 LEU A C 1
ATOM 6798 O O . LEU A 1 900 ? 30.539 43.632 -19.593 1.00 87.56 900 LEU A O 1
ATOM 6802 N N . LEU A 1 901 ? 31.282 41.646 -18.851 1.00 82.19 901 LEU A N 1
ATOM 6803 C CA . LEU A 1 901 ? 30.431 41.579 -17.647 1.00 82.19 901 LEU A CA 1
ATOM 6804 C C . LEU A 1 901 ? 30.561 42.797 -16.711 1.00 82.19 901 LEU A C 1
ATOM 6806 O O . LEU A 1 901 ? 29.592 43.184 -16.073 1.00 82.19 901 LEU A O 1
ATOM 6810 N N . GLU A 1 902 ? 31.745 43.407 -16.636 1.00 79.69 902 GLU A N 1
ATOM 6811 C CA . GLU A 1 902 ? 32.000 44.607 -15.814 1.00 79.69 902 GLU A CA 1
ATOM 6812 C C . GLU A 1 902 ? 31.623 45.916 -16.517 1.00 79.69 902 GLU A C 1
ATOM 6814 O O . GLU A 1 902 ? 31.480 46.949 -15.871 1.00 79.69 902 GLU A O 1
ATOM 6819 N N . ARG A 1 903 ? 31.487 45.888 -17.847 1.00 84.06 903 ARG A N 1
ATOM 6820 C CA . ARG A 1 903 ? 31.184 47.065 -18.681 1.00 84.06 903 ARG A CA 1
ATOM 6821 C C . ARG A 1 903 ? 29.704 47.155 -19.037 1.00 84.06 903 ARG A C 1
ATOM 6823 O O . ARG A 1 903 ? 29.200 48.238 -19.306 1.00 84.06 903 ARG A O 1
ATOM 6830 N N . PHE A 1 904 ? 29.038 46.006 -19.059 1.00 83.69 904 PHE A N 1
ATOM 6831 C CA . PHE A 1 904 ? 27.635 45.830 -19.387 1.00 83.69 904 PHE A CA 1
ATOM 6832 C C . PHE A 1 904 ? 27.035 44.884 -18.337 1.00 83.69 904 PHE A C 1
ATOM 6834 O O . PHE A 1 904 ? 27.226 43.667 -18.448 1.00 83.69 904 PHE A O 1
ATOM 6841 N N . PRO A 1 905 ? 26.361 45.406 -17.294 1.00 74.31 905 PRO A N 1
ATOM 6842 C CA . PRO A 1 905 ? 25.675 44.560 -16.327 1.00 74.31 905 PRO A CA 1
ATOM 6843 C C . PRO A 1 905 ? 24.568 43.752 -17.016 1.00 74.31 905 PRO A C 1
ATOM 6845 O O . PRO A 1 905 ? 24.057 44.129 -18.068 1.00 74.31 905 PRO A O 1
ATOM 6848 N N . THR A 1 906 ? 24.194 42.625 -16.413 1.00 78.75 906 THR A N 1
ATOM 6849 C CA . THR A 1 906 ? 23.100 41.780 -16.914 1.00 78.75 906 THR A CA 1
ATOM 6850 C C . THR A 1 906 ? 21.755 42.437 -16.612 1.00 78.75 906 THR A C 1
ATOM 6852 O O . THR A 1 906 ? 21.371 42.504 -15.447 1.00 78.75 906 THR A O 1
ATOM 6855 N N . THR A 1 907 ? 21.036 42.893 -17.639 1.00 76.00 907 THR A N 1
ATOM 6856 C CA . THR A 1 907 ? 19.740 43.589 -17.480 1.00 76.00 907 THR A CA 1
ATOM 6857 C C . THR A 1 907 ? 18.539 42.785 -17.984 1.00 76.00 907 THR A C 1
ATOM 6859 O O . THR A 1 907 ? 17.417 43.040 -17.560 1.00 76.00 907 THR A O 1
ATOM 6862 N N . HIS A 1 908 ? 18.746 41.820 -18.884 1.00 79.12 908 HIS A N 1
ATOM 6863 C CA . HIS A 1 908 ? 17.710 41.142 -19.673 1.00 79.12 908 HIS A CA 1
ATOM 6864 C C . HIS A 1 908 ? 16.816 42.085 -20.511 1.00 79.12 908 HIS A C 1
ATOM 6866 O O . HIS A 1 908 ? 15.762 41.671 -21.010 1.00 79.12 908 HIS A O 1
ATOM 6872 N N . ASP A 1 909 ? 17.268 43.324 -20.743 1.00 81.50 909 ASP A N 1
ATOM 6873 C CA . ASP A 1 909 ? 16.712 44.252 -21.731 1.00 81.50 909 ASP A CA 1
ATOM 6874 C C . ASP A 1 909 ? 17.358 44.008 -23.106 1.00 81.50 909 ASP A C 1
ATOM 6876 O O . ASP A 1 909 ? 18.574 43.937 -23.241 1.00 81.50 909 ASP A O 1
ATOM 6880 N N . LEU A 1 910 ? 16.533 43.884 -24.144 1.00 86.19 910 LEU A N 1
ATOM 6881 C CA . LEU A 1 910 ? 16.935 43.571 -25.519 1.00 86.19 910 LEU A CA 1
ATOM 6882 C C . LEU A 1 910 ? 17.789 44.669 -26.187 1.00 86.19 910 LEU A C 1
ATOM 6884 O O . LEU A 1 910 ? 18.311 44.438 -27.278 1.00 86.19 910 LEU A O 1
ATOM 6888 N N . LEU A 1 911 ? 17.872 45.865 -25.596 1.00 86.38 911 LEU A N 1
ATOM 6889 C CA . LEU A 1 911 ? 18.600 47.003 -26.165 1.00 86.38 911 LEU A CA 1
ATOM 6890 C C . LEU A 1 911 ? 19.955 47.266 -25.492 1.00 86.38 911 LEU A C 1
ATOM 6892 O O . LEU A 1 911 ? 20.904 47.626 -26.190 1.00 86.38 911 LEU A O 1
ATOM 6896 N N . HIS A 1 912 ? 20.067 47.077 -24.172 1.00 82.19 912 HIS A N 1
ATOM 6897 C CA . HIS A 1 912 ? 21.245 47.512 -23.402 1.00 82.19 912 HIS A CA 1
ATOM 6898 C C . HIS A 1 912 ? 22.081 46.373 -22.777 1.00 82.19 912 HIS A C 1
ATOM 6900 O O . HIS A 1 912 ? 23.155 46.638 -22.235 1.00 82.19 912 HIS A O 1
ATOM 6906 N N . ASP A 1 913 ? 21.659 45.106 -22.877 1.00 84.31 913 ASP A N 1
ATOM 6907 C CA . ASP A 1 913 ? 22.327 43.953 -22.242 1.00 84.31 913 ASP A CA 1
ATOM 6908 C C . ASP A 1 913 ? 23.563 43.437 -23.019 1.00 84.31 913 ASP A C 1
ATOM 6910 O O . ASP A 1 913 ? 23.616 42.317 -23.542 1.00 84.31 913 ASP A O 1
ATOM 6914 N N . GLY A 1 914 ? 24.586 44.287 -23.147 1.00 86.06 914 GLY A N 1
ATOM 6915 C CA . GLY A 1 914 ? 25.763 44.027 -23.988 1.00 86.06 914 GLY A CA 1
ATOM 6916 C C . GLY A 1 914 ? 26.523 42.732 -23.654 1.00 86.06 914 GLY A C 1
ATOM 6917 O O . GLY A 1 914 ? 27.029 42.060 -24.560 1.00 86.06 914 GLY A O 1
ATOM 6918 N N . TYR A 1 915 ? 26.571 42.333 -22.379 1.00 87.94 915 TYR A N 1
ATOM 6919 C CA . TYR A 1 915 ? 27.216 41.088 -21.952 1.00 87.94 915 TYR A CA 1
ATOM 6920 C C . TYR A 1 915 ? 26.409 39.850 -22.369 1.00 87.94 915 TYR A C 1
ATOM 6922 O O . TYR A 1 915 ? 26.968 38.945 -23.006 1.00 87.94 915 TYR A O 1
ATOM 6930 N N . GLN A 1 916 ? 25.103 39.806 -22.076 1.00 86.25 916 GLN A N 1
ATOM 6931 C CA . GLN A 1 916 ? 24.270 38.662 -22.454 1.00 86.25 916 GLN A CA 1
ATOM 6932 C C . GLN A 1 916 ? 24.087 38.580 -23.971 1.00 86.25 916 GLN A C 1
ATOM 6934 O O . GLN A 1 916 ? 23.991 37.477 -24.515 1.00 86.25 916 GLN A O 1
ATOM 6939 N N . HIS A 1 917 ? 24.129 39.705 -24.692 1.00 89.88 917 HIS A N 1
ATOM 6940 C CA . HIS A 1 917 ? 24.233 39.683 -26.149 1.00 89.88 917 HIS A CA 1
ATOM 6941 C C . HIS A 1 917 ? 25.511 38.994 -26.626 1.00 89.88 917 HIS A C 1
ATOM 6943 O O . HIS A 1 917 ? 25.422 38.077 -27.445 1.00 89.88 917 HIS A O 1
ATOM 6949 N N . GLY A 1 918 ? 26.675 39.337 -26.066 1.00 89.56 918 GLY A N 1
ATOM 6950 C CA . GLY A 1 918 ? 27.931 38.642 -26.363 1.00 89.56 918 GLY A CA 1
ATOM 6951 C C . GLY A 1 918 ? 27.834 37.126 -26.145 1.00 89.56 918 GLY A C 1
ATOM 6952 O O . GLY A 1 918 ? 28.164 36.344 -27.038 1.00 89.56 918 GLY A O 1
ATOM 6953 N N . VAL A 1 919 ? 27.323 36.698 -24.987 1.00 87.62 919 VAL A N 1
ATOM 6954 C CA . VAL A 1 919 ? 27.239 35.276 -24.611 1.00 87.62 919 VAL A CA 1
ATOM 6955 C C . VAL A 1 919 ? 26.154 34.516 -25.386 1.00 87.62 919 VAL A C 1
ATOM 6957 O O . VAL A 1 919 ? 26.438 33.480 -25.997 1.00 87.62 919 VAL A O 1
ATOM 6960 N N . TYR A 1 920 ? 24.910 34.997 -25.389 1.00 89.38 920 TYR A N 1
ATOM 6961 C CA . TYR A 1 920 ? 23.788 34.285 -26.005 1.00 89.38 920 TYR A CA 1
ATOM 6962 C C . TYR A 1 920 ? 23.843 34.310 -27.536 1.00 89.38 920 TYR A C 1
ATOM 6964 O O . TYR A 1 920 ? 23.514 33.294 -28.156 1.00 89.38 920 TYR A O 1
ATOM 6972 N N . ALA A 1 921 ? 24.308 35.401 -28.163 1.00 89.31 921 ALA A N 1
ATOM 6973 C CA . ALA A 1 921 ? 24.497 35.423 -29.613 1.00 89.31 921 ALA A CA 1
ATOM 6974 C C . ALA A 1 921 ? 25.625 34.470 -30.033 1.00 89.31 921 ALA A C 1
ATOM 6976 O O . ALA A 1 921 ? 25.435 33.696 -30.970 1.00 89.31 921 ALA A O 1
ATOM 6977 N N . ALA A 1 922 ? 26.758 34.439 -29.315 1.00 89.19 922 ALA A N 1
ATOM 6978 C CA . ALA A 1 922 ? 27.830 33.478 -29.586 1.00 89.19 922 ALA A CA 1
ATOM 6979 C C . ALA A 1 922 ? 27.344 32.023 -29.449 1.00 89.19 922 ALA A C 1
ATOM 6981 O O . ALA A 1 922 ? 27.607 31.200 -30.326 1.00 89.19 922 ALA A O 1
ATOM 6982 N N . MET A 1 923 ? 26.564 31.711 -28.409 1.00 88.56 923 MET A N 1
ATOM 6983 C CA . MET A 1 923 ? 25.984 30.378 -28.204 1.00 88.56 923 MET A CA 1
ATOM 6984 C C . MET A 1 923 ? 24.996 29.987 -29.317 1.00 88.56 923 MET A C 1
ATOM 6986 O O . MET A 1 923 ? 25.057 28.866 -29.832 1.00 88.56 923 MET A O 1
ATOM 6990 N N . PHE A 1 924 ? 24.132 30.914 -29.745 1.00 88.25 924 PHE A N 1
ATOM 6991 C CA . PHE A 1 924 ? 23.219 30.711 -30.874 1.00 88.25 924 PHE A CA 1
ATOM 6992 C C . PHE A 1 924 ? 23.976 30.511 -32.197 1.00 88.25 924 PHE A C 1
ATOM 6994 O O . PHE A 1 924 ? 23.672 29.579 -32.942 1.00 88.25 924 PHE A O 1
ATOM 7001 N N . LEU A 1 925 ? 24.989 31.339 -32.473 1.00 87.75 925 LEU A N 1
ATOM 7002 C CA . LEU A 1 925 ? 25.811 31.271 -33.684 1.00 87.75 925 LEU A CA 1
ATOM 7003 C C . LEU A 1 925 ? 26.638 29.982 -33.752 1.00 87.75 925 LEU A C 1
ATOM 7005 O O . LEU A 1 925 ? 26.692 29.363 -34.812 1.00 87.75 925 LEU A O 1
ATOM 7009 N N . LEU A 1 926 ? 27.214 29.525 -32.636 1.00 87.25 926 LEU A N 1
ATOM 7010 C CA . LEU A 1 926 ? 27.903 28.232 -32.553 1.00 87.25 926 LEU A CA 1
ATOM 7011 C C . LEU A 1 926 ? 26.936 27.066 -32.803 1.00 87.25 926 LEU A C 1
ATOM 7013 O O . LEU A 1 926 ? 27.244 26.176 -33.596 1.00 87.25 926 LEU A O 1
ATOM 7017 N N . GLY A 1 927 ? 25.741 27.093 -32.202 1.00 85.94 927 GLY A N 1
ATOM 7018 C CA . GLY A 1 927 ? 24.682 26.115 -32.477 1.00 85.94 927 GLY A CA 1
ATOM 7019 C C . GLY A 1 927 ? 24.263 26.090 -33.953 1.00 85.94 927 GLY A C 1
ATOM 7020 O O . GLY A 1 927 ? 24.121 25.019 -34.548 1.00 85.94 927 GLY A O 1
ATOM 7021 N N . PHE A 1 928 ? 24.119 27.270 -34.560 1.00 84.69 928 PHE A N 1
ATOM 7022 C CA . PHE A 1 928 ? 23.715 27.451 -35.953 1.00 84.69 928 PHE A CA 1
ATOM 7023 C C . PHE A 1 928 ? 24.804 27.022 -36.951 1.00 84.69 928 PHE A C 1
ATOM 7025 O O . PHE A 1 928 ? 24.496 26.366 -37.945 1.00 84.69 928 PHE A O 1
ATOM 7032 N N . ALA A 1 929 ? 26.068 27.373 -36.701 1.00 84.81 929 ALA A N 1
ATOM 7033 C CA . ALA A 1 929 ? 27.183 27.108 -37.608 1.00 84.81 929 ALA A CA 1
ATOM 7034 C C . ALA A 1 929 ? 27.720 25.674 -37.492 1.00 84.81 929 ALA A C 1
ATOM 7036 O O . ALA A 1 929 ? 27.937 25.028 -38.515 1.00 84.81 929 ALA A O 1
ATOM 7037 N N . LEU A 1 930 ? 27.919 25.166 -36.269 1.00 84.38 930 LEU A N 1
ATOM 7038 C CA . LEU A 1 930 ? 28.538 23.856 -36.040 1.00 84.38 930 LEU A CA 1
ATOM 7039 C C . LEU A 1 930 ? 27.539 22.714 -36.253 1.00 84.38 930 LEU A C 1
ATOM 7041 O O . LEU A 1 930 ? 27.753 21.846 -37.096 1.00 84.38 930 LEU A O 1
ATOM 7045 N N . PHE A 1 931 ? 26.427 22.727 -35.516 1.00 80.69 931 PHE A N 1
ATOM 7046 C CA . PHE A 1 931 ? 25.459 21.624 -35.507 1.00 80.69 931 PHE A CA 1
ATOM 7047 C C . PHE A 1 931 ? 24.405 21.732 -36.620 1.00 80.69 931 PHE A C 1
ATOM 7049 O O . PHE A 1 931 ? 23.699 20.767 -36.909 1.00 80.69 931 PHE A O 1
ATOM 7056 N N . GLY A 1 932 ? 24.303 22.885 -37.283 1.00 72.31 932 GLY A N 1
ATOM 7057 C CA . GLY A 1 932 ? 23.230 23.242 -38.212 1.00 72.31 932 GLY A CA 1
ATOM 7058 C C . GLY A 1 932 ? 23.104 22.459 -39.524 1.00 72.31 932 GLY A C 1
ATOM 7059 O O . GLY A 1 932 ? 22.405 22.927 -40.417 1.00 72.31 932 GLY A O 1
ATOM 7060 N N . SER A 1 933 ? 23.758 21.307 -39.694 1.00 70.38 933 SER A N 1
ATOM 7061 C CA . SER A 1 933 ? 23.737 20.504 -40.927 1.00 70.38 933 SER A CA 1
ATOM 7062 C C . SER A 1 933 ? 23.361 19.052 -40.629 1.00 70.38 933 SER A C 1
ATOM 7064 O O . SER A 1 933 ? 23.875 18.466 -39.680 1.00 70.38 933 SER A O 1
ATOM 7066 N N . ARG A 1 934 ? 22.492 18.456 -41.458 1.00 62.78 934 ARG A N 1
ATOM 7067 C CA . ARG A 1 934 ? 22.084 17.041 -41.320 1.00 62.78 934 ARG A CA 1
ATOM 7068 C C . ARG A 1 934 ? 23.244 16.083 -41.563 1.00 62.78 934 ARG A C 1
ATOM 7070 O O . ARG A 1 934 ? 23.451 15.150 -40.799 1.00 62.78 934 ARG A O 1
ATOM 7077 N N . ASP A 1 935 ? 24.026 16.391 -42.586 1.00 71.06 935 ASP A N 1
ATOM 7078 C CA . ASP A 1 935 ? 25.154 15.596 -43.082 1.00 71.06 935 ASP A CA 1
ATOM 7079 C C . ASP A 1 935 ? 26.454 15.867 -42.296 1.00 71.06 935 ASP A C 1
ATOM 7081 O O . ASP A 1 935 ? 27.543 15.608 -42.790 1.00 71.06 935 ASP A O 1
ATOM 7085 N N . ASP A 1 936 ? 26.337 16.466 -41.102 1.00 76.50 936 ASP A N 1
ATOM 7086 C CA . ASP A 1 936 ? 27.432 16.863 -40.203 1.00 76.50 936 ASP A CA 1
ATOM 7087 C C . ASP A 1 936 ? 28.636 17.527 -40.901 1.00 76.50 936 ASP A C 1
ATOM 7089 O O . ASP A 1 936 ? 29.789 17.169 -40.683 1.00 76.50 936 ASP A O 1
ATOM 7093 N N . ARG A 1 937 ? 28.345 18.526 -41.746 1.00 80.38 937 ARG A N 1
ATOM 7094 C CA . ARG A 1 937 ? 29.281 19.285 -42.605 1.00 80.38 937 ARG A CA 1
ATOM 7095 C C . ARG A 1 937 ? 30.660 19.582 -42.002 1.00 80.38 937 ARG A C 1
ATOM 7097 O O . ARG A 1 937 ? 31.640 19.599 -42.739 1.00 80.38 937 ARG A O 1
ATOM 7104 N N . HIS A 1 938 ? 30.716 19.876 -40.704 1.00 84.50 938 HIS A N 1
ATOM 7105 C CA . HIS A 1 938 ? 31.934 20.279 -39.993 1.00 84.50 938 HIS A CA 1
ATOM 7106 C C . HIS A 1 938 ? 32.423 19.233 -38.975 1.00 84.50 938 HIS A C 1
ATOM 7108 O O . HIS A 1 938 ? 33.411 19.482 -38.295 1.00 84.50 938 HIS A O 1
ATOM 7114 N N . GLY A 1 939 ? 31.761 18.077 -38.850 1.00 85.38 939 GLY A N 1
ATOM 7115 C CA . GLY A 1 939 ? 32.098 17.025 -37.881 1.00 85.38 939 GLY A CA 1
ATOM 7116 C C . GLY A 1 939 ? 31.679 17.326 -36.434 1.00 85.38 939 GLY A C 1
ATOM 7117 O O . GLY A 1 939 ? 32.178 16.693 -35.503 1.00 85.38 939 GLY A O 1
ATOM 7118 N N . ALA A 1 940 ? 30.805 18.311 -36.214 1.00 86.75 940 ALA A N 1
ATOM 7119 C CA . ALA A 1 940 ? 30.422 18.785 -34.886 1.00 86.75 940 ALA A CA 1
ATOM 7120 C C . ALA A 1 940 ? 29.507 17.800 -34.146 1.00 86.75 940 ALA A C 1
ATOM 7122 O O . ALA A 1 940 ? 29.676 17.588 -32.943 1.00 86.75 940 ALA A O 1
ATOM 7123 N N . TRP A 1 941 ? 28.571 17.161 -34.850 1.00 85.50 941 TRP A N 1
ATOM 7124 C CA . TRP A 1 941 ? 27.719 16.114 -34.283 1.00 85.50 941 TRP A CA 1
ATOM 7125 C C . TRP A 1 941 ? 28.532 14.870 -33.916 1.00 85.50 941 TRP A C 1
ATOM 7127 O O . TRP A 1 941 ? 28.342 14.312 -32.832 1.00 85.50 941 TRP A O 1
ATOM 7137 N N . ALA A 1 942 ? 29.466 14.463 -34.778 1.00 87.56 942 ALA A N 1
ATOM 7138 C CA . ALA A 1 942 ? 30.417 13.392 -34.511 1.00 87.56 942 ALA A CA 1
ATOM 7139 C C . ALA A 1 942 ? 31.336 13.734 -33.326 1.00 87.56 942 ALA A C 1
ATOM 7141 O O . ALA A 1 942 ? 31.535 12.891 -32.450 1.00 87.56 942 ALA A O 1
ATOM 7142 N N . ALA A 1 943 ? 31.833 14.972 -33.241 1.00 89.19 943 ALA A N 1
ATOM 7143 C CA . ALA A 1 943 ? 32.646 15.443 -32.123 1.00 89.19 943 ALA A CA 1
ATOM 7144 C C . ALA A 1 943 ? 31.858 15.478 -30.801 1.00 89.19 943 ALA A C 1
ATOM 7146 O O . ALA A 1 943 ? 32.325 14.913 -29.814 1.00 89.19 943 ALA A O 1
ATOM 7147 N N . ALA A 1 944 ? 30.646 16.044 -30.763 1.00 89.56 944 ALA A N 1
ATOM 7148 C CA . ALA A 1 944 ? 29.818 16.043 -29.551 1.00 89.56 944 ALA A CA 1
ATOM 7149 C C . ALA A 1 944 ? 29.502 14.612 -29.102 1.00 89.56 944 ALA A C 1
ATOM 7151 O O . ALA A 1 944 ? 29.651 14.273 -27.930 1.00 89.56 944 ALA A O 1
ATOM 7152 N N . ARG A 1 945 ? 29.152 13.730 -30.047 1.00 89.75 945 ARG A N 1
ATOM 7153 C CA . ARG A 1 945 ? 28.931 12.306 -29.777 1.00 89.75 945 ARG A CA 1
ATOM 7154 C C . ARG A 1 945 ? 30.189 11.619 -29.229 1.00 89.75 945 ARG A C 1
ATOM 7156 O O . ARG A 1 945 ? 30.071 10.857 -28.269 1.00 89.75 945 ARG A O 1
ATOM 7163 N N . ARG A 1 946 ? 31.374 11.891 -29.793 1.00 92.38 946 ARG A N 1
ATOM 7164 C CA . ARG A 1 946 ? 32.679 11.362 -29.340 1.00 92.38 946 ARG A CA 1
ATOM 7165 C C . ARG A 1 946 ? 33.020 11.824 -27.922 1.00 92.38 946 ARG A C 1
ATOM 7167 O O . ARG A 1 946 ? 33.440 11.005 -27.113 1.00 92.38 946 ARG A O 1
ATOM 7174 N N . TRP A 1 947 ? 32.799 13.100 -27.612 1.00 92.75 947 TRP A N 1
ATOM 7175 C CA . TRP A 1 947 ? 33.261 13.734 -26.372 1.00 92.75 947 TRP A CA 1
ATOM 7176 C C . TRP A 1 947 ? 32.197 13.865 -25.264 1.00 92.75 947 TRP A C 1
ATOM 7178 O O . TRP A 1 947 ? 32.519 14.350 -24.184 1.00 92.75 947 TRP A O 1
ATOM 7188 N N . ARG A 1 948 ? 30.957 13.392 -25.475 1.00 93.94 948 ARG A N 1
ATOM 7189 C CA . ARG A 1 948 ? 29.807 13.525 -24.544 1.00 93.94 948 ARG A CA 1
ATOM 7190 C C . ARG A 1 948 ? 30.092 13.197 -23.069 1.00 93.94 948 ARG A C 1
ATOM 7192 O O . ARG A 1 948 ? 29.596 13.893 -22.191 1.00 93.94 948 ARG A O 1
ATOM 7199 N N . TRP A 1 949 ? 30.904 12.171 -22.795 1.00 92.31 949 TRP A N 1
ATOM 7200 C CA . TRP A 1 949 ? 31.274 11.781 -21.428 1.00 92.31 949 TRP A CA 1
ATOM 7201 C C . TRP A 1 949 ? 32.338 12.697 -20.821 1.00 92.31 949 TRP A C 1
ATOM 7203 O O . TRP A 1 949 ? 32.188 13.105 -19.677 1.00 92.31 949 TRP A O 1
ATOM 7213 N N . ALA A 1 950 ? 33.356 13.091 -21.591 1.00 94.50 950 ALA A N 1
ATOM 7214 C CA . ALA A 1 950 ? 34.331 14.094 -21.158 1.00 94.50 950 ALA A CA 1
ATOM 7215 C C . ALA A 1 950 ? 33.665 15.461 -20.914 1.00 94.50 950 ALA A C 1
ATOM 7217 O O . ALA A 1 950 ? 34.054 16.182 -20.003 1.00 94.50 950 ALA A O 1
ATOM 7218 N N . ALA A 1 951 ? 32.616 15.785 -21.678 1.00 93.94 951 ALA A N 1
ATOM 7219 C CA . ALA A 1 951 ? 31.779 16.955 -21.443 1.00 93.94 951 ALA A CA 1
ATOM 7220 C C . ALA A 1 951 ? 30.986 16.846 -20.125 1.00 93.94 951 ALA A C 1
ATOM 7222 O O . ALA A 1 951 ? 31.047 17.757 -19.308 1.00 93.94 951 ALA A O 1
ATOM 7223 N N . LEU A 1 952 ? 30.289 15.731 -19.872 1.00 94.75 952 LEU A N 1
ATOM 7224 C CA . LEU A 1 952 ? 29.510 15.552 -18.638 1.00 94.75 952 LEU A CA 1
ATOM 7225 C C . LEU A 1 952 ? 30.390 15.485 -17.378 1.00 94.75 952 LEU A C 1
ATOM 7227 O O . LEU A 1 952 ? 30.105 16.163 -16.396 1.00 94.75 952 LEU A O 1
ATOM 7231 N N . LEU A 1 953 ? 31.479 14.713 -17.410 1.00 95.00 953 LEU A N 1
ATOM 7232 C CA . LEU A 1 953 ? 32.424 14.622 -16.293 1.00 95.00 953 LEU A CA 1
ATOM 7233 C C . LEU A 1 953 ? 33.161 15.950 -16.080 1.00 95.00 953 LEU A C 1
ATOM 7235 O O . LEU A 1 953 ? 33.329 16.378 -14.942 1.00 95.00 953 LEU A O 1
ATOM 7239 N N . GLY A 1 954 ? 33.524 16.645 -17.164 1.00 94.62 954 GLY A N 1
ATOM 7240 C CA . GLY A 1 954 ? 34.077 17.996 -17.102 1.00 94.62 954 GLY A CA 1
ATOM 7241 C C . GLY A 1 954 ? 33.104 19.000 -16.481 1.00 94.62 954 GLY A C 1
ATOM 7242 O O . GLY A 1 954 ? 33.521 19.797 -15.651 1.00 94.62 954 GLY A O 1
ATOM 7243 N N . TYR A 1 955 ? 31.809 18.932 -16.810 1.00 95.38 955 TYR A N 1
ATOM 7244 C CA . TYR A 1 955 ? 30.780 19.759 -16.173 1.00 95.38 955 TYR A CA 1
ATOM 7245 C C . TYR A 1 955 ? 30.711 19.514 -14.658 1.00 95.38 955 TYR A C 1
ATOM 7247 O O . TYR A 1 955 ? 30.797 20.470 -13.891 1.00 95.38 955 TYR A O 1
ATOM 7255 N N . ILE A 1 956 ? 30.623 18.250 -14.227 1.00 94.56 956 ILE A N 1
ATOM 7256 C CA . ILE A 1 956 ? 30.545 17.880 -12.803 1.00 94.56 956 ILE A CA 1
ATOM 7257 C C . ILE A 1 956 ? 31.805 18.339 -12.051 1.00 94.56 956 ILE A C 1
ATOM 7259 O O . ILE A 1 956 ? 31.698 18.967 -10.998 1.00 94.56 956 ILE A O 1
ATOM 7263 N N . ALA A 1 957 ? 32.993 18.099 -12.614 1.00 94.31 957 ALA A N 1
ATOM 7264 C CA . ALA A 1 957 ? 34.259 18.529 -12.023 1.00 94.31 957 ALA A CA 1
ATOM 7265 C C . ALA A 1 957 ? 34.369 20.061 -11.919 1.00 94.31 957 ALA A C 1
ATOM 7267 O O . ALA A 1 957 ? 34.796 20.580 -10.892 1.00 94.31 957 ALA A O 1
ATOM 7268 N N . VAL A 1 958 ? 33.945 20.798 -12.952 1.00 93.88 958 VAL A N 1
ATOM 7269 C CA . VAL A 1 958 ? 33.966 22.271 -12.972 1.00 93.88 958 VAL A CA 1
ATOM 7270 C C . VAL A 1 958 ? 32.902 22.876 -12.044 1.00 93.88 958 VAL A C 1
ATOM 7272 O O . VAL A 1 958 ? 33.149 23.934 -11.462 1.00 93.88 958 VAL A O 1
ATOM 7275 N N . GLN A 1 959 ? 31.755 22.214 -11.845 1.00 91.50 959 GLN A N 1
ATOM 7276 C CA . GLN A 1 959 ? 30.776 22.584 -10.815 1.00 91.50 959 GLN A CA 1
ATOM 7277 C C . GLN A 1 959 ? 31.380 22.417 -9.417 1.00 91.50 959 GLN A C 1
ATOM 7279 O O . GLN A 1 959 ? 31.506 23.407 -8.698 1.00 91.50 959 GLN A O 1
ATOM 7284 N N . GLY A 1 960 ? 31.820 21.202 -9.068 1.00 90.06 960 GLY A N 1
ATOM 7285 C CA . GLY A 1 960 ? 32.370 20.895 -7.744 1.00 90.06 960 GLY A CA 1
ATOM 7286 C C . GLY A 1 960 ? 33.587 21.751 -7.392 1.00 90.06 960 GLY A C 1
ATOM 7287 O O . GLY A 1 960 ? 33.645 22.314 -6.304 1.00 90.06 960 GLY A O 1
ATOM 7288 N N . LEU A 1 961 ? 34.512 21.947 -8.340 1.00 92.88 961 LEU A N 1
ATOM 7289 C CA . LEU A 1 961 ? 35.662 22.839 -8.166 1.00 92.88 961 LEU A CA 1
ATOM 7290 C C . LEU A 1 961 ? 35.232 24.299 -7.955 1.00 92.88 961 LEU A C 1
ATOM 7292 O O . LEU A 1 961 ? 35.772 24.978 -7.086 1.00 92.88 961 LEU A O 1
ATOM 7296 N N . SER A 1 962 ? 34.250 24.787 -8.720 1.00 90.75 962 SER A N 1
ATOM 7297 C CA . SER A 1 962 ? 33.749 26.158 -8.572 1.00 90.75 962 SER A CA 1
ATOM 7298 C C . SER A 1 962 ? 33.066 26.399 -7.226 1.00 90.75 962 SER A C 1
ATOM 7300 O O . SER A 1 962 ? 33.136 27.524 -6.740 1.00 90.75 962 SER A O 1
ATOM 7302 N N . GLU A 1 963 ? 32.386 25.405 -6.655 1.00 90.50 963 GLU A N 1
ATOM 7303 C CA . GLU A 1 963 ? 31.722 25.548 -5.353 1.00 90.50 963 GLU A CA 1
ATOM 7304 C C . GLU A 1 963 ? 32.693 25.351 -4.189 1.00 90.50 963 GLU A C 1
ATOM 7306 O O . GLU A 1 963 ? 32.676 26.150 -3.256 1.00 90.50 963 GLU A O 1
ATOM 7311 N N . ALA A 1 964 ? 33.617 24.389 -4.283 1.00 90.62 964 ALA A N 1
ATOM 7312 C CA . ALA A 1 964 ? 34.686 24.214 -3.302 1.00 90.62 964 ALA A CA 1
ATOM 7313 C C . ALA A 1 964 ? 35.547 25.483 -3.162 1.00 90.62 964 ALA A C 1
ATOM 7315 O O . ALA A 1 964 ? 35.816 25.913 -2.044 1.00 90.62 964 ALA A O 1
ATOM 7316 N N . ILE A 1 965 ? 35.915 26.127 -4.280 1.00 90.81 965 ILE A N 1
ATOM 7317 C CA . ILE A 1 965 ? 36.669 27.392 -4.269 1.00 90.81 965 ILE A CA 1
ATOM 7318 C C . ILE A 1 965 ? 35.866 28.521 -3.604 1.00 90.81 965 ILE A C 1
ATOM 7320 O O . ILE A 1 965 ? 36.413 29.236 -2.769 1.00 90.81 965 ILE A O 1
ATOM 7324 N N . VAL A 1 966 ? 34.584 28.694 -3.949 1.00 89.44 966 VAL A N 1
ATOM 7325 C CA . VAL A 1 966 ? 33.745 29.767 -3.375 1.00 89.44 966 VAL A CA 1
ATOM 7326 C C . VAL A 1 966 ? 33.494 29.547 -1.883 1.00 89.44 966 VAL A C 1
ATOM 7328 O O . VAL A 1 966 ? 33.596 30.497 -1.110 1.00 89.44 966 VAL A O 1
ATOM 7331 N N . SER A 1 967 ? 33.209 28.310 -1.472 1.00 89.38 967 SER A N 1
ATOM 7332 C CA . SER A 1 967 ? 32.971 27.953 -0.071 1.00 89.38 967 SER A CA 1
ATOM 7333 C C . SER A 1 967 ? 34.230 28.148 0.782 1.00 89.38 967 SER A C 1
ATOM 7335 O O . SER A 1 967 ? 34.192 28.862 1.783 1.00 89.38 967 SER A O 1
ATOM 7337 N N . ALA A 1 968 ? 35.374 27.615 0.333 1.00 90.00 968 ALA A N 1
ATOM 7338 C CA . ALA A 1 968 ? 36.646 27.767 1.036 1.00 90.00 968 ALA A CA 1
ATOM 7339 C C . ALA A 1 968 ? 37.113 29.231 1.098 1.00 90.00 968 ALA A C 1
ATOM 7341 O O . ALA A 1 968 ? 37.647 29.655 2.122 1.00 90.00 968 ALA A O 1
ATOM 7342 N N . TRP A 1 969 ? 36.888 30.025 0.041 1.00 91.50 969 TRP A N 1
ATOM 7343 C CA . TRP A 1 969 ? 37.222 31.450 0.075 1.00 91.50 969 TRP A CA 1
ATOM 7344 C C . TRP A 1 969 ? 36.353 32.214 1.075 1.00 91.50 969 TRP A C 1
ATOM 7346 O O . TRP A 1 969 ? 36.898 32.917 1.922 1.00 91.50 969 TRP A O 1
ATOM 7356 N N . ARG A 1 970 ? 35.026 32.021 1.040 1.00 90.94 970 ARG A N 1
ATOM 7357 C CA . ARG A 1 970 ? 34.091 32.673 1.973 1.00 90.94 970 ARG A CA 1
ATOM 7358 C C . ARG A 1 970 ? 34.380 32.338 3.428 1.00 90.94 970 ARG A C 1
ATOM 7360 O O . ARG A 1 970 ? 34.346 33.228 4.272 1.00 90.94 970 ARG A O 1
ATOM 7367 N N . GLN A 1 971 ? 34.714 31.082 3.714 1.00 90.12 971 GLN A N 1
ATOM 7368 C CA . GLN A 1 971 ? 35.049 30.636 5.064 1.00 90.12 971 GLN A CA 1
ATOM 7369 C C . GLN A 1 971 ? 36.365 31.239 5.595 1.00 90.12 971 GLN A C 1
ATOM 7371 O O . GLN A 1 971 ? 36.511 31.382 6.806 1.00 90.12 971 GLN A O 1
ATOM 7376 N N . ALA A 1 972 ? 37.308 31.597 4.714 1.00 89.12 972 ALA A N 1
ATOM 7377 C CA . ALA A 1 972 ? 38.622 32.125 5.092 1.00 89.12 972 ALA A CA 1
ATOM 7378 C C . ALA A 1 972 ? 38.748 33.661 5.004 1.00 89.12 972 ALA A C 1
ATOM 7380 O O . ALA A 1 972 ? 39.527 34.244 5.755 1.00 89.12 972 ALA A O 1
ATOM 7381 N N . HIS A 1 973 ? 38.008 34.314 4.101 1.00 88.62 973 HIS A N 1
ATOM 7382 C CA . HIS A 1 973 ? 38.175 35.736 3.757 1.00 88.62 973 HIS A CA 1
ATOM 7383 C C . HIS A 1 973 ? 36.851 36.513 3.601 1.00 88.62 973 HIS A C 1
ATOM 7385 O O . HIS A 1 973 ? 36.877 37.697 3.278 1.00 88.62 973 HIS A O 1
ATOM 7391 N N . GLY A 1 974 ? 35.690 35.883 3.815 1.00 87.25 974 GLY A N 1
ATOM 7392 C CA . GLY A 1 974 ? 34.385 36.524 3.615 1.00 87.25 974 GLY A CA 1
ATOM 7393 C C . GLY A 1 974 ? 34.022 36.738 2.138 1.00 87.25 974 GLY A C 1
ATOM 7394 O O . GLY A 1 974 ? 34.431 35.980 1.259 1.00 87.25 974 GLY A O 1
ATOM 7395 N N . GLU A 1 975 ? 33.208 37.758 1.861 1.00 84.81 975 GLU A N 1
ATOM 7396 C CA . GLU A 1 975 ? 32.699 38.055 0.509 1.00 84.81 975 GLU A CA 1
ATOM 7397 C C . GLU A 1 975 ? 33.666 38.887 -0.359 1.00 84.81 975 GLU A C 1
ATOM 7399 O O . GLU A 1 975 ? 33.363 39.165 -1.519 1.00 84.81 975 GLU A O 1
ATOM 7404 N N . ASP A 1 976 ? 34.843 39.258 0.156 1.00 86.12 976 ASP A N 1
ATOM 7405 C CA . ASP A 1 976 ? 35.854 40.010 -0.593 1.00 86.12 976 ASP A CA 1
ATOM 7406 C C . ASP A 1 976 ? 36.704 39.071 -1.469 1.00 86.12 976 ASP A C 1
ATOM 7408 O O . ASP A 1 976 ? 37.697 38.477 -1.040 1.00 86.12 976 ASP A O 1
ATOM 7412 N N . PHE A 1 977 ? 36.305 38.917 -2.735 1.00 87.12 977 PHE A N 1
ATOM 7413 C CA . PHE A 1 977 ? 37.027 38.113 -3.727 1.00 87.12 977 PHE A CA 1
ATOM 7414 C C . PHE A 1 977 ? 38.020 38.967 -4.541 1.00 87.12 977 PHE A C 1
ATOM 7416 O O . PHE A 1 977 ? 37.594 39.897 -5.228 1.00 87.12 977 PHE A O 1
ATOM 7423 N N . PRO A 1 978 ? 39.326 38.631 -4.576 1.00 89.06 978 PRO A N 1
ATOM 7424 C CA . PRO A 1 978 ? 40.296 39.347 -5.399 1.00 89.06 978 PRO A CA 1
ATOM 7425 C C . PRO A 1 978 ? 40.054 39.107 -6.897 1.00 89.06 978 PRO A C 1
ATOM 7427 O O . PRO A 1 978 ? 39.636 38.023 -7.314 1.00 89.06 978 PRO A O 1
ATOM 7430 N N . GLU A 1 979 ? 40.385 40.102 -7.724 1.00 83.62 979 GLU A N 1
ATOM 7431 C CA . GLU A 1 979 ? 40.104 40.122 -9.169 1.00 83.62 979 GLU A CA 1
ATOM 7432 C C . GLU A 1 979 ? 40.576 38.849 -9.895 1.00 83.62 979 GLU A C 1
ATOM 7434 O O . GLU A 1 979 ? 39.809 38.235 -10.634 1.00 83.62 979 GLU A O 1
ATOM 7439 N N . ALA A 1 980 ? 41.793 38.372 -9.614 1.00 85.38 980 ALA A N 1
ATOM 7440 C CA . ALA A 1 980 ? 42.332 37.146 -10.208 1.00 85.38 980 ALA A CA 1
ATOM 7441 C C . ALA A 1 980 ? 41.480 35.893 -9.901 1.00 85.38 980 ALA A C 1
ATOM 7443 O O . ALA A 1 980 ? 41.313 35.022 -10.761 1.00 85.38 980 ALA A O 1
ATOM 7444 N N . LEU A 1 981 ? 40.892 35.813 -8.701 1.00 87.75 981 LEU A N 1
ATOM 7445 C CA . LEU A 1 981 ? 39.998 34.721 -8.314 1.00 87.75 981 LEU A CA 1
ATOM 7446 C C . LEU A 1 981 ? 38.625 34.863 -8.983 1.00 87.75 981 LEU A C 1
ATOM 7448 O O . LEU A 1 981 ? 38.078 33.876 -9.477 1.00 87.75 981 LEU A O 1
ATOM 7452 N N . LEU A 1 982 ? 38.103 36.089 -9.093 1.00 85.06 982 LEU A N 1
ATOM 7453 C CA . LEU A 1 982 ? 36.893 36.377 -9.869 1.00 85.06 982 LEU A CA 1
ATOM 7454 C C . LEU A 1 982 ? 37.076 36.024 -11.354 1.00 85.06 982 LEU A C 1
ATOM 7456 O O . LEU A 1 982 ? 36.194 35.403 -11.947 1.00 85.06 982 LEU A O 1
ATOM 7460 N N . MET A 1 983 ? 38.228 36.333 -11.956 1.00 85.31 983 MET A N 1
ATOM 7461 C CA . MET A 1 983 ? 38.562 35.948 -13.333 1.00 85.31 983 MET A CA 1
ATOM 7462 C C . MET A 1 983 ? 38.602 34.425 -13.521 1.00 85.31 983 MET A C 1
ATOM 7464 O O . MET A 1 983 ? 38.102 33.931 -14.540 1.00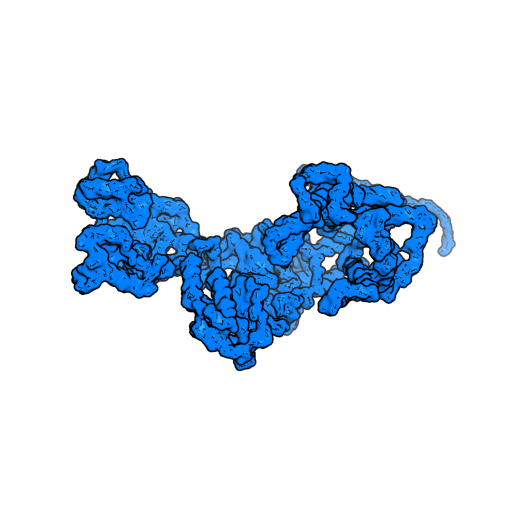 85.31 983 MET A O 1
ATOM 7468 N N . ALA A 1 984 ? 39.137 33.681 -12.546 1.00 87.75 984 ALA A N 1
ATOM 7469 C CA . ALA A 1 984 ? 39.151 32.217 -12.549 1.00 87.75 984 ALA A CA 1
ATOM 7470 C C . ALA A 1 984 ? 37.739 31.622 -12.384 1.00 87.75 984 ALA A C 1
ATOM 7472 O O . ALA A 1 984 ? 37.339 30.747 -13.154 1.00 87.75 984 ALA A O 1
ATOM 7473 N N . LEU A 1 985 ? 36.934 32.141 -11.451 1.00 89.00 985 LEU A N 1
ATOM 7474 C CA . LEU A 1 985 ? 35.544 31.718 -11.244 1.00 89.00 985 LEU A CA 1
ATOM 7475 C C . LEU A 1 985 ? 34.651 32.043 -12.453 1.00 89.00 985 LEU A C 1
ATOM 7477 O O . LEU A 1 985 ? 33.822 31.217 -12.846 1.00 89.00 985 LEU A O 1
ATOM 7481 N N . ARG A 1 986 ? 34.859 33.191 -13.116 1.00 87.19 986 ARG A N 1
ATOM 7482 C CA . ARG A 1 986 ? 34.229 33.522 -14.410 1.00 87.19 986 ARG A CA 1
ATOM 7483 C C . ARG A 1 986 ? 34.607 32.496 -15.484 1.00 87.19 986 ARG A C 1
ATOM 7485 O O . ARG A 1 986 ? 33.720 32.014 -16.192 1.00 87.19 986 ARG A O 1
ATOM 7492 N N . ALA A 1 987 ? 35.881 32.108 -15.574 1.00 88.38 987 ALA A N 1
ATOM 7493 C CA . ALA A 1 987 ? 36.327 31.079 -16.511 1.00 88.38 987 ALA A CA 1
ATOM 7494 C C . ALA A 1 987 ? 35.704 29.703 -16.207 1.00 88.38 987 ALA A C 1
ATOM 7496 O O . ALA A 1 987 ? 35.198 29.058 -17.125 1.00 88.38 987 ALA A O 1
ATOM 7497 N N . LEU A 1 988 ? 35.634 29.270 -14.942 1.00 91.44 988 LEU A N 1
ATOM 7498 C CA . LEU A 1 988 ? 34.926 28.037 -14.566 1.00 91.44 988 LEU A CA 1
ATOM 7499 C C . LEU A 1 988 ? 33.431 28.112 -14.927 1.00 91.44 988 LEU A C 1
ATOM 7501 O O . LEU A 1 988 ? 32.888 27.164 -15.489 1.00 91.44 988 LEU A O 1
ATOM 7505 N N . ASN A 1 989 ? 32.767 29.252 -14.712 1.00 85.81 989 ASN A N 1
ATOM 7506 C CA . ASN A 1 989 ? 31.346 29.423 -15.040 1.00 85.81 989 ASN A CA 1
ATOM 7507 C C . ASN A 1 989 ? 31.048 29.320 -16.555 1.00 85.81 989 ASN A C 1
ATOM 7509 O O . ASN A 1 989 ? 30.000 28.816 -16.955 1.00 85.81 989 ASN A O 1
ATOM 7513 N N . ALA A 1 990 ? 31.993 29.697 -17.420 1.00 88.50 990 ALA A N 1
ATOM 7514 C CA . ALA A 1 990 ? 31.902 29.421 -18.858 1.00 88.50 990 ALA A CA 1
ATOM 7515 C C . ALA A 1 990 ? 31.954 27.909 -19.191 1.00 88.50 990 ALA A C 1
ATOM 7517 O O . ALA A 1 990 ? 31.282 27.454 -20.120 1.00 88.50 990 ALA A O 1
ATOM 7518 N N . GLY A 1 991 ? 32.682 27.115 -18.398 1.00 88.31 991 GLY A N 1
ATOM 7519 C CA . GLY A 1 991 ? 32.695 25.651 -18.488 1.00 88.31 991 GLY A CA 1
ATOM 7520 C C . GLY A 1 991 ? 31.383 25.039 -17.996 1.00 88.31 991 GLY A C 1
ATOM 7521 O O . GLY A 1 991 ? 30.797 24.210 -18.697 1.00 88.31 991 GLY A O 1
ATOM 7522 N N . LYS A 1 992 ? 30.863 25.533 -16.858 1.00 89.12 992 LYS A N 1
ATOM 7523 C CA . LYS A 1 992 ? 29.528 25.183 -16.327 1.00 89.12 992 LYS A CA 1
ATOM 7524 C C . LYS A 1 992 ? 28.416 25.396 -17.359 1.00 89.12 992 LYS A C 1
ATOM 7526 O O . LYS A 1 992 ? 27.466 24.627 -17.399 1.00 89.12 992 LYS A O 1
ATOM 7531 N N . GLN A 1 993 ? 28.558 26.405 -18.217 1.00 86.50 993 GLN A N 1
ATOM 7532 C CA . GLN A 1 993 ? 27.606 26.724 -19.278 1.00 86.50 993 GLN A CA 1
ATOM 7533 C C . GLN A 1 993 ? 27.736 25.823 -20.521 1.00 86.50 993 GLN A C 1
ATOM 7535 O O . GLN A 1 993 ? 26.731 25.322 -21.023 1.00 86.50 993 GLN A O 1
ATOM 7540 N N . TRP A 1 994 ? 28.945 25.632 -21.063 1.00 92.31 994 TRP A N 1
ATOM 7541 C CA . TRP A 1 994 ? 29.112 24.985 -22.375 1.00 92.31 994 TRP A CA 1
ATOM 7542 C C . TRP A 1 994 ? 29.164 23.453 -22.326 1.00 92.31 994 TRP A C 1
ATOM 7544 O O . TRP A 1 994 ? 28.590 22.775 -23.184 1.00 92.31 994 TRP A O 1
ATOM 7554 N N . LEU A 1 995 ? 29.830 22.887 -21.320 1.00 93.31 995 LEU A N 1
ATOM 7555 C CA . LEU A 1 995 ? 30.033 21.444 -21.211 1.00 93.31 995 LEU A CA 1
ATOM 7556 C C . LEU A 1 995 ? 28.720 20.631 -21.112 1.00 93.31 995 LEU A C 1
ATOM 7558 O O . LEU A 1 995 ? 28.604 19.647 -21.852 1.00 93.31 995 LEU A O 1
ATOM 7562 N N . PRO A 1 996 ? 27.683 21.022 -20.335 1.00 92.62 996 PRO A N 1
ATOM 7563 C CA . PRO A 1 996 ? 26.422 20.282 -20.337 1.00 92.62 996 PRO A CA 1
ATOM 7564 C C . PRO A 1 996 ? 25.677 20.400 -21.675 1.00 92.62 996 PRO A C 1
ATOM 7566 O O . PRO A 1 996 ? 25.003 19.452 -22.064 1.00 92.62 996 PRO A O 1
ATOM 7569 N N . ILE A 1 997 ? 25.854 21.481 -22.447 1.00 88.50 997 ILE A N 1
ATOM 7570 C CA . ILE A 1 997 ? 25.275 21.597 -23.799 1.00 88.50 997 ILE A CA 1
ATOM 7571 C C . ILE A 1 997 ? 25.921 20.576 -24.745 1.00 88.50 997 ILE A C 1
ATOM 7573 O O . ILE A 1 997 ? 25.208 19.880 -25.471 1.00 88.50 997 ILE A O 1
ATOM 7577 N N . VAL A 1 998 ? 27.251 20.420 -24.716 1.00 90.56 998 VAL A N 1
ATOM 7578 C CA . VAL A 1 998 ? 27.941 19.388 -25.517 1.00 90.56 998 VAL A CA 1
ATOM 7579 C C . VAL A 1 998 ? 27.546 17.980 -25.065 1.00 90.56 998 VAL A C 1
ATOM 7581 O O . VAL A 1 998 ? 27.340 17.112 -25.916 1.00 90.56 998 VAL A O 1
ATOM 7584 N N . ALA A 1 999 ? 27.359 17.753 -23.761 1.00 91.38 999 ALA A N 1
ATOM 7585 C CA . ALA A 1 999 ? 26.819 16.496 -23.248 1.00 91.38 999 ALA A CA 1
ATOM 7586 C C . ALA A 1 999 ? 25.393 16.243 -23.777 1.00 91.38 999 ALA A C 1
ATOM 7588 O O . ALA A 1 999 ? 25.166 15.227 -24.430 1.00 91.38 999 ALA A O 1
ATOM 7589 N N . MET A 1 1000 ? 24.451 17.175 -23.599 1.00 88.19 1000 MET A N 1
ATOM 7590 C CA . MET A 1 1000 ? 23.060 17.055 -24.063 1.00 88.19 1000 MET A CA 1
ATOM 7591 C C . MET A 1 1000 ? 22.950 16.879 -25.585 1.00 88.19 1000 MET A C 1
ATOM 7593 O O . MET A 1 1000 ? 22.136 16.085 -26.052 1.00 88.19 1000 MET A O 1
ATOM 7597 N N . MET A 1 1001 ? 23.787 17.557 -26.377 1.00 83.44 1001 MET A N 1
ATOM 7598 C CA . MET A 1 1001 ? 23.850 17.370 -27.834 1.00 83.44 1001 MET A CA 1
ATOM 7599 C C . MET A 1 1001 ? 24.500 16.032 -28.221 1.00 83.44 1001 MET A C 1
ATOM 7601 O O . MET A 1 1001 ? 24.058 15.387 -29.172 1.00 83.44 1001 MET A O 1
ATOM 7605 N N . GLY A 1 1002 ? 25.526 15.590 -27.490 1.00 84.00 1002 GLY A N 1
ATOM 7606 C CA . GLY A 1 1002 ? 26.283 14.367 -27.764 1.00 84.00 1002 GLY A CA 1
ATOM 7607 C C . GLY A 1 1002 ? 25.562 13.083 -27.352 1.00 84.00 1002 GLY A C 1
ATOM 7608 O O . GLY A 1 1002 ? 25.503 12.134 -28.134 1.00 84.00 1002 GLY A O 1
ATOM 7609 N N . PHE A 1 1003 ? 24.952 13.068 -26.164 1.00 86.50 1003 PHE A N 1
ATOM 7610 C CA . PHE A 1 1003 ? 23.940 12.085 -25.774 1.00 86.50 1003 PHE A CA 1
ATOM 7611 C C . PHE A 1 1003 ? 22.704 12.205 -26.669 1.00 86.50 1003 PHE A C 1
ATOM 7613 O O . PHE A 1 1003 ? 22.183 11.191 -27.123 1.00 86.50 1003 PHE A O 1
ATOM 7620 N N . GLY A 1 1004 ? 22.299 13.421 -27.044 1.00 76.88 1004 GLY A N 1
ATOM 7621 C CA . GLY A 1 1004 ? 21.200 13.652 -27.977 1.00 76.88 1004 GLY A CA 1
ATOM 7622 C C . GLY A 1 1004 ? 21.381 12.918 -29.312 1.00 76.88 1004 GLY A C 1
ATOM 7623 O O . GLY A 1 1004 ? 20.543 12.103 -29.697 1.00 76.88 1004 GLY A O 1
ATOM 7624 N N . ARG A 1 1005 ? 22.506 13.144 -29.997 1.00 77.12 1005 ARG A N 1
ATOM 7625 C CA . ARG A 1 1005 ? 22.899 12.493 -31.266 1.00 77.12 1005 ARG A CA 1
ATOM 7626 C C . ARG A 1 1005 ? 23.426 11.054 -31.075 1.00 77.12 1005 ARG A C 1
ATOM 7628 O O . ARG A 1 1005 ? 23.921 10.450 -32.025 1.00 77.12 1005 ARG A O 1
ATOM 7635 N N . GLN A 1 1006 ? 23.266 10.472 -29.882 1.00 77.06 1006 GLN A N 1
ATOM 7636 C CA . GLN A 1 1006 ? 23.557 9.065 -29.574 1.00 77.06 1006 GLN A CA 1
ATOM 7637 C C . GLN A 1 1006 ? 22.310 8.257 -29.172 1.00 77.06 1006 GLN A C 1
ATOM 7639 O O . GLN A 1 1006 ? 22.152 7.133 -29.640 1.00 77.06 1006 GLN A O 1
ATOM 7644 N N . TRP A 1 1007 ? 21.468 8.774 -28.280 1.00 67.25 1007 TRP A N 1
ATOM 7645 C CA . TRP A 1 1007 ? 20.322 8.057 -27.705 1.00 67.25 1007 TRP A CA 1
ATOM 7646 C C . TRP A 1 1007 ? 19.034 8.340 -28.431 1.00 67.25 1007 TRP A C 1
ATOM 7648 O O . TRP A 1 1007 ? 18.235 7.434 -28.670 1.00 67.25 1007 TRP A O 1
ATOM 7658 N N . PHE A 1 1008 ? 18.830 9.622 -28.728 1.00 66.06 1008 PHE A N 1
ATOM 7659 C CA . PHE A 1 1008 ? 17.625 10.066 -29.374 1.00 66.06 1008 PHE A CA 1
ATOM 7660 C C . PHE A 1 1008 ? 17.839 10.026 -30.899 1.00 66.06 1008 PHE A C 1
ATOM 7662 O O . PHE A 1 1008 ? 17.199 9.082 -31.347 1.00 66.06 1008 PHE A O 1
ATOM 7669 N N . ALA A 1 1009 ? 18.744 10.836 -31.569 1.00 55.94 1009 ALA A N 1
ATOM 7670 C CA . ALA A 1 1009 ? 19.431 10.979 -32.951 1.00 55.94 1009 ALA A CA 1
ATOM 7671 C C . ALA A 1 1009 ? 19.068 11.860 -34.308 1.00 55.94 1009 ALA A C 1
ATOM 7673 O O . ALA A 1 1009 ? 19.564 12.991 -34.282 1.00 55.94 1009 ALA A O 1
ATOM 7674 N N . ASP A 1 1010 ? 18.404 11.745 -35.541 1.00 49.47 1010 ASP A N 1
ATOM 7675 C CA . ASP A 1 1010 ? 17.570 10.970 -36.637 1.00 49.47 1010 ASP A CA 1
ATOM 7676 C C . ASP A 1 1010 ? 16.523 9.708 -36.612 1.00 49.47 1010 ASP A C 1
ATOM 7678 O O . ASP A 1 1010 ? 16.890 8.626 -37.067 1.00 49.47 1010 ASP A O 1
ATOM 7682 N N . ARG A 1 1011 ? 15.211 9.785 -36.194 1.00 51.78 1011 ARG A N 1
ATOM 7683 C CA . ARG A 1 1011 ? 14.113 8.720 -35.923 1.00 51.78 1011 ARG A CA 1
ATOM 7684 C C . ARG A 1 1011 ? 12.719 9.395 -35.648 1.00 51.78 1011 ARG A C 1
ATOM 7686 O O . ARG A 1 1011 ? 12.576 10.536 -36.078 1.00 51.78 1011 ARG A O 1
ATOM 7693 N N . ASP A 1 1012 ? 11.734 8.800 -34.919 1.00 51.47 1012 ASP A N 1
ATOM 7694 C CA . ASP A 1 1012 ? 10.444 9.453 -34.511 1.00 51.47 1012 ASP A CA 1
ATOM 7695 C C . ASP A 1 1012 ? 9.544 8.661 -33.487 1.00 51.47 1012 ASP A C 1
ATOM 7697 O O . ASP A 1 1012 ? 9.602 7.433 -33.486 1.00 51.47 1012 ASP A O 1
ATOM 7701 N N . SER A 1 1013 ? 8.681 9.304 -32.660 1.00 54.72 1013 SER A N 1
ATOM 7702 C CA . SER A 1 1013 ? 7.645 8.639 -31.803 1.00 54.72 1013 SER A CA 1
ATOM 7703 C C . SER A 1 1013 ? 6.472 9.557 -31.352 1.00 54.72 1013 SER A C 1
ATOM 7705 O O . SER A 1 1013 ? 6.648 10.775 -31.298 1.00 54.72 1013 SER A O 1
ATOM 7707 N N . PRO A 1 1014 ? 5.275 9.035 -30.975 1.00 59.62 1014 PRO A N 1
ATOM 7708 C CA . PRO A 1 1014 ? 4.132 9.858 -30.540 1.00 59.62 1014 PRO A CA 1
ATOM 7709 C C . PRO A 1 1014 ? 4.397 10.714 -29.295 1.00 59.62 1014 PRO A C 1
ATOM 7711 O O . PRO A 1 1014 ? 4.115 11.910 -29.321 1.00 59.62 1014 PRO A O 1
ATOM 7714 N N . MET A 1 1015 ? 4.996 10.145 -28.240 1.00 62.81 1015 MET A N 1
ATOM 7715 C CA . MET A 1 1015 ? 5.346 10.909 -27.035 1.00 62.81 1015 MET A CA 1
ATOM 7716 C C . MET A 1 1015 ? 6.407 11.968 -27.340 1.00 62.81 1015 MET A C 1
ATOM 7718 O O . MET A 1 1015 ? 6.308 13.087 -26.849 1.00 62.81 1015 MET A O 1
ATOM 7722 N N . LEU A 1 1016 ? 7.380 11.674 -28.207 1.00 64.69 1016 LEU A N 1
ATOM 7723 C CA . LEU A 1 1016 ? 8.379 12.666 -28.593 1.00 64.69 1016 LEU A CA 1
ATOM 7724 C C . LEU A 1 1016 ? 7.777 13.795 -29.441 1.00 64.69 1016 LEU A C 1
ATOM 7726 O O . LEU A 1 1016 ? 8.139 14.954 -29.247 1.00 64.69 1016 LEU A O 1
ATOM 7730 N N . ARG A 1 1017 ? 6.820 13.494 -30.328 1.00 67.69 1017 ARG A N 1
ATOM 7731 C CA . ARG A 1 1017 ? 6.034 14.506 -31.057 1.00 67.69 1017 ARG A CA 1
ATOM 7732 C C . ARG A 1 1017 ? 5.199 15.362 -30.102 1.00 67.69 1017 ARG A C 1
ATOM 7734 O O . ARG A 1 1017 ? 5.164 16.576 -30.275 1.00 67.69 1017 ARG A O 1
ATOM 7741 N N . TRP A 1 1018 ? 4.571 14.753 -29.093 1.00 78.56 1018 TRP A N 1
ATOM 7742 C CA . TRP A 1 1018 ? 3.807 15.466 -28.066 1.00 78.56 1018 TRP A CA 1
ATOM 7743 C C . TRP A 1 1018 ? 4.711 16.363 -27.213 1.00 78.56 1018 TRP A C 1
ATOM 7745 O O . TRP A 1 1018 ? 4.446 17.555 -27.120 1.00 78.56 1018 TRP A O 1
ATOM 7755 N N . LEU A 1 1019 ? 5.839 15.856 -26.705 1.00 74.62 1019 LEU A N 1
ATOM 7756 C CA . LEU A 1 1019 ? 6.836 16.643 -25.966 1.00 74.62 1019 LEU A CA 1
ATOM 7757 C C . LEU A 1 1019 ? 7.432 17.772 -26.823 1.00 74.62 1019 LEU A C 1
ATOM 7759 O O . LEU A 1 1019 ? 7.598 18.886 -26.339 1.00 74.62 1019 LEU A O 1
ATOM 7763 N N . THR A 1 1020 ? 7.670 17.533 -28.117 1.00 71.12 1020 THR A N 1
ATOM 7764 C CA . THR A 1 1020 ? 8.124 18.562 -29.078 1.00 71.12 1020 THR A CA 1
ATOM 7765 C C . THR A 1 1020 ? 7.088 19.678 -29.283 1.00 71.12 1020 THR A C 1
ATOM 7767 O O . THR A 1 1020 ? 7.455 20.785 -29.676 1.00 71.12 1020 THR A O 1
ATOM 7770 N N . LEU A 1 1021 ? 5.804 19.421 -29.010 1.00 72.12 1021 LEU A N 1
ATOM 7771 C CA . LEU A 1 1021 ? 4.751 20.441 -28.987 1.00 72.12 1021 LEU A CA 1
ATOM 7772 C C . LEU A 1 1021 ? 4.588 21.067 -27.592 1.00 72.12 1021 LEU A C 1
ATOM 7774 O O . LEU A 1 1021 ? 4.436 22.279 -27.501 1.00 72.12 1021 LEU A O 1
ATOM 7778 N N . ALA A 1 1022 ? 4.646 20.271 -26.522 1.00 78.56 1022 ALA A N 1
ATOM 7779 C CA . ALA A 1 1022 ? 4.399 20.693 -25.143 1.00 78.56 1022 ALA A CA 1
ATOM 7780 C C . ALA A 1 1022 ? 5.550 21.502 -24.518 1.00 78.56 1022 ALA A C 1
ATOM 7782 O O . ALA A 1 1022 ? 5.292 22.356 -23.674 1.00 78.56 1022 ALA A O 1
ATOM 7783 N N . VAL A 1 1023 ? 6.801 21.291 -24.948 1.00 83.25 1023 VAL A N 1
ATOM 7784 C CA . VAL A 1 1023 ? 7.994 21.949 -24.377 1.00 83.25 1023 VAL A CA 1
ATOM 7785 C C . VAL A 1 1023 ? 7.921 23.481 -24.401 1.00 83.25 1023 VAL A C 1
ATOM 7787 O O . VAL A 1 1023 ? 8.413 24.132 -23.483 1.00 83.25 1023 VAL A O 1
ATOM 7790 N N . PHE A 1 1024 ? 7.279 24.072 -25.415 1.00 82.19 1024 PHE A N 1
ATOM 7791 C CA . PHE A 1 1024 ? 7.155 25.527 -25.516 1.00 82.19 1024 PHE A CA 1
ATOM 7792 C C . PHE A 1 1024 ? 6.047 26.091 -24.598 1.00 82.19 1024 PHE A C 1
ATOM 7794 O O . PHE A 1 1024 ? 6.360 26.983 -23.818 1.00 82.19 1024 PHE A O 1
ATOM 7801 N N . PRO A 1 1025 ? 4.814 25.539 -24.556 1.00 89.00 1025 PRO A N 1
ATOM 7802 C CA . PRO A 1 1025 ? 3.846 25.817 -23.489 1.00 89.00 1025 PRO A CA 1
ATOM 7803 C C . PRO A 1 1025 ? 4.366 25.617 -22.056 1.00 89.00 1025 PRO A C 1
ATOM 7805 O O . PRO A 1 1025 ? 4.047 26.433 -21.199 1.00 89.00 1025 PRO A O 1
ATOM 7808 N N . PHE A 1 1026 ? 5.183 24.586 -21.794 1.00 90.12 1026 PHE A N 1
ATOM 7809 C CA . PHE A 1 1026 ? 5.862 24.410 -20.499 1.00 90.12 1026 PHE A CA 1
ATOM 7810 C C . PHE A 1 1026 ? 6.761 25.616 -20.191 1.00 90.12 1026 PHE A C 1
ATOM 7812 O O . PHE A 1 1026 ? 6.612 26.260 -19.153 1.00 90.12 1026 PHE A O 1
ATOM 7819 N N . TYR A 1 1027 ? 7.653 25.965 -21.124 1.00 90.81 1027 TYR A N 1
ATOM 7820 C CA . TYR A 1 1027 ? 8.540 27.117 -20.976 1.00 90.81 1027 TYR A CA 1
ATOM 7821 C C . TYR A 1 1027 ? 7.773 28.442 -20.776 1.00 90.81 1027 TYR A C 1
ATOM 7823 O O . TYR A 1 1027 ? 8.190 29.253 -19.957 1.00 90.81 1027 TYR A O 1
ATOM 7831 N N . LEU A 1 1028 ? 6.643 28.658 -21.458 1.00 90.88 1028 LEU A N 1
ATOM 7832 C CA . LEU A 1 1028 ? 5.859 29.896 -21.326 1.00 90.88 1028 LEU A CA 1
ATOM 7833 C C . LEU A 1 1028 ? 5.272 30.130 -19.925 1.00 90.88 1028 LEU A C 1
ATOM 7835 O O . LEU A 1 1028 ? 4.909 31.260 -19.623 1.00 90.88 1028 LEU A O 1
ATOM 7839 N N . VAL A 1 1029 ? 5.101 29.076 -19.117 1.00 93.31 1029 VAL A N 1
ATOM 7840 C CA . VAL A 1 1029 ? 4.270 29.113 -17.898 1.00 93.31 1029 VAL A CA 1
ATOM 7841 C C . VAL A 1 1029 ? 5.045 28.779 -16.623 1.00 93.31 1029 VAL A C 1
ATOM 7843 O O . VAL A 1 1029 ? 4.669 29.263 -15.556 1.00 93.31 1029 VAL A O 1
ATOM 7846 N N . HIS A 1 1030 ? 6.129 27.997 -16.721 1.00 92.81 1030 HIS A N 1
ATOM 7847 C CA . HIS A 1 1030 ? 6.829 27.425 -15.565 1.00 92.81 1030 HIS A CA 1
ATOM 7848 C C . HIS A 1 1030 ? 7.114 28.423 -14.438 1.00 92.81 1030 HIS A C 1
ATOM 7850 O O . HIS A 1 1030 ? 6.546 28.268 -13.360 1.00 92.81 1030 HIS A O 1
ATOM 7856 N N . GLN A 1 1031 ? 7.909 29.469 -14.676 1.00 92.44 1031 GLN A N 1
ATOM 7857 C CA . GLN A 1 1031 ? 8.342 30.352 -13.594 1.00 92.44 1031 GLN A CA 1
ATOM 7858 C C . GLN A 1 1031 ? 7.202 31.213 -13.021 1.00 92.44 1031 GLN A C 1
ATOM 7860 O O . GLN A 1 1031 ? 7.252 31.520 -11.836 1.00 92.44 1031 GLN A O 1
ATOM 7865 N N . THR A 1 1032 ? 6.133 31.523 -13.767 1.00 93.88 1032 THR A N 1
ATOM 7866 C CA . THR A 1 1032 ? 4.948 32.155 -13.149 1.00 93.88 1032 THR A CA 1
ATOM 7867 C C . THR A 1 1032 ? 4.296 31.210 -12.142 1.00 93.88 1032 THR A C 1
ATOM 7869 O O . THR A 1 1032 ? 3.972 31.633 -11.035 1.00 93.88 1032 THR A O 1
ATOM 7872 N N . VAL A 1 1033 ? 4.137 29.926 -12.485 1.00 94.44 1033 VAL A N 1
ATOM 7873 C CA . VAL A 1 1033 ? 3.605 28.930 -11.541 1.00 94.44 1033 VAL A CA 1
ATOM 7874 C C . VAL A 1 1033 ? 4.571 28.723 -10.373 1.00 94.44 1033 VAL A C 1
ATOM 7876 O O . VAL A 1 1033 ? 4.112 28.633 -9.240 1.00 94.44 1033 VAL A O 1
ATOM 7879 N N . THR A 1 1034 ? 5.886 28.718 -10.611 1.00 92.12 1034 THR A N 1
ATOM 7880 C CA . THR A 1 1034 ? 6.903 28.628 -9.552 1.00 92.12 1034 THR A CA 1
ATOM 7881 C C . THR A 1 1034 ? 6.848 29.821 -8.595 1.00 92.12 1034 THR A C 1
ATOM 7883 O O . THR A 1 1034 ? 6.875 29.608 -7.391 1.00 92.12 1034 THR A O 1
ATOM 7886 N N . VAL A 1 1035 ? 6.722 31.060 -9.086 1.00 90.56 1035 VAL A N 1
ATOM 7887 C CA . VAL A 1 1035 ? 6.638 32.261 -8.229 1.00 90.56 1035 VAL A CA 1
ATOM 7888 C C . VAL A 1 1035 ? 5.333 32.278 -7.430 1.00 90.56 1035 VAL A C 1
ATOM 7890 O O . VAL A 1 1035 ? 5.372 32.505 -6.226 1.00 90.56 1035 VAL A O 1
ATOM 7893 N N . ILE A 1 1036 ? 4.190 31.967 -8.054 1.00 91.81 1036 ILE A N 1
ATOM 7894 C CA . ILE A 1 1036 ? 2.905 31.870 -7.337 1.00 91.81 1036 ILE A CA 1
ATOM 7895 C C . ILE A 1 1036 ? 2.958 30.757 -6.279 1.00 91.81 1036 ILE A C 1
ATOM 7897 O O . ILE A 1 1036 ? 2.519 30.963 -5.152 1.00 91.81 1036 ILE A O 1
ATOM 7901 N N . ALA A 1 1037 ? 3.515 29.589 -6.612 1.00 91.50 1037 ALA A N 1
ATOM 7902 C CA . ALA A 1 1037 ? 3.667 28.489 -5.665 1.00 91.50 1037 ALA A CA 1
ATOM 7903 C C . ALA A 1 1037 ? 4.622 28.850 -4.516 1.00 91.50 1037 ALA A C 1
ATOM 7905 O O . ALA A 1 1037 ? 4.287 28.592 -3.368 1.00 91.50 1037 ALA A O 1
ATOM 7906 N N . GLY A 1 1038 ? 5.760 29.491 -4.800 1.00 88.81 1038 GLY A N 1
ATOM 7907 C CA . GLY A 1 1038 ? 6.697 29.971 -3.781 1.00 88.81 1038 GLY A CA 1
ATOM 7908 C C . GLY A 1 1038 ? 6.046 30.972 -2.827 1.00 88.81 1038 GLY A C 1
ATOM 7909 O O . GLY A 1 1038 ? 6.076 30.764 -1.620 1.00 88.81 1038 GLY A O 1
ATOM 7910 N N . HIS A 1 1039 ? 5.359 31.987 -3.357 1.00 87.06 1039 HIS A N 1
ATOM 7911 C CA . HIS A 1 1039 ? 4.635 32.979 -2.554 1.00 87.06 1039 HIS A CA 1
ATOM 7912 C C . HIS A 1 1039 ? 3.557 32.353 -1.651 1.00 87.06 1039 HIS A C 1
ATOM 7914 O O . HIS A 1 1039 ? 3.385 32.763 -0.507 1.00 87.06 1039 HIS A O 1
ATOM 7920 N N . LEU A 1 1040 ? 2.835 31.340 -2.144 1.00 88.25 1040 LEU A N 1
ATOM 7921 C CA . LEU A 1 1040 ? 1.804 30.637 -1.370 1.00 88.25 1040 LEU A CA 1
ATOM 7922 C C . LEU A 1 1040 ? 2.374 29.624 -0.357 1.00 88.25 1040 LEU A C 1
ATOM 7924 O O . LEU A 1 1040 ? 1.674 29.271 0.590 1.00 88.25 1040 LEU A O 1
ATOM 7928 N N . LEU A 1 1041 ? 3.611 29.149 -0.545 1.00 87.94 1041 LEU A N 1
ATOM 7929 C CA . LEU A 1 1041 ? 4.282 28.203 0.356 1.00 87.94 1041 LEU A CA 1
ATOM 7930 C C . LEU A 1 1041 ? 5.150 28.895 1.420 1.00 87.94 1041 LEU A C 1
ATOM 7932 O O . LEU A 1 1041 ? 5.231 28.393 2.540 1.00 87.94 1041 LEU A O 1
ATOM 7936 N N . ALA A 1 1042 ? 5.759 30.045 1.118 1.00 85.06 1042 ALA A N 1
ATOM 7937 C CA . ALA A 1 1042 ? 6.696 30.724 2.017 1.00 85.06 1042 ALA A CA 1
ATOM 7938 C C . ALA A 1 1042 ? 6.117 31.070 3.414 1.00 85.06 1042 ALA A C 1
ATOM 7940 O O . ALA A 1 1042 ? 6.820 30.848 4.404 1.00 85.06 1042 ALA A O 1
ATOM 7941 N N . PRO A 1 1043 ? 4.845 31.514 3.564 1.00 86.88 1043 PRO A N 1
ATOM 7942 C CA . PRO A 1 1043 ? 4.231 31.741 4.879 1.00 86.88 1043 PRO A CA 1
ATOM 7943 C C . PRO A 1 1043 ? 3.988 30.466 5.703 1.00 86.88 1043 PRO A C 1
ATOM 7945 O O . PRO A 1 1043 ? 3.623 30.557 6.872 1.00 86.88 1043 PRO A O 1
ATOM 7948 N N . LEU A 1 1044 ? 4.141 29.276 5.107 1.00 88.31 1044 LEU A N 1
ATOM 7949 C CA . LEU A 1 1044 ? 3.911 27.993 5.779 1.00 88.31 1044 LEU A CA 1
ATOM 7950 C C . LEU A 1 1044 ? 5.152 27.479 6.529 1.00 88.31 1044 LEU A C 1
ATOM 7952 O O . LEU A 1 1044 ? 5.037 26.504 7.270 1.00 88.31 1044 LEU A O 1
ATOM 7956 N N . HIS A 1 1045 ? 6.322 28.101 6.325 1.00 85.06 1045 HIS A N 1
ATOM 7957 C CA . HIS A 1 1045 ? 7.596 27.764 6.978 1.00 85.06 1045 HIS A CA 1
ATOM 7958 C C . HIS A 1 1045 ? 7.944 26.259 6.949 1.00 85.06 1045 HIS A C 1
ATOM 7960 O O . HIS A 1 1045 ? 8.373 25.671 7.944 1.00 85.06 1045 HIS A O 1
ATOM 7966 N N . TRP A 1 1046 ? 7.731 25.612 5.799 1.00 87.62 1046 TRP A N 1
ATOM 7967 C CA . TRP A 1 1046 ? 7.989 24.181 5.621 1.00 87.62 1046 TRP A CA 1
ATOM 7968 C C . TRP A 1 1046 ? 9.490 23.835 5.605 1.00 87.62 1046 TRP A C 1
ATOM 7970 O O . TRP A 1 1046 ? 10.320 24.666 5.240 1.00 87.62 1046 TRP A O 1
ATOM 7980 N N . PRO A 1 1047 ? 9.870 22.583 5.930 1.00 88.44 1047 PRO A N 1
ATOM 7981 C CA . PRO A 1 1047 ? 11.238 22.112 5.736 1.00 88.44 1047 PRO A CA 1
ATOM 7982 C C . PRO A 1 1047 ? 11.654 22.203 4.262 1.00 88.44 1047 PRO A C 1
ATOM 7984 O O . PRO A 1 1047 ? 10.933 21.722 3.385 1.00 88.44 1047 PRO A O 1
ATOM 7987 N N . LEU A 1 1048 ? 12.851 22.735 3.996 1.00 77.06 1048 LEU A N 1
ATOM 7988 C CA . LEU A 1 1048 ? 13.356 23.062 2.652 1.00 77.06 1048 LEU A CA 1
ATOM 7989 C C . LEU A 1 1048 ? 13.197 21.932 1.613 1.00 77.06 1048 LEU A C 1
ATOM 7991 O O . LEU A 1 1048 ? 12.893 22.191 0.453 1.00 77.06 1048 LEU A O 1
ATOM 7995 N N . ALA A 1 1049 ? 13.371 20.667 2.010 1.00 78.69 1049 ALA A N 1
ATOM 7996 C CA . ALA A 1 1049 ? 13.203 19.520 1.111 1.00 78.69 1049 ALA A CA 1
ATOM 7997 C C . ALA A 1 1049 ? 11.732 19.251 0.722 1.00 78.69 1049 ALA A C 1
ATOM 7999 O O . ALA A 1 1049 ? 11.461 18.829 -0.404 1.00 78.69 1049 ALA A O 1
ATOM 8000 N N . LEU A 1 1050 ? 10.786 19.505 1.634 1.00 84.12 1050 LEU A N 1
ATOM 8001 C CA . LEU A 1 1050 ? 9.347 19.400 1.376 1.00 84.12 1050 LEU A CA 1
ATOM 8002 C C . LEU A 1 1050 ? 8.869 20.577 0.521 1.00 84.12 1050 LEU A C 1
ATOM 8004 O O . LEU A 1 1050 ? 8.151 20.366 -0.456 1.00 84.12 1050 LEU A O 1
ATOM 8008 N N . GLU A 1 1051 ? 9.315 21.790 0.851 1.00 83.19 1051 GLU A N 1
ATOM 8009 C CA . GLU A 1 1051 ? 9.047 23.002 0.075 1.00 83.19 1051 GLU A CA 1
ATOM 8010 C C . GLU A 1 1051 ? 9.566 22.860 -1.364 1.00 83.19 1051 GLU A C 1
ATOM 8012 O O . GLU A 1 1051 ? 8.800 23.024 -2.312 1.00 83.19 1051 GLU A O 1
ATOM 8017 N N . ALA A 1 1052 ? 10.822 22.436 -1.549 1.00 80.75 1052 ALA A N 1
ATOM 8018 C CA . ALA A 1 1052 ? 11.406 22.209 -2.870 1.00 80.75 1052 ALA A CA 1
ATOM 8019 C C . ALA A 1 1052 ? 10.660 21.129 -3.677 1.00 80.75 1052 ALA A C 1
ATOM 8021 O O . ALA A 1 1052 ? 10.426 21.309 -4.875 1.00 80.75 1052 ALA A O 1
ATOM 8022 N N . PHE A 1 1053 ? 10.242 20.023 -3.047 1.00 87.62 1053 PHE A N 1
ATOM 8023 C CA . PHE A 1 1053 ? 9.448 18.996 -3.731 1.00 87.62 1053 PHE A CA 1
ATOM 8024 C C . PHE A 1 1053 ? 8.062 19.519 -4.137 1.00 87.62 1053 PHE A C 1
ATOM 8026 O O . PHE A 1 1053 ? 7.640 19.306 -5.276 1.00 87.62 1053 PHE A O 1
ATOM 8033 N N . ALA A 1 1054 ? 7.373 20.239 -3.246 1.00 89.25 1054 ALA A N 1
ATOM 8034 C CA . ALA A 1 1054 ? 6.073 20.842 -3.529 1.00 89.25 1054 ALA A CA 1
ATOM 8035 C C . ALA A 1 1054 ? 6.165 21.886 -4.654 1.00 89.25 1054 ALA A C 1
ATOM 8037 O O . ALA A 1 1054 ? 5.387 21.835 -5.606 1.00 89.25 1054 ALA A O 1
ATOM 8038 N N . LEU A 1 1055 ? 7.167 22.768 -4.602 1.00 90.38 1055 LEU A N 1
ATOM 8039 C CA . LEU A 1 1055 ? 7.447 23.789 -5.610 1.00 90.38 1055 LEU A CA 1
ATOM 8040 C C . LEU A 1 1055 ? 7.668 23.173 -7.003 1.00 90.38 1055 LEU A C 1
ATOM 8042 O O . LEU A 1 1055 ? 7.076 23.625 -7.989 1.00 90.38 1055 LEU A O 1
ATOM 8046 N N . VAL A 1 1056 ? 8.469 22.103 -7.087 1.00 88.69 1056 VAL A N 1
ATOM 8047 C CA . VAL A 1 1056 ? 8.715 21.358 -8.335 1.00 88.69 1056 VAL A CA 1
ATOM 8048 C C . VAL A 1 1056 ? 7.448 20.649 -8.825 1.00 88.69 1056 VAL A C 1
ATOM 8050 O O . VAL A 1 1056 ? 7.124 20.739 -10.011 1.00 88.69 1056 VAL A O 1
ATOM 8053 N N . ALA A 1 1057 ? 6.703 19.983 -7.938 1.00 89.94 1057 ALA A N 1
ATOM 8054 C CA . ALA A 1 1057 ? 5.484 19.258 -8.296 1.00 89.94 1057 ALA A CA 1
ATOM 8055 C C . ALA A 1 1057 ? 4.373 20.195 -8.803 1.00 89.94 1057 ALA A C 1
ATOM 8057 O O . ALA A 1 1057 ? 3.800 19.948 -9.867 1.00 89.94 1057 ALA A O 1
ATOM 8058 N N . ILE A 1 1058 ? 4.111 21.302 -8.099 1.00 94.25 1058 ILE A N 1
ATOM 8059 C CA . ILE A 1 1058 ? 3.114 22.310 -8.490 1.00 94.25 1058 ILE A CA 1
ATOM 8060 C C . ILE A 1 1058 ? 3.514 22.964 -9.820 1.00 94.25 1058 ILE A C 1
ATOM 8062 O O . ILE A 1 1058 ? 2.681 23.067 -10.724 1.00 94.25 1058 ILE A O 1
ATOM 8066 N N . THR A 1 1059 ? 4.796 23.316 -9.993 1.00 93.00 1059 THR A N 1
ATOM 8067 C CA . THR A 1 1059 ? 5.319 23.837 -11.270 1.00 93.00 1059 THR A CA 1
ATOM 8068 C C . THR A 1 1059 ? 5.080 22.849 -12.417 1.00 93.00 1059 THR A C 1
ATOM 8070 O O . THR A 1 1059 ? 4.561 23.238 -13.467 1.00 93.00 1059 THR A O 1
ATOM 8073 N N . ALA A 1 1060 ? 5.404 21.566 -12.226 1.00 89.00 1060 ALA A N 1
ATOM 8074 C CA . ALA A 1 1060 ? 5.239 20.535 -13.250 1.00 89.00 1060 ALA A CA 1
ATOM 8075 C C . ALA A 1 1060 ? 3.763 20.305 -13.629 1.00 89.00 1060 ALA A C 1
ATOM 8077 O O . ALA A 1 1060 ? 3.443 20.234 -14.820 1.00 89.00 1060 ALA A O 1
ATOM 8078 N N . LEU A 1 1061 ? 2.857 20.243 -12.644 1.00 93.38 1061 LEU A N 1
ATOM 8079 C CA . LEU A 1 1061 ? 1.415 20.096 -12.879 1.00 93.38 1061 LEU A CA 1
ATOM 8080 C C . LEU A 1 1061 ? 0.818 21.324 -13.581 1.00 93.38 1061 LEU A C 1
ATOM 8082 O O . LEU A 1 1061 ? 0.062 21.163 -14.541 1.00 93.38 1061 LEU A O 1
ATOM 8086 N N . GLY A 1 1062 ? 1.184 22.540 -13.163 1.00 93.38 1062 GLY A N 1
ATOM 8087 C CA . GLY A 1 1062 ? 0.720 23.777 -13.799 1.00 93.38 1062 GLY A CA 1
ATOM 8088 C C . GLY A 1 1062 ? 1.159 23.885 -15.262 1.00 93.38 1062 GLY A C 1
ATOM 8089 O O . GLY A 1 1062 ? 0.348 24.205 -16.134 1.00 93.38 1062 GLY A O 1
ATOM 8090 N N . CYS A 1 1063 ? 2.409 23.516 -15.561 1.00 93.00 1063 CYS A N 1
ATOM 8091 C CA . CYS A 1 1063 ? 2.910 23.432 -16.935 1.00 93.00 1063 CYS A CA 1
ATOM 8092 C C . CYS A 1 1063 ? 2.169 22.380 -17.772 1.00 93.00 1063 CYS A C 1
ATOM 8094 O O . CYS A 1 1063 ? 1.800 22.650 -18.917 1.00 93.00 1063 CYS A O 1
ATOM 8096 N N . LEU A 1 1064 ? 1.931 21.191 -17.206 1.00 90.38 1064 LEU A N 1
ATOM 8097 C CA . LEU A 1 1064 ? 1.207 20.108 -17.871 1.00 90.38 1064 LEU A CA 1
ATOM 8098 C C . LEU A 1 1064 ? -0.229 20.524 -18.210 1.00 90.38 1064 LEU A C 1
ATOM 8100 O O . LEU A 1 1064 ? -0.666 20.352 -19.351 1.00 90.38 1064 LEU A O 1
ATOM 8104 N N . LEU A 1 1065 ? -0.937 21.127 -17.253 1.00 92.88 1065 LEU A N 1
ATOM 8105 C CA . LEU A 1 1065 ? -2.289 21.646 -17.443 1.00 92.88 1065 LEU A CA 1
ATOM 8106 C C . LEU A 1 1065 ? -2.319 22.727 -18.532 1.00 92.88 1065 LEU A C 1
ATOM 8108 O O . LEU A 1 1065 ? -3.105 22.623 -19.477 1.00 92.88 1065 LEU A O 1
ATOM 8112 N N . ALA A 1 1066 ? -1.425 23.717 -18.460 1.00 89.12 1066 ALA A N 1
ATOM 8113 C CA . ALA A 1 1066 ? -1.340 24.778 -19.460 1.00 89.12 1066 ALA A CA 1
ATOM 8114 C C . ALA A 1 1066 ? -1.023 24.237 -20.865 1.00 89.12 1066 ALA A C 1
ATOM 8116 O O . ALA A 1 1066 ? -1.632 24.674 -21.842 1.00 89.12 1066 ALA A O 1
ATOM 8117 N N . ALA A 1 1067 ? -0.137 23.243 -20.984 1.00 86.81 1067 ALA A N 1
ATOM 8118 C CA . ALA A 1 1067 ? 0.171 22.591 -22.255 1.00 86.81 1067 ALA A CA 1
ATOM 8119 C C . ALA A 1 1067 ? -1.034 21.826 -22.832 1.00 86.81 1067 ALA A C 1
ATOM 8121 O O . ALA A 1 1067 ? -1.312 21.927 -24.031 1.00 86.81 1067 ALA A O 1
ATOM 8122 N N . LEU A 1 1068 ? -1.782 21.098 -21.995 1.00 88.56 1068 LEU A N 1
ATOM 8123 C CA . LEU A 1 1068 ? -2.997 20.387 -22.405 1.00 88.56 1068 LEU A CA 1
ATOM 8124 C C . LEU A 1 1068 ? -4.096 21.358 -22.868 1.00 88.56 1068 LEU A C 1
ATOM 8126 O O . LEU A 1 1068 ? -4.684 21.147 -23.933 1.00 88.56 1068 LEU A O 1
ATOM 8130 N N . VAL A 1 1069 ? -4.330 22.448 -22.129 1.00 89.50 1069 VAL A N 1
ATOM 8131 C CA . VAL A 1 1069 ? -5.295 23.498 -22.504 1.00 89.50 1069 VAL A CA 1
ATOM 8132 C C . VAL A 1 1069 ? -4.862 24.196 -23.799 1.00 89.50 1069 VAL A C 1
ATOM 8134 O O . VAL A 1 1069 ? -5.662 24.292 -24.732 1.00 89.50 1069 VAL A O 1
ATOM 8137 N N . ALA A 1 1070 ? -3.588 24.584 -23.917 1.00 86.88 1070 ALA A N 1
ATOM 8138 C CA . ALA A 1 1070 ? -3.013 25.179 -25.126 1.00 86.88 1070 ALA A CA 1
ATOM 8139 C C . ALA A 1 1070 ? -3.184 24.292 -26.366 1.00 86.88 1070 ALA A C 1
ATOM 8141 O O . ALA A 1 1070 ? -3.504 24.788 -27.445 1.00 86.88 1070 ALA A O 1
ATOM 8142 N N . MET A 1 1071 ? -2.991 22.976 -26.231 1.00 82.12 1071 MET A N 1
ATOM 8143 C CA . MET A 1 1071 ? -3.155 22.036 -27.342 1.00 82.12 1071 MET A CA 1
ATOM 8144 C C . MET A 1 1071 ? -4.624 21.798 -27.717 1.00 82.12 1071 MET A C 1
ATOM 8146 O O . MET A 1 1071 ? -4.902 21.610 -28.907 1.00 82.12 1071 MET A O 1
ATOM 8150 N N . ARG A 1 1072 ? -5.547 21.821 -26.744 1.00 84.62 1072 ARG A N 1
ATOM 8151 C CA . ARG A 1 1072 ? -6.976 21.506 -26.929 1.00 84.62 1072 ARG A CA 1
ATOM 8152 C C . ARG A 1 1072 ? -7.820 22.706 -27.382 1.00 84.62 1072 ARG A C 1
ATOM 8154 O O . ARG A 1 1072 ? -8.751 22.524 -28.163 1.00 84.62 1072 ARG A O 1
ATOM 8161 N N . VAL A 1 1073 ? -7.500 23.924 -26.939 1.00 88.44 1073 VAL A N 1
ATOM 8162 C CA . VAL A 1 1073 ? -8.253 25.146 -27.275 1.00 88.44 1073 VAL A CA 1
ATOM 8163 C C . VAL A 1 1073 ? -7.678 25.793 -28.537 1.00 88.44 1073 VAL A C 1
ATOM 8165 O O . VAL A 1 1073 ? -6.680 26.508 -28.489 1.00 88.44 1073 VAL A O 1
ATOM 8168 N N . ASN A 1 1074 ? -8.329 25.577 -29.687 1.00 82.19 1074 ASN A N 1
ATOM 8169 C CA . ASN A 1 1074 ? -7.836 26.036 -30.996 1.00 82.19 1074 ASN A CA 1
ATOM 8170 C C . ASN A 1 1074 ? -7.513 27.539 -31.077 1.00 82.19 1074 ASN A C 1
ATOM 8172 O O . ASN A 1 1074 ? -6.550 27.906 -31.745 1.00 82.19 1074 ASN A O 1
ATOM 8176 N N . ALA A 1 1075 ? -8.275 28.391 -30.383 1.00 84.31 1075 ALA A N 1
ATOM 8177 C CA . ALA A 1 1075 ? -8.027 29.833 -30.331 1.00 84.31 1075 ALA A CA 1
ATOM 8178 C C . ALA A 1 1075 ? -6.758 30.205 -29.539 1.00 84.31 1075 ALA A C 1
ATOM 8180 O O . ALA A 1 1075 ? -6.115 31.199 -29.861 1.00 84.31 1075 ALA A O 1
ATOM 8181 N N . LEU A 1 1076 ? -6.375 29.401 -28.539 1.00 85.31 1076 LEU A N 1
ATOM 8182 C CA . LEU A 1 1076 ? -5.223 29.642 -27.662 1.00 85.31 1076 LEU A CA 1
ATOM 8183 C C . LEU A 1 1076 ? -3.903 29.136 -28.271 1.00 85.31 1076 LEU A C 1
ATOM 8185 O O . LEU A 1 1076 ? -2.841 29.691 -27.993 1.00 85.31 1076 LEU A O 1
ATOM 8189 N N . ARG A 1 1077 ? -3.966 28.125 -29.151 1.00 86.50 1077 ARG A N 1
ATOM 8190 C CA . ARG A 1 1077 ? -2.811 27.527 -29.849 1.00 86.50 1077 ARG A CA 1
ATOM 8191 C C . ARG A 1 1077 ? -1.758 28.541 -30.341 1.00 86.50 1077 ARG A C 1
ATOM 8193 O O . ARG A 1 1077 ? -0.606 28.382 -29.937 1.00 86.50 1077 ARG A O 1
ATOM 8200 N N . PRO A 1 1078 ? -2.084 29.566 -31.160 1.00 85.44 1078 PRO A N 1
ATOM 8201 C CA . PRO A 1 1078 ? -1.073 30.486 -31.690 1.00 85.44 1078 PRO A CA 1
ATOM 8202 C C . PRO A 1 1078 ? -0.433 31.366 -30.604 1.00 85.44 1078 PRO A C 1
ATOM 8204 O O . PRO A 1 1078 ? 0.776 31.584 -30.641 1.00 85.44 1078 PRO A O 1
ATOM 8207 N N . TRP A 1 1079 ? -1.205 31.797 -29.601 1.00 88.38 1079 TRP A N 1
ATOM 8208 C CA . TRP A 1 1079 ? -0.707 32.543 -28.437 1.00 88.38 1079 TRP A CA 1
ATOM 8209 C C . TRP A 1 1079 ? 0.197 31.696 -27.529 1.00 88.38 1079 TRP A C 1
ATOM 8211 O O . TRP A 1 1079 ? 1.041 32.233 -26.830 1.00 88.38 1079 TRP A O 1
ATOM 8221 N N . MET A 1 1080 ? 0.086 30.368 -27.597 1.00 88.31 1080 MET A N 1
ATOM 8222 C CA . MET A 1 1080 ? 0.975 29.417 -26.917 1.00 88.31 1080 MET A CA 1
ATOM 8223 C C . MET A 1 1080 ? 2.038 28.815 -27.864 1.00 88.31 1080 MET A C 1
ATOM 8225 O O . MET A 1 1080 ? 2.594 27.751 -27.597 1.00 88.31 1080 MET A O 1
ATOM 8229 N N . GLY A 1 1081 ? 2.311 29.471 -29.001 1.00 80.31 1081 GLY A N 1
ATOM 8230 C CA . GLY A 1 1081 ? 3.365 29.115 -29.968 1.00 80.31 1081 GLY A CA 1
ATOM 8231 C C . GLY A 1 1081 ? 3.093 27.878 -30.833 1.00 80.31 1081 GLY A C 1
ATOM 8232 O O . GLY A 1 1081 ? 3.944 27.470 -31.634 1.00 80.31 1081 GLY A O 1
ATOM 8233 N N . LEU A 1 1082 ? 1.910 27.276 -30.704 1.00 80.50 1082 LEU A N 1
ATOM 8234 C CA . LEU A 1 1082 ? 1.504 26.076 -31.426 1.00 80.50 1082 LEU A CA 1
ATOM 8235 C C . LEU A 1 1082 ? 0.948 26.425 -32.812 1.00 80.50 1082 LEU A C 1
ATOM 8237 O O . LEU A 1 1082 ? 0.188 27.374 -32.993 1.00 80.50 1082 LEU A O 1
ATOM 8241 N N . GLY A 1 1083 ? 1.280 25.601 -33.808 1.00 69.81 1083 GLY A N 1
ATOM 8242 C CA . GLY A 1 1083 ? 0.711 25.737 -35.151 1.00 69.81 1083 GLY A CA 1
ATOM 8243 C C . GLY A 1 1083 ? -0.792 25.400 -35.205 1.00 69.81 1083 GLY A C 1
ATOM 8244 O O . GLY A 1 1083 ? -1.294 24.700 -3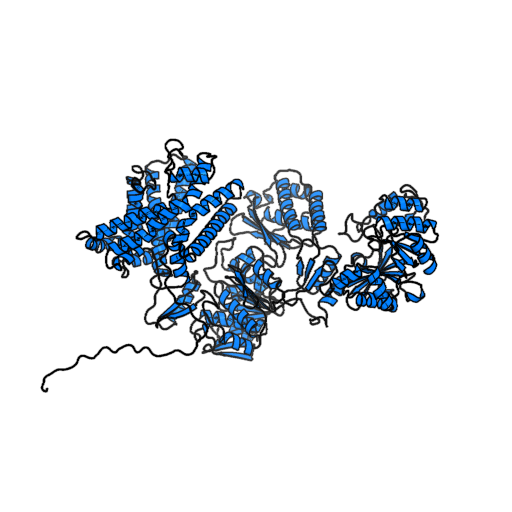4.313 1.00 69.81 1083 GLY A O 1
ATOM 8245 N N . PRO A 1 1084 ? -1.506 25.827 -36.266 1.00 64.00 1084 PRO A N 1
ATOM 8246 C CA . PRO A 1 1084 ? -2.910 25.480 -36.484 1.00 64.00 1084 PRO A CA 1
ATOM 8247 C C . PRO A 1 1084 ? -3.172 23.971 -36.403 1.00 64.00 1084 PRO A C 1
ATOM 8249 O O . PRO A 1 1084 ? -2.326 23.157 -36.780 1.00 64.00 1084 PRO A O 1
ATOM 8252 N N . SER A 1 1085 ? -4.356 23.587 -35.929 1.00 61.16 1085 SER A N 1
ATOM 8253 C CA . SER A 1 1085 ? -4.821 22.200 -35.970 1.00 61.16 1085 SER A CA 1
ATOM 8254 C C . SER A 1 1085 ? -5.063 21.767 -37.422 1.00 61.16 1085 SER A C 1
ATOM 8256 O O . SER A 1 1085 ? -5.891 22.354 -38.120 1.00 61.16 1085 SER A O 1
ATOM 8258 N N . GLY A 1 1086 ? -4.352 20.737 -37.886 1.00 45.91 1086 GLY A N 1
ATOM 8259 C CA . GLY A 1 1086 ? -4.580 20.163 -39.212 1.00 45.91 1086 GLY A CA 1
ATOM 8260 C C . GLY A 1 1086 ? -5.943 19.471 -39.299 1.00 45.91 1086 GLY A C 1
ATOM 8261 O O . GLY A 1 1086 ? -6.337 18.765 -38.374 1.00 45.91 1086 GLY A O 1
ATOM 8262 N N . ARG A 1 1087 ? -6.656 19.639 -40.421 1.00 36.34 1087 ARG A N 1
ATOM 8263 C CA . ARG A 1 1087 ? -7.914 18.923 -40.695 1.00 36.34 1087 ARG A CA 1
ATOM 8264 C C . ARG A 1 1087 ? -7.652 17.429 -40.939 1.00 36.34 1087 ARG A C 1
ATOM 8266 O O . ARG A 1 1087 ? -7.490 17.009 -42.082 1.00 36.34 1087 ARG A O 1
ATOM 8273 N N . SER A 1 1088 ? -7.678 16.620 -39.884 1.00 31.52 1088 SER A N 1
ATOM 8274 C CA . SER A 1 1088 ? -8.116 15.225 -39.994 1.00 31.52 1088 SER A CA 1
ATOM 8275 C C . SER A 1 1088 ? -9.638 15.213 -40.148 1.00 31.52 1088 SER A C 1
ATOM 8277 O O . SER A 1 1088 ? -10.341 15.778 -39.312 1.00 31.52 1088 SER A O 1
ATOM 8279 N N . ALA A 1 1089 ? -10.147 14.614 -41.225 1.00 27.92 1089 ALA A N 1
ATOM 8280 C CA . ALA A 1 1089 ? -11.587 14.444 -41.421 1.00 27.92 1089 ALA A CA 1
ATOM 8281 C C . ALA A 1 1089 ? -12.177 13.501 -40.348 1.00 27.92 1089 ALA A C 1
ATOM 8283 O O . ALA A 1 1089 ? -11.458 12.610 -39.886 1.00 27.92 1089 ALA A O 1
ATOM 8284 N N . PRO A 1 1090 ? -13.454 13.668 -39.953 1.00 34.50 1090 PRO A N 1
ATOM 8285 C CA . PRO A 1 1090 ? -14.102 12.749 -39.024 1.00 34.50 1090 PRO A CA 1
ATOM 8286 C C . PRO A 1 1090 ? -14.199 11.343 -39.632 1.00 34.50 1090 PRO A C 1
ATOM 8288 O O . PRO A 1 1090 ? -14.494 11.187 -40.818 1.00 34.50 1090 PRO A O 1
ATOM 8291 N N . LEU A 1 1091 ? -13.957 10.325 -38.806 1.00 33.88 1091 LEU A N 1
ATOM 8292 C CA . LEU A 1 1091 ? -14.255 8.934 -39.137 1.00 33.88 1091 LEU A CA 1
ATOM 8293 C C . LEU A 1 1091 ? -15.723 8.669 -38.790 1.00 33.88 1091 LEU A C 1
ATOM 8295 O O . LEU A 1 1091 ? -16.088 8.609 -37.621 1.00 33.88 1091 LEU A O 1
ATOM 8299 N N . ASP A 1 1092 ? -16.549 8.562 -39.825 1.00 31.77 1092 ASP A N 1
ATOM 8300 C CA . ASP A 1 1092 ? -17.980 8.272 -39.731 1.00 31.77 1092 ASP A CA 1
ATOM 8301 C C . ASP A 1 1092 ? -18.199 6.761 -39.461 1.00 31.77 1092 ASP A C 1
ATOM 8303 O O . ASP A 1 1092 ? -17.686 5.949 -40.241 1.00 31.77 1092 ASP A O 1
ATOM 8307 N N . PRO A 1 1093 ? -18.896 6.334 -38.383 1.00 40.97 1093 PRO A N 1
ATOM 8308 C CA . PRO A 1 1093 ? -18.887 4.928 -37.956 1.00 40.97 1093 PRO A CA 1
ATOM 8309 C C . PRO A 1 1093 ? -19.632 3.929 -38.861 1.00 40.97 1093 PRO A C 1
ATOM 8311 O O . PRO A 1 1093 ? -19.505 2.724 -38.651 1.00 40.97 1093 PRO A O 1
ATOM 8314 N N . LEU A 1 1094 ? -20.434 4.382 -39.837 1.00 36.41 1094 LEU A N 1
ATOM 8315 C CA . LEU A 1 1094 ? -21.486 3.558 -40.460 1.00 36.41 1094 LEU A CA 1
ATOM 8316 C C . LEU A 1 1094 ? -21.367 3.354 -41.986 1.00 36.41 1094 LEU A C 1
ATOM 8318 O O . LEU A 1 1094 ? -22.352 3.493 -42.719 1.00 36.41 1094 LEU A O 1
ATOM 8322 N N . ASN A 1 1095 ? -20.199 2.934 -42.503 1.00 30.47 1095 ASN A N 1
ATOM 8323 C CA . ASN A 1 1095 ? -20.184 2.239 -43.806 1.00 30.47 1095 ASN A CA 1
ATOM 8324 C C . ASN A 1 1095 ? -18.954 1.352 -44.133 1.00 30.47 1095 ASN A C 1
ATOM 8326 O O . ASN A 1 1095 ? -17.885 1.879 -44.446 1.00 30.47 1095 ASN A O 1
ATOM 8330 N N . PRO A 1 1096 ? -19.103 0.014 -44.248 1.00 40.47 1096 PRO A N 1
ATOM 8331 C CA . PRO A 1 1096 ? -18.028 -0.865 -44.736 1.00 40.47 1096 PRO A CA 1
ATOM 8332 C C . PRO A 1 1096 ? -17.777 -0.811 -46.263 1.00 40.47 1096 PRO A C 1
ATOM 8334 O O . PRO A 1 1096 ? -16.778 -1.342 -46.750 1.00 40.47 1096 PRO A O 1
ATOM 8337 N N . SER A 1 1097 ? -18.682 -0.226 -47.062 1.00 35.50 1097 SER A N 1
ATOM 8338 C CA . SER A 1 1097 ? -18.896 -0.653 -48.462 1.00 35.50 1097 SER A CA 1
ATOM 8339 C C . SER A 1 1097 ? -18.306 0.234 -49.582 1.00 35.50 1097 SER A C 1
ATOM 8341 O O . SER A 1 1097 ? -18.858 0.293 -50.682 1.00 35.50 1097 SER A O 1
ATOM 8343 N N . LYS A 1 1098 ? -17.167 0.926 -49.378 1.00 29.72 1098 LYS A N 1
ATOM 8344 C CA . LYS A 1 1098 ? -16.620 1.865 -50.401 1.00 29.72 1098 LYS A CA 1
ATOM 8345 C C . LYS A 1 1098 ? -15.115 1.815 -50.708 1.00 29.72 1098 LYS A C 1
ATOM 8347 O O . LYS A 1 1098 ? -14.519 2.816 -51.103 1.00 29.72 1098 LYS A O 1
ATOM 8352 N N . ARG A 1 1099 ? -14.502 0.624 -50.692 1.00 35.53 1099 ARG A N 1
ATOM 8353 C CA . ARG A 1 1099 ? -13.124 0.386 -51.194 1.00 35.53 1099 ARG A CA 1
ATOM 8354 C C . ARG A 1 1099 ? -13.014 0.433 -52.744 1.00 35.53 1099 ARG A C 1
ATOM 8356 O O . ARG A 1 1099 ? -12.527 -0.503 -53.374 1.00 35.53 1099 ARG A O 1
ATOM 8363 N N . LYS A 1 1100 ? -13.460 1.521 -53.395 1.00 32.06 1100 LYS A N 1
ATOM 8364 C CA . LYS A 1 1100 ? -13.311 1.716 -54.857 1.00 32.06 1100 LYS A CA 1
ATOM 8365 C C . LYS A 1 1100 ? -11.934 2.292 -55.222 1.00 32.06 1100 LYS A C 1
ATOM 8367 O O . LYS A 1 1100 ? -11.503 3.315 -54.699 1.00 32.06 1100 LYS A O 1
ATOM 8372 N N . ARG A 1 1101 ? -11.254 1.626 -56.164 1.00 37.25 1101 ARG A N 1
ATOM 8373 C CA . ARG A 1 1101 ? -9.917 1.975 -56.682 1.00 37.25 1101 ARG A CA 1
ATOM 8374 C C . ARG A 1 1101 ? -9.866 3.408 -57.237 1.00 37.25 1101 ARG A C 1
ATOM 8376 O O . ARG A 1 1101 ? -10.545 3.701 -58.219 1.00 37.25 1101 ARG A O 1
ATOM 8383 N N . ARG A 1 1102 ? -8.947 4.243 -56.739 1.00 29.34 1102 ARG A N 1
ATOM 8384 C CA . ARG A 1 1102 ? -8.399 5.376 -57.509 1.00 29.34 1102 ARG A CA 1
ATOM 8385 C C . ARG A 1 1102 ? -7.146 4.884 -58.241 1.00 29.34 1102 ARG A C 1
ATOM 8387 O O . ARG A 1 1102 ? -6.135 4.613 -57.601 1.00 29.34 1102 ARG A O 1
ATOM 8394 N N . LYS A 1 1103 ? -7.215 4.726 -59.570 1.00 31.62 1103 LYS A N 1
ATOM 8395 C CA . LYS A 1 1103 ? -6.027 4.443 -60.397 1.00 31.62 1103 LYS A CA 1
ATOM 8396 C C . LYS A 1 1103 ? -5.083 5.650 -60.339 1.00 31.62 1103 LYS A C 1
ATOM 8398 O O . LYS A 1 1103 ? -5.510 6.760 -60.653 1.00 31.62 1103 LYS A O 1
ATOM 8403 N N . ALA A 1 1104 ? -3.813 5.434 -60.003 1.00 32.91 1104 ALA A N 1
ATOM 8404 C CA . ALA A 1 1104 ? -2.754 6.363 -60.393 1.00 32.91 1104 ALA A CA 1
ATOM 8405 C C . ALA A 1 1104 ? -2.481 6.205 -61.901 1.00 32.91 1104 ALA A C 1
ATOM 8407 O O . ALA A 1 1104 ? -2.648 5.112 -62.445 1.00 32.91 1104 ALA A O 1
ATOM 8408 N N . LYS A 1 1105 ? -2.099 7.291 -62.583 1.00 30.50 1105 LYS A N 1
ATOM 8409 C CA . LYS A 1 1105 ? -1.699 7.242 -63.998 1.00 30.50 1105 LYS A CA 1
ATOM 8410 C C . LYS A 1 1105 ? -0.277 6.689 -64.124 1.00 30.50 1105 LYS A C 1
ATOM 8412 O O . LYS A 1 1105 ? 0.574 6.983 -63.291 1.00 30.50 1105 LYS A O 1
ATOM 8417 N N . SER A 1 1106 ? -0.028 5.939 -65.191 1.00 32.75 1106 SER A N 1
ATOM 8418 C CA . SER A 1 1106 ? 1.313 5.566 -65.639 1.00 32.75 1106 SER A CA 1
ATOM 8419 C C . SER A 1 1106 ? 2.069 6.784 -66.195 1.00 32.75 1106 SER A C 1
ATOM 8421 O O . SER A 1 1106 ? 1.466 7.569 -66.934 1.00 32.75 1106 SER A O 1
ATOM 8423 N N . PRO A 1 1107 ? 3.380 6.924 -65.936 1.00 35.84 1107 PRO A N 1
ATOM 8424 C CA . PRO A 1 1107 ? 4.284 7.607 -66.859 1.00 35.84 1107 PRO A CA 1
ATOM 8425 C C . PRO A 1 1107 ? 4.341 6.826 -68.182 1.00 35.84 1107 PRO A C 1
ATOM 8427 O O . PRO A 1 1107 ? 4.209 5.601 -68.178 1.00 35.84 1107 PRO A O 1
ATOM 8430 N N . ALA A 1 1108 ? 4.526 7.514 -69.307 1.00 32.22 1108 ALA A N 1
ATOM 8431 C CA . ALA A 1 1108 ? 4.725 6.867 -70.603 1.00 32.22 1108 ALA A CA 1
ATOM 8432 C C . ALA A 1 1108 ? 6.207 6.491 -70.814 1.00 32.22 1108 ALA A C 1
ATOM 8434 O O . ALA A 1 1108 ? 7.080 7.203 -70.310 1.00 32.22 1108 ALA A O 1
ATOM 8435 N N . PRO A 1 1109 ? 6.514 5.421 -71.568 1.00 36.69 1109 PRO A N 1
ATOM 8436 C CA . PRO A 1 1109 ? 7.859 5.192 -72.079 1.00 36.69 1109 PRO A CA 1
ATOM 8437 C C . PRO A 1 1109 ? 8.140 6.132 -73.262 1.00 36.69 1109 PRO A C 1
ATOM 8439 O O . PRO A 1 1109 ? 7.318 6.251 -74.169 1.00 36.69 1109 PRO A O 1
ATOM 8442 N N . CYS A 1 1110 ? 9.320 6.752 -73.290 1.00 30.95 1110 CYS A N 1
ATOM 8443 C CA . CYS A 1 1110 ? 9.886 7.271 -74.537 1.00 30.95 1110 CYS A CA 1
ATOM 8444 C C . CYS A 1 1110 ? 10.633 6.131 -75.237 1.00 30.95 1110 CYS A C 1
ATOM 8446 O O . CYS A 1 1110 ? 11.369 5.393 -74.582 1.00 30.95 1110 CYS A O 1
ATOM 8448 N N . GLY A 1 1111 ? 10.477 5.998 -76.552 1.00 30.23 1111 GLY A N 1
ATOM 8449 C CA . GLY A 1 1111 ? 11.189 4.990 -77.332 1.00 30.23 1111 GLY A CA 1
ATOM 8450 C C . GLY A 1 1111 ? 11.397 5.416 -78.780 1.00 30.23 1111 GLY A C 1
ATOM 8451 O O . GLY A 1 1111 ? 10.636 6.233 -79.291 1.00 30.23 1111 GLY A O 1
ATOM 8452 N N . THR A 1 1112 ? 12.387 4.783 -79.421 1.00 33.06 1112 THR A N 1
ATOM 8453 C CA . THR A 1 1112 ? 12.733 4.831 -80.863 1.00 33.06 1112 THR A CA 1
ATOM 8454 C C . THR A 1 1112 ? 13.179 6.196 -81.421 1.00 33.06 1112 THR A C 1
ATOM 8456 O O . THR A 1 1112 ? 12.645 7.229 -81.044 1.00 33.06 1112 THR A O 1
ATOM 8459 N N . GLY A 1 1113 ? 14.158 6.290 -82.326 1.00 29.62 1113 GLY A N 1
ATOM 8460 C CA . GLY A 1 1113 ? 15.077 5.290 -82.911 1.00 29.62 1113 GLY A CA 1
ATOM 8461 C C . GLY A 1 1113 ? 16.431 5.959 -83.234 1.00 29.62 1113 GLY A C 1
ATOM 8462 O O . GLY A 1 1113 ? 16.719 7.000 -82.655 1.00 29.62 1113 GLY A O 1
ATOM 8463 N N . LEU A 1 1114 ? 17.291 5.474 -84.135 1.00 34.84 1114 LEU A N 1
ATOM 8464 C CA . LEU A 1 1114 ? 17.286 4.287 -85.012 1.00 34.84 1114 LEU A CA 1
ATOM 8465 C C . LEU A 1 1114 ? 18.738 4.083 -85.550 1.00 34.84 1114 LEU A C 1
ATOM 8467 O O . LEU A 1 1114 ? 19.597 4.908 -85.242 1.00 34.84 1114 LEU A O 1
ATOM 8471 N N . SER A 1 1115 ? 18.978 3.072 -86.402 1.00 30.25 1115 SER A N 1
ATOM 8472 C CA . SER A 1 1115 ? 20.244 2.775 -87.132 1.00 30.25 1115 SER A CA 1
ATOM 8473 C C . SER A 1 1115 ? 21.456 2.311 -86.281 1.00 30.25 1115 SER A C 1
ATOM 8475 O O . SER A 1 1115 ? 21.592 2.725 -85.135 1.00 30.25 1115 SER A O 1
ATOM 8477 N N . ASP A 1 1116 ? 22.376 1.462 -86.762 1.00 31.75 1116 ASP A N 1
ATOM 8478 C CA . ASP A 1 1116 ? 22.261 0.445 -87.827 1.00 31.75 1116 ASP A CA 1
ATOM 8479 C C . ASP A 1 1116 ? 23.358 -0.639 -87.726 1.00 31.75 1116 ASP A C 1
ATOM 8481 O O . ASP A 1 1116 ? 24.290 -0.511 -86.937 1.00 31.75 1116 ASP A O 1
ATOM 8485 N N . SER A 1 1117 ? 23.239 -1.668 -88.576 1.00 30.67 1117 SER A N 1
ATOM 8486 C CA . SER A 1 1117 ? 24.314 -2.550 -89.080 1.00 30.67 1117 SER A CA 1
ATOM 8487 C C . SER A 1 1117 ? 25.332 -3.172 -88.096 1.00 30.67 1117 SER A C 1
ATOM 8489 O O . SER A 1 1117 ? 26.287 -2.536 -87.664 1.00 30.67 1117 SER A O 1
ATOM 8491 N N . SER A 1 1118 ? 25.190 -4.487 -87.906 1.00 35.25 1118 SER A N 1
ATOM 8492 C CA . SER A 1 1118 ? 26.264 -5.504 -87.856 1.00 35.25 1118 SER A CA 1
ATOM 8493 C C . SER A 1 1118 ? 27.730 -5.066 -87.637 1.00 35.25 1118 SER A C 1
ATOM 8495 O O . SER A 1 1118 ? 28.370 -4.573 -88.571 1.00 35.25 1118 SER A O 1
ATOM 8497 N N . TYR A 1 1119 ? 28.310 -5.479 -86.505 1.00 33.03 1119 TYR A N 1
ATOM 8498 C CA . TYR A 1 1119 ? 29.302 -6.571 -86.468 1.00 33.03 1119 TYR A CA 1
ATOM 8499 C C . TYR A 1 1119 ? 29.337 -7.237 -85.081 1.00 33.03 1119 TYR A C 1
ATOM 8501 O O . TYR A 1 1119 ? 28.775 -6.632 -84.139 1.00 33.03 1119 TYR A O 1
#

Secondary structure (DSSP, 8-state):
-EEEEEEEE-S--SS-SS-EEEEEEE--GGGS-GGGSTTHHHHHHHH-GGG-----SS-TTSPP-HHHHHHHHHHHHHHHHT-----EEEEE-SSTTEEEEEEE-SSHHHHHHHHHHHHHHHHHHHH-----HHHHHHHHHHHHHHHSPPHHHHHHHHHHHHTT--EEE-SSSSEEEESSGGG-EEEETTEETTS-HHHHHHHH-HHHHHHHHHHTT-----EEEESSHHHHHHHHHHH-SSEEEEETT--TTTT-EEEE-SHHHHHHHHHHHHTTSSEEEEEPPPSEEEEEEEETTEEEEEEEEE-SEEE--SSS-HHHHHHHHHTSTTEESSSSSSEE-----HHHHHHHHTTT--TT--PPTT-EEES-SS--GGGT-EEEE-GGG--HHHHHHHHHHHHHHT-SEEEEEEEES-TTS-SGGGT-EEEEEESS--THHHHS-SBS----HHHHHHHHHHSTTSSS-TT--S---EEEEESSSSHHHHHHHHHHHHHHTT--EEEE-SSEEEETTEEEEES---SHHHHHHHHT-TT-SEEEEE--HHHHHHH--SSS-EEEEEE----TTS--SBTTB-SHHHHHHHHTTTGGGEEEEEEEEEETTSHHHHGGGGG-SSEEEEEEEETT-HHHHHHHHTT-EEEEEETTEEEEEETTEEEEEEGGG-GGGTTTT-HHHHHHHHHHHHHHHHHT--HHHHHHHHHH---STTTSTTSSEEEEETTEEEEE----SHHHHHHHHHHHHHS--S-------TTHHHHHHTT-SSHHHHHHHHHHHHHHHHHHIIIIIHHHHHHHHHHHHH---S-HHHHHHHHHTT----EETTEE--SS--GGGGHHHHHHHHHHHHHHHTTSTTHHHHHT-THHHHTTGGGHHHHHHHHHHHHHHHHTTTTS-----TTT-HHHHHHHHHHHHHHHHHS--TT-TTSHHHHHHHHHHHHHHHHHHHHHHHHHHHHHHHHHHTT---HHHHHHHHHHHHHHHHHHHHHHHHHIIIII-S---HHHHHHHHHHHHHHHHHHHHHHHHHHHHGGG---HHHHHHHHHHHHHHHHHHHHHHHHH-TTTTGGGTPPPPP-PPP--SS--------PPPPPPPP---------

Radius of gyration: 40.63 Å; chains: 1; bounding box: 98×92×149 Å

Sequence (1119 aa):
MEVSRTRALRGPNMWSRHTAIEAVVHCSETERALADMAGFEARLRERFPGIGPLRPASSAKSPITLAHVLEQAALALQAQAGCPVTFSHTHTTSEPGTYQVVVEYSEEDVGRMAFDKAVELIAAAQSGGAFDADAAIKALRETDEDIRLGPSTGSIVDAACKRGIPFRRLTQGSLVQLGWGVKQRRIWAAEVDATSAVSESIAQDKDLSKRLLQSAGVPVPIGAPVNSVDEAWELAQEIGLPVVVKPLDGNQGKGVTVNVATREHLEMAYKAADEIGTVMVEKFLPGSDYRLLVVGDKLVAAARRDPPNVIGDGVHTVRQLVDKVNEDPRRGDGHATSLTKIRLDDIAIARLDLQGLTPESVPDKGRRVILRNNANLSTGGTATDVTDDVHPEVAARAIAAATVVGLHVCGVDVVAESVHKPLEEQSGGIVEVNAAPGLRMHLSPSYGKGRDVGEAIISSIYGPGNRGSANEDGRIPIVAVTGTNGKTTTSRLVAHMFATQGLRVGMTNTDGVYVDGRQTDSGDCSGPKSARNVLMHPDVEAAVFETARGGVLREGLGFDRCQVAVVTNLGEGDHLGMNFLNTVEELALVKRVIVQNVADNGYAVLNAADPVVAKMAEVCPGQVIFFASDRHHPLMATHRAQGKRCVYIDGDALVAAQGAWRESIPLRDIPFTRGGAIPFQNENAMAAVAAAWGVGLDWDTIRRGLASFMSDPDSVPGRFNVMDYRGATVIADYGHNGDAMRALVQAVQALPANKRSVVISGAATALMAQRAERPGALLATRSQRLLLPLLFGMAVIVPPQAYLEVVERLHYSGSYLDFLKLYFQAYHGFCRGDDCLALPTWNHLWFLPYLWTYTVLVLLALMLPGGRRVLAHPAWGRLVADGRLLWVPWLVFALLRQHLLERFPTTHDLLHDGYQHGVYAAMFLLGFALFGSRDDRHGAWAAARRWRWAALLGYIAVQGLSEAIVSAWRQAHGEDFPEALLMALRALNAGKQWLPIVAMMGFGRQWFADRDSPMLRWLTLAVFPFYLVHQTVTVIAGHLLAPLHWPLALEAFALVAITALGCLLAALVAMRVNALRPWMGLGPSGRSAPLDPLNPSKRKRRKAKSPAPCGTGLSDSSY

Foldseek 3Di:
DDWPDKAWFAAFFLQGRFIKIKIKDFDDPCQQAPVSQPCLVVLLCVQPVQLDDQDAPDDPPGHRGVLSQLQSQLQSLCVLLPFPWDDWHWADFPDVRIIITMGGGPDDVLSVLSSVLSVVSSVCSNVVHHHHSVVSSPVSNVVCLQQDAFPQLVLLVVLLVVLLWDKDDDDSASWIWTFFAQLIWIDHRNATPQFDVQLQVCQQQLVSVVVLLVVLVAFEWDKDWDDDLVRLVVRCVVSDDDKWKAARNDDLCFLIDARRGDSVSSVVSNVSRVVPHTMMITHHADAWKKKFKAAAQFGQWMKTFFADKFFFQQPAFLQRRQVVLCVPPQADCARRGLAHRADPDPQQQVQQVVVVGGRRDRDDGGDIRGRHPGSDRNNGIFIAICGVQADVQNGVSVSSVCVSSVANIKIWMKGFNGRNDHCVVTVIGTSGIHRNDDQSCQQDGPHDDRTSVSNSNVCSSADPPNPHYRSDSSYAAEEEEEEDPLLLVLLLLLQLLCVLVVFFEWEADQAATDTSNDGDGGHGRLALVSVLVNRHHHRGRYYGHNHDLVRSVRHRHNDSAHQEYFYQYQDPFPDAPPPSRNDSLSVLSRSLSRQLRHDQQHEYEFELVHPSSVVSCVNHNHYYEYEDADPVRPVNVVCLVVQHWYWYDDDQWIWIGGNPDIDTAGLVLQPQCVSVLQPSVSSSLRRNLSRCVRSPHDPVSNSVSRNPDHDDCSSRNQPFHWDQDPNDTATGHDDDTPVSVVSVVSSVVSDDDPDDFFDFDDLVLLLVVVVDPALVVSLVLLCLLQVLLLVLLLLPQVLLLVVLVLCVVVVDPDDSVVSSVCLVVQPFPSDDPPRTDGGSDSVLSLVRVLVSVLSVVLSVCVVDVCSVVVLLDQVLLVCLPPLNLQPVQLVQQLVLLLPPCVVQPCDSDPPRRSSVCSVVSSVSVNSNRQVNDPVRSNCNLVSLLVCLVVLVVQLVVLVVVLVVLVVVCCVPPNPDDDPVRVSVSSSSVSSNPRSVVSNCSNVRCVHRNGHDDDVVVLCVQLVQLLSSNQVSQLSVLCSVCVVVPDDPVVSVVSSVVSSVVRSVVSSVCCVPPQVNVSSSSHDGDDDDDDDDPDDPPDPDDDDDDDDDDDDDDDDDDDD